Protein AF-0000000084650533 (afdb_homodimer)

Sequence (792 aa):
MTRSLRLKKNADRRIKAGHLWLYSNEIDIAETPLKGFQAGEQVIIEEANGRAIGLAYVNPNSLICARVVSRDPSMRLDRSLLVHRLKQALALREQLFKEPYYRLVHGEADLLPGLVIDRFGDVLVLQLNTFGMEAVKDELLDALDKVISPACVVLRNDTSGRRQEGLEQQVEVVKGSLPEQVLLRENGVTFAAAVLDGQKTGWFYDHRVNRAWLNQHVAGKRVLDLFSYVGGWGVQAAANGASEVLCVDASERALERVAENAALNGLHEQVAIGQGDAFEVLSALRAEGEKFDVVVLDPPAFIKKRKDIPNGERAYGKLNREAMRLLGRDGLLLSASCSMHLAPERLTDVVRGAIRHQDRQGQIVYQGHQGPDHPVHPAIPETSYLKALGVRVFRDMTRSLRLKKNADRRIKAGHLWLYSNEIDIAETPLKGFQAGEQVIIEEANGRAIGLAYVNPNSLICARVVSRDPSMRLDRSLLVHRLKQALALREQLFKEPYYRLVHGEADLLPGLVIDRFGDVLVLQLNTFGMEAVKDELLDALDKVISPACVVLRNDTSGRRQEGLEQQVEVVKGSLPEQVLLRENGVTFAAAVLDGQKTGWFYDHRVNRAWLNQHVAGKRVLDLFSYVGGWGVQAAANGASEVLCVDASERALERVAENAALNGLHEQVAIGQGDAFEVLSALRAEGEKFDVVVLDPPAFIKKRKDIPNGERAYGKLNREAMRLLGRDGLLLSASCSMHLAPERLTDVVRGAIRHQDRQGQIVYQGHQGPDHPVHPAIPETSYLKALGVRVFRD

Nearest PDB structures (foldseek):
  2as0-assembly1_B  TM=9.400E-01  e=3.498E-43  Pyrococcus horikoshii
  2cww-assembly2_B  TM=9.157E-01  e=3.345E-39  Thermus thermophilus HB8
  1wxw-assembly1_A  TM=9.220E-01  e=8.912E-39  Thermus thermophilus HB8
  2cww-assembly1_A-2  TM=9.227E-01  e=1.059E-38  Thermus thermophilus HB8
  3vse-assembly1_A  TM=8.990E-01  e=3.815E-34  Staphylococcus aureus subsp. aureus Mu50

Structure (mmCIF, N/CA/C/O backbone):
data_AF-0000000084650533-model_v1
#
loop_
_entity.id
_entity.type
_entity.pdbx_description
1 polymer 'SAM-dependent methyltransferase'
#
loop_
_atom_site.group_PDB
_atom_site.id
_atom_site.type_symbol
_atom_site.label_atom_id
_atom_site.label_alt_id
_atom_site.label_comp_id
_atom_site.label_asym_id
_atom_site.label_entity_id
_atom_site.label_seq_id
_atom_site.pdbx_PDB_ins_code
_atom_site.Cartn_x
_atom_site.Cartn_y
_atom_site.Cartn_z
_atom_site.occupancy
_atom_site.B_iso_or_equiv
_atom_site.auth_seq_id
_atom_site.auth_comp_id
_atom_site.auth_asym_id
_atom_site.auth_atom_id
_atom_site.pdbx_PDB_model_num
ATOM 1 N N . MET A 1 1 ? 5.246 35.75 30.062 1 77 1 MET A N 1
ATOM 2 C CA . MET A 1 1 ? 6.242 34.719 29.781 1 77 1 MET A CA 1
ATOM 3 C C . MET A 1 1 ? 5.574 33.375 29.547 1 77 1 MET A C 1
ATOM 5 O O . MET A 1 1 ? 4.598 33.031 30.219 1 77 1 MET A O 1
ATOM 9 N N . THR A 1 2 ? 5.902 32.594 28.344 1 90.56 2 THR A N 1
ATOM 10 C CA . THR A 1 2 ? 5.316 31.297 28.062 1 90.56 2 THR A CA 1
ATOM 11 C C . THR A 1 2 ? 5.707 30.266 29.125 1 90.56 2 THR A C 1
ATOM 13 O O . THR A 1 2 ? 6.883 30.141 29.469 1 90.56 2 THR A O 1
ATOM 16 N N . ARG A 1 3 ? 4.816 29.672 29.734 1 95.69 3 ARG A N 1
ATOM 17 C CA . ARG A 1 3 ? 5.055 28.703 30.797 1 95.69 3 ARG A CA 1
ATOM 18 C C . ARG A 1 3 ? 5.691 27.438 30.234 1 95.69 3 ARG A C 1
ATOM 20 O O . ARG A 1 3 ? 5.586 27.156 29.047 1 95.69 3 ARG A O 1
ATOM 27 N N . SER A 1 4 ? 6.297 26.797 31.203 1 97.38 4 SER A N 1
ATOM 28 C CA . SER A 1 4 ? 6.984 25.562 30.828 1 97.38 4 SER A CA 1
ATOM 29 C C . SER A 1 4 ? 6.152 24.328 31.172 1 97.38 4 SER A C 1
ATOM 31 O O . SER A 1 4 ? 5.355 24.375 32.125 1 97.38 4 SER A O 1
ATOM 33 N N . LEU A 1 5 ? 6.281 23.312 30.406 1 98.25 5 LEU A N 1
ATOM 34 C CA . LEU A 1 5 ? 5.777 21.969 30.656 1 98.25 5 LEU A CA 1
ATOM 35 C C . LEU A 1 5 ? 6.926 20.969 30.781 1 98.25 5 LEU A C 1
ATOM 37 O O . LEU A 1 5 ? 7.523 20.578 29.781 1 98.25 5 LEU A O 1
ATOM 41 N N . ARG A 1 6 ? 7.188 20.562 32 1 98.5 6 ARG A N 1
ATOM 42 C CA . ARG A 1 6 ? 8.352 19.734 32.312 1 98.5 6 ARG A CA 1
ATOM 43 C C . ARG A 1 6 ? 8.031 18.266 32.125 1 98.5 6 ARG A C 1
ATOM 45 O O . ARG A 1 6 ? 7.043 17.766 32.688 1 98.5 6 ARG A O 1
ATOM 52 N N . LEU A 1 7 ? 8.867 17.578 31.328 1 98.5 7 LEU A N 1
ATOM 53 C CA . LEU A 1 7 ? 8.703 16.141 31.109 1 98.5 7 LEU A CA 1
ATOM 54 C C . LEU A 1 7 ? 9.398 15.344 32.219 1 98.5 7 LEU A C 1
ATOM 56 O O . LEU A 1 7 ? 10.375 15.812 32.781 1 98.5 7 LEU A O 1
ATOM 60 N N . LYS A 1 8 ? 8.836 14.148 32.469 1 98.25 8 LYS A N 1
ATOM 61 C CA . LYS A 1 8 ? 9.547 13.188 33.312 1 98.25 8 LYS A CA 1
ATOM 62 C C . LYS A 1 8 ? 10.828 12.695 32.656 1 98.25 8 LYS A C 1
ATOM 64 O O . LYS A 1 8 ? 11.016 12.883 31.438 1 98.25 8 LYS A O 1
ATOM 69 N N . LYS A 1 9 ? 11.625 12.055 33.5 1 96.94 9 LYS A N 1
ATOM 70 C CA . LYS A 1 9 ? 12.859 11.484 32.969 1 96.94 9 LYS A CA 1
ATOM 71 C C . LYS A 1 9 ? 12.562 10.5 31.828 1 96.94 9 LYS A C 1
ATOM 73 O O . LYS A 1 9 ? 11.656 9.672 31.938 1 96.94 9 LYS A O 1
ATOM 78 N N . ASN A 1 10 ? 13.172 10.633 30.625 1 95.31 10 ASN A N 1
ATOM 79 C CA . ASN A 1 10 ? 13.148 9.75 29.469 1 95.31 10 ASN A CA 1
ATOM 80 C C . ASN A 1 10 ? 11.875 9.938 28.641 1 95.31 10 ASN A C 1
ATOM 82 O O . ASN A 1 10 ? 11.703 9.297 27.609 1 95.31 10 ASN A O 1
ATOM 86 N N . ALA A 1 11 ? 10.977 10.828 29.094 1 96 11 ALA A N 1
ATOM 87 C CA . ALA A 1 11 ? 9.734 11.055 28.375 1 96 11 ALA A CA 1
ATOM 88 C C . ALA A 1 11 ? 9.977 11.875 27.109 1 96 11 ALA A C 1
ATOM 90 O O . ALA A 1 11 ? 9.086 12.008 26.266 1 96 11 ALA A O 1
ATOM 91 N N . ASP A 1 12 ? 11.195 12.367 26.969 1 95.88 12 ASP A N 1
ATOM 92 C CA . ASP A 1 12 ? 11.539 13.195 25.812 1 95.88 12 ASP A CA 1
ATOM 93 C C . ASP A 1 12 ? 11.922 12.336 24.609 1 95.88 12 ASP A C 1
ATOM 95 O O . ASP A 1 12 ? 12.016 12.836 23.484 1 95.88 12 ASP A O 1
ATOM 99 N N . ARG A 1 13 ? 12.109 11.062 24.797 1 95.25 13 ARG A N 1
ATOM 100 C CA . ARG A 1 13 ? 12.633 10.18 23.766 1 95.25 13 ARG A CA 1
ATOM 101 C C . ARG A 1 13 ? 11.711 10.164 22.547 1 95.25 13 ARG A C 1
ATOM 103 O O . ARG A 1 13 ? 12.172 10.266 21.406 1 95.25 13 ARG A O 1
ATOM 110 N N . ARG A 1 14 ? 10.422 9.984 22.703 1 94.5 14 ARG A N 1
ATOM 111 C CA . ARG A 1 14 ? 9.445 9.922 21.625 1 94.5 14 ARG A CA 1
ATOM 112 C C . ARG A 1 14 ? 9.406 11.234 20.844 1 94.5 14 ARG A C 1
ATOM 114 O O . ARG A 1 14 ? 9.305 11.234 19.625 1 94.5 14 ARG A O 1
ATOM 121 N N . ILE A 1 15 ? 9.492 12.305 21.594 1 95.19 15 ILE A N 1
ATOM 122 C CA . ILE A 1 15 ? 9.469 13.625 20.984 1 95.19 15 ILE A CA 1
ATOM 123 C C . ILE A 1 15 ? 10.742 13.844 20.156 1 95.19 15 ILE A C 1
ATOM 125 O O . ILE A 1 15 ? 10.688 14.383 19.047 1 95.19 15 ILE A O 1
ATOM 129 N N . LYS A 1 16 ? 11.844 13.422 20.75 1 94.94 16 LYS A N 1
ATOM 130 C CA . LYS A 1 16 ? 13.117 13.531 20.031 1 94.94 16 LYS A CA 1
ATOM 131 C C . LYS A 1 16 ? 13.133 12.664 18.781 1 94.94 16 LYS A C 1
ATOM 133 O O . LYS A 1 16 ? 13.812 12.984 17.812 1 94.94 16 LYS A O 1
ATOM 138 N N . ALA A 1 17 ? 12.305 11.633 18.797 1 95 17 ALA A N 1
ATOM 139 C CA . ALA A 1 17 ? 12.188 10.734 17.656 1 95 17 ALA A CA 1
ATOM 140 C C . ALA A 1 17 ? 11.203 11.289 16.625 1 95 17 ALA A C 1
ATOM 142 O O . ALA A 1 17 ? 11.031 10.711 15.555 1 95 17 ALA A O 1
ATOM 143 N N . GLY A 1 18 ? 10.562 12.328 16.953 1 95.88 18 GLY A N 1
ATOM 144 C CA . GLY A 1 18 ? 9.758 13.023 15.961 1 95.88 18 GLY A CA 1
ATOM 145 C C . GLY A 1 18 ? 8.273 13.008 16.281 1 95.88 18 GLY A C 1
ATOM 146 O O . GLY A 1 18 ? 7.477 13.625 15.57 1 95.88 18 GLY A O 1
ATOM 147 N N . HIS A 1 19 ? 7.906 12.312 17.344 1 97.56 19 HIS A N 1
ATOM 148 C CA . HIS A 1 19 ? 6.492 12.242 17.703 1 97.56 19 HIS A CA 1
ATOM 149 C C . HIS A 1 19 ? 5.973 13.602 18.156 1 97.56 19 HIS A C 1
ATOM 151 O O . HIS A 1 19 ? 6.723 14.398 18.719 1 97.56 19 HIS A O 1
ATOM 157 N N . LEU A 1 20 ? 4.625 13.836 18 1 98.38 20 LEU A N 1
ATOM 158 C CA . LEU A 1 20 ? 4.105 15.18 18.234 1 98.38 20 LEU A CA 1
ATOM 159 C C . LEU A 1 20 ? 3.143 15.203 19.406 1 98.38 20 LEU A C 1
ATOM 161 O O . LEU A 1 20 ? 2.598 16.25 19.75 1 98.38 20 LEU A O 1
ATOM 165 N N . TRP A 1 21 ? 2.945 14.07 20.016 1 98.19 21 TRP A N 1
ATOM 166 C CA . TRP A 1 21 ? 2 14 21.125 1 98.19 21 TRP A CA 1
ATOM 167 C C . TRP A 1 21 ? 2.729 13.812 22.438 1 98.19 21 TRP A C 1
ATOM 169 O O . TRP A 1 21 ? 3.709 13.062 22.516 1 98.19 21 TRP A O 1
ATOM 179 N N . LEU A 1 22 ? 2.318 14.469 23.422 1 98.12 22 LEU A N 1
ATOM 180 C CA . LEU A 1 22 ? 2.709 14.25 24.812 1 98.12 22 LEU A CA 1
ATOM 181 C C . LEU A 1 22 ? 1.545 13.695 25.625 1 98.12 22 LEU A C 1
ATOM 183 O O . LEU A 1 22 ? 0.433 14.227 25.562 1 98.12 22 LEU A O 1
ATOM 187 N N . TYR A 1 23 ? 1.8 12.734 26.328 1 97.81 23 TYR A N 1
ATOM 188 C CA . TYR A 1 23 ? 0.77 12.117 27.156 1 97.81 23 TYR A CA 1
ATOM 189 C C . TYR A 1 23 ? 0.84 12.617 28.578 1 97.81 23 TYR A C 1
ATOM 191 O O . TYR A 1 23 ? 1.917 12.969 29.078 1 97.81 23 TYR A O 1
ATOM 199 N N . SER A 1 24 ? -0.295 12.602 29.25 1 97.5 24 SER A N 1
ATOM 200 C CA . SER A 1 24 ? -0.418 13.164 30.578 1 97.5 24 SER A CA 1
ATOM 201 C C . SER A 1 24 ? 0.521 12.477 31.562 1 97.5 24 SER A C 1
ATOM 203 O O . SER A 1 24 ? 1.063 13.117 32.469 1 97.5 24 SER A O 1
ATOM 205 N N . ASN A 1 25 ? 0.747 11.172 31.375 1 97.25 25 ASN A N 1
ATOM 206 C CA . ASN A 1 25 ? 1.582 10.414 32.281 1 97.25 25 ASN A CA 1
ATOM 207 C C . ASN A 1 25 ? 3.064 10.695 32.062 1 97.25 25 ASN A C 1
ATOM 209 O O . ASN A 1 25 ? 3.91 10.242 32.844 1 97.25 25 ASN A O 1
ATOM 213 N N . GLU A 1 26 ? 3.357 11.445 31.062 1 98 26 GLU A N 1
ATOM 214 C CA . GLU A 1 26 ? 4.746 11.758 30.734 1 98 26 GLU A CA 1
ATOM 215 C C . GLU A 1 26 ? 5.172 13.094 31.344 1 98 26 GLU A C 1
ATOM 217 O O . GLU A 1 26 ? 6.352 13.445 31.312 1 98 26 GLU A O 1
ATOM 222 N N . ILE A 1 27 ? 4.281 13.805 31.953 1 98.19 27 ILE A N 1
ATOM 223 C CA . ILE A 1 27 ? 4.527 15.148 32.469 1 98.19 27 ILE A CA 1
ATOM 224 C C . ILE A 1 27 ? 4.941 15.055 33.938 1 98.19 27 ILE A C 1
ATOM 226 O O . ILE A 1 27 ? 4.367 14.273 34.719 1 98.19 27 ILE A O 1
ATOM 230 N N . ASP A 1 28 ? 5.938 15.75 34.344 1 98.19 28 ASP A N 1
ATOM 231 C CA . ASP A 1 28 ? 6.281 15.914 35.75 1 98.19 28 ASP A CA 1
ATOM 232 C C . ASP A 1 28 ? 5.328 16.891 36.438 1 98.19 28 ASP A C 1
ATOM 234 O O . ASP A 1 28 ? 5.625 18.078 36.562 1 98.19 28 ASP A O 1
ATOM 238 N N . ILE A 1 29 ? 4.301 16.406 37 1 96.19 29 ILE A N 1
ATOM 239 C CA . ILE A 1 29 ? 3.219 17.234 37.531 1 96.19 29 ILE A CA 1
ATOM 240 C C . ILE A 1 29 ? 3.627 17.859 38.844 1 96.19 29 ILE A C 1
ATOM 242 O O . ILE A 1 29 ? 2.969 18.781 39.344 1 96.19 29 ILE A O 1
ATOM 246 N N . ALA A 1 30 ? 4.613 17.328 39.469 1 96.56 30 ALA A N 1
ATOM 247 C CA . ALA A 1 30 ? 5.133 17.969 40.688 1 96.56 30 ALA A CA 1
ATOM 248 C C . ALA A 1 30 ? 5.781 19.312 40.375 1 96.56 30 ALA A C 1
ATOM 250 O O . ALA A 1 30 ? 5.625 20.266 41.125 1 96.56 30 ALA A O 1
ATOM 251 N N . GLU A 1 31 ? 6.469 19.328 39.281 1 96.25 31 GLU A N 1
ATOM 252 C CA . GLU A 1 31 ? 7.152 20.547 38.875 1 96.25 31 GLU A CA 1
ATOM 253 C C . GLU A 1 31 ? 6.211 21.469 38.094 1 96.25 31 GLU A C 1
ATOM 255 O O . GLU A 1 31 ? 6.266 22.688 38.25 1 96.25 31 GLU A O 1
ATOM 260 N N . THR A 1 32 ? 5.426 20.906 37.156 1 96.69 32 THR A N 1
ATOM 261 C CA . THR A 1 32 ? 4.48 21.656 36.312 1 96.69 32 THR A CA 1
ATOM 262 C C . THR A 1 32 ? 3.1 21 36.344 1 96.69 32 THR A C 1
ATOM 264 O O . THR A 1 32 ? 2.725 20.281 35.438 1 96.69 32 THR A O 1
ATOM 267 N N . PRO A 1 33 ? 2.32 21.328 37.344 1 96.44 33 PRO A N 1
ATOM 268 C CA . PRO A 1 33 ? 0.99 20.719 37.469 1 96.44 33 PRO A CA 1
ATOM 269 C C . PRO A 1 33 ? 0.09 21.031 36.281 1 96.44 33 PRO A C 1
ATOM 271 O O . PRO A 1 33 ? -0.138 22.203 35.969 1 96.44 33 PRO A O 1
ATOM 274 N N . LEU A 1 34 ? -0.441 20.047 35.594 1 96.12 34 LEU A N 1
ATOM 275 C CA . LEU A 1 34 ? -1.231 20.172 34.375 1 96.12 34 LEU A CA 1
ATOM 276 C C . LEU A 1 34 ? -2.49 21 34.625 1 96.12 34 LEU A C 1
ATOM 278 O O . LEU A 1 34 ? -2.896 21.781 33.781 1 96.12 34 LEU A O 1
ATOM 282 N N . LYS A 1 35 ? -3.072 20.797 35.781 1 93.44 35 LYS A N 1
ATOM 283 C CA . LYS A 1 35 ? -4.336 21.438 36.094 1 93.44 35 LYS A CA 1
ATOM 284 C C . LYS A 1 35 ? -4.188 22.969 36.094 1 93.44 35 LYS A C 1
ATOM 286 O O . LYS A 1 35 ? -5.18 23.688 36 1 93.44 35 LYS A O 1
ATOM 291 N N . GLY A 1 36 ? -3.043 23.422 36.188 1 94.25 36 GLY A N 1
ATOM 292 C CA . GLY A 1 36 ? -2.795 24.859 36.219 1 94.25 36 GLY A CA 1
ATOM 293 C C . GLY A 1 36 ? -2.826 25.484 34.844 1 94.25 36 GLY A C 1
ATOM 294 O O . GLY A 1 36 ? -2.934 26.703 34.719 1 94.25 36 GLY A O 1
ATOM 295 N N . PHE A 1 37 ? -2.828 24.719 33.844 1 96.94 37 PHE A N 1
ATOM 296 C CA . PHE A 1 37 ? -2.805 25.25 32.469 1 96.94 37 PHE A CA 1
ATOM 297 C C . PHE A 1 37 ? -4.219 25.406 31.938 1 96.94 37 PHE A C 1
ATOM 299 O O . PHE A 1 37 ? -5.129 24.672 32.312 1 96.94 37 PHE A O 1
ATOM 306 N N . GLN A 1 38 ? -4.34 26.422 31.109 1 96.5 38 GLN A N 1
ATOM 307 C CA . GLN A 1 38 ? -5.578 26.594 30.359 1 96.5 38 GLN A CA 1
ATOM 308 C C . GLN A 1 38 ? -5.547 25.781 29.062 1 96.5 38 GLN A C 1
ATOM 310 O O . GLN A 1 38 ? -4.52 25.75 28.375 1 96.5 38 GLN A O 1
ATOM 315 N N . ALA A 1 39 ? -6.699 25.188 28.719 1 96.75 39 ALA A N 1
ATOM 316 C CA . ALA A 1 39 ? -6.773 24.469 27.453 1 96.75 39 ALA A CA 1
ATOM 317 C C . ALA A 1 39 ? -6.445 25.391 26.281 1 96.75 39 ALA A C 1
ATOM 319 O O . ALA A 1 39 ? -6.996 26.484 26.172 1 96.75 39 ALA A O 1
ATOM 320 N N . GLY A 1 40 ? -5.48 24.922 25.422 1 97.12 40 GLY A N 1
ATOM 321 C CA . GLY A 1 40 ? -5.07 25.703 24.266 1 97.12 40 GLY A CA 1
ATOM 322 C C . GLY A 1 40 ? -3.85 26.562 24.531 1 97.12 40 GLY A C 1
ATOM 323 O O . GLY A 1 40 ? -3.254 27.109 23.594 1 97.12 40 GLY A O 1
ATOM 324 N N . GLU A 1 41 ? -3.479 26.625 25.781 1 97.81 41 GLU A N 1
ATOM 325 C CA . GLU A 1 41 ? -2.33 27.453 26.141 1 97.81 41 GLU A CA 1
ATOM 326 C C . GLU A 1 41 ? -1.046 26.922 25.516 1 97.81 41 GLU A C 1
ATOM 328 O O . GLU A 1 41 ? -0.818 25.703 25.484 1 97.81 41 GLU A O 1
ATOM 333 N N . GLN A 1 42 ? -0.255 27.844 24.922 1 98.38 42 GLN A N 1
ATOM 334 C CA . GLN A 1 42 ? 1.048 27.453 24.391 1 98.38 42 GLN A CA 1
ATOM 335 C C . GLN A 1 42 ? 2.086 27.359 25.516 1 98.38 42 GLN A C 1
ATOM 337 O O . GLN A 1 42 ? 2.113 28.203 26.406 1 98.38 42 GLN A O 1
ATOM 342 N N . VAL A 1 43 ? 2.936 26.344 25.484 1 98.44 43 VAL A N 1
ATOM 343 C CA . VAL A 1 43 ? 3.91 26.094 26.531 1 98.44 43 VAL A CA 1
ATOM 344 C C . VAL A 1 43 ? 5.25 25.703 25.922 1 98.44 43 VAL A C 1
ATOM 346 O O . VAL A 1 43 ? 5.297 25.219 24.781 1 98.44 43 VAL A O 1
ATOM 349 N N . ILE A 1 44 ? 6.297 25.984 26.609 1 98.5 44 ILE A N 1
ATOM 350 C CA . ILE A 1 44 ? 7.621 25.484 26.25 1 98.5 44 ILE A CA 1
ATOM 351 C C . ILE A 1 44 ? 7.832 24.094 26.828 1 98.5 44 ILE A C 1
ATOM 353 O O . ILE A 1 44 ? 7.66 23.891 28.031 1 98.5 44 ILE A O 1
ATOM 357 N N . ILE A 1 45 ? 8.141 23.109 26 1 98.5 45 ILE A N 1
ATOM 358 C CA . ILE A 1 45 ? 8.438 21.766 26.469 1 98.5 45 ILE A CA 1
ATOM 359 C C . ILE A 1 45 ? 9.852 21.703 27.031 1 98.5 45 ILE A C 1
ATOM 361 O O . ILE A 1 45 ? 10.812 22.094 26.359 1 98.5 45 ILE A O 1
ATOM 365 N N . GLU A 1 46 ? 9.953 21.203 28.188 1 98.44 46 GLU A N 1
ATOM 366 C CA . GLU A 1 46 ? 11.266 21.062 28.797 1 98.44 46 GLU A CA 1
ATOM 367 C C . GLU A 1 46 ? 11.547 19.609 29.172 1 98.44 46 GLU A C 1
ATOM 369 O O . GLU A 1 46 ? 10.641 18.891 29.625 1 98.44 46 GLU A O 1
ATOM 374 N N . GLU A 1 47 ? 12.766 19.203 28.969 1 98.06 47 GLU A N 1
ATOM 375 C CA . GLU A 1 47 ? 13.219 17.906 29.469 1 98.06 47 GLU A CA 1
ATOM 376 C C . GLU A 1 47 ? 13.25 17.891 31 1 98.06 47 GLU A C 1
ATOM 378 O O . GLU A 1 47 ? 12.977 18.906 31.641 1 98.06 47 GLU A O 1
ATOM 383 N N . ALA A 1 48 ? 13.562 16.719 31.547 1 97.75 48 ALA A N 1
ATOM 384 C CA . ALA A 1 48 ? 13.609 16.562 33 1 97.75 48 ALA A CA 1
ATOM 385 C C . ALA A 1 48 ? 14.648 17.484 33.625 1 97.75 48 ALA A C 1
ATOM 387 O O . ALA A 1 48 ? 14.484 17.953 34.75 1 97.75 48 ALA A O 1
ATOM 388 N N . ASN A 1 49 ? 15.656 17.859 32.906 1 97.12 49 ASN A N 1
ATOM 389 C CA . ASN A 1 49 ? 16.75 18.672 33.438 1 97.12 49 ASN A CA 1
ATOM 390 C C . ASN A 1 49 ? 16.5 20.156 33.188 1 97.12 49 ASN A C 1
ATOM 392 O O . ASN A 1 49 ? 17.359 21 33.469 1 97.12 49 ASN A O 1
ATOM 396 N N . GLY A 1 50 ? 15.438 20.484 32.531 1 97.12 50 GLY A N 1
ATOM 397 C CA . GLY A 1 50 ? 15.062 21.891 32.375 1 97.12 50 GLY A CA 1
ATOM 398 C C . GLY A 1 50 ? 15.406 22.438 31.016 1 97.12 50 GLY A C 1
ATOM 399 O O . GLY A 1 50 ? 15.055 23.578 30.703 1 97.12 50 GLY A O 1
ATOM 400 N N . ARG A 1 51 ? 16.016 21.641 30.203 1 97.44 51 ARG A N 1
ATOM 401 C CA . ARG A 1 51 ? 16.375 22.109 28.875 1 97.44 51 ARG A CA 1
ATOM 402 C C . ARG A 1 51 ? 15.148 22.219 27.984 1 97.44 51 ARG A C 1
ATOM 404 O O . ARG A 1 51 ? 14.375 21.266 27.859 1 97.44 51 ARG A O 1
ATOM 411 N N . ALA A 1 52 ? 14.984 23.406 27.312 1 97.94 52 ALA A N 1
ATOM 412 C CA . ALA A 1 52 ? 13.867 23.625 26.391 1 97.94 52 ALA A CA 1
ATOM 413 C C . ALA A 1 52 ? 14.07 22.875 25.078 1 97.94 52 ALA A C 1
ATOM 415 O O . ALA A 1 52 ? 15.148 22.953 24.484 1 97.94 52 ALA A O 1
ATOM 416 N N . ILE A 1 53 ? 12.969 22.141 24.609 1 97.19 53 ILE A N 1
ATOM 417 C CA . ILE A 1 53 ? 13.18 21.328 23.422 1 97.19 53 ILE A CA 1
ATOM 418 C C . ILE A 1 53 ? 12.094 21.609 22.391 1 97.19 53 ILE A C 1
ATOM 420 O O . ILE A 1 53 ? 12.086 21.031 21.312 1 97.19 53 ILE A O 1
ATOM 424 N N . GLY A 1 54 ? 11.195 22.516 22.656 1 97.31 54 GLY A N 1
ATOM 425 C CA . GLY A 1 54 ? 10.195 22.844 21.656 1 97.31 54 GLY A CA 1
ATOM 426 C C . GLY A 1 54 ? 9 23.578 22.219 1 97.31 54 GLY A C 1
ATOM 427 O O . GLY A 1 54 ? 9.023 24.031 23.375 1 97.31 54 GLY A O 1
ATOM 428 N N . LEU A 1 55 ? 8.047 23.828 21.406 1 98.25 55 LEU A N 1
ATOM 429 C CA . LEU A 1 55 ? 6.789 24.5 21.719 1 98.25 55 LEU A CA 1
ATOM 430 C C . LEU A 1 55 ? 5.602 23.578 21.484 1 98.25 55 LEU A C 1
ATOM 432 O O . LEU A 1 55 ? 5.574 22.844 20.484 1 98.25 55 LEU A O 1
ATOM 436 N N . ALA A 1 56 ? 4.66 23.562 22.406 1 98.56 56 ALA A N 1
ATOM 437 C CA . ALA A 1 56 ? 3.424 22.797 22.281 1 98.56 56 ALA A CA 1
ATOM 438 C C . ALA A 1 56 ? 2.223 23.609 22.75 1 98.56 56 ALA A C 1
ATOM 440 O O . ALA A 1 56 ? 2.383 24.719 23.281 1 98.56 56 ALA A O 1
ATOM 441 N N . TYR A 1 57 ? 1.08 23.188 22.469 1 98.44 57 TYR A N 1
ATOM 442 C CA . TYR A 1 57 ? -0.102 23.656 23.188 1 98.44 57 TYR A CA 1
ATOM 443 C C . TYR A 1 57 ? -0.729 22.531 24 1 98.44 57 TYR A C 1
ATOM 445 O O . TYR A 1 57 ? -0.58 21.359 23.672 1 98.44 57 TYR A O 1
ATOM 453 N N . VAL A 1 58 ? -1.47 22.922 25.062 1 97.62 58 VAL A N 1
ATOM 454 C CA . VAL A 1 58 ? -1.816 21.938 26.078 1 97.62 58 VAL A CA 1
ATOM 455 C C . VAL A 1 58 ? -3.334 21.797 26.156 1 97.62 58 VAL A C 1
ATOM 457 O O . VAL A 1 58 ? -4.074 22.719 25.812 1 97.62 58 VAL A O 1
ATOM 460 N N . ASN A 1 59 ? -3.816 20.625 26.406 1 96.62 59 ASN A N 1
ATOM 461 C CA . ASN A 1 59 ? -5.121 20.281 26.953 1 96.62 59 ASN A CA 1
ATOM 462 C C . ASN A 1 59 ? -4.988 19.438 28.219 1 96.62 59 ASN A C 1
ATOM 464 O O . ASN A 1 59 ? -4.852 18.203 28.141 1 96.62 59 ASN A O 1
ATOM 468 N N . PRO A 1 60 ? -5.121 20.078 29.375 1 95.56 60 PRO A N 1
ATOM 469 C CA . PRO A 1 60 ? -4.82 19.391 30.625 1 95.56 60 PRO A CA 1
ATOM 470 C C . PRO A 1 60 ? -5.832 18.281 30.953 1 95.56 60 PRO A C 1
ATOM 472 O O . PRO A 1 60 ? -5.613 17.484 31.859 1 95.56 60 PRO A O 1
ATOM 475 N N . ASN A 1 61 ? -6.879 18.188 30.234 1 93.88 61 ASN A N 1
ATOM 476 C CA . ASN A 1 61 ? -7.961 17.25 30.547 1 93.88 61 ASN A CA 1
ATOM 477 C C . ASN A 1 61 ? -7.957 16.062 29.594 1 93.88 61 ASN A C 1
ATOM 479 O O . ASN A 1 61 ? -8.898 15.266 29.578 1 93.88 61 ASN A O 1
ATOM 483 N N . SER A 1 62 ? -6.996 15.961 28.812 1 92.88 62 SER A N 1
ATOM 484 C CA . SER A 1 62 ? -6.93 14.891 27.828 1 92.88 62 SER A CA 1
ATOM 485 C C . SER A 1 62 ? -5.738 13.977 28.078 1 92.88 62 SER A C 1
ATOM 487 O O . SER A 1 62 ? -4.773 14.367 28.734 1 92.88 62 SER A O 1
ATOM 489 N N . LEU A 1 63 ? -5.848 12.688 27.625 1 93.69 63 LEU A N 1
ATOM 490 C CA . LEU A 1 63 ? -4.719 11.766 27.656 1 93.69 63 LEU A CA 1
ATOM 491 C C . LEU A 1 63 ? -3.537 12.312 26.875 1 93.69 63 LEU A C 1
ATOM 493 O O . LEU A 1 63 ? -2.402 12.297 27.344 1 93.69 63 LEU A O 1
ATOM 497 N N . ILE A 1 64 ? -3.818 12.68 25.609 1 96.12 64 ILE A N 1
ATOM 498 C CA . ILE A 1 64 ? -2.844 13.5 24.891 1 96.12 64 ILE A CA 1
ATOM 499 C C . ILE A 1 64 ? -2.906 14.938 25.391 1 96.12 64 ILE A C 1
ATOM 501 O O . ILE A 1 64 ? -3.689 15.742 24.891 1 96.12 64 ILE A O 1
ATOM 505 N N . CYS A 1 65 ? -2.086 15.25 26.328 1 97.25 65 CYS A N 1
ATOM 506 C CA . CYS A 1 65 ? -2.277 16.484 27.078 1 97.25 65 CYS A CA 1
ATOM 507 C C . CYS A 1 65 ? -1.582 17.656 26.406 1 97.25 65 CYS A C 1
ATOM 509 O O . CYS A 1 65 ? -1.784 18.812 26.781 1 97.25 65 CYS A O 1
ATOM 511 N N . ALA A 1 66 ? -0.757 17.344 25.438 1 98.19 66 ALA A N 1
ATOM 512 C CA . ALA A 1 66 ? -0.121 18.406 24.672 1 98.19 66 ALA A CA 1
ATOM 513 C C . ALA A 1 66 ? 0.279 17.922 23.281 1 98.19 66 ALA A C 1
ATOM 515 O O . ALA A 1 66 ? 0.516 16.734 23.078 1 98.19 66 ALA A O 1
ATOM 516 N N . ARG A 1 67 ? 0.298 18.828 22.328 1 98.25 67 ARG A N 1
ATOM 517 C CA . ARG A 1 67 ? 0.707 18.547 20.953 1 98.25 67 ARG A CA 1
ATOM 518 C C . ARG A 1 67 ? 1.816 19.5 20.516 1 98.25 67 ARG A C 1
ATOM 520 O O . ARG A 1 67 ? 1.665 20.719 20.594 1 98.25 67 ARG A O 1
ATOM 527 N N . VAL A 1 68 ? 2.867 18.906 20.047 1 98.38 68 VAL A N 1
ATOM 528 C CA . VAL A 1 68 ? 4.062 19.656 19.672 1 98.38 68 VAL A CA 1
ATOM 529 C C . VAL A 1 68 ? 3.793 20.438 18.391 1 98.38 68 VAL A C 1
ATOM 531 O O . VAL A 1 68 ? 3.283 19.875 17.406 1 98.38 68 VAL A O 1
ATOM 534 N N . VAL A 1 69 ? 4.156 21.656 18.375 1 97.69 69 VAL A N 1
ATOM 535 C CA . VAL A 1 69 ? 4.016 22.531 17.219 1 97.69 69 VAL A CA 1
ATOM 536 C C . VAL A 1 69 ? 5.359 22.688 16.516 1 97.69 69 VAL A C 1
ATOM 538 O O . VAL A 1 69 ? 5.426 22.656 15.289 1 97.69 69 VAL A O 1
ATOM 541 N N . SER A 1 70 ? 6.363 22.859 17.312 1 96.75 70 SER A N 1
ATOM 542 C CA . SER A 1 70 ? 7.691 23.094 16.766 1 96.75 70 SER A CA 1
ATOM 543 C C . SER A 1 70 ? 8.773 22.547 17.688 1 96.75 70 SER A C 1
ATOM 545 O O . SER A 1 70 ? 8.594 22.484 18.906 1 96.75 70 SER A O 1
ATOM 547 N N . ARG A 1 71 ? 9.898 22.203 17.109 1 95.12 71 ARG A N 1
ATOM 548 C CA . ARG A 1 71 ? 11.062 21.797 17.891 1 95.12 71 ARG A CA 1
ATOM 549 C C . ARG A 1 71 ? 11.906 23.016 18.297 1 95.12 71 ARG A C 1
ATOM 551 O O . ARG A 1 71 ? 12.883 22.875 19.031 1 95.12 71 ARG A O 1
ATOM 558 N N . ASP A 1 72 ? 11.539 24.125 17.828 1 95.31 72 ASP A N 1
ATOM 559 C CA . ASP A 1 72 ? 12.141 25.391 18.203 1 95.31 72 ASP A CA 1
ATOM 560 C C . ASP A 1 72 ? 11.32 26.094 19.297 1 95.31 72 ASP A C 1
ATOM 562 O O . ASP A 1 72 ? 10.219 26.578 19.031 1 95.31 72 ASP A O 1
ATOM 566 N N . PRO A 1 73 ? 11.914 26.203 20.453 1 96.06 73 PRO A N 1
ATOM 567 C CA . PRO A 1 73 ? 11.148 26.781 21.562 1 96.06 73 PRO A CA 1
ATOM 568 C C . PRO A 1 73 ? 10.836 28.266 21.359 1 96.06 73 PRO A C 1
ATOM 570 O O . PRO A 1 73 ? 9.992 28.828 22.062 1 96.06 73 PRO A O 1
ATOM 573 N N . SER A 1 74 ? 11.523 28.891 20.469 1 95.56 74 SER A N 1
ATOM 574 C CA . SER A 1 74 ? 11.297 30.312 20.234 1 95.56 74 SER A CA 1
ATOM 575 C C . SER A 1 74 ? 10.125 30.547 19.281 1 95.56 74 SER A C 1
ATOM 577 O O . SER A 1 74 ? 9.633 31.672 19.172 1 95.56 74 SER A O 1
ATOM 579 N N . MET A 1 75 ? 9.688 29.516 18.641 1 95.12 75 MET A N 1
ATOM 580 C CA . MET A 1 75 ? 8.562 29.609 17.719 1 95.12 75 MET A CA 1
ATOM 581 C C . MET A 1 75 ? 7.246 29.766 18.469 1 95.12 75 MET A C 1
ATOM 583 O O . MET A 1 75 ? 7.156 29.391 19.641 1 95.12 75 MET A O 1
ATOM 587 N N . ARG A 1 76 ? 6.324 30.328 17.828 1 96.62 76 ARG A N 1
ATOM 588 C CA . ARG A 1 76 ? 4.961 30.422 18.328 1 96.62 76 ARG A CA 1
ATOM 589 C C . ARG A 1 76 ? 3.953 30 17.266 1 96.62 76 ARG A C 1
ATOM 591 O O . ARG A 1 76 ? 4.195 30.188 16.062 1 96.62 76 ARG A O 1
ATOM 598 N N . LEU A 1 77 ? 2.926 29.375 17.75 1 98 77 LEU A N 1
ATOM 599 C CA . LEU A 1 77 ? 1.8 29.156 16.844 1 98 77 LEU A CA 1
ATOM 600 C C . LEU A 1 77 ? 1.012 30.453 16.641 1 98 77 LEU A C 1
ATOM 602 O O . LEU A 1 77 ? 0.094 30.75 17.406 1 98 77 LEU A O 1
ATOM 606 N N . ASP A 1 78 ? 1.398 31.172 15.664 1 97.94 78 ASP A N 1
ATOM 607 C CA . ASP A 1 78 ? 0.781 32.438 15.328 1 97.94 78 ASP A CA 1
ATOM 608 C C . ASP A 1 78 ? 0.506 32.531 13.828 1 97.94 78 ASP A C 1
ATOM 610 O O . ASP A 1 78 ? 0.641 31.562 13.102 1 97.94 78 ASP A O 1
ATOM 614 N N . ARG A 1 79 ? 0.037 33.656 13.398 1 98.19 79 ARG A N 1
ATOM 615 C CA . ARG A 1 79 ? -0.34 33.844 12 1 98.19 79 ARG A CA 1
ATOM 616 C C . ARG A 1 79 ? 0.834 33.562 11.07 1 98.19 79 ARG A C 1
ATOM 618 O O . ARG A 1 79 ? 0.661 32.938 10.016 1 98.19 79 ARG A O 1
ATOM 625 N N . SER A 1 80 ? 1.988 34 11.453 1 98.31 80 SER A N 1
ATOM 626 C CA . SER A 1 80 ? 3.166 33.812 10.609 1 98.31 80 SER A CA 1
ATOM 627 C C . SER A 1 80 ? 3.479 32.344 10.406 1 98.31 80 SER A C 1
ATOM 629 O O . SER A 1 80 ? 3.727 31.906 9.273 1 98.31 80 SER A O 1
ATOM 631 N N . LEU A 1 81 ? 3.5 31.578 11.469 1 98.31 81 LEU A N 1
ATOM 632 C CA . LEU A 1 81 ? 3.768 30.156 11.359 1 98.31 81 LEU A CA 1
ATOM 633 C C . LEU A 1 81 ? 2.668 29.453 10.562 1 98.31 81 LEU A C 1
ATOM 635 O O . LEU A 1 81 ? 2.945 28.562 9.766 1 98.31 81 LEU A O 1
ATOM 639 N N . LEU A 1 82 ? 1.432 29.844 10.82 1 98.81 82 LEU A N 1
ATOM 640 C CA . LEU A 1 82 ? 0.308 29.25 10.094 1 98.81 82 LEU A CA 1
ATOM 641 C C . LEU A 1 82 ? 0.438 29.5 8.594 1 98.81 82 LEU A C 1
ATOM 643 O O . LEU A 1 82 ? 0.238 28.578 7.793 1 98.81 82 LEU A O 1
ATOM 647 N N . VAL A 1 83 ? 0.775 30.734 8.211 1 98.81 83 VAL A N 1
ATOM 648 C CA . VAL A 1 83 ? 0.976 31.047 6.805 1 98.81 83 VAL A CA 1
ATOM 649 C C . VAL A 1 83 ? 2.066 30.156 6.223 1 98.81 83 VAL A C 1
ATOM 651 O O . VAL A 1 83 ? 1.894 29.578 5.148 1 98.81 83 VAL A O 1
ATOM 654 N N . HIS A 1 84 ? 3.127 30.047 6.941 1 98.5 84 HIS A N 1
ATOM 655 C CA . HIS A 1 84 ? 4.266 29.25 6.492 1 98.5 84 HIS A CA 1
ATOM 656 C C . HIS A 1 84 ? 3.867 27.797 6.281 1 98.5 84 HIS A C 1
ATOM 658 O O . HIS A 1 84 ? 4.145 27.219 5.227 1 98.5 84 HIS A O 1
ATOM 664 N N . ARG A 1 85 ? 3.164 27.188 7.199 1 98.44 85 ARG A N 1
ATOM 665 C CA . ARG A 1 85 ? 2.809 25.781 7.145 1 98.44 85 ARG A CA 1
ATOM 666 C C . ARG A 1 85 ? 1.716 25.531 6.109 1 98.44 85 ARG A C 1
ATOM 668 O O . ARG A 1 85 ? 1.688 24.469 5.469 1 98.44 85 ARG A O 1
ATOM 675 N N . LEU A 1 86 ? 0.834 26.453 6.004 1 98.88 86 LEU A N 1
ATOM 676 C CA . LEU A 1 86 ? -0.174 26.344 4.957 1 98.88 86 LEU A CA 1
ATOM 677 C C . LEU A 1 86 ? 0.47 26.375 3.574 1 98.88 86 LEU A C 1
ATOM 679 O O . LEU A 1 86 ? 0.053 25.656 2.67 1 98.88 86 LEU A O 1
ATOM 683 N N . LYS A 1 87 ? 1.473 27.219 3.406 1 98.69 87 LYS A N 1
ATOM 684 C CA . LYS A 1 87 ? 2.199 27.266 2.141 1 98.69 87 LYS A CA 1
ATOM 685 C C . LYS A 1 87 ? 2.918 25.938 1.877 1 98.69 87 LYS A C 1
ATOM 687 O O . LYS A 1 87 ? 2.945 25.469 0.742 1 98.69 87 LYS A O 1
ATOM 692 N N . GLN A 1 88 ? 3.516 25.391 2.904 1 98.06 88 GLN A N 1
ATOM 693 C CA . GLN A 1 88 ? 4.176 24.094 2.779 1 98.06 88 GLN A CA 1
ATOM 694 C C . GLN A 1 88 ? 3.182 23 2.383 1 98.06 88 GLN A C 1
ATOM 696 O O . GLN A 1 88 ? 3.471 22.172 1.517 1 98.06 88 GLN A O 1
ATOM 701 N N . ALA A 1 89 ? 2.029 22.984 3.043 1 98.69 89 ALA A N 1
ATOM 702 C CA . ALA A 1 89 ? 0.981 22.031 2.725 1 98.69 89 ALA A CA 1
ATOM 703 C C . ALA A 1 89 ? 0.493 22.203 1.288 1 98.69 89 ALA A C 1
ATOM 705 O O . ALA A 1 89 ? 0.345 21.219 0.553 1 98.69 89 ALA A O 1
ATOM 706 N N . LEU A 1 90 ? 0.257 23.438 0.906 1 98.69 90 LEU A N 1
ATOM 707 C CA . LEU A 1 90 ? -0.221 23.75 -0.436 1 98.69 90 LEU A CA 1
ATOM 708 C C . LEU A 1 90 ? 0.787 23.312 -1.49 1 98.69 90 LEU A C 1
ATOM 710 O O . LEU A 1 90 ? 0.404 22.766 -2.527 1 98.69 90 LEU A O 1
ATOM 714 N N . ALA A 1 91 ? 2.043 23.531 -1.231 1 97.69 91 ALA A N 1
ATOM 715 C CA . ALA A 1 91 ? 3.092 23.172 -2.18 1 97.69 91 ALA A CA 1
ATOM 716 C C . ALA A 1 91 ? 3.064 21.672 -2.479 1 97.69 91 ALA A C 1
ATOM 718 O O . ALA A 1 91 ? 3.197 21.266 -3.635 1 97.69 91 ALA A O 1
ATOM 719 N N . LEU A 1 92 ? 2.896 20.891 -1.463 1 97.81 92 LEU A N 1
ATOM 720 C CA . LEU A 1 92 ? 2.801 19.453 -1.668 1 97.81 92 LEU A CA 1
ATOM 721 C C . LEU A 1 92 ? 1.598 19.094 -2.537 1 97.81 92 LEU A C 1
ATOM 723 O O . LEU A 1 92 ? 1.716 18.328 -3.486 1 97.81 92 LEU A O 1
ATOM 727 N N . ARG A 1 93 ? 0.461 19.688 -2.188 1 98.69 93 ARG A N 1
ATOM 728 C CA . ARG A 1 93 ? -0.774 19.359 -2.887 1 98.69 93 ARG A CA 1
ATOM 729 C C . ARG A 1 93 ? -0.725 19.812 -4.34 1 98.69 93 ARG A C 1
ATOM 731 O O . ARG A 1 93 ? -1.252 19.141 -5.227 1 98.69 93 ARG A O 1
ATOM 738 N N . GLU A 1 94 ? -0.124 20.938 -4.586 1 97.38 94 GLU A N 1
ATOM 739 C CA . GLU A 1 94 ? -0.022 21.438 -5.949 1 97.38 94 GLU A CA 1
ATOM 740 C C . GLU A 1 94 ? 0.916 20.578 -6.793 1 97.38 94 GLU A C 1
ATOM 742 O O . GLU A 1 94 ? 0.795 20.547 -8.016 1 97.38 94 GLU A O 1
ATOM 747 N N . GLN A 1 95 ? 1.817 19.922 -6.152 1 95.31 95 GLN A N 1
ATOM 748 C CA . GLN A 1 95 ? 2.666 18.953 -6.852 1 95.31 95 GLN A CA 1
ATOM 749 C C . GLN A 1 95 ? 1.906 17.656 -7.148 1 95.31 95 GLN A C 1
ATOM 751 O O . GLN A 1 95 ? 2.166 17 -8.156 1 95.31 95 GLN A O 1
ATOM 756 N N . LEU A 1 96 ? 0.956 17.328 -6.32 1 97.06 96 LEU A N 1
ATOM 757 C CA . LEU A 1 96 ? 0.292 16.031 -6.383 1 97.06 96 LEU A CA 1
ATOM 758 C C . LEU A 1 96 ? -0.947 16.094 -7.266 1 97.06 96 LEU A C 1
ATOM 760 O O . LEU A 1 96 ? -1.342 15.094 -7.863 1 97.06 96 LEU A O 1
ATOM 764 N N . PHE A 1 97 ? -1.587 17.266 -7.305 1 97.5 97 PHE A N 1
ATOM 765 C CA . PHE A 1 97 ? -2.891 17.359 -7.953 1 97.5 97 PHE A CA 1
ATOM 766 C C . PHE A 1 97 ? -2.932 18.516 -8.93 1 97.5 97 PHE A C 1
ATOM 768 O O . PHE A 1 97 ? -2.379 19.594 -8.648 1 97.5 97 PHE A O 1
ATOM 775 N N . LYS A 1 98 ? -3.615 18.344 -10.039 1 96.25 98 LYS A N 1
ATOM 776 C CA . LYS A 1 98 ? -3.746 19.375 -11.062 1 96.25 98 LYS A CA 1
ATOM 777 C C . LYS A 1 98 ? -4.91 20.312 -10.75 1 96.25 98 LYS A C 1
ATOM 779 O O . LYS A 1 98 ? -4.938 21.453 -11.219 1 96.25 98 LYS A O 1
ATOM 784 N N . GLU A 1 99 ? -5.891 19.766 -10.023 1 97.81 99 GLU A N 1
ATOM 785 C CA . GLU A 1 99 ? -7.074 20.547 -9.656 1 97.81 99 GLU A CA 1
ATOM 786 C C . GLU A 1 99 ? -7.164 20.719 -8.141 1 97.81 99 GLU A C 1
ATOM 788 O O . GLU A 1 99 ? -6.609 19.922 -7.383 1 97.81 99 GLU A O 1
ATOM 793 N N . PRO A 1 100 ? -7.84 21.781 -7.723 1 98.44 100 PRO A N 1
ATOM 794 C CA . PRO A 1 100 ? -7.84 22.141 -6.301 1 98.44 100 PRO A CA 1
ATOM 795 C C . PRO A 1 100 ? -8.914 21.391 -5.508 1 98.44 100 PRO A C 1
ATOM 797 O O . PRO A 1 100 ? -9.711 22.016 -4.805 1 98.44 100 PRO A O 1
ATOM 800 N N . TYR A 1 101 ? -8.984 20.109 -5.625 1 98.81 101 TYR A N 1
ATOM 801 C CA . TYR A 1 101 ? -9.867 19.219 -4.867 1 98.81 101 TYR A CA 1
ATOM 802 C C . TYR A 1 101 ? -9.062 18.188 -4.094 1 98.81 101 TYR A C 1
ATOM 804 O O . TYR A 1 101 ? -8.688 17.141 -4.641 1 98.81 101 TYR A O 1
ATOM 812 N N . TYR A 1 102 ? -8.766 18.453 -2.859 1 98.81 102 TYR A N 1
ATOM 813 C CA . TYR A 1 102 ? -7.941 17.594 -2.021 1 98.81 102 TYR A CA 1
ATOM 814 C C . TYR A 1 102 ? -8.023 18 -0.559 1 98.81 102 TYR A C 1
ATOM 816 O O . TYR A 1 102 ? -8.578 19.062 -0.24 1 98.81 102 TYR A O 1
ATOM 824 N N . ARG A 1 103 ? -7.547 17.125 0.332 1 98.81 103 ARG A N 1
ATOM 825 C CA . ARG A 1 103 ? -7.289 17.562 1.701 1 98.81 103 ARG A CA 1
ATOM 826 C C . ARG A 1 103 ? -6.023 18.406 1.778 1 98.81 103 ARG A C 1
ATOM 828 O O . ARG A 1 103 ? -4.922 17.906 1.521 1 98.81 103 ARG A O 1
ATOM 835 N N . LEU A 1 104 ? -6.203 19.578 2.084 1 98.88 104 LEU A N 1
ATOM 836 C CA . LEU A 1 104 ? -5.102 20.547 2.119 1 98.88 104 LEU A CA 1
ATOM 837 C C . LEU A 1 104 ? -4.238 20.328 3.359 1 98.88 104 LEU A C 1
ATOM 839 O O . LEU A 1 104 ? -3.016 20.469 3.299 1 98.88 104 LEU A O 1
ATOM 843 N N . VAL A 1 105 ? -4.887 20.031 4.465 1 98.88 105 VAL A N 1
ATOM 844 C CA . VAL A 1 105 ? -4.168 19.828 5.719 1 98.88 105 VAL A CA 1
ATOM 845 C C . VAL A 1 105 ? -4.668 18.562 6.398 1 98.88 105 VAL A C 1
ATOM 847 O O . VAL A 1 105 ? -5.875 18.391 6.582 1 98.88 105 VAL A O 1
ATOM 850 N N . HIS A 1 106 ? -3.748 17.703 6.766 1 98.56 106 HIS A N 1
ATOM 851 C CA . HIS A 1 106 ? -4.059 16.453 7.438 1 98.56 106 HIS A CA 1
ATOM 852 C C . HIS A 1 106 ? -3.41 16.391 8.82 1 98.56 106 HIS A C 1
ATOM 854 O O . HIS A 1 106 ? -2.693 15.438 9.125 1 98.56 106 HIS A O 1
ATOM 860 N N . GLY A 1 107 ? -3.602 17.391 9.609 1 98 107 GLY A N 1
ATOM 861 C CA . GLY A 1 107 ? -3.238 17.391 11.016 1 98 107 GLY A CA 1
ATOM 862 C C . GLY A 1 107 ? -1.742 17.297 11.242 1 98 107 GLY A C 1
ATOM 863 O O . GLY A 1 107 ? -0.974 18.094 10.695 1 98 107 GLY A O 1
ATOM 864 N N . GLU A 1 108 ? -1.345 16.25 12.031 1 98.12 108 GLU A N 1
ATOM 865 C CA . GLU A 1 108 ? 0.028 16.016 12.461 1 98.12 108 GLU A CA 1
ATOM 866 C C . GLU A 1 108 ? 0.97 15.883 11.273 1 98.12 108 GLU A C 1
ATOM 868 O O . GLU A 1 108 ? 2.092 16.391 11.297 1 98.12 108 GLU A O 1
ATOM 873 N N . ALA A 1 109 ? 0.469 15.312 10.188 1 98.12 109 ALA A N 1
ATOM 874 C CA . ALA A 1 109 ? 1.334 15 9.055 1 98.12 109 ALA A CA 1
ATOM 875 C C . ALA A 1 109 ? 1.697 16.266 8.281 1 98.12 109 ALA A C 1
ATOM 877 O O . ALA A 1 109 ? 2.643 16.266 7.488 1 98.12 109 ALA A O 1
ATOM 878 N N . ASP A 1 110 ? 0.979 17.328 8.508 1 98.44 110 ASP A N 1
ATOM 879 C CA . ASP A 1 110 ? 1.289 18.609 7.895 1 98.44 110 ASP A CA 1
ATOM 880 C C . ASP A 1 110 ? 1.805 19.609 8.938 1 98.44 110 ASP A C 1
ATOM 882 O O . ASP A 1 110 ? 1.803 20.812 8.703 1 98.44 110 ASP A O 1
ATOM 886 N N . LEU A 1 111 ? 2.129 19.125 10.102 1 98 111 LEU A N 1
ATOM 887 C CA . LEU A 1 111 ? 2.717 19.891 11.195 1 98 111 LEU A CA 1
ATOM 888 C C . LEU A 1 111 ? 1.727 20.922 11.734 1 98 111 LEU A C 1
ATOM 890 O O . LEU A 1 111 ? 2.123 22 12.172 1 98 111 LEU A O 1
ATOM 894 N N . LEU A 1 112 ? 0.436 20.656 11.562 1 98.44 112 LEU A N 1
ATOM 895 C CA . LEU A 1 112 ? -0.667 21.422 12.133 1 98.44 112 LEU A CA 1
ATOM 896 C C . LEU A 1 112 ? -1.612 20.516 12.914 1 98.44 112 LEU A C 1
ATOM 898 O O . LEU A 1 112 ? -2.76 20.312 12.508 1 98.44 112 LEU A O 1
ATOM 902 N N . PRO A 1 113 ? -1.122 20.016 14.062 1 97.31 113 PRO A N 1
ATOM 903 C CA . PRO A 1 113 ? -1.876 19.016 14.812 1 97.31 113 PRO A CA 1
ATOM 904 C C . PRO A 1 113 ? -3.303 19.453 15.125 1 97.31 113 PRO A C 1
ATOM 906 O O . PRO A 1 113 ? -3.514 20.578 15.602 1 97.31 113 PRO A O 1
ATOM 909 N N . GLY A 1 114 ? -4.238 18.562 14.805 1 96.38 114 GLY A N 1
ATOM 910 C CA . GLY A 1 114 ? -5.633 18.797 15.156 1 96.38 114 GLY A CA 1
ATOM 911 C C . GLY A 1 114 ? -6.395 19.562 14.094 1 96.38 114 GLY A C 1
ATOM 912 O O . GLY A 1 114 ? -7.598 19.797 14.234 1 96.38 114 GLY A O 1
ATOM 913 N N . LEU A 1 115 ? -5.723 19.953 13.031 1 98 115 LEU A N 1
ATOM 914 C CA . LEU A 1 115 ? -6.363 20.719 11.977 1 98 115 LEU A CA 1
ATOM 915 C C . LEU A 1 115 ? -6.586 19.859 10.734 1 98 115 LEU A C 1
ATOM 917 O O . LEU A 1 115 ? -5.672 19.172 10.281 1 98 115 LEU A O 1
ATOM 921 N N . VAL A 1 116 ? -7.781 19.844 10.219 1 98.31 116 VAL A N 1
ATOM 922 C CA . VAL A 1 116 ? -8.102 19.25 8.93 1 98.31 116 VAL A CA 1
ATOM 923 C C . VAL A 1 116 ? -8.711 20.312 8.008 1 98.31 116 VAL A C 1
ATOM 925 O O . VAL A 1 116 ? -9.586 21.078 8.43 1 98.31 116 VAL A O 1
ATOM 928 N N . ILE A 1 117 ? -8.219 20.438 6.836 1 98.81 117 ILE A N 1
ATOM 929 C CA . ILE A 1 117 ? -8.805 21.312 5.832 1 98.81 117 ILE A CA 1
ATOM 930 C C . ILE A 1 117 ? -9.016 20.547 4.527 1 98.81 117 ILE A C 1
ATOM 932 O O . ILE A 1 117 ? -8.055 20.062 3.932 1 98.81 117 ILE A O 1
ATOM 936 N N . ASP A 1 118 ? -10.219 20.438 4.105 1 98.81 118 ASP A N 1
ATOM 937 C CA . ASP A 1 118 ? -10.523 19.922 2.777 1 98.81 118 ASP A CA 1
ATOM 938 C C . ASP A 1 118 ? -10.867 21.047 1.812 1 98.81 118 ASP A C 1
ATOM 940 O O . ASP A 1 118 ? -11.586 21.984 2.176 1 98.81 118 ASP A O 1
ATOM 944 N N . ARG A 1 119 ? -10.32 20.969 0.683 1 98.88 119 ARG A N 1
ATOM 945 C CA . ARG A 1 119 ? -10.5 22.016 -0.325 1 98.88 119 ARG A CA 1
ATOM 946 C C . ARG A 1 119 ? -11.414 21.531 -1.446 1 98.88 119 ARG A C 1
ATOM 948 O O . ARG A 1 119 ? -11.172 20.484 -2.051 1 98.88 119 ARG A O 1
ATOM 955 N N . PHE A 1 120 ? -12.469 22.219 -1.663 1 98.62 120 PHE A N 1
ATOM 956 C CA . PHE A 1 120 ? -13.414 22.031 -2.762 1 98.62 120 PHE A CA 1
ATOM 957 C C . PHE A 1 120 ? -13.422 23.266 -3.668 1 98.62 120 PHE A C 1
ATOM 959 O O . PHE A 1 120 ? -14.398 24.016 -3.688 1 98.62 120 PHE A O 1
ATOM 966 N N . GLY A 1 121 ? -12.344 23.375 -4.516 1 97.88 121 GLY A N 1
ATOM 967 C CA . GLY A 1 121 ? -12.195 24.578 -5.312 1 97.88 121 GLY A CA 1
ATOM 968 C C . GLY A 1 121 ? -11.977 25.828 -4.473 1 97.88 121 GLY A C 1
ATOM 969 O O . GLY A 1 121 ? -10.992 25.922 -3.732 1 97.88 121 GLY A O 1
ATOM 970 N N . ASP A 1 122 ? -13 26.641 -4.457 1 97.44 122 ASP A N 1
ATOM 971 C CA . ASP A 1 122 ? -12.883 27.906 -3.742 1 97.44 122 ASP A CA 1
ATOM 972 C C . ASP A 1 122 ? -13.57 27.828 -2.379 1 97.44 122 ASP A C 1
ATOM 974 O O . ASP A 1 122 ? -13.641 28.828 -1.661 1 97.44 122 ASP A O 1
ATOM 978 N N . VAL A 1 123 ? -14.039 26.688 -2.055 1 98.75 123 VAL A N 1
ATOM 979 C CA . VAL A 1 123 ? -14.641 26.438 -0.747 1 98.75 123 VAL A CA 1
ATOM 980 C C . VAL A 1 123 ? -13.695 25.594 0.105 1 98.75 123 VAL A C 1
ATOM 982 O O . VAL A 1 123 ? -13.211 24.547 -0.343 1 98.75 123 VAL A O 1
ATOM 985 N N . LEU A 1 124 ? -13.398 26.062 1.301 1 98.81 124 LEU A N 1
ATOM 986 C CA . LEU A 1 124 ? -12.625 25.281 2.271 1 98.81 124 LEU A CA 1
ATOM 987 C C . LEU A 1 124 ? -13.516 24.828 3.424 1 98.81 124 LEU A C 1
ATOM 989 O O . LEU A 1 124 ? -14.367 25.578 3.896 1 98.81 124 LEU A O 1
ATOM 993 N N . VAL A 1 125 ? -13.391 23.594 3.779 1 98.81 125 VAL A N 1
ATOM 994 C CA . VAL A 1 125 ? -14.062 23.047 4.953 1 98.81 125 VAL A CA 1
ATOM 995 C C . VAL A 1 125 ? -13.031 22.672 6.012 1 98.81 125 VAL A C 1
ATOM 997 O O . VAL A 1 125 ? -12.148 21.844 5.754 1 98.81 125 VAL A O 1
ATOM 1000 N N . LEU A 1 126 ? -13.18 23.25 7.195 1 98.44 126 LEU A N 1
ATOM 1001 C CA . LEU A 1 126 ? -12.195 23.078 8.258 1 98.44 126 LEU A CA 1
ATOM 1002 C C . LEU A 1 126 ? -12.773 22.281 9.422 1 98.44 126 LEU A C 1
ATOM 1004 O O . LEU A 1 126 ? -13.953 22.406 9.742 1 98.44 126 LEU A O 1
ATOM 1008 N N . GLN A 1 127 ? -11.93 21.516 10.016 1 97.81 127 GLN A N 1
ATOM 1009 C CA . GLN A 1 127 ? -12.18 20.906 11.32 1 97.81 127 GLN A CA 1
ATOM 1010 C C . GLN A 1 127 ? -11.102 21.297 12.32 1 97.81 127 GLN A C 1
ATOM 1012 O O . GLN A 1 127 ? -9.93 20.969 12.133 1 97.81 127 GLN A O 1
ATOM 1017 N N . LEU A 1 128 ? -11.445 22.094 13.273 1 97.5 128 LEU A N 1
ATOM 1018 C CA . LEU A 1 128 ? -10.578 22.406 14.398 1 97.5 128 LEU A CA 1
ATOM 1019 C C . LEU A 1 128 ? -10.82 21.469 15.562 1 97.5 128 LEU A C 1
ATOM 1021 O O . LEU A 1 128 ? -11.703 21.703 16.391 1 97.5 128 LEU A O 1
ATOM 1025 N N . ASN A 1 129 ? -9.906 20.531 15.742 1 96.44 129 ASN A N 1
ATOM 1026 C CA . ASN A 1 129 ? -10.219 19.406 16.625 1 96.44 129 ASN A CA 1
ATOM 1027 C C . ASN A 1 129 ? -9.5 19.531 17.953 1 96.44 129 ASN A C 1
ATOM 1029 O O . ASN A 1 129 ? -9.617 18.641 18.812 1 96.44 129 ASN A O 1
ATOM 1033 N N . THR A 1 130 ? -8.727 20.562 18.188 1 96.69 130 THR A N 1
ATOM 1034 C CA . THR A 1 130 ? -7.996 20.75 19.438 1 96.69 130 THR A CA 1
ATOM 1035 C C . THR A 1 130 ? -8.164 22.172 19.953 1 96.69 130 THR A C 1
ATOM 1037 O O . THR A 1 130 ? -8.43 23.094 19.188 1 96.69 130 THR A O 1
ATOM 1040 N N . PHE A 1 131 ? -7.965 22.344 21.266 1 97.06 131 PHE A N 1
ATOM 1041 C CA . PHE A 1 131 ? -8.062 23.656 21.875 1 97.06 131 PHE A CA 1
ATOM 1042 C C . PHE A 1 131 ? -6.988 24.594 21.312 1 97.06 131 PHE A C 1
ATOM 1044 O O . PHE A 1 131 ? -7.215 25.797 21.172 1 97.06 131 PHE A O 1
ATOM 1051 N N . GLY A 1 132 ? -5.852 24.031 21 1 97.06 132 GLY A N 1
ATOM 1052 C CA . GLY A 1 132 ? -4.777 24.828 20.422 1 97.06 132 GLY A CA 1
ATOM 1053 C C . GLY A 1 132 ? -5.148 25.453 19.094 1 97.06 132 GLY A C 1
ATOM 1054 O O . GLY A 1 132 ? -4.914 26.656 18.875 1 97.06 132 GLY A O 1
ATOM 1055 N N . MET A 1 133 ? -5.73 24.719 18.234 1 97.31 133 MET A N 1
ATOM 1056 C CA . MET A 1 133 ? -6.141 25.234 16.938 1 97.31 133 MET A CA 1
ATOM 1057 C C . MET A 1 133 ? -7.34 26.172 17.062 1 97.31 133 MET A C 1
ATOM 1059 O O . MET A 1 133 ? -7.441 27.156 16.328 1 97.31 133 MET A O 1
ATOM 1063 N N . GLU A 1 134 ? -8.234 25.781 17.969 1 97.06 134 GLU A N 1
ATOM 1064 C CA . GLU A 1 134 ? -9.375 26.656 18.25 1 97.06 134 GLU A CA 1
ATOM 1065 C C . GLU A 1 134 ? -8.906 28.031 18.719 1 97.06 134 GLU A C 1
ATOM 1067 O O . GLU A 1 134 ? -9.492 29.062 18.328 1 97.06 134 GLU A O 1
ATOM 1072 N N . ALA A 1 135 ? -7.883 28.062 19.5 1 97.25 135 ALA A N 1
ATOM 1073 C CA . ALA A 1 135 ? -7.375 29.297 20.094 1 97.25 135 ALA A CA 1
ATOM 1074 C C . ALA A 1 135 ? -6.812 30.234 19.031 1 97.25 135 ALA A C 1
ATOM 1076 O O . ALA A 1 135 ? -6.758 31.453 19.219 1 97.25 135 ALA A O 1
ATOM 1077 N N . VAL A 1 136 ? -6.438 29.688 17.906 1 98.12 136 VAL A N 1
ATOM 1078 C CA . VAL A 1 136 ? -5.824 30.516 16.875 1 98.12 136 VAL A CA 1
ATOM 1079 C C . VAL A 1 136 ? -6.723 30.547 15.641 1 98.12 136 VAL A C 1
ATOM 1081 O O . VAL A 1 136 ? -6.234 30.688 14.516 1 98.12 136 VAL A O 1
ATOM 1084 N N . LYS A 1 137 ? -7.996 30.344 15.773 1 98.06 137 LYS A N 1
ATOM 1085 C CA . LYS A 1 137 ? -8.969 30.297 14.68 1 98.06 137 LYS A CA 1
ATOM 1086 C C . LYS A 1 137 ? -8.883 31.547 13.812 1 98.06 137 LYS A C 1
ATOM 1088 O O . LYS A 1 137 ? -8.844 31.453 12.586 1 98.06 137 LYS A O 1
ATOM 1093 N N . ASP A 1 138 ? -8.867 32.75 14.461 1 98.5 138 ASP A N 1
ATOM 1094 C CA . ASP A 1 138 ? -8.852 34 13.703 1 98.5 138 ASP A CA 1
ATOM 1095 C C . ASP A 1 138 ? -7.559 34.125 12.906 1 98.5 138 ASP A C 1
ATOM 1097 O O . ASP A 1 138 ? -7.586 34.531 11.734 1 98.5 138 ASP A O 1
ATOM 1101 N N . GLU A 1 139 ? -6.414 33.781 13.531 1 98.69 139 GLU A N 1
ATOM 1102 C CA . GLU A 1 139 ? -5.133 33.812 12.836 1 98.69 139 GLU A CA 1
ATOM 1103 C C . GLU A 1 139 ? -5.137 32.812 11.664 1 98.69 139 GLU A C 1
ATOM 1105 O O . GLU A 1 139 ? -4.566 33.094 10.609 1 98.69 139 GLU A O 1
ATOM 1110 N N . LEU A 1 140 ? -5.758 31.672 11.891 1 98.81 140 LEU A N 1
ATOM 1111 C CA . LEU A 1 140 ? -5.855 30.656 10.852 1 98.81 140 LEU A CA 1
ATOM 1112 C C . LEU A 1 140 ? -6.656 31.156 9.656 1 98.81 140 LEU A C 1
ATOM 1114 O O . LEU A 1 140 ? -6.242 30.984 8.508 1 98.81 140 LEU A O 1
ATOM 1118 N N . LEU A 1 141 ? -7.809 31.75 9.906 1 98.75 141 LEU A N 1
ATOM 1119 C CA . LEU A 1 141 ? -8.648 32.281 8.836 1 98.75 141 LEU A CA 1
ATOM 1120 C C . LEU A 1 141 ? -7.906 33.375 8.047 1 98.75 141 LEU A C 1
ATOM 1122 O O . LEU A 1 141 ? -7.988 33.406 6.816 1 98.75 141 LEU A O 1
ATOM 1126 N N . ASP A 1 142 ? -7.176 34.188 8.805 1 98.75 142 ASP A N 1
ATOM 1127 C CA . ASP A 1 142 ? -6.359 35.219 8.148 1 98.75 142 ASP A CA 1
ATOM 1128 C C . ASP A 1 142 ? -5.289 34.594 7.266 1 98.75 142 ASP A C 1
ATOM 1130 O O . ASP A 1 142 ? -5.039 35.031 6.152 1 98.75 142 ASP A O 1
ATOM 1134 N N . ALA A 1 143 ? -4.656 33.562 7.816 1 98.88 143 ALA A N 1
ATOM 1135 C CA . ALA A 1 143 ? -3.611 32.875 7.07 1 98.88 143 ALA A CA 1
ATOM 1136 C C . ALA A 1 143 ? -4.176 32.219 5.812 1 98.88 143 ALA A C 1
ATOM 1138 O O . ALA A 1 143 ? -3.543 32.25 4.75 1 98.88 143 ALA A O 1
ATOM 1139 N N . LEU A 1 144 ? -5.348 31.641 5.902 1 98.81 144 LEU A N 1
ATOM 1140 C CA . LEU A 1 144 ? -5.992 31.016 4.754 1 98.81 144 LEU A CA 1
ATOM 1141 C C . LEU A 1 144 ? -6.328 32.031 3.686 1 98.81 144 LEU A C 1
ATOM 1143 O O . LEU A 1 144 ? -6.211 31.766 2.49 1 98.81 144 LEU A O 1
ATOM 1147 N N . ASP A 1 145 ? -6.762 33.188 4.105 1 98.56 145 ASP A N 1
ATOM 1148 C CA . ASP A 1 145 ? -7.043 34.281 3.166 1 98.56 145 ASP A CA 1
ATOM 1149 C C . ASP A 1 145 ? -5.781 34.688 2.412 1 98.56 145 ASP A C 1
ATOM 1151 O O . ASP A 1 145 ? -5.824 34.938 1.204 1 98.56 145 ASP A O 1
ATOM 1155 N N . LYS A 1 146 ? -4.734 34.75 3.162 1 98.5 146 LYS A N 1
ATOM 1156 C CA . LYS A 1 146 ? -3.465 35.188 2.572 1 98.5 146 LYS A CA 1
ATOM 1157 C C . LYS A 1 146 ? -2.951 34.125 1.585 1 98.5 146 LYS A C 1
ATOM 1159 O O . LYS A 1 146 ? -2.436 34.469 0.52 1 98.5 146 LYS A O 1
ATOM 1164 N N . VAL A 1 147 ? -3.092 32.844 1.896 1 98.75 147 VAL A N 1
ATOM 1165 C CA . VAL A 1 147 ? -2.42 31.781 1.16 1 98.75 147 VAL A CA 1
ATOM 1166 C C . VAL A 1 147 ? -3.316 31.297 0.024 1 98.75 147 VAL A C 1
ATOM 1168 O O . VAL A 1 147 ? -2.84 31.031 -1.08 1 98.75 147 VAL A O 1
ATOM 1171 N N . ILE A 1 148 ? -4.629 31.203 0.258 1 98.31 148 ILE A N 1
ATOM 1172 C CA . ILE A 1 148 ? -5.531 30.531 -0.676 1 98.31 148 ILE A CA 1
ATOM 1173 C C . ILE A 1 148 ? -6.559 31.531 -1.201 1 98.31 148 ILE A C 1
ATOM 1175 O O . ILE A 1 148 ? -7.016 31.422 -2.342 1 98.31 148 ILE A O 1
ATOM 1179 N N . SER A 1 149 ? -6.93 32.531 -0.369 1 98.38 149 SER A N 1
ATOM 1180 C CA . SER A 1 149 ? -7.988 33.469 -0.664 1 98.38 149 SER A CA 1
ATOM 1181 C C . SER A 1 149 ? -9.273 32.781 -1.091 1 98.38 149 SER A C 1
ATOM 1183 O O . SER A 1 149 ? -9.812 33.062 -2.162 1 98.38 149 SER A O 1
ATOM 1185 N N . PRO A 1 150 ? -9.805 31.922 -0.206 1 98.56 150 PRO A N 1
ATOM 1186 C CA . PRO A 1 150 ? -11.023 31.188 -0.561 1 98.56 150 PRO A CA 1
ATOM 1187 C C . PRO A 1 150 ? -12.258 32.094 -0.627 1 98.56 150 PRO A C 1
ATOM 1189 O O . PRO A 1 150 ? -12.312 33.125 0.056 1 98.56 150 PRO A O 1
ATOM 1192 N N . ALA A 1 151 ? -13.234 31.688 -1.384 1 98.56 151 ALA A N 1
ATOM 1193 C CA . ALA A 1 151 ? -14.5 32.406 -1.476 1 98.56 151 ALA A CA 1
ATOM 1194 C C . ALA A 1 151 ? -15.391 32.125 -0.271 1 98.56 151 ALA A C 1
ATOM 1196 O O . ALA A 1 151 ? -16.188 32.969 0.138 1 98.56 151 ALA A O 1
ATOM 1197 N N . CYS A 1 152 ? -15.234 30.953 0.254 1 98.62 152 CYS A N 1
ATOM 1198 C CA . CYS A 1 152 ? -16.078 30.5 1.356 1 98.62 152 CYS A CA 1
ATOM 1199 C C . CYS A 1 152 ? -15.312 29.562 2.283 1 98.62 152 CYS A C 1
ATOM 1201 O O . CYS A 1 152 ? -14.484 28.781 1.827 1 98.62 152 CYS A O 1
ATOM 1203 N N . VAL A 1 153 ? -15.523 29.734 3.568 1 98.75 153 VAL A N 1
ATOM 1204 C CA . VAL A 1 153 ? -14.938 28.828 4.562 1 98.75 153 VAL A CA 1
ATOM 1205 C C . VAL A 1 153 ? -16.031 28.312 5.488 1 98.75 153 VAL A C 1
ATOM 1207 O O . VAL A 1 153 ? -16.812 29.078 6.055 1 98.75 153 VAL A O 1
ATOM 1210 N N . VAL A 1 154 ? -16.125 27 5.57 1 98.56 154 VAL A N 1
ATOM 1211 C CA . VAL A 1 154 ? -17.062 26.344 6.461 1 98.56 154 VAL A CA 1
ATOM 1212 C C . VAL A 1 154 ? -16.312 25.672 7.609 1 98.56 154 VAL A C 1
ATOM 1214 O O . VAL A 1 154 ? -15.336 24.953 7.383 1 98.56 154 VAL A O 1
ATOM 1217 N N . LEU A 1 155 ? -16.672 25.938 8.82 1 97.88 155 LEU A N 1
ATOM 1218 C CA . LEU A 1 155 ? -16.219 25.156 9.969 1 97.88 155 LEU A CA 1
ATOM 1219 C C . LEU A 1 155 ? -17.141 23.953 10.195 1 97.88 155 LEU A C 1
ATOM 1221 O O . LEU A 1 155 ? -18.312 24.109 10.5 1 97.88 155 LEU A O 1
A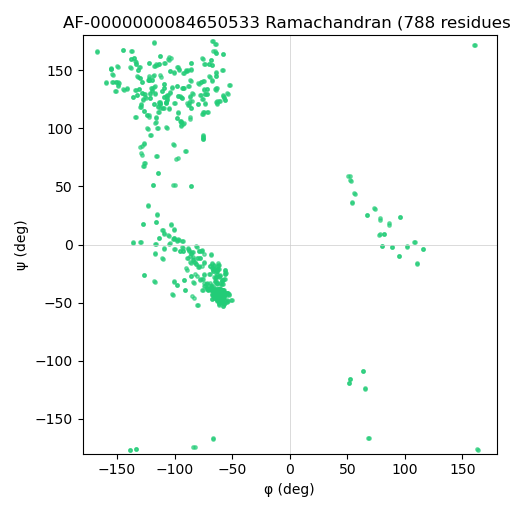TOM 1225 N N . ARG A 1 156 ? -16.625 22.812 9.93 1 96.88 156 ARG A N 1
ATOM 1226 C CA . ARG A 1 156 ? -17.328 21.562 10.242 1 96.88 156 ARG A CA 1
ATOM 1227 C C . ARG A 1 156 ? -16.828 20.969 11.547 1 96.88 156 ARG A C 1
ATOM 1229 O O . ARG A 1 156 ? -16.141 19.938 11.539 1 96.88 156 ARG A O 1
ATOM 1236 N N . ASN A 1 157 ? -17.203 21.562 12.648 1 95.38 157 ASN A N 1
ATOM 1237 C CA . ASN A 1 157 ? -16.719 21.234 13.984 1 95.38 157 ASN A CA 1
ATOM 1238 C C . ASN A 1 157 ? -17.703 20.344 14.742 1 95.38 157 ASN A C 1
ATOM 1240 O O . ASN A 1 157 ? -18.047 20.641 15.883 1 95.38 157 ASN A O 1
ATOM 1244 N N . ASP A 1 158 ? -18.109 19.266 14.102 1 92.5 158 ASP A N 1
ATOM 1245 C CA . ASP A 1 158 ? -19.016 18.328 14.734 1 92.5 158 ASP A CA 1
ATOM 1246 C C . ASP A 1 158 ? -18.422 16.922 14.758 1 92.5 158 ASP A C 1
ATOM 1248 O O . ASP A 1 158 ? -19.141 15.922 14.688 1 92.5 158 ASP A O 1
ATOM 1252 N N . THR A 1 159 ? -17.141 16.891 14.891 1 88.19 159 THR A N 1
ATOM 1253 C CA . THR A 1 159 ? -16.422 15.617 14.867 1 88.19 159 THR A CA 1
ATOM 1254 C C . THR A 1 159 ? -16.406 14.984 16.25 1 88.19 159 THR A C 1
ATOM 1256 O O . THR A 1 159 ? -16.547 15.68 17.266 1 88.19 159 THR A O 1
ATOM 1259 N N . SER A 1 160 ? -16.25 13.711 16.234 1 83.06 160 SER A N 1
ATOM 1260 C CA . SER A 1 160 ? -16.094 12.992 17.5 1 83.06 160 SER A CA 1
ATOM 1261 C C . SER A 1 160 ? -14.805 13.414 18.203 1 83.06 160 SER A C 1
ATOM 1263 O O . SER A 1 160 ? -14.758 13.461 19.438 1 83.06 160 SER A O 1
ATOM 1265 N N . GLY A 1 161 ? -13.844 13.75 17.422 1 82.06 161 GLY A N 1
ATOM 1266 C CA . GLY A 1 161 ? -12.594 14.227 18 1 82.06 161 GLY A CA 1
ATOM 1267 C C . GLY A 1 161 ? -12.758 15.484 18.828 1 82.06 161 GLY A C 1
ATOM 1268 O O . GLY A 1 161 ? -12.188 15.594 19.922 1 82.06 161 GLY A O 1
ATOM 1269 N N . ARG A 1 162 ? -13.578 16.359 18.406 1 88.31 162 ARG A N 1
ATOM 1270 C CA . ARG A 1 162 ? -13.836 17.609 19.141 1 88.31 162 ARG A CA 1
ATOM 1271 C C . ARG A 1 162 ? -14.562 17.328 20.453 1 88.31 162 ARG A C 1
ATOM 1273 O O . ARG A 1 162 ? -14.25 17.938 21.484 1 88.31 162 ARG A O 1
ATOM 1280 N N . ARG A 1 163 ? -15.383 16.375 20.359 1 86.19 163 ARG A N 1
ATOM 1281 C CA . ARG A 1 163 ? -16.109 15.992 21.562 1 86.19 163 ARG A CA 1
ATOM 1282 C C . ARG A 1 163 ? -15.156 15.438 22.609 1 86.19 163 ARG A C 1
ATOM 1284 O O . ARG A 1 163 ? -15.273 15.758 23.797 1 86.19 163 ARG A O 1
ATOM 1291 N N . GLN A 1 164 ? -14.297 14.641 22.172 1 84.62 164 GLN A N 1
ATOM 1292 C CA . GLN A 1 164 ? -13.328 14.023 23.062 1 84.62 164 GLN A CA 1
ATOM 1293 C C . GLN A 1 164 ? -12.406 15.07 23.688 1 84.62 164 GLN A C 1
ATOM 1295 O O . GLN A 1 164 ? -11.961 14.922 24.828 1 84.62 164 GLN A O 1
ATOM 1300 N N . GLU A 1 165 ? -12.219 16.156 22.984 1 89.56 165 GLU A N 1
ATOM 1301 C CA . GLU A 1 165 ? -11.375 17.25 23.453 1 89.56 165 GLU A CA 1
ATOM 1302 C C . GLU A 1 165 ? -12.133 18.156 24.406 1 89.56 165 GLU A C 1
ATOM 1304 O O . GLU A 1 165 ? -11.523 18.953 25.141 1 89.56 165 GLU A O 1
ATOM 1309 N N . GLY A 1 166 ? -13.422 18.062 24.453 1 90.38 166 GLY A N 1
ATOM 1310 C CA . GLY A 1 166 ? -14.242 18.922 25.297 1 90.38 166 GLY A CA 1
ATOM 1311 C C . GLY A 1 166 ? -14.609 20.234 24.625 1 90.38 166 GLY A C 1
ATOM 1312 O O . GLY A 1 166 ? -15.008 21.188 25.297 1 90.38 166 GLY A O 1
ATOM 1313 N N . LEU A 1 167 ? -14.492 20.25 23.328 1 94.56 167 LEU A N 1
ATOM 1314 C CA . LEU A 1 167 ? -14.797 21.453 22.562 1 94.56 167 LEU A CA 1
ATOM 1315 C C . LEU A 1 167 ? -16.266 21.469 22.156 1 94.56 167 LEU A C 1
ATOM 1317 O O . LEU A 1 167 ? -16.875 20.422 21.969 1 94.56 167 LEU A O 1
ATOM 1321 N N . GLU A 1 168 ? -16.766 22.641 22.047 1 92.88 168 GLU A N 1
ATOM 1322 C CA . GLU A 1 168 ? -18.141 22.812 21.562 1 92.88 168 GLU A CA 1
ATOM 1323 C C . GLU A 1 168 ? -18.25 22.406 20.094 1 92.88 168 GLU A C 1
ATOM 1325 O O . GLU A 1 168 ? -17.344 22.672 19.297 1 92.88 168 GLU A O 1
ATOM 1330 N N . GLN A 1 169 ? -19.375 21.75 19.797 1 93.88 169 GLN A N 1
ATOM 1331 C CA . GLN A 1 169 ? -19.625 21.375 18.422 1 93.88 169 GLN A CA 1
ATOM 1332 C C . GLN A 1 169 ? -20.438 22.453 17.688 1 93.88 169 GLN A C 1
ATOM 1334 O O . GLN A 1 169 ? -21.391 23 18.25 1 93.88 169 GLN A O 1
ATOM 1339 N N . GLN A 1 170 ? -20 22.75 16.516 1 92.62 170 GLN A N 1
ATOM 1340 C CA . GLN A 1 170 ? -20.703 23.766 15.742 1 92.62 170 GLN A CA 1
ATOM 1341 C C . GLN A 1 170 ? -20.391 23.641 14.258 1 92.62 170 GLN A C 1
ATOM 1343 O O . GLN A 1 170 ? -19.25 23.328 13.883 1 92.62 170 GLN A O 1
ATOM 1348 N N . VAL A 1 171 ? -21.359 23.812 13.375 1 96.56 171 VAL A N 1
ATOM 1349 C CA . VAL A 1 171 ? -21.203 23.938 11.93 1 96.56 171 VAL A CA 1
ATOM 1350 C C . VAL A 1 171 ? -21.594 25.359 11.5 1 96.56 171 VAL A C 1
ATOM 1352 O O . VAL A 1 171 ? -22.703 25.812 11.773 1 96.56 171 VAL A O 1
ATOM 1355 N N . GLU A 1 172 ? -20.656 26.031 10.898 1 96.12 172 GLU A N 1
ATOM 1356 C CA . GLU A 1 172 ? -20.938 27.422 10.578 1 96.12 172 GLU A CA 1
ATOM 1357 C C . GLU A 1 172 ? -20.125 27.891 9.383 1 96.12 172 GLU A C 1
ATOM 1359 O O . GLU A 1 172 ? -18.953 27.516 9.234 1 96.12 172 GLU A O 1
ATOM 1364 N N . VAL A 1 173 ? -20.766 28.672 8.523 1 97.94 173 VAL A N 1
ATOM 1365 C CA . VAL A 1 173 ? -20.031 29.406 7.496 1 97.94 173 VAL A CA 1
ATOM 1366 C C . VAL A 1 173 ? -19.406 30.656 8.102 1 97.94 173 VAL A C 1
ATOM 1368 O O . VAL A 1 173 ? -20.109 31.531 8.602 1 97.94 173 VAL A O 1
ATOM 1371 N N . VAL A 1 174 ? -18.109 30.734 8.016 1 98.12 174 VAL A N 1
ATOM 1372 C CA . VAL A 1 174 ? -17.453 31.812 8.75 1 98.12 174 VAL A CA 1
ATOM 1373 C C . VAL A 1 174 ? -16.891 32.844 7.77 1 98.12 174 VAL A C 1
ATOM 1375 O O . VAL A 1 174 ? -16.406 33.906 8.18 1 98.12 174 VAL A O 1
ATOM 1378 N N . LYS A 1 175 ? -16.875 32.469 6.547 1 97.94 175 LYS A N 1
ATOM 1379 C CA . LYS A 1 175 ? -16.469 33.375 5.488 1 97.94 175 LYS A CA 1
ATOM 1380 C C . LYS A 1 175 ? -17.281 33.156 4.215 1 97.94 175 LYS A C 1
ATOM 1382 O O . LYS A 1 175 ? -17.5 32.031 3.811 1 97.94 175 LYS A O 1
ATOM 1387 N N . GLY A 1 176 ? -17.75 34.188 3.633 1 98.06 176 GLY A N 1
ATOM 1388 C CA . GLY A 1 176 ? -18.422 34.125 2.352 1 98.06 176 GLY A CA 1
ATOM 1389 C C . GLY A 1 176 ? -19.766 33.406 2.428 1 98.06 176 GLY A C 1
ATOM 1390 O O . GLY A 1 176 ? -20.375 33.344 3.496 1 98.06 176 GLY A O 1
ATOM 1391 N N . SER A 1 177 ? -20.297 33.062 1.182 1 97.44 177 SER A N 1
ATOM 1392 C CA . SER A 1 177 ? -21.562 32.344 1.06 1 97.44 177 SER A CA 1
ATOM 1393 C C . SER A 1 177 ? -21.375 31.016 0.335 1 97.44 177 SER A C 1
ATOM 1395 O O . SER A 1 177 ? -20.625 30.938 -0.642 1 97.44 177 SER A O 1
ATOM 1397 N N . LEU A 1 178 ? -21.969 30.125 0.924 1 96.5 178 LEU A N 1
ATOM 1398 C CA . LEU A 1 178 ? -21.875 28.797 0.323 1 96.5 178 LEU A CA 1
ATOM 1399 C C . LEU A 1 178 ? -22.703 28.719 -0.957 1 96.5 178 LEU A C 1
ATOM 1401 O O . LEU A 1 178 ? -23.875 29.141 -0.973 1 96.5 178 LEU A O 1
ATOM 1405 N N . PRO A 1 179 ? -22.156 28.266 -2.031 1 95.81 179 PRO A N 1
ATOM 1406 C CA . PRO A 1 179 ? -22.984 28.031 -3.217 1 95.81 179 PRO A CA 1
ATOM 1407 C C . PRO A 1 179 ? -24.031 26.953 -2.992 1 95.81 179 PRO A C 1
ATOM 1409 O O . PRO A 1 179 ? -23.969 26.219 -2.01 1 95.81 179 PRO A O 1
ATOM 1412 N N . GLU A 1 180 ? -25 26.906 -3.898 1 93.62 180 GLU A N 1
ATOM 1413 C CA . GLU A 1 180 ? -26.078 25.938 -3.793 1 93.62 180 GLU A CA 1
ATOM 1414 C C . GLU A 1 180 ? -25.547 24.5 -3.771 1 93.62 180 GLU A C 1
ATOM 1416 O O . GLU A 1 180 ? -26.031 23.656 -3.012 1 93.62 180 GLU A O 1
ATOM 1421 N N . GLN A 1 181 ? -24.562 24.281 -4.629 1 95.81 181 GLN A N 1
ATOM 1422 C CA . GLN A 1 181 ? -23.859 23 -4.668 1 95.81 181 GLN A CA 1
ATOM 1423 C C . GLN A 1 181 ? -22.344 23.203 -4.582 1 95.81 181 GLN A C 1
ATOM 1425 O O . GLN A 1 181 ? -21.797 24.062 -5.27 1 95.81 181 GLN A O 1
ATOM 1430 N N . VAL A 1 182 ? -21.75 22.469 -3.699 1 98.12 182 VAL A N 1
ATOM 1431 C CA . VAL A 1 182 ? -20.297 22.422 -3.643 1 98.12 182 VAL A CA 1
ATOM 1432 C C . VAL A 1 182 ? -19.781 21.234 -4.441 1 98.12 182 VAL A C 1
ATOM 1434 O O . VAL A 1 182 ? -19.859 20.094 -3.99 1 98.12 182 VAL A O 1
ATOM 1437 N N . LEU A 1 183 ? -19.234 21.516 -5.566 1 98.12 183 LEU A N 1
ATOM 1438 C CA . LEU A 1 183 ? -18.812 20.453 -6.48 1 98.12 183 LEU A CA 1
ATOM 1439 C C . LEU A 1 183 ? -17.344 20.141 -6.312 1 98.12 183 LEU A C 1
ATOM 1441 O O . LEU A 1 183 ? -16.562 21 -5.887 1 98.12 183 LEU A O 1
ATOM 1445 N N . LEU A 1 184 ? -17 18.938 -6.578 1 98.25 184 LEU A N 1
ATOM 1446 C CA . LEU A 1 184 ? -15.609 18.5 -6.699 1 98.25 184 LEU A CA 1
ATOM 1447 C C . LEU A 1 184 ? -15.445 17.547 -7.883 1 98.25 184 LEU A C 1
ATOM 1449 O O . LEU A 1 184 ? -16.422 17 -8.391 1 98.25 184 LEU A O 1
ATOM 1453 N N . ARG A 1 185 ? -14.211 17.438 -8.32 1 98.38 185 ARG A N 1
ATOM 1454 C CA . ARG A 1 185 ? -13.828 16.469 -9.352 1 98.38 185 ARG A CA 1
ATOM 1455 C C . ARG A 1 185 ? -12.758 15.516 -8.836 1 98.38 185 ARG A C 1
ATOM 1457 O O . ARG A 1 185 ? -11.766 15.945 -8.25 1 98.38 185 ARG A O 1
ATOM 1464 N N . GLU A 1 186 ? -13.008 14.273 -8.945 1 98.25 186 GLU A N 1
ATOM 1465 C CA . GLU A 1 186 ? -12.07 13.219 -8.578 1 98.25 186 GLU A CA 1
ATOM 1466 C C . GLU A 1 186 ? -12.039 12.117 -9.641 1 98.25 186 GLU A C 1
ATOM 1468 O O . GLU A 1 186 ? -13.086 11.578 -10.008 1 98.25 186 GLU A O 1
ATOM 1473 N N . ASN A 1 187 ? -10.844 11.797 -10.117 1 98.12 187 ASN A N 1
ATOM 1474 C CA . ASN A 1 187 ? -10.672 10.742 -11.109 1 98.12 187 ASN A CA 1
ATOM 1475 C C . ASN A 1 187 ? -11.562 10.969 -12.328 1 98.12 187 ASN A C 1
ATOM 1477 O O . ASN A 1 187 ? -12.164 10.031 -12.844 1 98.12 187 ASN A O 1
ATOM 1481 N N . GLY A 1 188 ? -11.742 12.211 -12.703 1 97.94 188 GLY A N 1
ATOM 1482 C CA . GLY A 1 188 ? -12.461 12.57 -13.906 1 97.94 188 GLY A CA 1
ATOM 1483 C C . GLY A 1 188 ? -13.969 12.578 -13.719 1 97.94 188 GLY A C 1
ATOM 1484 O O . GLY A 1 188 ? -14.719 12.734 -14.688 1 97.94 188 GLY A O 1
ATOM 1485 N N . VAL A 1 189 ? -14.477 12.445 -12.5 1 98.69 189 VAL A N 1
ATOM 1486 C CA . VAL A 1 189 ? -15.906 12.359 -12.211 1 98.69 189 VAL A CA 1
ATOM 1487 C C . VAL A 1 189 ? -16.312 13.508 -11.297 1 98.69 189 VAL A C 1
ATOM 1489 O O . VAL A 1 189 ? -15.586 13.867 -10.375 1 98.69 189 VAL A O 1
ATOM 1492 N N . THR A 1 190 ? -17.469 14.062 -11.516 1 98.69 190 THR A N 1
ATOM 1493 C CA . THR A 1 190 ? -17.953 15.203 -10.75 1 98.69 190 THR A CA 1
ATOM 1494 C C . THR A 1 190 ? -18.906 14.75 -9.633 1 98.69 190 THR A C 1
ATOM 1496 O O . THR A 1 190 ? -19.766 13.898 -9.852 1 98.69 190 THR A O 1
ATOM 1499 N N . PHE A 1 191 ? -18.734 15.312 -8.477 1 98.62 191 PHE A N 1
ATOM 1500 C CA . PHE A 1 191 ? -19.594 15.023 -7.332 1 98.62 191 PHE A CA 1
ATOM 1501 C C . PHE A 1 191 ? -20.031 16.312 -6.645 1 98.62 191 PHE A C 1
ATOM 1503 O O . PHE A 1 191 ? -19.359 17.344 -6.781 1 98.62 191 PHE A O 1
ATOM 1510 N N . ALA A 1 192 ? -21.125 16.234 -5.977 1 98.19 192 ALA A N 1
ATOM 1511 C CA . ALA A 1 192 ? -21.531 17.266 -5.027 1 98.19 192 ALA A CA 1
ATOM 1512 C C . ALA A 1 192 ? -21.219 16.844 -3.594 1 98.19 192 ALA A C 1
ATOM 1514 O O . ALA A 1 192 ? -21.688 15.805 -3.123 1 98.19 192 ALA A O 1
ATOM 1515 N N . ALA A 1 193 ? -20.438 17.672 -2.957 1 96.69 193 ALA A N 1
ATOM 1516 C CA . ALA A 1 193 ? -20.047 17.391 -1.578 1 96.69 193 ALA A CA 1
ATOM 1517 C C . ALA A 1 193 ? -21.062 17.953 -0.595 1 96.69 193 ALA A C 1
ATOM 1519 O O . ALA A 1 193 ? -21.531 19.078 -0.756 1 96.69 193 ALA A O 1
ATOM 1520 N N . ALA A 1 194 ? -21.391 17.172 0.391 1 94.5 194 ALA A N 1
ATOM 1521 C CA . ALA A 1 194 ? -22.312 17.625 1.438 1 94.5 194 ALA A CA 1
ATOM 1522 C C . ALA A 1 194 ? -21.547 18.266 2.596 1 94.5 194 ALA A C 1
ATOM 1524 O O . ALA A 1 194 ? -21.469 17.688 3.688 1 94.5 194 ALA A O 1
ATOM 1525 N N . VAL A 1 195 ? -21.156 19.516 2.443 1 96.56 195 VAL A N 1
ATOM 1526 C CA . VAL A 1 195 ? -20.141 20.109 3.309 1 96.56 195 VAL A CA 1
ATOM 1527 C C . VAL A 1 195 ? -20.781 20.562 4.617 1 96.56 195 VAL A C 1
ATOM 1529 O O . VAL A 1 195 ? -20.094 20.812 5.605 1 96.56 195 VAL A O 1
ATOM 1532 N N . LEU A 1 196 ? -22.141 20.688 4.676 1 95.31 196 LEU A N 1
ATOM 1533 C CA . LEU A 1 196 ? -22.797 21.172 5.883 1 95.31 196 LEU A CA 1
ATOM 1534 C C . LEU A 1 196 ? -23.375 20 6.688 1 95.31 196 LEU A C 1
ATOM 1536 O O . LEU A 1 196 ? -23.422 20.062 7.918 1 95.31 196 LEU A O 1
ATOM 1540 N N . ASP A 1 197 ? -23.797 18.922 5.938 1 91.81 197 ASP A N 1
ATOM 1541 C CA . ASP A 1 197 ? -24.594 17.938 6.66 1 91.81 197 ASP A CA 1
ATOM 1542 C C . ASP A 1 197 ? -24.156 16.516 6.305 1 91.81 197 ASP A C 1
ATOM 1544 O O . ASP A 1 197 ? -24.75 15.539 6.766 1 91.81 197 ASP A O 1
ATOM 1548 N N . GLY A 1 198 ? -23.188 16.453 5.516 1 91.62 198 GLY A N 1
ATOM 1549 C CA . GLY A 1 198 ? -22.688 15.141 5.168 1 91.62 198 GLY A CA 1
ATOM 1550 C C . GLY A 1 198 ? -21.703 14.594 6.191 1 91.62 198 GLY A C 1
ATOM 1551 O O . GLY A 1 198 ? -21.578 15.133 7.293 1 91.62 198 GLY A O 1
ATOM 1552 N N . GLN A 1 199 ? -21.125 13.43 5.836 1 88.56 199 GLN A N 1
ATOM 1553 C CA . GLN A 1 199 ? -20.125 12.812 6.703 1 88.56 199 GLN A CA 1
ATOM 1554 C C . GLN A 1 199 ? -18.797 13.562 6.621 1 88.56 199 GLN A C 1
ATOM 1556 O O . GLN A 1 199 ? -18.375 13.977 5.539 1 88.56 199 GLN A O 1
ATOM 1561 N N . LYS A 1 200 ? -18.141 13.703 7.801 1 91.38 200 LYS A N 1
ATOM 1562 C CA . LYS A 1 200 ? -16.844 14.391 7.91 1 91.38 200 LYS A CA 1
ATOM 1563 C C . LYS A 1 200 ? -16.906 15.773 7.27 1 91.38 200 LYS A C 1
ATOM 1565 O O . LYS A 1 200 ? -17.734 16.609 7.648 1 91.38 200 LYS A O 1
ATOM 1570 N N . THR A 1 201 ? -16.141 15.969 6.223 1 94.56 201 THR A N 1
ATOM 1571 C CA . THR A 1 201 ? -16.141 17.266 5.566 1 94.56 201 THR A CA 1
ATOM 1572 C C . THR A 1 201 ? -17 17.234 4.309 1 94.56 201 THR A C 1
ATOM 1574 O O . THR A 1 201 ? -17.062 18.234 3.57 1 94.56 201 THR A O 1
ATOM 1577 N N . GLY A 1 202 ? -17.656 16.172 4.09 1 95.12 202 GLY A N 1
ATOM 1578 C CA . GLY A 1 202 ? -18.547 16.062 2.949 1 95.12 202 GLY A CA 1
ATOM 1579 C C . GLY A 1 202 ? -18.047 15.094 1.887 1 95.12 202 GLY A C 1
ATOM 1580 O O . GLY A 1 202 ? -18.812 14.68 1.01 1 95.12 202 GLY A O 1
ATOM 1581 N N . TRP A 1 203 ? -16.797 14.75 1.955 1 97.31 203 TRP A N 1
ATOM 1582 C CA . TRP A 1 203 ? -16.188 13.859 0.97 1 97.31 203 TRP A CA 1
ATOM 1583 C C . TRP A 1 203 ? -14.992 13.125 1.565 1 97.31 203 TRP A C 1
ATOM 1585 O O . TRP A 1 203 ? -14.281 13.664 2.422 1 97.31 203 TRP A O 1
ATOM 1595 N N . PHE A 1 204 ? -14.75 11.883 1.147 1 97.06 204 PHE A N 1
ATOM 1596 C CA . PHE A 1 204 ? -13.633 11.062 1.599 1 97.06 204 PHE A CA 1
ATOM 1597 C C . PHE A 1 204 ? -12.516 11.055 0.562 1 97.06 204 PHE A C 1
ATOM 1599 O O . PHE A 1 204 ? -12.391 10.109 -0.219 1 97.06 204 PHE A O 1
ATOM 1606 N N . TYR A 1 205 ? -11.656 12.055 0.657 1 98.38 205 TYR A N 1
ATOM 1607 C CA . TYR A 1 205 ? -10.562 12.164 -0.296 1 98.38 205 TYR A CA 1
ATOM 1608 C C . TYR A 1 205 ? -9.57 11.016 -0.117 1 98.38 205 TYR A C 1
ATOM 1610 O O . TYR A 1 205 ? -8.789 10.711 -1.021 1 98.38 205 TYR A O 1
ATOM 1618 N N . ASP A 1 206 ? -9.578 10.367 1.051 1 98.19 206 ASP A N 1
ATOM 1619 C CA . ASP A 1 206 ? -8.531 9.422 1.425 1 98.19 206 ASP A CA 1
ATOM 1620 C C . ASP A 1 206 ? -8.57 8.18 0.529 1 98.19 206 ASP A C 1
ATOM 1622 O O . ASP A 1 206 ? -7.551 7.523 0.325 1 98.19 206 ASP A O 1
ATOM 1626 N N . HIS A 1 207 ? -9.68 7.859 -0.135 1 98.44 207 HIS A N 1
ATOM 1627 C CA . HIS A 1 207 ? -9.828 6.66 -0.953 1 98.44 207 HIS A CA 1
ATOM 1628 C C . HIS A 1 207 ? -9.562 6.965 -2.424 1 98.44 207 HIS A C 1
ATOM 1630 O O . HIS A 1 207 ? -9.68 6.078 -3.275 1 98.44 207 HIS A O 1
ATOM 1636 N N . ARG A 1 208 ? -9.172 8.203 -2.74 1 98.56 208 ARG A N 1
ATOM 1637 C CA . ARG A 1 208 ? -9.055 8.633 -4.129 1 98.56 208 ARG A CA 1
ATOM 1638 C C . ARG A 1 208 ? -8.227 7.633 -4.941 1 98.56 208 ARG A C 1
ATOM 1640 O O . ARG A 1 208 ? -8.648 7.203 -6.016 1 98.56 208 ARG A O 1
ATOM 1647 N N . VAL A 1 209 ? -7.07 7.23 -4.398 1 98.56 209 VAL A N 1
ATOM 1648 C CA . VAL A 1 209 ? -6.145 6.367 -5.125 1 98.56 209 VAL A CA 1
ATOM 1649 C C . VAL A 1 209 ? -6.727 4.957 -5.23 1 98.56 209 VAL A C 1
ATOM 1651 O O . VAL A 1 209 ? -6.586 4.297 -6.262 1 98.56 209 VAL A O 1
ATOM 1654 N N . ASN A 1 210 ? -7.367 4.477 -4.188 1 98.75 210 ASN A N 1
ATOM 1655 C CA . ASN A 1 210 ? -8.016 3.17 -4.215 1 98.75 210 ASN A CA 1
ATOM 1656 C C . ASN A 1 210 ? -9.141 3.123 -5.242 1 98.75 210 ASN A C 1
ATOM 1658 O O . ASN A 1 210 ? -9.281 2.141 -5.973 1 98.75 210 ASN A O 1
ATOM 1662 N N . ARG A 1 211 ? -9.953 4.199 -5.277 1 98.94 211 ARG A N 1
ATOM 1663 C CA . ARG A 1 211 ? -11.016 4.289 -6.273 1 98.94 211 ARG A CA 1
ATOM 1664 C C . ARG A 1 211 ? -10.438 4.289 -7.688 1 98.94 211 ARG A C 1
ATOM 1666 O O . ARG A 1 211 ? -10.977 3.627 -8.578 1 98.94 211 ARG A O 1
ATOM 1673 N N . ALA A 1 212 ? -9.344 5.027 -7.875 1 98.75 212 ALA A N 1
ATOM 1674 C CA . ALA A 1 212 ? -8.703 5.07 -9.188 1 98.75 212 ALA A CA 1
ATOM 1675 C C . ALA A 1 212 ? -8.266 3.678 -9.633 1 98.75 212 ALA A C 1
ATOM 1677 O O . ALA A 1 212 ? -8.43 3.314 -10.797 1 98.75 212 ALA A O 1
ATOM 1678 N N . TRP A 1 213 ? -7.715 2.926 -8.734 1 98.56 213 TRP A N 1
ATOM 1679 C CA . TRP A 1 213 ? -7.293 1.568 -9.062 1 98.56 213 TRP A CA 1
ATOM 1680 C C . TRP A 1 213 ? -8.484 0.716 -9.492 1 98.56 213 TRP A C 1
ATOM 1682 O O . TRP A 1 213 ? -8.438 0.063 -10.539 1 98.56 213 TRP A O 1
ATOM 1692 N N . LEU A 1 214 ? -9.555 0.711 -8.695 1 98.81 214 LEU A N 1
ATOM 1693 C CA . LEU A 1 214 ? -10.719 -0.113 -8.984 1 98.81 214 LEU A CA 1
ATOM 1694 C C . LEU A 1 214 ? -11.312 0.244 -10.344 1 98.81 214 LEU A C 1
ATOM 1696 O O . LEU A 1 214 ? -11.75 -0.638 -11.086 1 98.81 214 LEU A O 1
ATOM 1700 N N . ASN A 1 215 ? -11.328 1.533 -10.641 1 98.81 215 ASN A N 1
ATOM 1701 C CA . ASN A 1 215 ? -11.914 2.031 -11.875 1 98.81 215 ASN A CA 1
ATOM 1702 C C . ASN A 1 215 ? -11.281 1.376 -13.102 1 98.81 215 ASN A C 1
ATOM 1704 O O . ASN A 1 215 ? -11.906 1.295 -14.164 1 98.81 215 ASN A O 1
ATOM 1708 N N . GLN A 1 216 ? -10.094 0.857 -12.961 1 98.06 216 GLN A N 1
ATOM 1709 C CA . GLN A 1 216 ? -9.398 0.224 -14.078 1 98.06 216 GLN A CA 1
ATOM 1710 C C . GLN A 1 216 ? -9.922 -1.189 -14.32 1 98.06 216 GLN A C 1
ATOM 1712 O O . GLN A 1 216 ? -9.609 -1.808 -15.344 1 98.06 216 GLN A O 1
ATOM 1717 N N . HIS A 1 217 ? -10.82 -1.665 -13.445 1 98.19 217 HIS A N 1
ATOM 1718 C CA . HIS A 1 217 ? -11.164 -3.082 -13.484 1 98.19 217 HIS A CA 1
ATOM 1719 C C . HIS A 1 217 ? -12.672 -3.285 -13.57 1 98.19 217 HIS A C 1
ATOM 1721 O O . HIS A 1 217 ? -13.164 -4.395 -13.359 1 98.19 217 HIS A O 1
ATOM 1727 N N . VAL A 1 218 ? -13.445 -2.266 -13.953 1 98.56 218 VAL A N 1
ATOM 1728 C CA . VAL A 1 218 ? -14.883 -2.383 -13.758 1 98.56 218 VAL A CA 1
ATOM 1729 C C . VAL A 1 218 ? -15.586 -2.346 -15.117 1 98.56 218 VAL A C 1
ATOM 1731 O O . VAL A 1 218 ? -16.797 -2.551 -15.195 1 98.56 218 VAL A O 1
ATOM 1734 N N . ALA A 1 219 ? -14.906 -2.064 -16.234 1 98.38 219 ALA A N 1
ATOM 1735 C CA . ALA A 1 219 ? -15.539 -1.915 -17.547 1 98.38 219 ALA A CA 1
ATOM 1736 C C . ALA A 1 219 ? -16.328 -3.162 -17.922 1 98.38 219 ALA A C 1
ATOM 1738 O O . ALA A 1 219 ? -15.812 -4.277 -17.859 1 98.38 219 ALA A O 1
ATOM 1739 N N . GLY A 1 220 ? -17.594 -2.979 -18.219 1 98.31 220 GLY A N 1
ATOM 1740 C CA . GLY A 1 220 ? -18.484 -4.051 -18.641 1 98.31 220 GLY A CA 1
ATOM 1741 C C . GLY A 1 220 ? -18.969 -4.906 -17.484 1 98.31 220 GLY A C 1
ATOM 1742 O O . GLY A 1 220 ? -19.656 -5.91 -17.703 1 98.31 220 GLY A O 1
ATOM 1743 N N . LYS A 1 221 ? -18.734 -4.547 -16.312 1 98.44 221 LYS A N 1
ATOM 1744 C CA . LYS A 1 221 ? -18.969 -5.43 -15.164 1 98.44 221 LYS A CA 1
ATOM 1745 C C . LYS A 1 221 ? -20.156 -4.945 -14.336 1 98.44 221 LYS A C 1
ATOM 1747 O O . LYS A 1 221 ? -20.531 -3.773 -14.406 1 98.44 221 LYS A O 1
ATOM 1752 N N . ARG A 1 222 ? -20.75 -5.824 -13.625 1 98.81 222 ARG A N 1
ATOM 1753 C CA . ARG A 1 222 ? -21.75 -5.512 -12.609 1 98.81 222 ARG A CA 1
ATOM 1754 C C . ARG A 1 222 ? -21.094 -5.27 -11.25 1 98.81 222 ARG A C 1
ATOM 1756 O O . ARG A 1 222 ? -20.391 -6.145 -10.727 1 98.81 222 ARG A O 1
ATOM 1763 N N . VAL A 1 223 ? -21.312 -4.086 -10.68 1 98.94 223 VAL A N 1
ATOM 1764 C CA . VAL A 1 223 ? -20.594 -3.668 -9.477 1 98.94 223 VAL A CA 1
ATOM 1765 C C . VAL A 1 223 ? -21.578 -3.467 -8.336 1 98.94 223 VAL A C 1
ATOM 1767 O O . VAL A 1 223 ? -22.625 -2.828 -8.508 1 98.94 223 VAL A O 1
ATOM 1770 N N . LEU A 1 224 ? -21.312 -4.047 -7.191 1 98.94 224 LEU A N 1
ATOM 1771 C CA . LEU A 1 224 ? -22.031 -3.805 -5.945 1 98.94 224 LEU A CA 1
ATOM 1772 C C . LEU A 1 224 ? -21.203 -2.936 -5 1 98.94 224 LEU A C 1
ATOM 1774 O O . LEU A 1 224 ? -20.094 -3.318 -4.602 1 98.94 224 LEU A O 1
ATOM 1778 N N . ASP A 1 225 ? -21.719 -1.78 -4.699 1 98.88 225 ASP A N 1
ATOM 1779 C CA . ASP A 1 225 ? -21.078 -0.831 -3.793 1 98.88 225 ASP A CA 1
ATOM 1780 C C . ASP A 1 225 ? -21.812 -0.765 -2.457 1 98.88 225 ASP A C 1
ATOM 1782 O O . ASP A 1 225 ? -22.797 -0.046 -2.324 1 98.88 225 ASP A O 1
ATOM 1786 N N . LEU A 1 226 ? -21.25 -1.456 -1.443 1 98.75 226 LEU A N 1
ATOM 1787 C CA . LEU A 1 226 ? -21.859 -1.466 -0.118 1 98.75 226 LEU A CA 1
ATOM 1788 C C . LEU A 1 226 ? -21.328 -0.32 0.735 1 98.75 226 LEU A C 1
ATOM 1790 O O . LEU A 1 226 ? -20.156 0.054 0.62 1 98.75 226 LEU A O 1
ATOM 1794 N N . PHE A 1 227 ? -22.25 0.194 1.687 1 98.44 227 PHE A N 1
ATOM 1795 C CA . PHE A 1 227 ? -21.891 1.379 2.459 1 98.44 227 PHE A CA 1
ATOM 1796 C C . PHE A 1 227 ? -21.469 2.52 1.539 1 98.44 227 PHE A C 1
ATOM 1798 O O . PHE A 1 227 ? -20.422 3.131 1.742 1 98.44 227 PHE A O 1
ATOM 1805 N N . SER A 1 228 ? -22.328 2.861 0.603 1 98.31 228 SER A N 1
ATOM 1806 C CA . SER A 1 228 ? -21.891 3.615 -0.571 1 98.31 228 SER A CA 1
ATOM 1807 C C . SER A 1 228 ? -21.75 5.098 -0.25 1 98.31 228 SER A C 1
ATOM 1809 O O . SER A 1 228 ? -21.078 5.832 -0.977 1 98.31 228 SER A O 1
ATOM 1811 N N . TYR A 1 229 ? -22.422 5.523 0.888 1 97.44 229 TYR A N 1
ATOM 1812 C CA . TYR A 1 229 ? -22.484 6.961 1.146 1 97.44 229 TYR A CA 1
ATOM 1813 C C . TYR A 1 229 ? -22.984 7.711 -0.082 1 97.44 229 TYR A C 1
ATOM 1815 O O . TYR A 1 229 ? -24.078 7.449 -0.576 1 97.44 229 TYR A O 1
ATOM 1823 N N . VAL A 1 230 ? -22.234 8.609 -0.673 1 97.81 230 VAL A N 1
ATOM 1824 C CA . VAL A 1 230 ? -22.75 9.422 -1.77 1 97.81 230 VAL A CA 1
ATOM 1825 C C . VAL A 1 230 ? -22.266 8.859 -3.104 1 97.81 230 VAL A C 1
ATOM 1827 O O . VAL A 1 230 ? -22.281 9.555 -4.121 1 97.81 230 VAL A O 1
ATOM 1830 N N . GLY A 1 231 ? -21.734 7.672 -3.086 1 98.31 231 GLY A N 1
ATOM 1831 C CA . GLY A 1 231 ? -21.5 6.941 -4.32 1 98.31 231 GLY A CA 1
ATOM 1832 C C . GLY A 1 231 ? -20.078 7.098 -4.836 1 98.31 231 GLY A C 1
ATOM 1833 O O . GLY A 1 231 ? -19.828 6.953 -6.035 1 98.31 231 GLY A O 1
ATOM 1834 N N . GLY A 1 232 ? -19.094 7.418 -3.959 1 98.38 232 GLY A N 1
ATOM 1835 C CA . GLY A 1 232 ? -17.719 7.609 -4.398 1 98.38 232 GLY A CA 1
ATOM 1836 C C . GLY A 1 232 ? -17.188 6.445 -5.215 1 98.38 232 GLY A C 1
ATOM 1837 O O . GLY A 1 232 ? -16.594 6.645 -6.27 1 98.38 232 GLY A O 1
ATOM 1838 N N . TRP A 1 233 ? -17.453 5.203 -4.797 1 98.81 233 TRP A N 1
ATOM 1839 C CA . TRP A 1 233 ? -17.016 4.008 -5.5 1 98.81 233 TRP A CA 1
ATOM 1840 C C . TRP A 1 233 ? -17.938 3.699 -6.68 1 98.81 233 TRP A C 1
ATOM 1842 O O . TRP A 1 233 ? -17.469 3.639 -7.824 1 98.81 233 TRP A O 1
ATOM 1852 N N . GLY A 1 234 ? -19.203 3.645 -6.426 1 98.88 234 GLY A N 1
ATOM 1853 C CA . GLY A 1 234 ? -20.172 3.18 -7.41 1 98.88 234 GLY A CA 1
ATOM 1854 C C . GLY A 1 234 ? -20.312 4.109 -8.602 1 98.88 234 GLY A C 1
ATOM 1855 O O . GLY A 1 234 ? -20.266 3.662 -9.75 1 98.88 234 GLY A O 1
ATOM 1856 N N . VAL A 1 235 ? -20.438 5.398 -8.375 1 98.94 235 VAL A N 1
ATOM 1857 C CA . VAL A 1 235 ? -20.625 6.355 -9.461 1 98.94 235 VAL A CA 1
ATOM 1858 C C . VAL A 1 235 ? -19.375 6.414 -10.32 1 98.94 235 VAL A C 1
ATOM 1860 O O . VAL A 1 235 ? -19.453 6.512 -11.547 1 98.94 235 VAL A O 1
ATOM 1863 N N . GLN A 1 236 ? -18.188 6.355 -9.695 1 98.88 236 GLN A N 1
ATOM 1864 C CA . GLN A 1 236 ? -16.953 6.324 -10.484 1 98.88 236 GLN A CA 1
ATOM 1865 C C . GLN A 1 236 ? -16.859 5.039 -11.305 1 98.88 236 GLN A C 1
ATOM 1867 O O . GLN A 1 236 ? -16.391 5.059 -12.438 1 98.88 236 GLN A O 1
ATOM 1872 N N . ALA A 1 237 ? -17.266 3.906 -10.695 1 98.94 237 ALA A N 1
ATOM 1873 C CA . ALA A 1 237 ? -17.266 2.658 -11.453 1 98.94 237 ALA A CA 1
ATOM 1874 C C . ALA A 1 237 ? -18.141 2.773 -12.703 1 98.94 237 ALA A C 1
ATOM 1876 O O . ALA A 1 237 ? -17.719 2.385 -13.789 1 98.94 237 ALA A O 1
ATOM 1877 N N . ALA A 1 238 ? -19.328 3.342 -12.523 1 98.94 238 ALA A N 1
ATOM 1878 C CA . ALA A 1 238 ? -20.219 3.539 -13.664 1 98.94 238 ALA A CA 1
ATOM 1879 C C . ALA A 1 238 ? -19.578 4.438 -14.719 1 98.94 238 ALA A C 1
ATOM 1881 O O . ALA A 1 238 ? -19.641 4.141 -15.914 1 98.94 238 ALA A O 1
ATOM 1882 N N . ALA A 1 239 ? -18.953 5.496 -14.281 1 98.88 239 ALA A N 1
ATOM 1883 C CA . ALA A 1 239 ? -18.297 6.445 -15.18 1 98.88 239 ALA A CA 1
ATOM 1884 C C . ALA A 1 239 ? -17.156 5.785 -15.938 1 98.88 239 ALA A C 1
ATOM 1886 O O . ALA A 1 239 ? -16.734 6.27 -17 1 98.88 239 ALA A O 1
ATOM 1887 N N . ASN A 1 240 ? -16.625 4.711 -15.398 1 98.75 240 ASN A N 1
ATOM 1888 C CA . ASN A 1 240 ? -15.508 4.023 -16.016 1 98.75 240 ASN A CA 1
ATOM 1889 C C . ASN A 1 240 ? -15.945 2.746 -16.719 1 98.75 240 ASN A C 1
ATOM 1891 O O . ASN A 1 240 ? -15.141 1.838 -16.938 1 98.75 240 ASN A O 1
ATOM 1895 N N . GLY A 1 241 ? -17.234 2.619 -16.984 1 98.62 241 GLY A N 1
ATOM 1896 C CA . GLY A 1 241 ? -17.688 1.626 -17.953 1 98.62 241 GLY A CA 1
ATOM 1897 C C . GLY A 1 241 ? -18.391 0.449 -17.297 1 98.62 241 GLY A C 1
ATOM 1898 O O . GLY A 1 241 ? -18.75 -0.517 -17.984 1 98.62 241 GLY A O 1
ATOM 1899 N N . ALA A 1 242 ? -18.562 0.434 -16 1 98.75 242 ALA A N 1
ATOM 1900 C CA . ALA A 1 242 ? -19.391 -0.628 -15.422 1 98.75 242 ALA A CA 1
ATOM 1901 C C . ALA A 1 242 ? -20.75 -0.717 -16.109 1 98.75 242 ALA A C 1
ATOM 1903 O O . ALA A 1 242 ? -21.359 0.307 -16.422 1 98.75 242 ALA A O 1
ATOM 1904 N N . SER A 1 243 ? -21.203 -1.921 -16.375 1 98.56 243 SER A N 1
ATOM 1905 C CA . SER A 1 243 ? -22.484 -2.102 -17.047 1 98.56 243 SER A CA 1
ATOM 1906 C C . SER A 1 243 ? -23.656 -1.762 -16.125 1 98.56 243 SER A C 1
ATOM 1908 O O . SER A 1 243 ? -24.656 -1.19 -16.562 1 98.56 243 SER A O 1
ATOM 1910 N N . GLU A 1 244 ? -23.484 -2.113 -14.898 1 98.62 244 GLU A N 1
ATOM 1911 C CA . GLU A 1 244 ? -24.469 -1.866 -13.867 1 98.62 244 GLU A CA 1
ATOM 1912 C C . GLU A 1 244 ? -23.828 -1.699 -12.5 1 98.62 244 GLU A C 1
ATOM 1914 O O . GLU A 1 244 ? -22.859 -2.406 -12.172 1 98.62 244 GLU A O 1
ATOM 1919 N N . VAL A 1 245 ? -24.375 -0.763 -11.789 1 98.88 245 VAL A N 1
ATOM 1920 C CA . VAL A 1 245 ? -23.891 -0.526 -10.43 1 98.88 245 VAL A CA 1
ATOM 1921 C C . VAL A 1 245 ? -25.078 -0.471 -9.461 1 98.88 245 VAL A C 1
ATOM 1923 O O . VAL A 1 245 ? -26.094 0.157 -9.75 1 98.88 245 VAL A O 1
ATOM 1926 N N . LEU A 1 246 ? -24.953 -1.132 -8.383 1 98.94 246 LEU A N 1
ATOM 1927 C CA . LEU A 1 246 ? -25.891 -1.008 -7.273 1 98.94 246 LEU A CA 1
ATOM 1928 C C . LEU A 1 246 ? -25.219 -0.409 -6.047 1 98.94 246 LEU A C 1
ATOM 1930 O O . LEU A 1 246 ? -24.297 -1.011 -5.488 1 98.94 246 LEU A O 1
ATOM 1934 N N . CYS A 1 247 ? -25.656 0.774 -5.703 1 98.88 247 CYS A N 1
ATOM 1935 C CA . CYS A 1 247 ? -25.188 1.426 -4.484 1 98.88 247 CYS A CA 1
ATOM 1936 C C . CYS A 1 247 ? -26.125 1.153 -3.32 1 98.88 247 CYS A C 1
ATOM 1938 O O . CYS A 1 247 ? -27.328 1.437 -3.406 1 98.88 247 CYS A O 1
ATOM 1940 N N . VAL A 1 248 ? -25.547 0.66 -2.221 1 98.81 248 VAL A N 1
ATOM 1941 C CA . VAL A 1 248 ? -26.344 0.291 -1.061 1 98.81 248 VAL A CA 1
ATOM 1942 C C . VAL A 1 248 ? -25.922 1.123 0.148 1 98.81 248 VAL A C 1
ATOM 1944 O O . VAL A 1 248 ? -24.734 1.268 0.42 1 98.81 248 VAL A O 1
ATOM 1947 N N . ASP A 1 249 ? -26.828 1.662 0.821 1 98.56 249 ASP A N 1
ATOM 1948 C CA . ASP A 1 249 ? -26.594 2.395 2.064 1 98.56 249 ASP A CA 1
ATOM 1949 C C . ASP A 1 249 ? -27.859 2.389 2.936 1 98.56 249 ASP A C 1
ATOM 1951 O O . ASP A 1 249 ? -28.969 2.289 2.424 1 98.56 249 ASP A O 1
ATOM 1955 N N . ALA A 1 250 ? -27.641 2.471 4.234 1 98 250 ALA A N 1
ATOM 1956 C CA . ALA A 1 250 ? -28.781 2.555 5.145 1 98 250 ALA A CA 1
ATOM 1957 C C . ALA A 1 250 ? -29.422 3.939 5.098 1 98 250 ALA A C 1
ATOM 1959 O O . ALA A 1 250 ? -30.609 4.094 5.391 1 98 250 ALA A O 1
ATOM 1960 N N . SER A 1 251 ? -28.656 4.93 4.742 1 97.06 251 SER A N 1
ATOM 1961 C CA . SER A 1 251 ? -29.109 6.32 4.75 1 97.06 251 SER A CA 1
ATOM 1962 C C . SER A 1 251 ? -29.812 6.68 3.447 1 97.06 251 SER A C 1
ATOM 1964 O O . SER A 1 251 ? -29.188 6.719 2.385 1 97.06 251 SER A O 1
ATOM 1966 N N . GLU A 1 252 ? -31.109 7.02 3.564 1 96.94 252 GLU A N 1
ATOM 1967 C CA . GLU A 1 252 ? -31.859 7.477 2.408 1 96.94 252 GLU A CA 1
ATOM 1968 C C . GLU A 1 252 ? -31.281 8.773 1.84 1 96.94 252 GLU A C 1
ATOM 1970 O O . GLU A 1 252 ? -31.219 8.938 0.621 1 96.94 252 GLU A O 1
ATOM 1975 N N . ARG A 1 253 ? -30.906 9.602 2.721 1 96.06 253 ARG A N 1
ATOM 1976 C CA . ARG A 1 253 ? -30.344 10.875 2.314 1 96.06 253 ARG A CA 1
ATOM 1977 C C . ARG A 1 253 ? -29.062 10.672 1.509 1 96.06 253 ARG A C 1
ATOM 1979 O O . ARG A 1 253 ? -28.844 11.344 0.5 1 96.06 253 ARG A O 1
ATOM 1986 N N . ALA A 1 254 ? -28.188 9.773 1.967 1 96.94 254 ALA A N 1
ATOM 1987 C CA . ALA A 1 254 ? -26.969 9.453 1.229 1 96.94 254 ALA A CA 1
ATOM 1988 C C . ALA A 1 254 ? -27.297 8.953 -0.176 1 96.94 254 ALA A C 1
ATOM 1990 O O . ALA A 1 254 ? -26.688 9.383 -1.153 1 96.94 254 ALA A O 1
ATOM 1991 N N . LEU A 1 255 ? -28.328 8.148 -0.295 1 98.06 255 LEU A N 1
ATOM 1992 C CA . LEU A 1 255 ? -28.688 7.539 -1.572 1 98.06 255 LEU A CA 1
ATOM 1993 C C . LEU A 1 255 ? -29.297 8.562 -2.518 1 98.06 255 LEU A C 1
ATOM 1995 O O . LEU A 1 255 ? -29.125 8.477 -3.734 1 98.06 255 LEU A O 1
ATOM 1999 N N . GLU A 1 256 ? -30.016 9.492 -1.931 1 97.81 256 GLU A N 1
ATOM 2000 C CA . GLU A 1 256 ? -30.484 10.609 -2.756 1 97.81 256 GLU A CA 1
ATOM 2001 C C . GLU A 1 256 ? -29.312 11.328 -3.414 1 97.81 256 GLU A C 1
ATOM 2003 O O . GLU A 1 256 ? -29.375 11.703 -4.59 1 97.81 256 GLU A O 1
ATOM 2008 N N . ARG A 1 257 ? -28.266 11.477 -2.697 1 97.69 257 ARG A N 1
ATOM 2009 C CA . ARG A 1 257 ? -27.078 12.125 -3.219 1 97.69 257 ARG A CA 1
ATOM 2010 C C . ARG A 1 257 ? -26.375 11.242 -4.238 1 97.69 257 ARG A C 1
ATOM 2012 O O . ARG A 1 257 ? -25.781 11.734 -5.199 1 97.69 257 ARG A O 1
ATOM 2019 N N . VAL A 1 258 ? -26.438 9.898 -4.047 1 98.44 258 VAL A N 1
ATOM 2020 C CA . VAL A 1 258 ? -25.906 8.992 -5.062 1 98.44 258 VAL A CA 1
ATOM 2021 C C . VAL A 1 258 ? -26.609 9.25 -6.395 1 98.44 258 VAL A C 1
ATOM 2023 O O . VAL A 1 258 ? -25.969 9.375 -7.434 1 98.44 258 VAL A O 1
ATOM 2026 N N . ALA A 1 259 ? -27.922 9.336 -6.309 1 98.12 259 ALA A N 1
ATOM 2027 C CA . ALA A 1 259 ? -28.719 9.578 -7.512 1 98.12 259 ALA A CA 1
ATOM 2028 C C . ALA A 1 259 ? -28.359 10.914 -8.148 1 98.12 259 ALA A C 1
ATOM 2030 O O . ALA A 1 259 ? -28.234 11.016 -9.367 1 98.12 259 ALA A O 1
ATOM 2031 N N . GLU A 1 260 ? -28.203 11.883 -7.309 1 97.81 260 GLU A N 1
ATOM 2032 C CA . GLU A 1 260 ? -27.812 13.211 -7.789 1 97.81 260 GLU A CA 1
ATOM 2033 C C . GLU A 1 260 ? -26.453 13.172 -8.461 1 97.81 260 GLU A C 1
ATOM 2035 O O . GLU A 1 260 ? -26.266 13.742 -9.539 1 97.81 260 GLU A O 1
ATOM 2040 N N . ASN A 1 261 ? -25.484 12.5 -7.848 1 98.56 261 ASN A N 1
ATOM 2041 C CA . ASN A 1 261 ? -24.125 12.43 -8.375 1 98.56 261 ASN A CA 1
ATOM 2042 C C . ASN A 1 261 ? -24.078 11.602 -9.664 1 98.56 261 ASN A C 1
ATOM 2044 O O . ASN A 1 261 ? -23.297 11.914 -10.57 1 98.56 261 ASN A O 1
ATOM 2048 N N . ALA A 1 262 ? -24.922 10.562 -9.727 1 98.69 262 ALA A N 1
ATOM 2049 C CA . ALA A 1 262 ? -25.047 9.828 -10.977 1 98.69 262 ALA A CA 1
ATOM 2050 C C . ALA A 1 262 ? -25.578 10.719 -12.094 1 98.69 262 ALA A C 1
ATOM 2052 O O . ALA A 1 262 ? -25.047 10.711 -13.211 1 98.69 262 ALA A O 1
ATOM 2053 N N . ALA A 1 263 ? -26.562 11.5 -11.742 1 98.06 263 ALA A N 1
ATOM 2054 C CA . ALA A 1 263 ? -27.188 12.391 -12.719 1 98.06 263 ALA A CA 1
ATOM 2055 C C . ALA A 1 263 ? -26.203 13.461 -13.195 1 98.06 263 ALA A C 1
ATOM 2057 O O . ALA A 1 263 ? -26.188 13.82 -14.375 1 98.06 263 ALA A O 1
ATOM 2058 N N . LEU A 1 264 ? -25.375 13.992 -12.281 1 98 264 LEU A N 1
ATOM 2059 C CA . LEU A 1 264 ? -24.375 15.008 -12.602 1 98 264 LEU A CA 1
ATOM 2060 C C . LEU A 1 264 ? -23.438 14.516 -13.703 1 98 264 LEU A C 1
ATOM 2062 O O . LEU A 1 264 ? -22.844 15.32 -14.422 1 98 264 LEU A O 1
ATOM 2066 N N . ASN A 1 265 ? -23.312 13.172 -13.852 1 98.5 265 ASN A N 1
ATOM 2067 C CA . ASN A 1 265 ? -22.375 12.586 -14.805 1 98.5 265 ASN A CA 1
ATOM 2068 C C . ASN A 1 265 ? -23.109 11.859 -15.93 1 98.5 265 ASN A C 1
ATOM 2070 O O . ASN A 1 265 ? -22.484 11.117 -16.703 1 98.5 265 ASN A O 1
ATOM 2074 N N . GLY A 1 266 ? -24.438 11.945 -15.969 1 98.38 266 GLY A N 1
ATOM 2075 C CA . GLY A 1 266 ? -25.219 11.297 -17.016 1 98.38 266 GLY A CA 1
ATOM 2076 C C . GLY A 1 266 ? -25.297 9.789 -16.844 1 98.38 266 GLY A C 1
ATOM 2077 O O . GLY A 1 266 ? -25.328 9.055 -17.844 1 98.38 266 GLY A O 1
ATOM 2078 N N . LEU A 1 267 ? -25.266 9.312 -15.625 1 98.38 267 LEU A N 1
ATOM 2079 C CA . LEU A 1 267 ? -25.141 7.883 -15.367 1 98.38 267 LEU A CA 1
ATOM 2080 C C . LEU A 1 267 ? -26.391 7.344 -14.656 1 98.38 267 LEU A C 1
ATOM 2082 O O . LEU A 1 267 ? -26.328 6.309 -13.992 1 98.38 267 LEU A O 1
ATOM 2086 N N . HIS A 1 268 ? -27.469 8.047 -14.727 1 94.75 268 HIS A N 1
ATOM 2087 C CA . HIS A 1 268 ? -28.656 7.707 -13.969 1 94.75 268 HIS A CA 1
ATOM 2088 C C . HIS A 1 268 ? -29.203 6.332 -14.359 1 94.75 268 HIS A C 1
ATOM 2090 O O . HIS A 1 268 ? -29.797 5.633 -13.531 1 94.75 268 HIS A O 1
ATOM 2096 N N . GLU A 1 269 ? -28.984 5.852 -15.547 1 95.62 269 GLU A N 1
ATOM 2097 C CA . GLU A 1 269 ? -29.484 4.555 -15.992 1 95.62 269 GLU A CA 1
ATOM 2098 C C . GLU A 1 269 ? -28.578 3.424 -15.523 1 95.62 269 GLU A C 1
ATOM 2100 O O . GLU A 1 269 ? -29.016 2.289 -15.352 1 95.62 269 GLU A O 1
ATOM 2105 N N . GLN A 1 270 ? -27.312 3.707 -15.289 1 97.88 270 GLN A N 1
ATOM 2106 C CA . GLN A 1 270 ? -26.328 2.689 -14.953 1 97.88 270 GLN A CA 1
ATOM 2107 C C . GLN A 1 270 ? -26.25 2.473 -13.438 1 97.88 270 GLN A C 1
ATOM 2109 O O . GLN A 1 270 ? -25.797 1.425 -12.984 1 97.88 270 GLN A O 1
ATOM 2114 N N . VAL A 1 271 ? -26.719 3.469 -12.656 1 98.81 271 VAL A N 1
ATOM 2115 C CA . VAL A 1 271 ? -26.547 3.426 -11.211 1 98.81 271 VAL A CA 1
ATOM 2116 C C . VAL A 1 271 ? -27.906 3.25 -10.531 1 98.81 271 VAL A C 1
ATOM 2118 O O . VAL A 1 271 ? -28.781 4.102 -10.672 1 98.81 271 VAL A O 1
ATOM 2121 N N . ALA A 1 272 ? -28.031 2.201 -9.867 1 98.56 272 ALA A N 1
ATOM 2122 C CA . ALA A 1 272 ? -29.203 1.938 -9.039 1 98.56 272 ALA A CA 1
ATOM 2123 C C . ALA A 1 272 ? -28.891 2.113 -7.559 1 98.56 272 ALA A C 1
ATOM 2125 O O . ALA A 1 272 ? -27.719 2.121 -7.164 1 98.56 272 ALA A O 1
ATOM 2126 N N . ILE A 1 273 ? -29.938 2.324 -6.812 1 98.12 273 ILE A N 1
ATOM 2127 C CA . ILE A 1 273 ? -29.766 2.502 -5.375 1 98.12 273 ILE A CA 1
ATOM 2128 C C . ILE A 1 273 ? -30.594 1.452 -4.621 1 98.12 273 ILE A C 1
ATOM 2130 O O . ILE A 1 273 ? -31.641 1.021 -5.094 1 98.12 273 ILE A O 1
ATOM 2134 N N . GLY A 1 274 ? -30.062 0.974 -3.525 1 97.81 274 GLY A N 1
ATOM 2135 C CA . GLY A 1 274 ? -30.734 0.058 -2.613 1 97.81 274 GLY A CA 1
ATOM 2136 C C . GLY A 1 274 ? -30.594 0.458 -1.157 1 97.81 274 GLY A C 1
ATOM 2137 O O . GLY A 1 274 ? -29.5 0.341 -0.579 1 97.81 274 GLY A O 1
ATOM 2138 N N . GLN A 1 275 ? -31.703 0.905 -0.584 1 98.12 275 GLN A N 1
ATOM 2139 C CA . GLN A 1 275 ? -31.672 1.358 0.802 1 98.12 275 GLN A CA 1
ATOM 2140 C C . GLN A 1 275 ? -31.828 0.186 1.768 1 98.12 275 GLN A C 1
ATOM 2142 O O . GLN A 1 275 ? -32.719 -0.648 1.599 1 98.12 275 GLN A O 1
ATOM 2147 N N . GLY A 1 276 ? -30.938 0.077 2.76 1 97.69 276 GLY A N 1
ATOM 2148 C CA . GLY A 1 276 ? -31.094 -0.923 3.805 1 97.69 276 GLY A CA 1
ATOM 2149 C C . GLY A 1 276 ? -29.797 -1.208 4.543 1 97.69 276 GLY A C 1
ATOM 2150 O O . GLY A 1 276 ? -28.734 -0.692 4.176 1 97.69 276 GLY A O 1
ATOM 2151 N N . ASP A 1 277 ? -30 -1.936 5.535 1 97.25 277 ASP A N 1
ATOM 2152 C CA . ASP A 1 277 ? -28.828 -2.48 6.211 1 97.25 277 ASP A CA 1
ATOM 2153 C C . ASP A 1 277 ? -28.047 -3.414 5.285 1 97.25 277 ASP A C 1
ATOM 2155 O O . ASP A 1 277 ? -28.641 -4.227 4.57 1 97.25 277 ASP A O 1
ATOM 2159 N N . ALA A 1 278 ? -26.797 -3.236 5.289 1 96.62 278 ALA A N 1
ATOM 2160 C CA . ALA A 1 278 ? -25.938 -3.959 4.348 1 96.62 278 ALA A CA 1
ATOM 2161 C C . ALA A 1 278 ? -26.156 -5.465 4.453 1 96.62 278 ALA A C 1
ATOM 2163 O O . ALA A 1 278 ? -26.266 -6.156 3.438 1 96.62 278 ALA A O 1
ATOM 2164 N N . PHE A 1 279 ? -26.25 -5.98 5.668 1 96.69 279 PHE A N 1
ATOM 2165 C CA . PHE A 1 279 ? -26.391 -7.414 5.867 1 96.69 279 PHE A CA 1
ATOM 2166 C C . PHE A 1 279 ? -27.75 -7.891 5.367 1 96.69 279 PHE A C 1
ATOM 2168 O O . PHE A 1 279 ? -27.875 -8.977 4.797 1 96.69 279 PHE A O 1
ATOM 2175 N N . GLU A 1 280 ? -28.719 -7.09 5.586 1 97.81 280 GLU A N 1
ATOM 2176 C CA . GLU A 1 280 ? -30.062 -7.422 5.102 1 97.81 280 GLU A CA 1
ATOM 2177 C C . GLU A 1 280 ? -30.109 -7.41 3.576 1 97.81 280 GLU A C 1
ATOM 2179 O O . GLU A 1 280 ? -30.703 -8.305 2.963 1 97.81 280 GLU A O 1
ATOM 2184 N N . VAL A 1 281 ? -29.516 -6.43 3.059 1 98.06 281 VAL A N 1
ATOM 2185 C CA . VAL A 1 281 ? -29.5 -6.316 1.603 1 98.06 281 VAL A CA 1
ATOM 2186 C C . VAL A 1 281 ? -28.734 -7.496 1.002 1 98.06 281 VAL A C 1
ATOM 2188 O O . VAL A 1 281 ? -29.172 -8.078 0.006 1 98.06 281 VAL A O 1
ATOM 2191 N N . LEU A 1 282 ? -27.609 -7.84 1.556 1 98.19 282 LEU A N 1
ATOM 2192 C CA . LEU A 1 282 ? -26.828 -8.977 1.086 1 98.19 282 LEU A CA 1
ATOM 2193 C C . LEU A 1 282 ? -27.641 -10.258 1.111 1 98.19 282 LEU A C 1
ATOM 2195 O O . LEU A 1 282 ? -27.625 -11.039 0.155 1 98.19 282 LEU A O 1
ATOM 2199 N N . SER A 1 283 ? -28.359 -10.414 2.182 1 97.62 283 SER A N 1
ATOM 2200 C CA . SER A 1 283 ? -29.219 -11.594 2.312 1 97.62 283 SER A CA 1
ATOM 2201 C C . SER A 1 283 ? -30.297 -11.609 1.238 1 97.62 283 SER A C 1
ATOM 2203 O O . SER A 1 283 ? -30.562 -12.656 0.642 1 97.62 283 SER A O 1
ATOM 2205 N N . ALA A 1 284 ? -30.891 -10.5 1.041 1 98.19 284 ALA A N 1
ATOM 2206 C CA . ALA A 1 284 ? -31.938 -10.398 0.037 1 98.19 284 ALA A CA 1
ATOM 2207 C C . ALA A 1 284 ? -31.391 -10.688 -1.36 1 98.19 284 ALA A C 1
ATOM 2209 O O . ALA A 1 284 ? -32.031 -11.406 -2.143 1 98.19 284 ALA A O 1
ATOM 2210 N N . LEU A 1 285 ? -30.281 -10.086 -1.702 1 98.31 285 LEU A N 1
ATOM 2211 C CA . LEU A 1 285 ? -29.672 -10.297 -3.006 1 98.31 285 LEU A CA 1
ATOM 2212 C C . LEU A 1 285 ? -29.328 -11.766 -3.217 1 98.31 285 LEU A C 1
ATOM 2214 O O . LEU A 1 285 ? -29.5 -12.297 -4.312 1 98.31 285 LEU A O 1
ATOM 2218 N N . ARG A 1 286 ? -28.797 -12.383 -2.213 1 97.19 286 ARG A N 1
ATOM 2219 C CA . ARG A 1 286 ? -28.469 -13.805 -2.283 1 97.19 286 ARG A CA 1
ATOM 2220 C C . ARG A 1 286 ? -29.719 -14.641 -2.551 1 97.19 286 ARG A C 1
ATOM 2222 O O . ARG A 1 286 ? -29.688 -15.562 -3.367 1 97.19 286 ARG A O 1
ATOM 2229 N N . ALA A 1 287 ? -30.766 -14.32 -1.796 1 97.69 287 ALA A N 1
ATOM 2230 C CA . ALA A 1 287 ? -32.031 -15.039 -1.95 1 97.69 287 ALA A CA 1
ATOM 2231 C C . ALA A 1 287 ? -32.562 -14.914 -3.375 1 97.69 287 ALA A C 1
ATOM 2233 O O . ALA A 1 287 ? -33.188 -15.836 -3.891 1 97.69 287 ALA A O 1
ATOM 2234 N N . GLU A 1 288 ? -32.281 -13.836 -3.986 1 97.81 288 GLU A N 1
ATOM 2235 C CA . GLU A 1 288 ? -32.75 -13.57 -5.348 1 97.81 288 GLU A CA 1
ATOM 2236 C C . GLU A 1 288 ? -31.781 -14.188 -6.375 1 97.81 288 GLU A C 1
ATOM 2238 O O . GLU A 1 288 ? -32.062 -14.141 -7.578 1 97.81 288 GLU A O 1
ATOM 2243 N N . GLY A 1 289 ? -30.688 -14.695 -5.922 1 97.06 289 GLY A N 1
ATOM 2244 C CA . GLY A 1 289 ? -29.719 -15.336 -6.801 1 97.06 289 GLY A CA 1
ATOM 2245 C C . GLY A 1 289 ? -28.859 -14.344 -7.562 1 97.06 289 GLY A C 1
ATOM 2246 O O . GLY A 1 289 ? -28.328 -14.672 -8.625 1 97.06 289 GLY A O 1
ATOM 2247 N N . GLU A 1 290 ? -28.766 -13.141 -7.059 1 97.62 290 GLU A N 1
ATOM 2248 C CA . GLU A 1 290 ? -27.969 -12.109 -7.719 1 97.62 290 GLU A CA 1
ATOM 2249 C C . GLU A 1 290 ? -26.484 -12.414 -7.637 1 97.62 290 GLU A C 1
ATOM 2251 O O . GLU A 1 290 ? -26.016 -13.016 -6.664 1 97.62 290 GLU A O 1
ATOM 2256 N N . LYS A 1 291 ? -25.781 -12.07 -8.695 1 98.12 291 LYS A N 1
ATOM 2257 C CA . LYS A 1 291 ? -24.328 -12.156 -8.734 1 98.12 291 LYS A CA 1
ATOM 2258 C C . LYS A 1 291 ? -23.703 -10.859 -9.266 1 98.12 291 LYS A C 1
ATOM 2260 O O . LYS A 1 291 ? -24.344 -10.141 -10.039 1 98.12 291 LYS A O 1
ATOM 2265 N N . PHE A 1 292 ? -22.547 -10.586 -8.812 1 98.75 292 PHE A N 1
ATOM 2266 C CA . PHE A 1 292 ? -21.797 -9.414 -9.234 1 98.75 292 PHE A CA 1
ATOM 2267 C C . PHE A 1 292 ? -20.375 -9.805 -9.625 1 98.75 292 PHE A C 1
ATOM 2269 O O . PHE A 1 292 ? -19.859 -10.844 -9.203 1 98.75 292 PHE A O 1
ATOM 2276 N N . ASP A 1 293 ? -19.766 -9.016 -10.516 1 98.69 293 ASP A N 1
ATOM 2277 C CA . ASP A 1 293 ? -18.375 -9.211 -10.914 1 98.69 293 ASP A CA 1
ATOM 2278 C C . ASP A 1 293 ? -17.422 -8.547 -9.922 1 98.69 293 ASP A C 1
ATOM 2280 O O . ASP A 1 293 ? -16.297 -9.008 -9.742 1 98.69 293 ASP A O 1
ATOM 2284 N N . VAL A 1 294 ? -17.875 -7.445 -9.352 1 98.88 294 VAL A N 1
ATOM 2285 C CA . VAL A 1 294 ? -17.078 -6.656 -8.422 1 98.88 294 VAL A CA 1
ATOM 2286 C C . VAL A 1 294 ? -17.922 -6.285 -7.207 1 98.88 294 VAL A C 1
ATOM 2288 O O . VAL A 1 294 ? -19.078 -5.852 -7.352 1 98.88 294 VAL A O 1
ATOM 2291 N N . VAL A 1 295 ? -17.391 -6.457 -6.02 1 98.94 295 VAL A N 1
ATOM 2292 C CA . VAL A 1 295 ? -18.047 -6.016 -4.785 1 98.94 295 VAL A CA 1
ATOM 2293 C C . VAL A 1 295 ? -17.078 -5.133 -3.988 1 98.94 295 VAL A C 1
ATOM 2295 O O . VAL A 1 295 ? -15.922 -5.492 -3.791 1 98.94 295 VAL A O 1
ATOM 2298 N N . VAL A 1 296 ? -17.562 -3.984 -3.592 1 98.94 296 VAL A N 1
ATOM 2299 C CA . VAL A 1 296 ? -16.797 -3.051 -2.775 1 98.94 296 VAL A CA 1
ATOM 2300 C C . VAL A 1 296 ? -17.328 -3.064 -1.342 1 98.94 296 VAL A C 1
ATOM 2302 O O . VAL A 1 296 ? -18.531 -2.879 -1.113 1 98.94 296 VAL A O 1
ATOM 2305 N N . LEU A 1 297 ? -16.438 -3.316 -0.423 1 98.75 297 LEU A N 1
ATOM 2306 C CA . LEU A 1 297 ? -16.703 -3.25 1.009 1 98.75 297 LEU A CA 1
ATOM 2307 C C . LEU A 1 297 ? -15.883 -2.143 1.666 1 98.75 297 LEU A C 1
ATOM 2309 O O . LEU A 1 297 ? -14.711 -2.344 1.991 1 98.75 297 LEU A O 1
ATOM 2313 N N . ASP A 1 298 ? -16.484 -1.038 1.916 1 98 298 ASP A N 1
ATOM 2314 C CA . ASP A 1 298 ? -15.883 0.082 2.631 1 98 298 ASP A CA 1
ATOM 2315 C C . ASP A 1 298 ? -16.766 0.523 3.801 1 98 298 ASP A C 1
ATOM 2317 O O . ASP A 1 298 ? -17.281 1.642 3.809 1 98 298 ASP A O 1
ATOM 2321 N N . PRO A 1 299 ? -16.906 -0.269 4.809 1 97.56 299 PRO A N 1
ATOM 2322 C CA . PRO A 1 299 ? -17.812 0.001 5.93 1 97.56 299 PRO A CA 1
ATOM 2323 C C . PRO A 1 299 ? -17.25 1.054 6.891 1 97.56 299 PRO A C 1
ATOM 2325 O O . PRO A 1 299 ? -16.078 1.391 6.832 1 97.56 299 PRO A O 1
ATOM 2328 N N . PRO A 1 300 ? -18.172 1.628 7.668 1 94.25 300 PRO A N 1
ATOM 2329 C CA . PRO A 1 300 ? -17.656 2.396 8.805 1 94.25 300 PRO A CA 1
ATOM 2330 C C . PRO A 1 300 ? -16.781 1.554 9.734 1 94.25 300 PRO A C 1
ATOM 2332 O O . PRO A 1 300 ? -16.766 0.326 9.617 1 94.25 300 PRO A O 1
ATOM 2335 N N . ALA A 1 301 ? -16.047 2.178 10.539 1 92.12 301 ALA A N 1
ATOM 2336 C CA . ALA A 1 301 ? -15.18 1.457 11.461 1 92.12 301 ALA A CA 1
ATOM 2337 C C . ALA A 1 301 ? -15.984 0.603 12.43 1 92.12 301 ALA A C 1
ATOM 2339 O O . ALA A 1 301 ? -16.812 1.124 13.195 1 92.12 301 ALA A O 1
ATOM 2340 N N . PHE A 1 302 ? -15.695 -0.703 12.398 1 92.94 302 PHE A N 1
ATOM 2341 C CA . PHE A 1 302 ? -16.391 -1.618 13.305 1 92.94 302 PHE A CA 1
ATOM 2342 C C . PHE A 1 302 ? -15.672 -1.699 14.648 1 92.94 302 PHE A C 1
ATOM 2344 O O . PHE A 1 302 ? -16.219 -2.221 15.617 1 92.94 302 PHE A O 1
ATOM 2351 N N . ILE A 1 303 ? -14.445 -1.217 14.648 1 92.62 303 ILE A N 1
ATOM 2352 C CA . ILE A 1 303 ? -13.664 -1.229 15.883 1 92.62 303 ILE A CA 1
ATOM 2353 C C . ILE A 1 303 ? -13.352 0.202 16.312 1 92.62 303 ILE A C 1
ATOM 2355 O O . ILE A 1 303 ? -12.445 0.835 15.758 1 92.62 303 ILE A O 1
ATOM 2359 N N . LYS A 1 304 ? -13.898 0.696 17.297 1 83 304 LYS A N 1
ATOM 2360 C CA . LYS A 1 304 ? -13.727 2.074 17.75 1 83 304 LYS A CA 1
ATOM 2361 C C . LYS A 1 304 ? -12.695 2.156 18.875 1 83 304 LYS A C 1
ATOM 2363 O O . LYS A 1 304 ? -11.969 3.145 18.984 1 83 304 LYS A O 1
ATOM 2368 N N . LYS A 1 305 ? -12.719 1.096 19.688 1 87.12 305 LYS A N 1
ATOM 2369 C CA . LYS A 1 305 ? -11.781 0.991 20.797 1 87.12 305 LYS A CA 1
ATOM 2370 C C . LYS A 1 305 ? -11.172 -0.407 20.875 1 87.12 305 LYS A C 1
ATOM 2372 O O . LYS A 1 305 ? -11.727 -1.36 20.328 1 87.12 305 LYS A O 1
ATOM 2377 N N . ARG A 1 306 ? -10.086 -0.485 21.547 1 88.69 306 ARG A N 1
ATOM 2378 C CA . ARG A 1 306 ? -9.336 -1.731 21.641 1 88.69 306 ARG A CA 1
ATOM 2379 C C . ARG A 1 306 ? -10.219 -2.865 22.141 1 88.69 306 ARG A C 1
ATOM 2381 O O . ARG A 1 306 ? -10.094 -4.004 21.688 1 88.69 306 ARG A O 1
ATOM 2388 N N . LYS A 1 307 ? -11.008 -2.617 23.078 1 91.12 307 LYS A N 1
ATOM 2389 C CA . LYS A 1 307 ? -11.852 -3.641 23.688 1 91.12 307 LYS A CA 1
ATOM 2390 C C . LYS A 1 307 ? -12.836 -4.227 22.672 1 91.12 307 LYS A C 1
ATOM 2392 O O . LYS A 1 307 ? -13.359 -5.324 22.875 1 91.12 307 LYS A O 1
ATOM 2397 N N . ASP A 1 308 ? -13.047 -3.547 21.516 1 93.69 308 ASP A N 1
ATOM 2398 C CA . ASP A 1 308 ? -14.023 -3.941 20.5 1 93.69 308 ASP A CA 1
ATOM 2399 C C . ASP A 1 308 ? -13.383 -4.809 19.422 1 93.69 308 ASP A C 1
ATOM 2401 O O . ASP A 1 308 ? -14.055 -5.262 18.5 1 93.69 308 ASP A O 1
ATOM 2405 N N . ILE A 1 309 ? -12.125 -5.125 19.578 1 93.12 309 ILE A N 1
ATOM 2406 C CA . ILE A 1 309 ? -11.352 -5.781 18.531 1 93.12 309 ILE A CA 1
ATOM 2407 C C . ILE A 1 309 ? -11.984 -7.129 18.188 1 93.12 309 ILE A C 1
ATOM 2409 O O . ILE A 1 309 ? -12.297 -7.398 17.016 1 93.12 309 ILE A O 1
ATOM 2413 N N . PRO A 1 310 ? -12.344 -7.957 19.172 1 94 310 PRO A N 1
ATOM 2414 C CA . PRO A 1 310 ? -12.898 -9.266 18.797 1 94 310 PRO A CA 1
ATOM 2415 C C . PRO A 1 310 ? -14.219 -9.156 18.047 1 94 310 PRO A C 1
ATOM 2417 O O . PRO A 1 310 ? -14.398 -9.797 17.016 1 94 310 PRO A O 1
ATOM 2420 N N . ASN A 1 311 ? -15.109 -8.352 18.5 1 95.12 311 ASN A N 1
ATOM 2421 C CA . ASN A 1 311 ? -16.406 -8.164 17.859 1 95.12 311 ASN A CA 1
ATOM 2422 C C . ASN A 1 311 ? -16.25 -7.523 16.484 1 95.12 311 ASN A C 1
ATOM 2424 O O . ASN A 1 311 ? -16.953 -7.898 15.539 1 95.12 311 ASN A O 1
ATOM 2428 N N . GLY A 1 312 ? -15.422 -6.535 16.422 1 95.5 312 GLY A N 1
ATOM 2429 C CA . GLY A 1 312 ? -15.172 -5.875 15.156 1 95.5 312 GLY A CA 1
ATOM 2430 C C . GLY A 1 312 ? -14.609 -6.805 14.102 1 95.5 312 GLY A C 1
ATOM 2431 O O . GLY A 1 312 ? -15.031 -6.773 12.945 1 95.5 312 GLY A O 1
ATOM 2432 N N . GLU A 1 313 ? -13.656 -7.617 14.5 1 95.75 313 GLU A N 1
ATOM 2433 C CA . GLU A 1 313 ? -13.062 -8.57 13.57 1 95.75 313 GLU A CA 1
ATOM 2434 C C . GLU A 1 313 ? -14.102 -9.578 13.086 1 95.75 313 GLU A C 1
ATOM 2436 O O . GLU A 1 313 ? -14.102 -9.953 11.906 1 95.75 313 GLU A O 1
ATOM 2441 N N . ARG A 1 314 ? -14.992 -10.016 13.969 1 96.12 314 ARG A N 1
ATOM 2442 C CA . ARG A 1 314 ? -16.078 -10.914 13.578 1 96.12 314 ARG A CA 1
ATOM 2443 C C . ARG A 1 314 ? -17 -10.242 12.57 1 96.12 314 ARG A C 1
ATOM 2445 O O . ARG A 1 314 ? -17.453 -10.883 11.617 1 96.12 314 ARG A O 1
ATOM 2452 N N . ALA A 1 315 ? -17.297 -8.992 12.844 1 96.5 315 ALA A N 1
ATOM 2453 C CA . ALA A 1 315 ? -18.156 -8.242 11.93 1 96.5 315 ALA A CA 1
ATOM 2454 C C . ALA A 1 315 ? -17.531 -8.117 10.547 1 96.5 315 ALA A C 1
ATOM 2456 O O . ALA A 1 315 ? -18.203 -8.305 9.531 1 96.5 315 ALA A O 1
ATOM 2457 N N . TYR A 1 316 ? -16.266 -7.797 10.531 1 97.44 316 TYR A N 1
ATOM 2458 C CA . TYR A 1 316 ? -15.555 -7.75 9.258 1 97.44 316 TYR A CA 1
ATOM 2459 C C . TYR A 1 316 ? -15.562 -9.109 8.578 1 97.44 316 TYR A C 1
ATOM 2461 O O . TYR A 1 316 ? -15.75 -9.195 7.359 1 97.44 316 TYR A O 1
ATOM 2469 N N . GLY A 1 317 ? -15.32 -10.141 9.367 1 97.94 317 GLY A N 1
ATOM 2470 C CA . GLY A 1 317 ? -15.367 -11.492 8.828 1 97.94 317 GLY A CA 1
ATOM 2471 C C . GLY A 1 317 ? -16.703 -11.836 8.195 1 97.94 317 GLY A C 1
ATOM 2472 O O . GLY A 1 317 ? -16.75 -12.312 7.062 1 97.94 317 GLY A O 1
ATOM 2473 N N . LYS A 1 318 ? -17.766 -11.609 8.914 1 97.81 318 LYS A N 1
ATOM 2474 C CA . LYS A 1 318 ? -19.125 -11.883 8.414 1 97.81 318 LYS A CA 1
ATOM 2475 C C . LYS A 1 318 ? -19.406 -11.086 7.148 1 97.81 318 LYS A C 1
ATOM 2477 O O . LYS A 1 318 ? -19.938 -11.633 6.176 1 97.81 318 LYS A O 1
ATOM 2482 N N . LEU A 1 319 ? -19.078 -9.836 7.172 1 98.25 319 LEU A N 1
ATOM 2483 C CA . LEU A 1 319 ? -19.328 -8.953 6.035 1 98.25 319 LEU A CA 1
ATOM 2484 C C . LEU A 1 319 ? -18.641 -9.477 4.781 1 98.25 319 LEU A C 1
ATOM 2486 O O . LEU A 1 319 ? -19.25 -9.586 3.721 1 98.25 319 LEU A O 1
ATOM 2490 N N . ASN A 1 320 ? -17.375 -9.805 4.895 1 98.56 320 ASN A N 1
ATOM 2491 C CA . ASN A 1 320 ? -16.609 -10.297 3.752 1 98.56 320 ASN A CA 1
ATOM 2492 C C . ASN A 1 320 ? -17.156 -11.633 3.252 1 98.56 320 ASN A C 1
ATOM 2494 O O . ASN A 1 320 ? -17.266 -11.852 2.043 1 98.56 320 ASN A O 1
ATOM 2498 N N . ARG A 1 321 ? -17.516 -12.461 4.16 1 98.19 321 ARG A N 1
ATOM 2499 C CA . ARG A 1 321 ? -18.078 -13.758 3.789 1 98.19 321 ARG A CA 1
ATOM 2500 C C . ARG A 1 321 ? -19.359 -13.594 3 1 98.19 321 ARG A C 1
ATOM 2502 O O . ARG A 1 321 ? -19.531 -14.188 1.928 1 98.19 321 ARG A O 1
ATOM 2509 N N . GLU A 1 322 ? -20.25 -12.805 3.576 1 98.12 322 GLU A N 1
ATOM 2510 C CA . GLU A 1 322 ? -21.547 -12.625 2.945 1 98.12 322 GLU A CA 1
ATOM 2511 C C . GLU A 1 322 ? -21.422 -11.93 1.594 1 98.12 322 GLU A C 1
ATOM 2513 O O . GLU A 1 322 ? -22.109 -12.273 0.638 1 98.12 322 GLU A O 1
ATOM 2518 N N . ALA A 1 323 ? -20.547 -10.977 1.499 1 98.31 323 ALA A N 1
ATOM 2519 C CA . ALA A 1 323 ? -20.344 -10.258 0.246 1 98.31 323 ALA A CA 1
ATOM 2520 C C . ALA A 1 323 ? -19.734 -11.172 -0.815 1 98.31 323 ALA A C 1
ATOM 2522 O O . ALA A 1 323 ? -20.125 -11.125 -1.982 1 98.31 323 ALA A O 1
ATOM 2523 N N . MET A 1 324 ? -18.812 -12.023 -0.458 1 97.81 324 MET A N 1
ATOM 2524 C CA . MET A 1 324 ? -18.109 -12.898 -1.387 1 97.81 324 MET A CA 1
ATOM 2525 C C . MET A 1 324 ? -19.062 -13.906 -2.014 1 97.81 324 MET A C 1
ATOM 2527 O O . MET A 1 324 ? -18.844 -14.359 -3.139 1 97.81 324 MET A O 1
ATOM 2531 N N . ARG A 1 325 ? -20.094 -14.242 -1.293 1 97.5 325 ARG A N 1
ATOM 2532 C CA . ARG A 1 325 ? -21.094 -15.18 -1.801 1 97.5 325 ARG A CA 1
ATOM 2533 C C . ARG A 1 325 ? -21.797 -14.609 -3.031 1 97.5 325 ARG A C 1
ATOM 2535 O O . ARG A 1 325 ? -22.391 -15.359 -3.818 1 97.5 325 ARG A O 1
ATOM 2542 N N . LEU A 1 326 ? -21.734 -13.336 -3.156 1 98.44 326 LEU A N 1
ATOM 2543 C CA . LEU A 1 326 ? -22.422 -12.688 -4.273 1 98.44 326 LEU A CA 1
ATOM 2544 C C . LEU A 1 326 ? -21.484 -12.531 -5.465 1 98.44 326 LEU A C 1
ATOM 2546 O O . LEU A 1 326 ? -21.906 -12.109 -6.543 1 98.44 326 LEU A O 1
ATOM 2550 N N . LEU A 1 327 ? -20.219 -12.875 -5.305 1 98.25 327 LEU A N 1
ATOM 2551 C CA . LEU A 1 327 ? -19.266 -12.797 -6.41 1 98.25 327 LEU A CA 1
ATOM 2552 C C . LEU A 1 327 ? -19.453 -13.961 -7.375 1 98.25 327 LEU A C 1
ATOM 2554 O O . LEU A 1 327 ? -19.688 -15.094 -6.949 1 98.25 327 LEU A O 1
ATOM 2558 N N . GLY A 1 328 ? -19.359 -13.672 -8.625 1 95.69 328 GLY A N 1
ATOM 2559 C CA . GLY A 1 328 ? -19.375 -14.727 -9.625 1 95.69 328 GLY A CA 1
ATOM 2560 C C . GLY A 1 328 ? -18.141 -15.617 -9.555 1 95.69 328 GLY A C 1
ATOM 2561 O O . GLY A 1 328 ? -17.438 -15.641 -8.547 1 95.69 328 GLY A O 1
ATOM 2562 N N . ARG A 1 329 ? -17.906 -16.422 -10.555 1 92.44 329 ARG A N 1
ATOM 2563 C CA . ARG A 1 329 ? -16.875 -17.453 -10.602 1 92.44 329 ARG A CA 1
ATOM 2564 C C . ARG A 1 329 ? -15.484 -16.828 -10.492 1 92.44 329 ARG A C 1
ATOM 2566 O O . ARG A 1 329 ? -14.586 -17.422 -9.891 1 92.44 329 ARG A O 1
ATOM 2573 N N . ASP A 1 330 ? -15.32 -15.734 -11.125 1 94.88 330 ASP A N 1
ATOM 2574 C CA . ASP A 1 330 ? -14.062 -14.984 -11.117 1 94.88 330 ASP A CA 1
ATOM 2575 C C . ASP A 1 330 ? -14.305 -13.516 -10.766 1 94.88 330 ASP A C 1
ATOM 2577 O O . ASP A 1 330 ? -14.383 -12.664 -11.656 1 94.88 330 ASP A O 1
ATOM 2581 N N . GLY A 1 331 ? -14.484 -13.297 -9.484 1 97.75 331 GLY A N 1
ATOM 2582 C CA . GLY A 1 331 ? -14.906 -11.977 -9.031 1 97.75 331 GLY A CA 1
ATOM 2583 C C . GLY A 1 331 ? -13.781 -11.18 -8.398 1 97.75 331 GLY A C 1
ATOM 2584 O O . GLY A 1 331 ? -12.703 -11.719 -8.125 1 97.75 331 GLY A O 1
ATOM 2585 N N . LEU A 1 332 ? -13.977 -9.898 -8.32 1 98.75 332 LEU A N 1
ATOM 2586 C CA . LEU A 1 332 ? -13.055 -8.977 -7.672 1 98.75 332 LEU A CA 1
ATOM 2587 C C . LEU A 1 332 ? -13.688 -8.367 -6.426 1 98.75 332 LEU A C 1
ATOM 2589 O O . LEU A 1 332 ? -14.789 -7.805 -6.492 1 98.75 332 LEU A O 1
ATOM 2593 N N . LEU A 1 333 ? -13.047 -8.555 -5.309 1 98.81 333 LEU A N 1
ATOM 2594 C CA . LEU A 1 333 ? -13.477 -7.965 -4.043 1 98.81 333 LEU A CA 1
ATOM 2595 C C . LEU A 1 333 ? -12.539 -6.836 -3.627 1 98.81 333 LEU A C 1
ATOM 2597 O O . LEU A 1 333 ? -11.312 -7.008 -3.619 1 98.81 333 LEU A O 1
ATOM 2601 N N . LEU A 1 334 ? -13.062 -5.66 -3.439 1 98.88 334 LEU A N 1
ATOM 2602 C CA . LEU A 1 334 ? -12.352 -4.602 -2.732 1 98.88 334 LEU A CA 1
ATOM 2603 C C . LEU A 1 334 ? -12.797 -4.527 -1.274 1 98.88 334 LEU A C 1
ATOM 2605 O O . LEU A 1 334 ? -13.938 -4.164 -0.987 1 98.88 334 LEU A O 1
ATOM 2609 N N . SER A 1 335 ? -11.953 -4.918 -0.36 1 98.81 335 SER A N 1
ATOM 2610 C CA . SER A 1 335 ? -12.234 -4.875 1.071 1 98.81 335 SER A CA 1
ATOM 2611 C C . SER A 1 335 ? -11.391 -3.809 1.768 1 98.81 335 SER A C 1
ATOM 2613 O O . SER A 1 335 ? -10.164 -3.881 1.764 1 98.81 335 SER A O 1
ATOM 2615 N N . ALA A 1 336 ? -12.062 -2.834 2.334 1 98.38 336 ALA A N 1
ATOM 2616 C CA . ALA A 1 336 ? -11.352 -1.72 2.951 1 98.38 336 ALA A CA 1
ATOM 2617 C C . ALA A 1 336 ? -11.734 -1.573 4.422 1 98.38 336 ALA A C 1
ATOM 2619 O O . ALA A 1 336 ? -12.781 -2.066 4.852 1 98.38 336 ALA A O 1
ATOM 2620 N N . SER A 1 337 ? -10.852 -0.972 5.195 1 97.31 337 SER A N 1
ATOM 2621 C CA . SER A 1 337 ? -11.094 -0.643 6.598 1 97.31 337 SER A CA 1
ATOM 2622 C C . SER A 1 337 ? -10.336 0.619 7.004 1 97.31 337 SER A C 1
ATOM 2624 O O . SER A 1 337 ? -9.172 0.796 6.641 1 97.31 337 SER A O 1
ATOM 2626 N N . CYS A 1 338 ? -10.992 1.45 7.707 1 93.5 338 CYS A N 1
ATOM 2627 C CA . CYS A 1 338 ? -10.359 2.631 8.281 1 93.5 338 CYS A CA 1
ATOM 2628 C C . CYS A 1 338 ? -10.227 2.5 9.797 1 93.5 338 CYS A C 1
ATOM 2630 O O . CYS A 1 338 ? -9.953 3.482 10.492 1 93.5 338 CYS A O 1
ATOM 2632 N N . SER A 1 339 ? -10.516 1.285 10.266 1 89.5 339 SER A N 1
ATOM 2633 C CA . SER A 1 339 ? -10.328 1.022 11.688 1 89.5 339 SER A CA 1
ATOM 2634 C C . SER A 1 339 ? -8.852 0.952 12.047 1 89.5 339 SER A C 1
ATOM 2636 O O . SER A 1 339 ? -8.156 0.011 11.656 1 89.5 339 SER A O 1
ATOM 2638 N N . MET A 1 340 ? -8.477 1.873 12.805 1 84.44 340 MET A N 1
ATOM 2639 C CA . MET A 1 340 ? -7.082 1.878 13.234 1 84.44 340 MET A CA 1
ATOM 2640 C C . MET A 1 340 ? -6.738 0.587 13.969 1 84.44 340 MET A C 1
ATOM 2642 O O . MET A 1 340 ? -5.625 0.072 13.836 1 84.44 340 MET A O 1
ATOM 2646 N N . HIS A 1 341 ? -7.676 0.035 14.602 1 87.62 341 HIS A N 1
ATOM 2647 C CA . HIS A 1 341 ? -7.438 -1.11 15.477 1 87.62 341 HIS A CA 1
ATOM 2648 C C . HIS A 1 341 ? -7.523 -2.42 14.695 1 87.62 341 HIS A C 1
ATOM 2650 O O . HIS A 1 341 ? -7.293 -3.494 15.258 1 87.62 341 HIS A O 1
ATOM 2656 N N . LEU A 1 342 ? -7.852 -2.324 13.477 1 91.56 342 LEU A N 1
ATOM 2657 C CA . LEU A 1 342 ? -7.719 -3.502 12.633 1 91.56 342 LEU A CA 1
ATOM 2658 C C . LEU A 1 342 ? -6.375 -3.502 11.906 1 91.56 342 LEU A C 1
ATOM 2660 O O . LEU A 1 342 ? -6.203 -2.791 10.914 1 91.56 342 LEU A O 1
ATOM 2664 N N . ALA A 1 343 ? -5.527 -4.309 12.344 1 90.62 343 ALA A N 1
ATOM 2665 C CA . ALA A 1 343 ? -4.203 -4.383 11.727 1 90.62 343 ALA A CA 1
ATOM 2666 C C . ALA A 1 343 ? -4.301 -4.867 10.281 1 90.62 343 ALA A C 1
ATOM 2668 O O . ALA A 1 343 ? -5.184 -5.66 9.945 1 90.62 343 ALA A O 1
ATOM 2669 N N . PRO A 1 344 ? -3.416 -4.41 9.445 1 91.44 344 PRO A N 1
ATOM 2670 C CA . PRO A 1 344 ? -3.443 -4.836 8.047 1 91.44 344 PRO A CA 1
ATOM 2671 C C . PRO A 1 344 ? -3.426 -6.355 7.891 1 91.44 344 PRO A C 1
ATOM 2673 O O . PRO A 1 344 ? -4.16 -6.902 7.066 1 91.44 344 PRO A O 1
ATOM 2676 N N . GLU A 1 345 ? -2.645 -7.027 8.656 1 93.62 345 GLU A N 1
ATOM 2677 C CA . GLU A 1 345 ? -2.562 -8.484 8.586 1 93.62 345 GLU A CA 1
ATOM 2678 C C . GLU A 1 345 ? -3.896 -9.125 8.953 1 93.62 345 GLU A C 1
ATOM 2680 O O . GLU A 1 345 ? -4.25 -10.18 8.422 1 93.62 345 GLU A O 1
ATOM 2685 N N . ARG A 1 346 ? -4.602 -8.477 9.852 1 95.62 346 ARG A N 1
ATOM 2686 C CA . ARG A 1 346 ? -5.891 -9.016 10.281 1 95.62 346 ARG A CA 1
ATOM 2687 C C . ARG A 1 346 ? -6.93 -8.891 9.172 1 95.62 346 ARG A C 1
ATOM 2689 O O . ARG A 1 346 ? -7.797 -9.75 9.023 1 95.62 346 ARG A O 1
ATOM 2696 N N . LEU A 1 347 ? -6.914 -7.812 8.445 1 97.44 347 LEU A N 1
ATOM 2697 C CA . LEU A 1 347 ? -7.809 -7.715 7.293 1 97.44 347 LEU A CA 1
ATOM 2698 C C . LEU A 1 347 ? -7.543 -8.844 6.301 1 97.44 347 LEU A C 1
ATOM 2700 O O . LEU A 1 347 ? -8.477 -9.422 5.746 1 97.44 347 LEU A O 1
ATOM 2704 N N . THR A 1 348 ? -6.266 -9.156 6.062 1 97.88 348 THR A N 1
ATOM 2705 C CA . THR A 1 348 ? -5.902 -10.273 5.195 1 97.88 348 THR A CA 1
ATOM 2706 C C . THR A 1 348 ? -6.477 -11.578 5.73 1 97.88 348 THR A C 1
ATOM 2708 O O . THR A 1 348 ? -7.004 -12.391 4.969 1 97.88 348 THR A O 1
ATOM 2711 N N . ASP A 1 349 ? -6.402 -11.727 7.027 1 97.5 349 ASP A N 1
ATOM 2712 C CA . ASP A 1 349 ? -6.949 -12.922 7.656 1 97.5 349 ASP A CA 1
ATOM 2713 C C . ASP A 1 349 ? -8.461 -13.016 7.43 1 97.5 349 ASP A C 1
ATOM 2715 O O . ASP A 1 349 ? -8.984 -14.102 7.184 1 97.5 349 ASP A O 1
ATOM 2719 N N . VAL A 1 350 ? -9.078 -11.898 7.574 1 97.5 350 VAL A N 1
ATOM 2720 C CA . VAL A 1 350 ? -10.523 -11.812 7.367 1 97.5 350 VAL A CA 1
ATOM 2721 C C . VAL A 1 350 ? -10.867 -12.258 5.949 1 97.5 350 VAL A C 1
ATOM 2723 O O . VAL A 1 350 ? -11.742 -13.102 5.754 1 97.5 350 VAL A O 1
ATOM 2726 N N . VAL A 1 351 ? -10.195 -11.75 4.996 1 98.12 351 VAL A N 1
ATOM 2727 C CA . VAL A 1 351 ? -10.453 -12.055 3.59 1 98.12 351 VAL A CA 1
ATOM 2728 C C . VAL A 1 351 ? -10.133 -13.516 3.307 1 98.12 351 VAL A C 1
ATOM 2730 O O . VAL A 1 351 ? -10.906 -14.211 2.646 1 98.12 351 VAL A O 1
ATOM 2733 N N . ARG A 1 352 ? -8.984 -13.938 3.801 1 97.88 352 ARG A N 1
ATOM 2734 C CA . ARG A 1 352 ? -8.586 -15.336 3.643 1 97.88 352 ARG A CA 1
ATOM 2735 C C . ARG A 1 352 ? -9.664 -16.281 4.18 1 97.88 352 ARG A C 1
ATOM 2737 O O . ARG A 1 352 ? -10.039 -17.25 3.518 1 97.88 352 ARG A O 1
ATOM 2744 N N . GLY A 1 353 ? -10.109 -15.992 5.41 1 97.69 353 GLY A N 1
ATOM 2745 C CA . GLY A 1 353 ? -11.156 -16.812 6.012 1 97.69 353 GLY A CA 1
ATOM 2746 C C . GLY A 1 353 ? -12.422 -16.859 5.18 1 97.69 353 GLY A C 1
ATOM 2747 O O . GLY A 1 353 ? -13.016 -17.938 5.023 1 97.69 353 GLY A O 1
ATOM 2748 N N . ALA A 1 354 ? -12.812 -15.727 4.688 1 97.88 354 ALA A N 1
ATOM 2749 C CA . ALA A 1 354 ? -14.008 -15.656 3.85 1 97.88 354 ALA A CA 1
ATOM 2750 C C . ALA A 1 354 ? -13.852 -16.5 2.588 1 97.88 354 ALA A C 1
ATOM 2752 O O . ALA A 1 354 ? -14.781 -17.188 2.178 1 97.88 354 ALA A O 1
ATOM 2753 N N . ILE A 1 355 ? -12.711 -16.453 1.974 1 97.5 355 ILE A N 1
ATOM 2754 C CA . ILE A 1 355 ? -12.422 -17.203 0.762 1 97.5 355 ILE A CA 1
ATOM 2755 C C . ILE A 1 355 ? -12.523 -18.703 1.054 1 97.5 355 ILE A C 1
ATOM 2757 O O . ILE A 1 355 ? -13.164 -19.453 0.305 1 97.5 355 ILE A O 1
ATOM 2761 N N . ARG A 1 356 ? -11.93 -19.094 2.125 1 95.62 356 ARG A N 1
ATOM 2762 C CA . ARG A 1 356 ? -11.898 -20.5 2.5 1 95.62 356 ARG A CA 1
ATOM 2763 C C . ARG A 1 356 ? -13.305 -21.016 2.797 1 95.62 356 ARG A C 1
ATOM 2765 O O . ARG A 1 356 ? -13.641 -22.156 2.443 1 95.62 356 ARG A O 1
ATOM 2772 N N . HIS A 1 357 ? -14.008 -20.203 3.439 1 94.94 357 HIS A N 1
ATOM 2773 C CA . HIS A 1 357 ? -15.375 -20.578 3.785 1 94.94 357 HIS A CA 1
ATOM 2774 C C . HIS A 1 357 ? -16.172 -20.938 2.541 1 94.94 357 HIS A C 1
ATOM 2776 O O . HIS A 1 357 ? -17.078 -21.781 2.598 1 94.94 357 HIS A O 1
ATOM 2782 N N . GLN A 1 358 ? -15.852 -20.359 1.475 1 94.31 358 GLN A N 1
ATOM 2783 C CA . GLN A 1 358 ? -16.578 -20.578 0.229 1 94.31 358 GLN A CA 1
ATOM 2784 C C . GLN A 1 358 ? -15.867 -21.609 -0.646 1 94.31 358 GLN A C 1
ATOM 2786 O O . GLN A 1 358 ? -16.266 -21.844 -1.786 1 94.31 358 GLN A O 1
ATOM 2791 N N . ASP A 1 359 ? -14.797 -22.172 -0.146 1 93.81 359 ASP A N 1
ATOM 2792 C CA . ASP A 1 359 ? -13.992 -23.141 -0.872 1 93.81 359 ASP A CA 1
ATOM 2793 C C . ASP A 1 359 ? -13.523 -22.578 -2.215 1 93.81 359 ASP A C 1
ATOM 2795 O O . ASP A 1 359 ? -13.688 -23.234 -3.252 1 93.81 359 ASP A O 1
ATOM 2799 N N . ARG A 1 360 ? -13.078 -21.359 -2.189 1 96.44 360 ARG A N 1
ATOM 2800 C CA . ARG A 1 360 ? -12.531 -20.688 -3.365 1 96.44 360 ARG A CA 1
ATOM 2801 C C . ARG A 1 360 ? -11.07 -20.312 -3.152 1 96.44 360 ARG A C 1
ATOM 2803 O O . ARG A 1 360 ? -10.492 -20.625 -2.107 1 96.44 360 ARG A O 1
ATOM 2810 N N . GLN A 1 361 ? -10.453 -19.828 -4.168 1 97.06 361 GLN A N 1
ATOM 2811 C CA . GLN A 1 361 ? -9.086 -19.344 -4.113 1 97.06 361 GLN A CA 1
ATOM 2812 C C . GLN A 1 361 ? -9.055 -17.812 -4.109 1 97.06 361 GLN A C 1
ATOM 2814 O O . GLN A 1 361 ? -9.992 -17.172 -4.578 1 97.06 361 GLN A O 1
ATOM 2819 N N . GLY A 1 362 ? -8.047 -17.297 -3.457 1 97.88 362 GLY A N 1
ATOM 2820 C CA . GLY A 1 362 ? -7.887 -15.852 -3.42 1 97.88 362 GLY A CA 1
ATOM 2821 C C . GLY A 1 362 ? -6.496 -15.398 -3.826 1 97.88 362 GLY A C 1
ATOM 2822 O O . GLY A 1 362 ? -5.508 -16.062 -3.529 1 97.88 362 GLY A O 1
ATOM 2823 N N . GLN A 1 363 ? -6.379 -14.336 -4.57 1 98.62 363 GLN A N 1
ATOM 2824 C CA . GLN A 1 363 ? -5.145 -13.633 -4.906 1 98.62 363 GLN A CA 1
ATOM 2825 C C . GLN A 1 363 ? -5.246 -12.148 -4.574 1 98.62 363 GLN A C 1
ATOM 2827 O O . GLN A 1 363 ? -6.09 -11.438 -5.129 1 98.62 363 GLN A O 1
ATOM 2832 N N . ILE A 1 364 ? -4.449 -11.695 -3.625 1 98.75 364 ILE A N 1
ATOM 2833 C CA . ILE A 1 364 ? -4.375 -10.266 -3.375 1 98.75 364 ILE A CA 1
ATOM 2834 C C . ILE A 1 364 ? -3.547 -9.594 -4.465 1 98.75 364 ILE A C 1
ATOM 2836 O O . ILE A 1 364 ? -2.336 -9.805 -4.559 1 98.75 364 ILE A O 1
ATOM 2840 N N . VAL A 1 365 ? -4.219 -8.773 -5.301 1 98.75 365 VAL A N 1
ATOM 2841 C CA . VAL A 1 365 ? -3.551 -8.188 -6.457 1 98.75 365 VAL A CA 1
ATOM 2842 C C . VAL A 1 365 ? -3.357 -6.688 -6.234 1 98.75 365 VAL A C 1
ATOM 2844 O O . VAL A 1 365 ? -2.775 -6 -7.074 1 98.75 365 VAL A O 1
ATOM 2847 N N . TYR A 1 366 ? -3.871 -6.199 -5.105 1 98.62 366 TYR A N 1
ATOM 2848 C CA . TYR A 1 366 ? -3.773 -4.781 -4.766 1 98.62 366 TYR A CA 1
ATOM 2849 C C . TYR A 1 366 ? -3.764 -4.582 -3.256 1 98.62 366 TYR A C 1
ATOM 2851 O O . TYR A 1 366 ? -4.539 -5.211 -2.535 1 98.62 366 TYR A O 1
ATOM 2859 N N . GLN A 1 367 ? -2.859 -3.793 -2.736 1 98.19 367 GLN A N 1
ATOM 2860 C CA . GLN A 1 367 ? -2.807 -3.299 -1.365 1 98.19 367 GLN A CA 1
ATOM 2861 C C . GLN A 1 367 ? -2.756 -1.773 -1.334 1 98.19 367 GLN A C 1
ATOM 2863 O O . GLN A 1 367 ? -1.755 -1.172 -1.729 1 98.19 367 GLN A O 1
ATOM 2868 N N . GLY A 1 368 ? -3.855 -1.224 -0.856 1 97.94 368 GLY A N 1
ATOM 2869 C CA . GLY A 1 368 ? -3.99 0.224 -0.882 1 97.94 368 GLY A CA 1
ATOM 2870 C C . GLY A 1 368 ? -3.994 0.848 0.5 1 97.94 368 GLY A C 1
ATOM 2871 O O . GLY A 1 368 ? -4.195 0.155 1.5 1 97.94 368 GLY A O 1
ATOM 2872 N N . HIS A 1 369 ? -3.756 2.127 0.505 1 97.56 369 HIS A N 1
ATOM 2873 C CA . HIS A 1 369 ? -3.715 2.969 1.695 1 97.56 369 HIS A CA 1
ATOM 2874 C C . HIS A 1 369 ? -4.398 4.309 1.446 1 97.56 369 HIS A C 1
ATOM 2876 O O . HIS A 1 369 ? -5.098 4.477 0.445 1 97.56 369 HIS A O 1
ATOM 2882 N N . GLN A 1 370 ? -4.312 5.164 2.521 1 98.38 370 GLN A N 1
ATOM 2883 C CA . GLN A 1 370 ? -4.824 6.52 2.354 1 98.38 370 GLN A CA 1
ATOM 2884 C C . GLN A 1 370 ? -4.023 7.285 1.305 1 98.38 370 GLN A C 1
ATOM 2886 O O . GLN A 1 370 ? -2.822 7.059 1.144 1 98.38 370 GLN A O 1
ATOM 2891 N N . GLY A 1 371 ? -4.684 8.156 0.541 1 97.81 371 GLY A N 1
ATOM 2892 C CA . GLY A 1 371 ? -4.074 8.891 -0.558 1 97.81 371 GLY A CA 1
ATOM 2893 C C . GLY A 1 371 ? -2.986 9.844 -0.106 1 97.81 371 GLY A C 1
ATOM 2894 O O . GLY A 1 371 ? -2.809 10.07 1.093 1 97.81 371 GLY A O 1
ATOM 2895 N N . PRO A 1 372 ? -2.303 10.422 -1.09 1 98.44 372 PRO A N 1
ATOM 2896 C CA . PRO A 1 372 ? -1.132 11.242 -0.767 1 98.44 372 PRO A CA 1
ATOM 2897 C C . PRO A 1 372 ? -1.5 12.547 -0.065 1 98.44 372 PRO A C 1
ATOM 2899 O O . PRO A 1 372 ? -0.633 13.211 0.511 1 98.44 372 PRO A O 1
ATOM 2902 N N . ASP A 1 373 ? -2.771 12.977 -0.17 1 98.69 373 ASP A N 1
ATOM 2903 C CA . ASP A 1 373 ? -3.201 14.172 0.548 1 98.69 373 ASP A CA 1
ATOM 2904 C C . ASP A 1 373 ? -3.518 13.852 2.008 1 98.69 373 ASP A C 1
ATOM 2906 O O . ASP A 1 373 ? -3.885 14.742 2.777 1 98.69 373 ASP A O 1
ATOM 2910 N N . HIS A 1 374 ? -3.4 12.617 2.383 1 98.69 374 HIS A N 1
ATOM 2911 C CA . HIS A 1 374 ? -3.395 12.141 3.762 1 98.69 374 HIS A CA 1
ATOM 2912 C C . HIS A 1 374 ? -2.045 11.539 4.133 1 98.69 374 HIS A C 1
ATOM 2914 O O . HIS A 1 374 ? -1.963 10.359 4.488 1 98.69 374 HIS A O 1
ATOM 2920 N N . PRO A 1 375 ? -1.002 12.367 4.082 1 98.69 375 PRO A N 1
ATOM 2921 C CA . PRO A 1 375 ? 0.324 11.805 4.352 1 98.69 375 PRO A CA 1
ATOM 2922 C C . PRO A 1 375 ? 0.421 11.156 5.73 1 98.69 375 PRO A C 1
ATOM 2924 O O . PRO A 1 375 ? -0.272 11.578 6.664 1 98.69 375 PRO A O 1
ATOM 2927 N N . VAL A 1 376 ? 1.24 10.172 5.852 1 98.38 376 VAL A N 1
ATOM 2928 C CA . VAL A 1 376 ? 1.503 9.5 7.121 1 98.38 376 VAL A CA 1
ATOM 2929 C C . VAL A 1 376 ? 2.717 10.133 7.797 1 98.38 376 VAL A C 1
ATOM 2931 O O . VAL A 1 376 ? 3.75 10.352 7.156 1 98.38 376 VAL A O 1
ATOM 2934 N N . HIS A 1 377 ? 2.518 10.539 9.016 1 98.38 377 HIS A N 1
ATOM 2935 C CA . HIS A 1 377 ? 3.654 11 9.805 1 98.38 377 HIS A CA 1
ATOM 2936 C C . HIS A 1 377 ? 4.52 9.828 10.25 1 98.38 377 HIS A C 1
ATOM 2938 O O . HIS A 1 377 ? 4.043 8.93 10.953 1 98.38 377 HIS A O 1
ATOM 2944 N N . PRO A 1 378 ? 5.789 9.805 9.898 1 97.75 378 PRO A N 1
ATOM 2945 C CA . PRO A 1 378 ? 6.605 8.609 10.125 1 97.75 378 PRO A CA 1
ATOM 2946 C C . PRO A 1 378 ? 6.734 8.25 11.602 1 97.75 378 PRO A C 1
ATOM 2948 O O . PRO A 1 378 ? 6.988 7.094 11.938 1 97.75 378 PRO A O 1
ATOM 2951 N N . ALA A 1 379 ? 6.523 9.156 12.508 1 97.81 379 ALA A N 1
ATOM 2952 C CA . ALA A 1 379 ? 6.715 8.898 13.93 1 97.81 379 ALA A CA 1
ATOM 2953 C C . ALA A 1 379 ? 5.379 8.617 14.617 1 97.81 379 ALA A C 1
ATOM 2955 O O . ALA A 1 379 ? 5.34 8.359 15.828 1 97.81 379 ALA A O 1
ATOM 2956 N N . ILE A 1 380 ? 4.309 8.727 13.891 1 97.31 380 ILE A N 1
ATOM 2957 C CA . ILE A 1 380 ? 2.988 8.555 14.484 1 97.31 380 ILE A CA 1
ATOM 2958 C C . ILE A 1 380 ? 2.203 7.504 13.703 1 97.31 380 ILE A C 1
ATOM 2960 O O . ILE A 1 380 ? 1.416 7.836 12.812 1 97.31 380 ILE A O 1
ATOM 2964 N N . PRO A 1 381 ? 2.393 6.266 14.094 1 94.38 381 PRO A N 1
ATOM 2965 C CA . PRO A 1 381 ? 1.786 5.16 13.344 1 94.38 381 PRO A CA 1
ATOM 2966 C C . PRO A 1 381 ? 0.271 5.297 13.211 1 94.38 381 PRO A C 1
ATOM 2968 O O . PRO A 1 381 ? -0.309 4.84 12.227 1 94.38 381 PRO A O 1
ATOM 2971 N N . GLU A 1 382 ? -0.353 6.008 14.148 1 93.19 382 GLU A N 1
ATOM 2972 C CA . GLU A 1 382 ? -1.802 6.184 14.148 1 93.19 382 GLU A CA 1
ATOM 2973 C C . GLU A 1 382 ? -2.256 7 12.938 1 93.19 382 GLU A C 1
ATOM 2975 O O . GLU A 1 382 ? -3.441 7.012 12.602 1 93.19 382 GLU A O 1
ATOM 2980 N N . THR A 1 383 ? -1.333 7.715 12.312 1 96.06 383 THR A N 1
ATOM 2981 C CA . THR A 1 383 ? -1.701 8.508 11.141 1 96.06 383 THR A CA 1
ATOM 2982 C C . THR A 1 383 ? -1.829 7.621 9.906 1 96.06 383 THR A C 1
ATOM 2984 O O . THR A 1 383 ? -2.309 8.07 8.859 1 96.06 383 THR A O 1
ATOM 2987 N N . SER A 1 384 ? -1.387 6.367 9.969 1 95.88 384 SER A N 1
ATOM 2988 C CA . SER A 1 384 ? -1.642 5.344 8.961 1 95.88 384 SER A CA 1
ATOM 2989 C C . SER A 1 384 ? -2.859 4.5 9.328 1 95.88 384 SER A C 1
ATOM 2991 O O . SER A 1 384 ? -2.748 3.535 10.086 1 95.88 384 SER A O 1
ATOM 2993 N N . TYR A 1 385 ? -3.982 4.762 8.695 1 94.75 385 TYR A N 1
ATOM 2994 C CA . TYR A 1 385 ? -5.199 4.191 9.266 1 94.75 385 TYR A CA 1
ATOM 2995 C C . TYR A 1 385 ? -5.965 3.389 8.219 1 94.75 385 TYR A C 1
ATOM 2997 O O . TYR A 1 385 ? -6.773 2.523 8.57 1 94.75 385 TYR A O 1
ATOM 3005 N N . LEU A 1 386 ? -5.816 3.711 6.969 1 97.44 386 LEU A N 1
ATOM 3006 C CA . LEU A 1 386 ? -6.664 3.148 5.926 1 97.44 386 LEU A CA 1
ATOM 3007 C C . LEU A 1 386 ? -5.98 1.965 5.25 1 97.44 386 LEU A C 1
ATOM 3009 O O . LEU A 1 386 ? -4.805 2.047 4.883 1 97.44 386 LEU A O 1
ATOM 3013 N N . LYS A 1 387 ? -6.633 0.865 5.176 1 96.69 387 LYS A N 1
ATOM 3014 C CA . LYS A 1 387 ? -6.199 -0.312 4.43 1 96.69 387 LYS A CA 1
ATOM 3015 C C . LYS A 1 387 ? -7.242 -0.725 3.395 1 96.69 387 LYS A C 1
ATOM 3017 O O . LYS A 1 387 ? -8.445 -0.652 3.654 1 96.69 387 LYS A O 1
ATOM 3022 N N . ALA A 1 388 ? -6.797 -1.137 2.279 1 98.44 388 ALA A N 1
ATOM 3023 C CA . ALA A 1 388 ? -7.66 -1.678 1.229 1 98.44 388 ALA A CA 1
ATOM 3024 C C . ALA A 1 388 ? -6.992 -2.854 0.524 1 98.44 388 ALA A C 1
ATOM 3026 O O . ALA A 1 388 ? -5.785 -2.822 0.256 1 98.44 388 ALA A O 1
ATOM 3027 N N . LEU A 1 389 ? -7.719 -3.916 0.32 1 98.75 389 LEU A N 1
ATOM 3028 C CA . LEU A 1 389 ? -7.242 -5.082 -0.418 1 98.75 389 LEU A CA 1
ATOM 3029 C C . LEU A 1 389 ? -8.086 -5.312 -1.668 1 98.75 389 LEU A C 1
ATOM 3031 O O . LEU A 1 389 ? -9.312 -5.359 -1.595 1 98.75 389 LEU A O 1
ATOM 3035 N N . GLY A 1 390 ? -7.461 -5.297 -2.828 1 98.81 390 GLY A N 1
ATOM 3036 C CA . GLY A 1 390 ? -8.07 -5.855 -4.023 1 98.81 390 GLY A CA 1
ATOM 3037 C C . GLY A 1 390 ? -7.793 -7.336 -4.203 1 98.81 390 GLY A C 1
ATOM 3038 O O . GLY A 1 390 ? -6.633 -7.746 -4.301 1 98.81 390 GLY A O 1
ATOM 3039 N N . VAL A 1 391 ? -8.828 -8.148 -4.25 1 98.81 391 VAL A N 1
ATOM 3040 C CA . VAL A 1 391 ? -8.664 -9.602 -4.203 1 98.81 391 VAL A CA 1
ATOM 3041 C C . VAL A 1 391 ? -9.438 -10.242 -5.348 1 98.81 391 VAL A C 1
ATOM 3043 O O . VAL A 1 391 ? -10.648 -10.055 -5.473 1 98.81 391 VAL A O 1
ATOM 3046 N N . ARG A 1 392 ? -8.734 -10.945 -6.18 1 98.75 392 ARG A N 1
ATOM 3047 C CA . ARG A 1 392 ? -9.422 -11.844 -7.094 1 98.75 392 ARG A CA 1
ATOM 3048 C C . ARG A 1 392 ? -9.898 -13.102 -6.367 1 98.75 392 ARG A C 1
ATOM 3050 O O . ARG A 1 392 ? -9.125 -13.742 -5.652 1 98.75 392 ARG A O 1
ATOM 3057 N N . VAL A 1 393 ? -11.117 -13.43 -6.43 1 98.38 393 VAL A N 1
ATOM 3058 C CA . VAL A 1 393 ? -11.719 -14.625 -5.855 1 98.38 393 VAL A CA 1
ATOM 3059 C C . VAL A 1 393 ? -12.227 -15.539 -6.969 1 98.38 393 VAL A C 1
ATOM 3061 O O . VAL A 1 393 ? -13.094 -15.141 -7.758 1 98.38 393 VAL A O 1
ATOM 3064 N N . PHE A 1 394 ? -11.664 -16.734 -7.016 1 97.38 394 PHE A N 1
ATOM 3065 C CA . PHE A 1 394 ? -12 -17.578 -8.164 1 97.38 394 PHE A CA 1
ATOM 3066 C C . PHE A 1 394 ? -12.062 -19.047 -7.754 1 97.38 394 PHE A C 1
ATOM 3068 O O . PHE A 1 394 ? -11.766 -19.391 -6.605 1 97.38 394 PHE A O 1
ATOM 3075 N N . ARG A 1 395 ? -12.594 -19.844 -8.609 1 93.94 395 ARG A N 1
ATOM 3076 C CA . ARG A 1 395 ? -12.664 -21.281 -8.398 1 93.94 395 ARG A CA 1
ATOM 3077 C C . ARG A 1 395 ? -11.625 -22.016 -9.234 1 93.94 395 ARG A C 1
ATOM 3079 O O . ARG A 1 395 ? -11.391 -21.672 -10.391 1 93.94 395 ARG A O 1
ATOM 3086 N N . ASP A 1 396 ? -10.992 -22.844 -8.508 1 90.62 396 ASP A N 1
ATOM 3087 C CA . ASP A 1 396 ? -9.984 -23.672 -9.18 1 90.62 396 ASP A CA 1
ATOM 3088 C C . ASP A 1 396 ? -10.625 -24.906 -9.82 1 90.62 396 ASP A C 1
ATOM 3090 O O . ASP A 1 396 ? -11.586 -25.453 -9.289 1 90.62 396 ASP A O 1
ATOM 3094 N N . MET B 1 1 ? 0.071 -47.031 -7.176 1 77.38 1 MET B N 1
ATOM 3095 C CA . MET B 1 1 ? -0.788 -46.281 -6.258 1 77.38 1 MET B CA 1
ATOM 3096 C C . MET B 1 1 ? -0.031 -45.125 -5.625 1 77.38 1 MET B C 1
ATOM 3098 O O . MET B 1 1 ? 1.152 -45.25 -5.305 1 77.38 1 MET B O 1
ATOM 3102 N N . THR B 1 2 ? -0.611 -43.781 -5.645 1 90.75 2 THR B N 1
ATOM 3103 C CA . THR B 1 2 ? 0.039 -42.625 -5.051 1 90.75 2 THR B CA 1
ATOM 3104 C C . THR B 1 2 ? 0.181 -42.781 -3.539 1 90.75 2 THR B C 1
ATOM 3106 O O . THR B 1 2 ? -0.783 -43.156 -2.857 1 90.75 2 THR B O 1
ATOM 3109 N N . ARG B 1 3 ? 1.307 -42.719 -3.039 1 95.69 3 ARG B N 1
ATOM 3110 C CA . ARG B 1 3 ? 1.582 -42.906 -1.618 1 95.69 3 ARG B CA 1
ATOM 3111 C C . ARG B 1 3 ? 1.004 -41.75 -0.795 1 95.69 3 ARG B C 1
ATOM 3113 O O . ARG B 1 3 ? 0.752 -40.688 -1.324 1 95.69 3 ARG B O 1
ATOM 3120 N N . SER B 1 4 ? 0.857 -42.125 0.447 1 97.38 4 SER B N 1
ATOM 3121 C CA . SER B 1 4 ? 0.282 -41.156 1.354 1 97.38 4 SER B CA 1
ATOM 3122 C C . SER B 1 4 ? 1.362 -40.469 2.188 1 97.38 4 SER B C 1
ATOM 3124 O O . SER B 1 4 ? 2.41 -41.062 2.459 1 97.38 4 SER B O 1
ATOM 3126 N N . LEU B 1 5 ? 1.145 -39.25 2.527 1 98.25 5 LEU B N 1
ATOM 3127 C CA . LEU B 1 5 ? 1.906 -38.469 3.496 1 98.25 5 LEU B CA 1
ATOM 3128 C C . LEU B 1 5 ? 1.035 -38.062 4.688 1 98.25 5 LEU B C 1
ATOM 3130 O O . LEU B 1 5 ? 0.207 -37.156 4.586 1 98.25 5 LEU B O 1
ATOM 3134 N N . ARG B 1 6 ? 1.26 -38.75 5.793 1 98.5 6 ARG B N 1
ATOM 3135 C CA . ARG B 1 6 ? 0.4 -38.594 6.961 1 98.5 6 ARG B CA 1
ATOM 3136 C C . ARG B 1 6 ? 0.87 -37.438 7.84 1 98.5 6 ARG B C 1
ATOM 3138 O O . ARG B 1 6 ? 2.047 -37.375 8.195 1 98.5 6 ARG B O 1
ATOM 3145 N N . LEU B 1 7 ? -0.068 -36.531 8.148 1 98.56 7 LEU B N 1
ATOM 3146 C CA . LEU B 1 7 ? 0.233 -35.406 9.023 1 98.56 7 LEU B CA 1
ATOM 3147 C C . LEU B 1 7 ? 0.065 -35.781 10.484 1 98.56 7 LEU B C 1
ATOM 3149 O O . LEU B 1 7 ? -0.73 -36.688 10.812 1 98.56 7 LEU B O 1
ATOM 3153 N N . LYS B 1 8 ? 0.86 -35.125 11.344 1 98.25 8 LYS B N 1
ATOM 3154 C CA . LYS B 1 8 ? 0.635 -35.219 12.781 1 98.25 8 LYS B CA 1
ATOM 3155 C C . LYS B 1 8 ? -0.704 -34.594 13.172 1 98.25 8 LYS B C 1
ATOM 3157 O O . LYS B 1 8 ? -1.309 -33.875 12.391 1 98.25 8 LYS B O 1
ATOM 3162 N N . LYS B 1 9 ? -1.068 -34.906 14.406 1 97 9 LYS B N 1
ATOM 3163 C CA . LYS B 1 9 ? -2.303 -34.312 14.93 1 97 9 LYS B CA 1
ATOM 3164 C C . LYS B 1 9 ? -2.252 -32.812 14.891 1 97 9 LYS B C 1
ATOM 3166 O O . LYS B 1 9 ? -1.246 -32.188 15.266 1 97 9 LYS B O 1
ATOM 3171 N N . ASN B 1 10 ? -3.24 -32.094 14.281 1 95.31 10 ASN B N 1
ATOM 3172 C CA . ASN B 1 10 ? -3.465 -30.656 14.234 1 95.31 10 ASN B CA 1
ATOM 3173 C C . ASN B 1 10 ? -2.57 -29.984 13.195 1 95.31 10 ASN B C 1
ATOM 3175 O O . ASN B 1 10 ? -2.631 -28.766 13.016 1 95.31 10 ASN B O 1
ATOM 3179 N N . ALA B 1 11 ? -1.718 -30.781 12.508 1 96.06 11 ALA B N 1
ATOM 3180 C CA . ALA B 1 11 ? -0.827 -30.188 11.508 1 96.06 11 ALA B CA 1
ATOM 3181 C C . ALA B 1 11 ? -1.591 -29.844 10.234 1 96.06 11 ALA B C 1
ATOM 3183 O O . ALA B 1 11 ? -1.048 -29.188 9.336 1 96.06 11 ALA B O 1
ATOM 3184 N N . ASP B 1 12 ? -2.857 -30.219 10.203 1 95.94 12 ASP B N 1
ATOM 3185 C CA . ASP B 1 12 ? -3.678 -29.969 9.023 1 95.94 12 ASP B CA 1
ATOM 3186 C C . ASP B 1 12 ? -4.301 -28.578 9.078 1 95.94 12 ASP B C 1
ATOM 3188 O O . ASP B 1 12 ? -4.84 -28.094 8.078 1 95.94 12 ASP B O 1
ATOM 3192 N N . ARG B 1 13 ? -4.211 -27.906 10.18 1 95.25 13 ARG B N 1
ATOM 3193 C CA . ARG B 1 13 ? -4.898 -26.625 10.391 1 95.25 13 ARG B CA 1
ATOM 3194 C C . ARG B 1 13 ? -4.445 -25.594 9.367 1 95.25 13 ARG B C 1
ATOM 3196 O O . ARG B 1 13 ? -5.27 -24.891 8.773 1 95.25 13 ARG B O 1
ATOM 3203 N N . ARG B 1 14 ? -3.164 -25.406 9.156 1 94.5 14 ARG B N 1
ATOM 3204 C CA . ARG B 1 14 ? -2.609 -24.422 8.234 1 94.5 14 ARG B CA 1
ATOM 3205 C C . ARG B 1 14 ? -3.043 -24.719 6.797 1 94.5 14 ARG B C 1
ATOM 3207 O O . ARG B 1 14 ? -3.367 -23.797 6.043 1 94.5 14 ARG B O 1
ATOM 3214 N N . ILE B 1 15 ? -3.043 -25.969 6.484 1 95.19 15 ILE B N 1
ATOM 3215 C CA . ILE B 1 15 ? -3.436 -26.391 5.141 1 95.19 15 ILE B CA 1
ATOM 3216 C C . ILE B 1 15 ? -4.926 -26.125 4.934 1 95.19 15 ILE B C 1
ATOM 3218 O O . ILE B 1 15 ? -5.336 -25.672 3.867 1 95.19 15 ILE B O 1
ATOM 3222 N N . LYS B 1 16 ? -5.691 -26.453 5.949 1 94.94 16 LYS B N 1
ATOM 3223 C CA . LYS B 1 16 ? -7.129 -26.188 5.883 1 94.94 16 LYS B CA 1
ATOM 3224 C C . LYS B 1 16 ? -7.418 -24.703 5.789 1 94.94 16 LYS B C 1
ATOM 3226 O O . LYS B 1 16 ? -8.43 -24.297 5.211 1 94.94 16 LYS B O 1
ATOM 3231 N N . ALA B 1 17 ? -6.484 -23.906 6.285 1 95 17 ALA B N 1
ATOM 3232 C CA . ALA B 1 17 ? -6.613 -22.453 6.223 1 95 17 ALA B CA 1
ATOM 3233 C C . ALA B 1 17 ? -6.125 -21.922 4.879 1 95 17 ALA B C 1
ATOM 3235 O O . ALA B 1 17 ? -6.234 -20.719 4.605 1 95 17 ALA B O 1
ATOM 3236 N N . GLY B 1 18 ? -5.59 -22.734 4.09 1 95.94 18 GLY B N 1
ATOM 3237 C CA . GLY B 1 18 ? -5.281 -22.344 2.725 1 95.94 18 GLY B CA 1
ATOM 3238 C C . GLY B 1 18 ? -3.795 -22.344 2.426 1 95.94 18 GLY B C 1
ATOM 3239 O O . GLY B 1 18 ? -3.387 -22.109 1.287 1 95.94 18 GLY B O 1
ATOM 3240 N N . HIS B 1 19 ? -2.986 -22.609 3.441 1 97.56 19 HIS B N 1
ATOM 3241 C CA . HIS B 1 19 ? -1.544 -22.609 3.229 1 97.56 19 HIS B CA 1
ATOM 3242 C C . HIS B 1 19 ? -1.119 -23.766 2.324 1 97.56 19 HIS B C 1
ATOM 3244 O O . HIS B 1 19 ? -1.758 -24.812 2.312 1 97.56 19 HIS B O 1
ATOM 3250 N N . LEU B 1 20 ? 0.05 -23.609 1.615 1 98.38 20 LEU B N 1
ATOM 3251 C CA . LEU B 1 20 ? 0.398 -24.578 0.589 1 98.38 20 LEU B CA 1
ATOM 3252 C C . LEU B 1 20 ? 1.686 -25.312 0.949 1 98.38 20 LEU B C 1
ATOM 3254 O O . LEU B 1 20 ? 2.15 -26.172 0.195 1 98.38 20 LEU B O 1
ATOM 3258 N N . TRP B 1 21 ? 2.248 -24.984 2.07 1 98.19 21 TRP B N 1
ATOM 3259 C CA . TRP B 1 21 ? 3.508 -25.609 2.463 1 98.19 21 TRP B CA 1
ATOM 3260 C C . TRP B 1 21 ? 3.297 -26.562 3.631 1 98.19 21 TRP B C 1
ATOM 3262 O O . TRP B 1 21 ? 2.525 -26.281 4.547 1 98.19 21 TRP B O 1
ATOM 3272 N N . LEU B 1 22 ? 3.9 -27.656 3.588 1 98.12 22 LEU B N 1
ATOM 3273 C CA . LEU B 1 22 ? 4.027 -28.594 4.699 1 98.12 22 LEU B CA 1
ATOM 3274 C C . LEU B 1 22 ? 5.465 -28.656 5.199 1 98.12 22 LEU B C 1
ATOM 3276 O O . LEU B 1 22 ? 6.398 -28.797 4.406 1 98.12 22 LEU B O 1
ATOM 3280 N N . TYR B 1 23 ? 5.602 -28.562 6.41 1 97.75 23 TYR B N 1
ATOM 3281 C CA . TYR B 1 23 ? 6.93 -28.609 7.012 1 97.75 23 TYR B CA 1
ATOM 3282 C C . TYR B 1 23 ? 7.262 -30.016 7.512 1 97.75 23 TYR B C 1
ATOM 3284 O O . TYR B 1 23 ? 6.367 -30.766 7.898 1 97.75 23 TYR B O 1
ATOM 3292 N N . SER B 1 24 ? 8.539 -30.312 7.543 1 97.5 24 SER B N 1
ATOM 3293 C CA . SER B 1 24 ? 9.008 -31.656 7.875 1 97.5 24 SER B CA 1
ATOM 3294 C C . SER B 1 24 ? 8.562 -32.062 9.273 1 97.5 24 SER B C 1
ATOM 3296 O O . SER B 1 24 ? 8.258 -33.219 9.516 1 97.5 24 SER B O 1
ATOM 3298 N N . ASN B 1 25 ? 8.484 -31.078 10.195 1 97.25 25 ASN B N 1
ATOM 3299 C CA . ASN B 1 25 ? 8.133 -31.391 11.578 1 97.25 25 ASN B CA 1
ATOM 3300 C C . ASN B 1 25 ? 6.633 -31.641 11.727 1 97.25 25 ASN B C 1
ATOM 3302 O O . ASN B 1 25 ? 6.172 -32.031 12.797 1 97.25 25 ASN B O 1
ATOM 3306 N N . GLU B 1 26 ? 5.914 -31.438 10.672 1 98 26 GLU B N 1
ATOM 3307 C CA . GLU B 1 26 ? 4.465 -31.625 10.711 1 98 26 GLU B CA 1
ATOM 3308 C C . GLU B 1 26 ? 4.066 -33.031 10.227 1 98 26 GLU B C 1
ATOM 3310 O O . GLU B 1 26 ? 2.904 -33.406 10.344 1 98 26 GLU B O 1
ATOM 3315 N N . ILE B 1 27 ? 4.988 -33.781 9.766 1 98.19 27 ILE B N 1
ATOM 3316 C CA . ILE B 1 27 ? 4.727 -35.094 9.18 1 98.19 27 ILE B CA 1
ATOM 3317 C C . ILE B 1 27 ? 4.844 -36.188 10.25 1 98.19 27 ILE B C 1
ATOM 3319 O O . ILE B 1 27 ? 5.754 -36.156 11.086 1 98.19 27 ILE B O 1
ATOM 3323 N N . ASP B 1 28 ? 3.947 -37.094 10.305 1 98.12 28 ASP B N 1
ATOM 3324 C CA . ASP B 1 28 ? 4.066 -38.281 11.125 1 98.12 28 ASP B CA 1
ATOM 3325 C C . ASP B 1 28 ? 5.035 -39.281 10.5 1 98.12 28 ASP B C 1
ATOM 3327 O O . ASP B 1 28 ? 4.613 -40.219 9.805 1 98.12 28 ASP B O 1
ATOM 3331 N N . ILE B 1 29 ? 6.25 -39.25 10.844 1 96.12 29 ILE B N 1
ATOM 3332 C CA . ILE B 1 29 ? 7.301 -40 10.18 1 96.12 29 ILE B CA 1
ATOM 3333 C C . ILE B 1 29 ? 7.266 -41.469 10.648 1 96.12 29 ILE B C 1
ATOM 3335 O O . ILE B 1 29 ? 7.895 -42.312 10.039 1 96.12 29 ILE B O 1
ATOM 3339 N N . ALA B 1 30 ? 6.637 -41.719 11.742 1 96.5 30 ALA B N 1
ATOM 3340 C CA . ALA B 1 30 ? 6.453 -43.094 12.156 1 96.5 30 ALA B CA 1
ATOM 3341 C C . ALA B 1 30 ? 5.535 -43.844 11.195 1 96.5 30 ALA B C 1
ATOM 3343 O O . ALA B 1 30 ? 5.777 -45 10.875 1 96.5 30 ALA B O 1
ATOM 3344 N N . GLU B 1 31 ? 4.523 -43.188 10.766 1 96.25 31 GLU B N 1
ATOM 3345 C CA . GLU B 1 31 ? 3.559 -43.781 9.844 1 96.25 31 GLU B CA 1
ATOM 3346 C C . GLU B 1 31 ? 4.039 -43.688 8.398 1 96.25 31 GLU B C 1
ATOM 3348 O O . GLU B 1 31 ? 3.855 -44.625 7.617 1 96.25 31 GLU B O 1
ATOM 3353 N N . THR B 1 32 ? 4.543 -42.469 8 1 96.69 32 THR B N 1
ATOM 3354 C CA . THR B 1 32 ? 5.035 -42.219 6.648 1 96.69 32 THR B CA 1
ATOM 3355 C C . THR B 1 32 ? 6.434 -41.625 6.688 1 96.69 32 THR B C 1
ATOM 3357 O O . THR B 1 32 ? 6.582 -40.406 6.547 1 96.69 32 THR B O 1
ATOM 3360 N N . PRO B 1 33 ? 7.441 -42.438 6.777 1 96.44 33 PRO B N 1
ATOM 3361 C CA . PRO B 1 33 ? 8.812 -41.938 6.852 1 96.44 33 PRO B CA 1
ATOM 3362 C C . PRO B 1 33 ? 9.211 -41.125 5.617 1 96.44 33 PRO B C 1
ATOM 3364 O O . PRO B 1 33 ? 9.125 -41.625 4.492 1 96.44 33 PRO B O 1
ATOM 3367 N N . LEU B 1 34 ? 9.633 -39.906 5.766 1 96.12 34 LEU B N 1
ATOM 3368 C CA . LEU B 1 34 ? 9.945 -38.969 4.691 1 96.12 34 LEU B CA 1
ATOM 3369 C C . LEU B 1 34 ? 11.078 -39.5 3.816 1 96.12 34 LEU B C 1
ATOM 3371 O O . LEU B 1 34 ? 11.055 -39.344 2.596 1 96.12 34 LEU B O 1
ATOM 3375 N N . LYS B 1 35 ? 12.031 -40.125 4.449 1 93.44 35 LYS B N 1
ATOM 3376 C CA . LYS B 1 35 ? 13.219 -40.594 3.748 1 93.44 35 LYS B CA 1
ATOM 3377 C C . LYS B 1 35 ? 12.844 -41.625 2.672 1 93.44 35 LYS B C 1
ATOM 3379 O O . LYS B 1 35 ? 13.625 -41.875 1.749 1 93.44 35 LYS B O 1
ATOM 3384 N N . GLY B 1 36 ? 11.734 -42.156 2.766 1 94.12 36 GLY B N 1
ATOM 3385 C CA . GLY B 1 36 ? 11.297 -43.156 1.801 1 94.12 36 GLY B CA 1
ATOM 3386 C C . GLY B 1 36 ? 10.773 -42.562 0.514 1 94.12 36 GLY B C 1
ATOM 3387 O O . GLY B 1 36 ? 10.648 -43.25 -0.499 1 94.12 36 GLY B O 1
ATOM 3388 N N . PHE B 1 37 ? 10.555 -41.312 0.487 1 96.94 37 PHE B N 1
ATOM 3389 C CA . PHE B 1 37 ? 10 -40.656 -0.691 1 96.94 37 PHE B CA 1
ATOM 3390 C C . PHE B 1 37 ? 11.109 -40.156 -1.602 1 96.94 37 PHE B C 1
ATOM 3392 O O . PHE B 1 37 ? 12.195 -39.781 -1.13 1 96.94 37 PHE B O 1
ATOM 3399 N N . GLN B 1 38 ? 10.797 -40.188 -2.883 1 96.5 38 GLN B N 1
ATOM 3400 C CA . GLN B 1 38 ? 11.68 -39.531 -3.857 1 96.5 38 GLN B CA 1
ATOM 3401 C C . GLN B 1 38 ? 11.336 -38.062 -4.02 1 96.5 38 GLN B C 1
ATOM 3403 O O . GLN B 1 38 ? 10.164 -37.688 -4.051 1 96.5 38 GLN B O 1
ATOM 3408 N N . ALA B 1 39 ? 12.391 -37.25 -4.16 1 96.75 39 ALA B N 1
ATOM 3409 C CA . ALA B 1 39 ? 12.148 -35.812 -4.402 1 96.75 39 ALA B CA 1
ATOM 3410 C C . ALA B 1 39 ? 11.312 -35.625 -5.664 1 96.75 39 ALA B C 1
ATOM 3412 O O . ALA B 1 39 ? 11.617 -36.188 -6.719 1 96.75 39 ALA B O 1
ATOM 3413 N N . GLY B 1 40 ? 10.203 -34.844 -5.512 1 97.19 40 GLY B N 1
ATOM 3414 C CA . GLY B 1 40 ? 9.32 -34.562 -6.629 1 97.19 40 GLY B CA 1
ATOM 3415 C C . GLY B 1 40 ? 8.141 -35.5 -6.703 1 97.19 40 GLY B C 1
ATOM 3416 O O . GLY B 1 40 ? 7.191 -35.281 -7.453 1 97.19 40 GLY B O 1
ATOM 3417 N N . GLU B 1 41 ? 8.188 -36.531 -5.895 1 97.81 41 GLU B N 1
ATOM 3418 C CA . GLU B 1 41 ? 7.117 -37.531 -5.898 1 97.81 41 GLU B CA 1
ATOM 3419 C C . GLU B 1 41 ? 5.793 -36.906 -5.453 1 97.81 41 GLU B C 1
ATOM 3421 O O . GLU B 1 41 ? 5.758 -36.125 -4.504 1 97.81 41 GLU B O 1
ATOM 3426 N N . GLN B 1 42 ? 4.719 -37.188 -6.207 1 98.38 42 GLN B N 1
ATOM 3427 C CA . GLN B 1 42 ? 3.391 -36.75 -5.797 1 98.38 42 GLN B CA 1
ATOM 3428 C C . GLN B 1 42 ? 2.809 -37.656 -4.727 1 98.38 42 GLN B C 1
ATOM 3430 O O . GLN B 1 42 ? 2.951 -38.875 -4.809 1 98.38 42 GLN B O 1
ATOM 3435 N N . VAL B 1 43 ? 2.17 -37.094 -3.729 1 98.44 43 VAL B N 1
ATOM 3436 C CA . VAL B 1 43 ? 1.65 -37.875 -2.598 1 98.44 43 VAL B CA 1
ATOM 3437 C C . VAL B 1 43 ? 0.262 -37.344 -2.223 1 98.44 43 VAL B C 1
ATOM 3439 O O . VAL B 1 43 ? -0.085 -36.219 -2.523 1 98.44 43 VAL B O 1
ATOM 3442 N N . ILE B 1 44 ? -0.538 -38.219 -1.673 1 98.5 44 ILE B N 1
ATOM 3443 C CA . ILE B 1 44 ? -1.816 -37.812 -1.088 1 98.5 44 ILE B CA 1
ATOM 3444 C C . ILE B 1 44 ? -1.606 -37.375 0.356 1 98.5 44 ILE B C 1
ATOM 3446 O O . ILE B 1 44 ? -1.021 -38.094 1.161 1 98.5 44 ILE B O 1
ATOM 3450 N N . ILE B 1 45 ? -2.004 -36.156 0.69 1 98.5 45 ILE B N 1
ATOM 3451 C CA . ILE B 1 45 ? -1.916 -35.656 2.055 1 98.5 45 ILE B CA 1
ATOM 3452 C C . ILE B 1 45 ? -3.043 -36.25 2.898 1 98.5 45 ILE B C 1
ATOM 3454 O O . ILE B 1 45 ? -4.215 -36.156 2.531 1 98.5 45 ILE B O 1
ATOM 3458 N N . GLU B 1 46 ? -2.676 -36.781 3.982 1 98.44 46 GLU B N 1
ATOM 3459 C CA . GLU B 1 46 ? -3.68 -37.344 4.887 1 98.44 46 GLU B CA 1
ATOM 3460 C C . GLU B 1 46 ? -3.59 -36.688 6.27 1 98.44 46 GLU B C 1
ATOM 3462 O O . GLU B 1 46 ? -2.494 -36.406 6.758 1 98.44 46 GLU B O 1
ATOM 3467 N N . GLU B 1 47 ? -4.73 -36.469 6.844 1 98.06 47 GLU B N 1
ATOM 3468 C CA . GLU B 1 47 ? -4.785 -36.062 8.242 1 98.06 47 GLU B CA 1
ATOM 3469 C C . GLU B 1 47 ? -4.312 -37.188 9.172 1 98.06 47 GLU B C 1
ATOM 3471 O O . GLU B 1 47 ? -4.008 -38.281 8.719 1 98.06 47 GLU B O 1
ATOM 3476 N N . ALA B 1 48 ? -4.234 -36.844 10.461 1 97.81 48 ALA B N 1
ATOM 3477 C CA . ALA B 1 48 ? -3.771 -37.812 11.453 1 97.81 48 ALA B CA 1
ATOM 3478 C C . ALA B 1 48 ? -4.68 -39.031 11.484 1 97.81 48 ALA B C 1
ATOM 3480 O O . ALA B 1 48 ? -4.223 -40.156 11.758 1 97.81 48 ALA B O 1
ATOM 3481 N N . ASN B 1 49 ? -5.906 -38.938 11.141 1 97.12 49 ASN B N 1
ATOM 3482 C CA . ASN B 1 49 ? -6.875 -40.031 11.203 1 97.12 49 ASN B CA 1
ATOM 3483 C C . ASN B 1 49 ? -6.957 -40.781 9.883 1 97.12 49 ASN B C 1
ATOM 3485 O O . ASN B 1 49 ? -7.793 -41.656 9.727 1 97.12 49 ASN B O 1
ATOM 3489 N N . GLY B 1 50 ? -6.238 -40.344 8.914 1 97.12 50 GLY B N 1
ATOM 3490 C CA . GLY B 1 50 ? -6.152 -41.094 7.668 1 97.12 50 GLY B CA 1
ATOM 3491 C C . GLY B 1 50 ? -7.012 -40.531 6.562 1 97.12 50 GLY B C 1
ATOM 3492 O O . GLY B 1 50 ? -6.965 -41 5.422 1 97.12 50 GLY B O 1
ATOM 3493 N N . ARG B 1 51 ? -7.723 -39.5 6.867 1 97.44 51 ARG B N 1
ATOM 3494 C CA . ARG B 1 51 ? -8.57 -38.875 5.855 1 97.44 51 ARG B CA 1
ATOM 3495 C C . ARG B 1 51 ? -7.734 -38.094 4.84 1 97.44 51 ARG B C 1
ATOM 3497 O O . ARG B 1 51 ? -6.91 -37.25 5.219 1 97.44 51 ARG B O 1
ATOM 3504 N N . ALA B 1 52 ? -7.992 -38.375 3.514 1 97.94 52 ALA B N 1
ATOM 3505 C CA . ALA B 1 52 ? -7.289 -37.656 2.443 1 97.94 52 ALA B CA 1
ATOM 3506 C C . ALA B 1 52 ? -7.805 -36.25 2.287 1 97.94 52 ALA B C 1
ATOM 3508 O O . ALA B 1 52 ? -9.016 -36.031 2.234 1 97.94 52 ALA B O 1
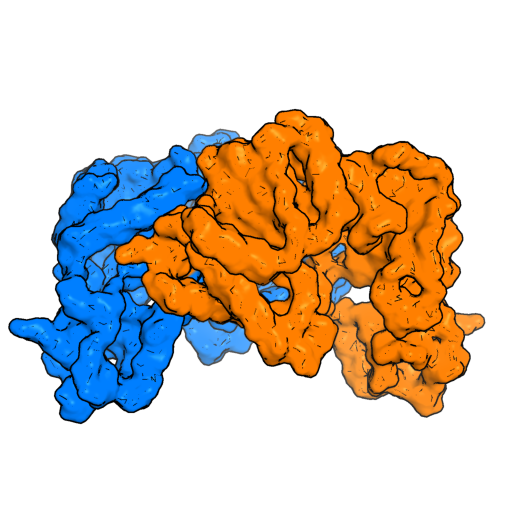ATOM 3509 N N . ILE B 1 53 ? -6.82 -35.25 2.178 1 97.19 53 ILE B N 1
ATOM 3510 C CA . ILE B 1 53 ? -7.293 -33.875 2.154 1 97.19 53 ILE B CA 1
ATOM 3511 C C . ILE B 1 53 ? -6.664 -33.125 0.976 1 97.19 53 ILE B C 1
ATOM 3513 O O . ILE B 1 53 ? -6.926 -31.938 0.77 1 97.19 53 ILE B O 1
ATOM 3517 N N . GLY B 1 54 ? -5.879 -33.781 0.167 1 97.31 54 GLY B N 1
ATOM 3518 C CA . GLY B 1 54 ? -5.328 -33.094 -0.992 1 97.31 54 GLY B CA 1
ATOM 3519 C C . GLY B 1 54 ? -4.145 -33.812 -1.604 1 97.31 54 GLY B C 1
ATOM 3520 O O . GLY B 1 54 ? -3.852 -34.969 -1.242 1 97.31 54 GLY B O 1
ATOM 3521 N N . LEU B 1 55 ? -3.557 -33.25 -2.586 1 98.25 55 LEU B N 1
ATOM 3522 C 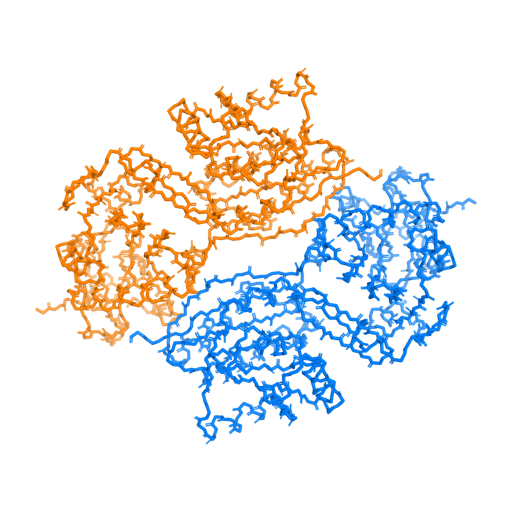CA . LEU B 1 55 ? -2.385 -33.719 -3.311 1 98.25 55 LEU B CA 1
ATOM 3523 C C . LEU B 1 55 ? -1.218 -32.75 -3.16 1 98.25 55 LEU B C 1
ATOM 3525 O O . LEU B 1 55 ? -1.407 -31.531 -3.215 1 98.25 55 LEU B O 1
ATOM 3529 N N . ALA B 1 56 ? -0.027 -33.281 -2.922 1 98.56 56 ALA B N 1
ATOM 3530 C CA . ALA B 1 56 ? 1.2 -32.5 -2.846 1 98.56 56 ALA B CA 1
ATOM 3531 C C . ALA B 1 56 ? 2.35 -33.188 -3.564 1 98.56 56 ALA B C 1
ATOM 3533 O O . ALA B 1 56 ? 2.205 -34.344 -4.012 1 98.56 56 ALA B O 1
ATOM 3534 N N . TYR B 1 57 ? 3.385 -32.531 -3.801 1 98.44 57 TYR B N 1
ATOM 3535 C CA . TYR B 1 57 ? 4.648 -33.188 -4.117 1 98.44 57 TYR B CA 1
ATOM 3536 C C . TYR B 1 57 ? 5.676 -32.938 -3.014 1 98.44 57 TYR B C 1
ATOM 3538 O O . TYR B 1 57 ? 5.602 -31.938 -2.293 1 98.44 57 TYR B O 1
ATOM 3546 N N . VAL B 1 58 ? 6.652 -33.875 -2.918 1 97.62 58 VAL B N 1
ATOM 3547 C CA . VAL B 1 58 ? 7.469 -33.906 -1.708 1 97.62 58 VAL B CA 1
ATOM 3548 C C . VAL B 1 58 ? 8.93 -33.625 -2.057 1 97.62 58 VAL B C 1
ATOM 3550 O O . VAL B 1 58 ? 9.359 -33.875 -3.184 1 97.62 58 VAL B O 1
ATOM 3553 N N . ASN B 1 59 ? 9.641 -32.969 -1.212 1 96.69 59 ASN B N 1
ATOM 3554 C CA . ASN B 1 59 ? 11.094 -32.969 -1.063 1 96.69 59 ASN B CA 1
ATOM 3555 C C . ASN B 1 59 ? 11.516 -33.344 0.351 1 96.69 59 ASN B C 1
ATOM 3557 O O . ASN B 1 59 ? 11.539 -32.5 1.248 1 96.69 59 ASN B O 1
ATOM 3561 N N . PRO B 1 60 ? 11.922 -34.625 0.521 1 95.56 60 PRO B N 1
ATOM 3562 C CA . PRO B 1 60 ? 12.164 -35.125 1.873 1 95.56 60 PRO B CA 1
ATOM 3563 C C . PRO B 1 60 ? 13.383 -34.469 2.533 1 95.56 60 PRO B C 1
ATOM 3565 O O . PRO B 1 60 ? 13.609 -34.656 3.732 1 95.56 60 PRO B O 1
ATOM 3568 N N . ASN B 1 61 ? 14.133 -33.719 1.829 1 94 61 ASN B N 1
ATOM 3569 C CA . ASN B 1 61 ? 15.391 -33.156 2.334 1 94 61 ASN B CA 1
ATOM 3570 C C . ASN B 1 61 ? 15.258 -31.688 2.658 1 94 61 ASN B C 1
ATOM 3572 O O . ASN B 1 61 ? 16.266 -31 2.9 1 94 61 ASN B O 1
ATOM 3576 N N . SER B 1 62 ? 14.117 -31.203 2.594 1 92.94 62 SER B N 1
ATOM 3577 C CA . SER B 1 62 ? 13.898 -29.766 2.816 1 92.94 62 SER B CA 1
ATOM 3578 C C . SER B 1 62 ? 13.008 -29.531 4.035 1 92.94 62 SER B C 1
ATOM 3580 O O . SER B 1 62 ? 12.266 -30.422 4.453 1 92.94 62 SER B O 1
ATOM 3582 N N . LEU B 1 63 ? 13.164 -28.328 4.68 1 93.69 63 LEU B N 1
ATOM 3583 C CA . LEU B 1 63 ? 12.266 -27.922 5.758 1 93.69 63 LEU B CA 1
ATOM 3584 C C . LEU B 1 63 ? 10.82 -27.891 5.277 1 93.69 63 LEU B C 1
ATOM 3586 O O . LEU B 1 63 ? 9.922 -28.391 5.953 1 93.69 63 LEU B O 1
ATOM 3590 N N . ILE B 1 64 ? 10.609 -27.156 4.168 1 96.12 64 ILE B N 1
ATOM 3591 C CA . ILE B 1 64 ? 9.344 -27.312 3.471 1 96.12 64 ILE B CA 1
ATOM 3592 C C . ILE B 1 64 ? 9.344 -28.625 2.688 1 96.12 64 ILE B C 1
ATOM 3594 O O . ILE B 1 64 ? 9.781 -28.672 1.536 1 96.12 64 ILE B O 1
ATOM 3598 N N . CYS B 1 65 ? 8.836 -29.641 3.273 1 97.31 65 CYS B N 1
ATOM 3599 C CA . CYS B 1 65 ? 9.078 -30.984 2.754 1 97.31 65 CYS B CA 1
ATOM 3600 C C . CYS B 1 65 ? 8.023 -31.359 1.722 1 97.31 65 CYS B C 1
ATOM 3602 O O . CYS B 1 65 ? 8.156 -32.375 1.037 1 97.31 65 CYS B O 1
ATOM 3604 N N . ALA B 1 66 ? 6.98 -30.562 1.656 1 98.19 66 ALA B N 1
ATOM 3605 C CA . ALA B 1 66 ? 5.969 -30.812 0.63 1 98.19 66 ALA B CA 1
ATOM 3606 C C . ALA B 1 66 ? 5.215 -29.531 0.294 1 98.19 66 ALA B C 1
ATOM 3608 O O . ALA B 1 66 ? 5.113 -28.625 1.126 1 98.19 66 ALA B O 1
ATOM 3609 N N . ARG B 1 67 ? 4.738 -29.422 -0.931 1 98.25 67 ARG B N 1
ATOM 3610 C CA . ARG B 1 67 ? 3.945 -28.297 -1.409 1 98.25 67 ARG B CA 1
ATOM 3611 C C . ARG B 1 67 ? 2.621 -28.766 -1.997 1 98.25 67 ARG B C 1
ATOM 3613 O O . ARG B 1 67 ? 2.6 -29.609 -2.895 1 98.25 67 ARG B O 1
ATOM 3620 N N . VAL B 1 68 ? 1.585 -28.188 -1.481 1 98.38 68 VAL B N 1
ATOM 3621 C CA . VAL B 1 68 ? 0.232 -28.594 -1.854 1 98.38 68 VAL B CA 1
ATOM 3622 C C . VAL B 1 68 ? -0.072 -28.125 -3.275 1 98.38 68 VAL B C 1
ATOM 3624 O O . VAL B 1 68 ? 0.16 -26.953 -3.615 1 98.38 68 VAL B O 1
ATOM 3627 N N . VAL B 1 69 ? -0.605 -28.969 -4.059 1 97.69 69 VAL B N 1
ATOM 3628 C CA . VAL B 1 69 ? -0.993 -28.688 -5.438 1 97.69 69 VAL B CA 1
ATOM 3629 C C . VAL B 1 69 ? -2.504 -28.469 -5.512 1 97.69 69 VAL B C 1
ATOM 3631 O O . VAL B 1 69 ? -2.973 -27.562 -6.207 1 97.69 69 VAL B O 1
ATOM 3634 N N . SER B 1 70 ? -3.207 -29.312 -4.836 1 96.81 70 SER B N 1
ATOM 3635 C CA . SER B 1 70 ? -4.664 -29.266 -4.891 1 96.81 70 SER B CA 1
ATOM 3636 C C . SER B 1 70 ? -5.285 -29.75 -3.584 1 96.81 70 SER B C 1
ATOM 3638 O O . SER B 1 70 ? -4.699 -30.594 -2.885 1 96.81 70 SER B O 1
ATOM 3640 N N . ARG B 1 71 ? -6.461 -29.281 -3.305 1 95.12 71 ARG B N 1
ATOM 3641 C CA . ARG B 1 71 ? -7.227 -29.766 -2.156 1 95.12 71 ARG B CA 1
ATOM 3642 C C . ARG B 1 71 ? -8.062 -30.984 -2.525 1 95.12 71 ARG B C 1
ATOM 3644 O O . ARG B 1 71 ? -8.703 -31.578 -1.662 1 95.12 71 ARG B O 1
ATOM 3651 N N . ASP B 1 72 ? -8.047 -31.312 -3.742 1 95.38 72 ASP B N 1
ATOM 3652 C CA . ASP B 1 72 ? -8.68 -32.531 -4.25 1 95.38 72 ASP B CA 1
ATOM 3653 C C . ASP B 1 72 ? -7.664 -33.656 -4.391 1 95.38 72 ASP B C 1
ATOM 3655 O O . ASP B 1 72 ? -6.801 -33.625 -5.266 1 95.38 72 ASP B O 1
ATOM 3659 N N . PRO B 1 73 ? -7.836 -34.688 -3.588 1 96.12 73 PRO B N 1
ATOM 3660 C CA . PRO B 1 73 ? -6.848 -35.781 -3.613 1 96.12 73 PRO B CA 1
ATOM 3661 C C . PRO B 1 73 ? -6.852 -36.562 -4.93 1 96.12 73 PRO B C 1
ATOM 3663 O O . PRO B 1 73 ? -5.918 -37.312 -5.207 1 96.12 73 PRO B O 1
ATOM 3666 N N . SER B 1 74 ? -7.887 -36.406 -5.695 1 95.56 74 SER B N 1
ATOM 3667 C CA . SER B 1 74 ? -7.977 -37.125 -6.949 1 95.56 74 SER B CA 1
ATOM 3668 C C . SER B 1 74 ? -7.234 -36.406 -8.07 1 95.56 74 SER B C 1
ATOM 3670 O O . SER B 1 74 ? -6.988 -37 -9.133 1 95.56 74 SER B O 1
ATOM 3672 N N . MET B 1 75 ? -6.883 -35.219 -7.844 1 95.06 75 MET B N 1
ATOM 3673 C CA . MET B 1 75 ? -6.16 -34.406 -8.844 1 95.06 75 MET B CA 1
ATOM 3674 C C . MET B 1 75 ? -4.703 -34.875 -8.93 1 95.06 75 MET B C 1
ATOM 3676 O O . MET B 1 75 ? -4.176 -35.469 -8 1 95.06 75 MET B O 1
ATOM 3680 N N . ARG B 1 76 ? -4.145 -34.625 -10.039 1 96.56 76 ARG B N 1
ATOM 3681 C CA . ARG B 1 76 ? -2.717 -34.844 -10.258 1 96.56 76 ARG B CA 1
ATOM 3682 C C . ARG B 1 76 ? -2.072 -33.625 -10.922 1 96.56 76 ARG B C 1
ATOM 3684 O O . ARG B 1 76 ? -2.723 -32.906 -11.688 1 96.56 76 ARG B O 1
ATOM 3691 N N . LEU B 1 77 ? -0.858 -33.406 -10.516 1 98 77 LEU B N 1
ATOM 3692 C CA . LEU B 1 77 ? -0.078 -32.438 -11.273 1 98 77 LEU B CA 1
ATOM 3693 C C . LEU B 1 77 ? 0.389 -33.031 -12.602 1 98 77 LEU B C 1
ATOM 3695 O O . LEU B 1 77 ? 1.442 -33.656 -12.66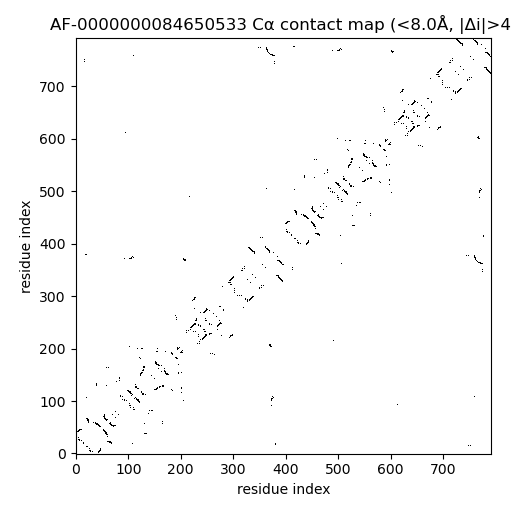4 1 98 77 LEU B O 1
ATOM 3699 N N . ASP B 1 78 ? -0.398 -32.844 -13.578 1 97.94 78 ASP B N 1
ATOM 3700 C CA . ASP B 1 78 ? -0.131 -33.344 -14.922 1 97.94 78 ASP B CA 1
ATOM 3701 C C . ASP B 1 78 ? -0.39 -32.25 -15.969 1 97.94 78 ASP B C 1
ATOM 3703 O O . ASP B 1 78 ? -0.607 -31.094 -15.625 1 97.94 78 ASP B O 1
ATOM 3707 N N . ARG B 1 79 ? -0.264 -32.594 -17.188 1 98.19 79 ARG B N 1
ATOM 3708 C CA . ARG B 1 79 ? -0.407 -31.625 -18.281 1 98.19 79 ARG B CA 1
ATOM 3709 C C . ARG B 1 79 ? -1.763 -30.922 -18.234 1 98.19 79 ARG B C 1
ATOM 3711 O O . ARG B 1 79 ? -1.856 -29.719 -18.453 1 98.19 79 ARG B O 1
ATOM 3718 N N . SER B 1 80 ? -2.781 -31.688 -17.938 1 98.31 80 SER B N 1
ATOM 3719 C CA . SER B 1 80 ? -4.129 -31.125 -17.922 1 98.31 80 SER B CA 1
ATOM 3720 C C . SER B 1 80 ? -4.262 -30.047 -16.844 1 98.31 80 SER B C 1
ATOM 3722 O O . SER B 1 80 ? -4.793 -28.969 -17.109 1 98.31 80 SER B O 1
ATOM 3724 N N . LEU B 1 81 ? -3.814 -30.328 -15.656 1 98.31 81 LEU B N 1
ATOM 3725 C CA . LEU B 1 81 ? -3.879 -29.344 -14.578 1 98.31 81 LEU B CA 1
ATOM 3726 C C . LEU B 1 81 ? -3.008 -28.141 -14.898 1 98.31 81 LEU B C 1
ATOM 3728 O O . LEU B 1 81 ? -3.395 -27 -14.617 1 98.31 81 LEU B O 1
ATOM 3732 N N . LEU B 1 82 ? -1.83 -28.391 -15.438 1 98.81 82 LEU B N 1
ATOM 3733 C CA . LEU B 1 82 ? -0.933 -27.297 -15.812 1 98.81 82 LEU B CA 1
ATOM 3734 C C . LEU B 1 82 ? -1.59 -26.375 -16.828 1 98.81 82 LEU B C 1
ATOM 3736 O O . LEU B 1 82 ? -1.527 -25.156 -16.703 1 98.81 82 LEU B O 1
ATOM 3740 N N . VAL B 1 83 ? -2.225 -26.969 -17.859 1 98.81 83 VAL B N 1
ATOM 3741 C CA . VAL B 1 83 ? -2.928 -26.172 -18.859 1 98.81 83 VAL B CA 1
ATOM 3742 C C . VAL B 1 83 ? -3.998 -25.312 -18.172 1 98.81 83 VAL B C 1
ATOM 3744 O O . VAL B 1 83 ? -4.102 -24.109 -18.438 1 98.81 83 VAL B O 1
ATOM 3747 N N . HIS B 1 84 ? -4.73 -25.938 -17.328 1 98.5 84 HIS B N 1
ATOM 3748 C CA . HIS B 1 84 ? -5.812 -25.25 -16.625 1 98.5 84 HIS B CA 1
ATOM 3749 C C . HIS B 1 84 ? -5.293 -24.078 -15.805 1 98.5 84 HIS B C 1
ATOM 3751 O O . HIS B 1 84 ? -5.812 -22.969 -15.914 1 98.5 84 HIS B O 1
ATOM 3757 N N . ARG B 1 85 ? -4.238 -24.234 -15.055 1 98.44 85 ARG B N 1
ATOM 3758 C CA . ARG B 1 85 ? -3.709 -23.219 -14.164 1 98.44 85 ARG B CA 1
ATOM 3759 C C . ARG B 1 85 ? -2.994 -22.125 -14.953 1 98.44 85 ARG B C 1
ATOM 3761 O O . ARG B 1 85 ? -3.018 -20.953 -14.562 1 98.44 85 ARG B O 1
ATOM 3768 N N . LEU B 1 86 ? -2.35 -22.516 -16 1 98.88 86 LEU B N 1
ATOM 3769 C CA . LEU B 1 86 ? -1.74 -21.516 -16.875 1 98.88 86 LEU B CA 1
ATOM 3770 C C . LEU B 1 86 ? -2.805 -20.625 -17.5 1 98.88 86 LEU B C 1
ATOM 3772 O O . LEU B 1 86 ? -2.605 -19.406 -17.641 1 98.88 86 LEU B O 1
ATOM 3776 N N . LYS B 1 87 ? -3.93 -21.203 -17.875 1 98.69 87 LYS B N 1
ATOM 3777 C CA . LYS B 1 87 ? -5.031 -20.406 -18.406 1 98.69 87 LYS B CA 1
ATOM 3778 C C . LYS B 1 87 ? -5.586 -19.453 -17.359 1 98.69 87 LYS B C 1
ATOM 3780 O O . LYS B 1 87 ? -5.914 -18.312 -17.656 1 98.69 87 LYS B O 1
ATOM 3785 N N . GLN B 1 88 ? -5.707 -19.938 -16.141 1 98.12 88 GLN B N 1
ATOM 3786 C CA . GLN B 1 88 ? -6.164 -19.094 -15.047 1 98.12 88 GLN B CA 1
ATOM 3787 C C . GLN B 1 88 ? -5.203 -17.938 -14.812 1 98.12 88 GLN B C 1
ATOM 3789 O O . GLN B 1 88 ? -5.629 -16.797 -14.617 1 98.12 88 GLN B O 1
ATOM 3794 N N . ALA B 1 89 ? -3.91 -18.234 -14.789 1 98.69 89 ALA B N 1
ATOM 3795 C CA . ALA B 1 89 ? -2.891 -17.203 -14.617 1 98.69 89 ALA B CA 1
ATOM 3796 C C . ALA B 1 89 ? -2.938 -16.188 -15.75 1 98.69 89 ALA B C 1
ATOM 3798 O O . ALA B 1 89 ? -2.895 -14.984 -15.516 1 98.69 89 ALA B O 1
ATOM 3799 N N . LEU B 1 90 ? -3.039 -16.688 -16.969 1 98.69 90 LEU B N 1
ATOM 3800 C CA . LEU B 1 90 ? -3.088 -15.844 -18.156 1 98.69 90 LEU B CA 1
ATOM 3801 C C . LEU B 1 90 ? -4.305 -14.922 -18.109 1 98.69 90 LEU B C 1
ATOM 3803 O O . LEU B 1 90 ? -4.211 -13.742 -18.453 1 98.69 90 LEU B O 1
ATOM 3807 N N . ALA B 1 91 ? -5.422 -15.461 -17.719 1 97.75 91 ALA B N 1
ATOM 3808 C CA . ALA B 1 91 ? -6.66 -14.68 -17.656 1 97.75 91 ALA B CA 1
ATOM 3809 C C . ALA B 1 91 ? -6.504 -13.469 -16.75 1 97.75 91 ALA B C 1
ATOM 3811 O O . ALA B 1 91 ? -6.949 -12.367 -17.078 1 97.75 91 ALA B O 1
ATOM 3812 N N . LEU B 1 92 ? -5.895 -13.672 -15.617 1 97.81 92 LEU B N 1
ATOM 3813 C CA . LEU B 1 92 ? -5.656 -12.555 -14.711 1 97.81 92 LEU B CA 1
ATOM 3814 C C . LEU B 1 92 ? -4.766 -11.508 -15.367 1 97.81 92 LEU B C 1
ATOM 3816 O O . LEU B 1 92 ? -5.074 -10.312 -15.32 1 97.81 92 LEU B O 1
ATOM 3820 N N . ARG B 1 93 ? -3.682 -11.977 -15.977 1 98.69 93 ARG B N 1
ATOM 3821 C CA . ARG B 1 93 ? -2.711 -11.055 -16.547 1 98.69 93 ARG B CA 1
ATOM 3822 C C . ARG B 1 93 ? -3.311 -10.297 -17.734 1 98.69 93 ARG B C 1
ATOM 3824 O O . ARG B 1 93 ? -3.021 -9.117 -17.922 1 98.69 93 ARG B O 1
ATOM 3831 N N . GLU B 1 94 ? -4.121 -10.938 -18.484 1 97.44 94 GLU B N 1
ATOM 3832 C CA . GLU B 1 94 ? -4.746 -10.289 -19.641 1 97.44 94 GLU B CA 1
ATOM 3833 C C . GLU B 1 94 ? -5.77 -9.242 -19.188 1 97.44 94 GLU B C 1
ATOM 3835 O O . GLU B 1 94 ? -6.059 -8.297 -19.922 1 97.44 94 GLU B O 1
ATOM 3840 N N . GLN B 1 95 ? -6.293 -9.414 -18.031 1 95.44 95 GLN B N 1
ATOM 3841 C CA . GLN B 1 95 ? -7.168 -8.398 -17.453 1 95.44 95 GLN B CA 1
ATOM 3842 C C . GLN B 1 95 ? -6.363 -7.207 -16.938 1 95.44 95 GLN B C 1
ATOM 3844 O O . GLN B 1 95 ? -6.84 -6.074 -16.953 1 95.44 95 GLN B O 1
ATOM 3849 N N . LEU B 1 96 ? -5.152 -7.449 -16.516 1 97.06 96 LEU B N 1
ATOM 3850 C CA . LEU B 1 96 ? -4.355 -6.445 -15.82 1 97.06 96 LEU B CA 1
ATOM 3851 C C . LEU B 1 96 ? -3.506 -5.648 -16.797 1 97.06 96 LEU B C 1
ATOM 3853 O O . LEU B 1 96 ? -3.182 -4.484 -16.547 1 97.06 96 LEU B O 1
ATOM 3857 N N . PHE B 1 97 ? -3.105 -6.293 -17.891 1 97.56 97 PHE B N 1
ATOM 3858 C CA . PHE B 1 97 ? -2.123 -5.676 -18.781 1 97.56 97 PHE B CA 1
ATOM 3859 C C . PHE B 1 97 ? -2.592 -5.723 -20.234 1 97.56 97 PHE B C 1
ATOM 3861 O O . PHE B 1 97 ? -3.178 -6.715 -20.672 1 97.56 97 PHE B O 1
ATOM 3868 N N . LYS B 1 98 ? -2.295 -4.684 -20.969 1 96.31 98 LYS B N 1
ATOM 3869 C CA . LYS B 1 98 ? -2.672 -4.598 -22.375 1 96.31 98 LYS B CA 1
ATOM 3870 C C . LYS B 1 98 ? -1.632 -5.27 -23.266 1 96.31 98 LYS B C 1
ATOM 3872 O O . LYS B 1 98 ? -1.938 -5.676 -24.391 1 96.31 98 LYS B O 1
ATOM 3877 N N . GLU B 1 99 ? -0.39 -5.293 -22.781 1 97.88 99 GLU B N 1
ATOM 3878 C CA . GLU B 1 99 ? 0.712 -5.898 -23.516 1 97.88 99 GLU B CA 1
ATOM 3879 C C . GLU B 1 99 ? 1.27 -7.113 -22.781 1 97.88 99 GLU B C 1
ATOM 3881 O O . GLU B 1 99 ? 1.128 -7.227 -21.562 1 97.88 99 GLU B O 1
ATOM 3886 N N . PRO B 1 100 ? 1.88 -8.023 -23.547 1 98.44 100 PRO B N 1
ATOM 3887 C CA . PRO B 1 100 ? 2.299 -9.305 -22.953 1 98.44 100 PRO B CA 1
ATOM 3888 C C . PRO B 1 100 ? 3.674 -9.227 -22.297 1 98.44 100 PRO B C 1
ATOM 3890 O O . PRO B 1 100 ? 4.555 -10.031 -22.609 1 98.44 100 PRO B O 1
ATOM 3893 N N . TYR B 1 101 ? 3.906 -8.273 -21.453 1 98.81 101 TYR B N 1
ATOM 3894 C CA . TYR B 1 101 ? 5.113 -8.109 -20.641 1 98.81 101 TYR B CA 1
ATOM 3895 C C . TYR B 1 101 ? 4.781 -8.117 -19.156 1 98.81 101 TYR B C 1
ATOM 3897 O O . TYR B 1 101 ? 4.422 -7.086 -18.594 1 98.81 101 TYR B O 1
ATOM 3905 N N . TYR B 1 102 ? 4.871 -9.242 -18.531 1 98.81 102 TYR B N 1
ATOM 3906 C CA . TYR B 1 102 ? 4.516 -9.422 -17.125 1 98.81 102 TYR B CA 1
ATOM 3907 C C . TYR B 1 102 ? 5.016 -10.758 -16.594 1 98.81 102 TYR B C 1
ATOM 3909 O O . TYR B 1 102 ? 5.477 -11.602 -17.375 1 98.81 102 TYR B O 1
ATOM 3917 N N . ARG B 1 103 ? 5.008 -10.914 -15.266 1 98.81 103 ARG B N 1
ATOM 3918 C CA . ARG B 1 103 ? 5.156 -12.25 -14.688 1 98.81 103 ARG B CA 1
ATOM 3919 C C . ARG B 1 103 ? 3.873 -13.055 -14.844 1 98.81 103 ARG B C 1
ATOM 3921 O O . ARG B 1 103 ? 2.844 -12.711 -14.258 1 98.81 103 ARG B O 1
ATOM 3928 N N . LEU B 1 104 ? 3.961 -14.031 -15.586 1 98.88 104 LEU B N 1
ATOM 3929 C CA . LEU B 1 104 ? 2.799 -14.852 -15.906 1 98.88 104 LEU B CA 1
ATOM 3930 C C . LEU B 1 104 ? 2.439 -15.758 -14.734 1 98.88 104 LEU B C 1
ATOM 3932 O O . LEU B 1 104 ? 1.26 -15.992 -14.461 1 98.88 104 LEU B O 1
ATOM 3936 N N . VAL B 1 105 ? 3.455 -16.281 -14.086 1 98.88 105 VAL B N 1
ATOM 3937 C CA . VAL B 1 105 ? 3.234 -17.172 -12.953 1 98.88 105 VAL B CA 1
ATOM 3938 C C . VAL B 1 105 ? 4.121 -16.766 -11.781 1 98.88 105 VAL B C 1
ATOM 3940 O O . VAL B 1 105 ? 5.332 -16.594 -11.945 1 98.88 105 VAL B O 1
ATOM 3943 N N . HIS B 1 106 ? 3.518 -16.609 -10.633 1 98.56 106 HIS B N 1
ATOM 3944 C CA . HIS B 1 106 ? 4.223 -16.234 -9.414 1 98.56 106 HIS B CA 1
ATOM 3945 C C . HIS B 1 106 ? 4.086 -17.312 -8.344 1 98.56 106 HIS B C 1
ATOM 3947 O O . HIS B 1 106 ? 3.672 -17.016 -7.215 1 98.56 106 HIS B O 1
ATOM 3953 N N . GLY B 1 107 ? 4.371 -18.516 -8.68 1 98.06 107 GLY B N 1
ATOM 3954 C CA . GLY B 1 107 ? 4.5 -19.609 -7.73 1 98.06 107 GLY B CA 1
ATOM 3955 C C . GLY B 1 107 ? 3.197 -19.953 -7.031 1 98.06 107 GLY B C 1
ATOM 3956 O O . GLY B 1 107 ? 2.18 -20.188 -7.684 1 98.06 107 GLY B O 1
ATOM 3957 N N . GLU B 1 108 ? 3.248 -19.891 -5.664 1 98.12 108 GLU B N 1
ATOM 3958 C CA . GLU B 1 108 ? 2.15 -20.281 -4.777 1 98.12 108 GLU B CA 1
ATOM 3959 C C . GLU B 1 108 ? 0.899 -19.453 -5.066 1 98.12 108 GLU B C 1
ATOM 3961 O O . GLU B 1 108 ? -0.215 -19.984 -5.055 1 98.12 108 GLU B O 1
ATOM 3966 N N . ALA B 1 109 ? 1.093 -18.203 -5.449 1 98.19 109 ALA B N 1
ATOM 3967 C CA . ALA B 1 109 ? -0.041 -17.297 -5.602 1 98.19 109 ALA B CA 1
ATOM 3968 C C . ALA B 1 109 ? -0.832 -17.609 -6.867 1 98.19 109 ALA B C 1
ATOM 3970 O O . ALA B 1 109 ? -1.974 -17.172 -7.02 1 98.19 109 ALA B O 1
ATOM 3971 N N . ASP B 1 110 ? -0.256 -18.375 -7.75 1 98.5 110 ASP B N 1
ATOM 3972 C CA . ASP B 1 110 ? -0.948 -18.812 -8.953 1 98.5 110 ASP B CA 1
ATOM 3973 C C . ASP B 1 110 ? -1.235 -20.312 -8.898 1 98.5 110 ASP B C 1
ATOM 3975 O O . ASP B 1 110 ? -1.498 -20.938 -9.93 1 98.5 110 ASP B O 1
ATOM 3979 N N . LEU B 1 111 ? -1.069 -20.906 -7.754 1 98.06 111 LEU B N 1
ATOM 3980 C CA . LEU B 1 111 ? -1.367 -22.312 -7.48 1 98.06 111 LEU B CA 1
ATOM 3981 C C . LEU B 1 111 ? -0.425 -23.234 -8.25 1 98.06 111 LEU B C 1
ATOM 3983 O O . LEU B 1 111 ? -0.814 -24.328 -8.656 1 98.06 111 LEU B O 1
ATOM 3987 N N . LEU B 1 112 ? 0.754 -22.719 -8.578 1 98.5 112 LEU B N 1
ATOM 3988 C CA . LEU B 1 112 ? 1.852 -23.484 -9.18 1 98.5 112 LEU B CA 1
ATOM 3989 C C . LEU B 1 112 ? 3.131 -23.312 -8.367 1 98.5 112 LEU B C 1
ATOM 3991 O O . LEU B 1 112 ? 4.094 -22.703 -8.828 1 98.5 112 LEU B O 1
ATOM 3995 N N . PRO B 1 113 ? 3.127 -23.906 -7.156 1 97.38 113 PRO B N 1
ATOM 3996 C CA . PRO B 1 113 ? 4.234 -23.672 -6.219 1 97.38 113 PRO B CA 1
ATOM 3997 C C . PRO B 1 113 ? 5.598 -23.984 -6.836 1 97.38 113 PRO B C 1
ATOM 3999 O O . PRO B 1 113 ? 5.781 -25.031 -7.449 1 97.38 113 PRO B O 1
ATOM 4002 N N . GLY B 1 114 ? 6.504 -23.016 -6.68 1 96.44 114 GLY B N 1
ATOM 4003 C CA . GLY B 1 114 ? 7.879 -23.203 -7.102 1 96.44 114 GLY B CA 1
ATOM 4004 C C . GLY B 1 114 ? 8.125 -22.812 -8.547 1 96.44 114 GLY B C 1
ATOM 4005 O O . GLY B 1 114 ? 9.25 -22.891 -9.031 1 96.44 114 GLY B O 1
ATOM 4006 N N . LEU B 1 115 ? 7.078 -22.406 -9.242 1 98 115 LEU B N 1
ATOM 4007 C CA . LEU B 1 115 ? 7.211 -22.031 -10.648 1 98 115 LEU B CA 1
ATOM 4008 C C . LEU B 1 115 ? 7.137 -20.516 -10.82 1 98 115 LEU B C 1
ATOM 4010 O O . LEU B 1 115 ? 6.242 -19.875 -10.281 1 98 115 LEU B O 1
ATOM 4014 N N . VAL B 1 116 ? 8.086 -19.938 -11.508 1 98.31 116 VAL B N 1
ATOM 4015 C CA . VAL B 1 116 ? 8.039 -18.547 -11.938 1 98.31 116 VAL B CA 1
ATOM 4016 C C . VAL B 1 116 ? 8.141 -18.484 -13.461 1 98.31 116 VAL B C 1
ATOM 4018 O O . VAL B 1 116 ? 8.969 -19.156 -14.062 1 98.31 116 VAL B O 1
ATOM 4021 N N . ILE B 1 117 ? 7.281 -17.766 -14.086 1 98.81 117 ILE B N 1
ATOM 4022 C CA . ILE B 1 117 ? 7.363 -17.516 -15.523 1 98.81 117 ILE B CA 1
ATOM 4023 C C . ILE B 1 117 ? 7.242 -16.016 -15.797 1 98.81 117 ILE B C 1
ATOM 4025 O O . ILE B 1 117 ? 6.227 -15.406 -15.469 1 98.81 117 ILE B O 1
ATOM 4029 N N . ASP B 1 118 ? 8.227 -15.461 -16.359 1 98.81 118 ASP B N 1
ATOM 4030 C CA . ASP B 1 118 ? 8.148 -14.094 -16.859 1 98.81 118 ASP B CA 1
ATOM 4031 C C . ASP B 1 118 ? 7.977 -14.078 -18.375 1 98.81 118 ASP B C 1
ATOM 4033 O O . ASP B 1 118 ? 8.617 -14.852 -19.094 1 98.81 118 ASP B O 1
ATOM 4037 N N . ARG B 1 119 ? 7.117 -13.273 -18.797 1 98.88 119 ARG B N 1
ATOM 4038 C CA . ARG B 1 119 ? 6.793 -13.195 -20.219 1 98.88 119 ARG B CA 1
ATOM 4039 C C . ARG B 1 119 ? 7.348 -11.914 -20.844 1 98.88 119 ARG B C 1
ATOM 4041 O O . ARG B 1 119 ? 7.078 -10.812 -20.344 1 98.88 119 ARG B O 1
ATOM 4048 N N . PHE B 1 120 ? 8.141 -12.039 -21.812 1 98.62 120 PHE B N 1
ATOM 4049 C CA . PHE B 1 120 ? 8.68 -10.969 -22.656 1 98.62 120 PHE B CA 1
ATOM 4050 C C . PHE B 1 120 ? 8.195 -11.109 -24.094 1 98.62 120 PHE B C 1
ATOM 4052 O O . PHE B 1 120 ? 8.977 -11.438 -24.984 1 98.62 120 PHE B O 1
ATOM 4059 N N . GLY B 1 121 ? 6.895 -10.719 -24.312 1 97.88 121 GLY B N 1
ATOM 4060 C CA . GLY B 1 121 ? 6.297 -10.953 -25.625 1 97.88 121 GLY B CA 1
ATOM 4061 C C . GLY B 1 121 ? 6.188 -12.422 -25.969 1 97.88 121 GLY B C 1
ATOM 4062 O O . GLY B 1 121 ? 5.504 -13.18 -25.281 1 97.88 121 GLY B O 1
ATOM 4063 N N . ASP B 1 122 ? 7.016 -12.82 -26.906 1 97.44 122 ASP B N 1
ATOM 4064 C CA . ASP B 1 122 ? 6.953 -14.195 -27.375 1 97.44 122 ASP B CA 1
ATOM 4065 C C . ASP B 1 122 ? 8.055 -15.047 -26.75 1 97.44 122 ASP B C 1
ATOM 4067 O O . ASP B 1 122 ? 8.211 -16.219 -27.094 1 97.44 122 ASP B O 1
ATOM 4071 N N . VAL B 1 123 ? 8.773 -14.461 -25.859 1 98.75 123 VAL B N 1
ATOM 4072 C CA . VAL B 1 123 ? 9.805 -15.172 -25.109 1 98.75 123 VAL B CA 1
ATOM 4073 C C . VAL B 1 123 ? 9.344 -15.383 -23.672 1 98.75 123 VAL B C 1
ATOM 4075 O O . VAL B 1 123 ? 8.898 -14.445 -23.016 1 98.75 123 VAL B O 1
ATOM 4078 N N . LEU B 1 124 ? 9.398 -16.625 -23.203 1 98.81 124 LEU B N 1
ATOM 4079 C CA . LEU B 1 124 ? 9.125 -16.938 -21.812 1 98.81 124 LEU B CA 1
ATOM 4080 C C . LEU B 1 124 ? 10.398 -17.344 -21.094 1 98.81 124 LEU B C 1
ATOM 4082 O O . LEU B 1 124 ? 11.234 -18.062 -21.641 1 98.81 124 LEU B O 1
ATOM 4086 N N . VAL B 1 125 ? 10.594 -16.812 -19.922 1 98.81 125 VAL B N 1
ATOM 4087 C CA . VAL B 1 125 ? 11.695 -17.219 -19.062 1 98.81 125 VAL B CA 1
ATOM 4088 C C . VAL B 1 125 ? 11.148 -17.906 -17.812 1 98.81 125 VAL B C 1
ATOM 4090 O O . VAL B 1 125 ? 10.367 -17.312 -17.062 1 98.81 125 VAL B O 1
ATOM 4093 N N . LEU B 1 126 ? 11.578 -19.141 -17.594 1 98.44 126 LEU B N 1
ATOM 4094 C CA . LEU B 1 126 ? 11.039 -19.969 -16.516 1 98.44 126 LEU B CA 1
ATOM 4095 C C . LEU B 1 126 ? 12.086 -20.203 -15.43 1 98.44 126 LEU B C 1
ATOM 4097 O O . LEU B 1 126 ? 13.281 -20.328 -15.734 1 98.44 126 LEU B O 1
ATOM 4101 N N . GLN B 1 127 ? 11.625 -20.25 -14.234 1 97.81 127 GLN B N 1
ATOM 4102 C CA . GLN B 1 127 ? 12.391 -20.781 -13.109 1 97.81 127 GLN B CA 1
ATOM 4103 C C . GLN B 1 127 ? 11.656 -21.938 -12.438 1 97.81 127 GLN B C 1
ATOM 4105 O O . GLN B 1 127 ? 10.555 -21.766 -11.914 1 97.81 127 GLN B O 1
ATOM 4110 N N . LEU B 1 128 ? 12.172 -23.109 -12.57 1 97.5 128 LEU B N 1
ATOM 4111 C CA . LEU B 1 128 ? 11.688 -24.281 -11.859 1 97.5 128 LEU B CA 1
ATOM 4112 C C . LEU B 1 128 ? 12.445 -24.484 -10.555 1 97.5 128 LEU B C 1
ATOM 4114 O O . LEU B 1 128 ? 13.508 -25.109 -10.531 1 97.5 128 LEU B O 1
ATOM 4118 N N . ASN B 1 129 ? 11.797 -24.125 -9.461 1 96.5 129 ASN B N 1
ATOM 4119 C CA . ASN B 1 129 ? 12.547 -23.984 -8.219 1 96.5 129 ASN B CA 1
ATOM 4120 C C . ASN B 1 129 ? 12.305 -25.156 -7.277 1 96.5 129 ASN B C 1
ATOM 4122 O O . ASN B 1 129 ? 12.82 -25.188 -6.16 1 96.5 129 ASN B O 1
ATOM 4126 N N . THR B 1 130 ? 11.508 -26.141 -7.66 1 96.69 130 THR B N 1
ATOM 4127 C CA . THR B 1 130 ? 11.211 -27.297 -6.816 1 96.69 130 THR B CA 1
ATOM 4128 C C . THR B 1 130 ? 11.32 -28.594 -7.613 1 96.69 130 THR B C 1
ATOM 4130 O O . THR B 1 130 ? 11.164 -28.594 -8.836 1 96.69 130 THR B O 1
ATOM 4133 N N . PHE B 1 131 ? 11.523 -29.688 -6.887 1 97.06 131 PHE B N 1
ATOM 4134 C CA . PHE B 1 131 ? 11.617 -30.984 -7.531 1 97.06 131 PHE B CA 1
ATOM 4135 C C . PHE B 1 131 ? 10.289 -31.359 -8.188 1 97.06 131 PHE B C 1
ATOM 4137 O O . PHE B 1 131 ? 10.266 -32.031 -9.227 1 97.06 131 PHE B O 1
ATOM 4144 N N . GLY B 1 132 ? 9.211 -30.922 -7.582 1 97.06 132 GLY B N 1
ATOM 4145 C CA . GLY B 1 132 ? 7.906 -31.188 -8.156 1 97.06 132 GLY B CA 1
ATOM 4146 C C . GLY B 1 132 ? 7.715 -30.578 -9.523 1 97.06 132 GLY B C 1
ATOM 4147 O O . GLY B 1 132 ? 7.238 -31.234 -10.445 1 97.06 132 GLY B O 1
ATOM 4148 N N . MET B 1 133 ? 8.086 -29.375 -9.688 1 97.31 133 MET B N 1
ATOM 4149 C CA . MET B 1 133 ? 7.957 -28.688 -10.969 1 97.31 133 MET B CA 1
ATOM 4150 C C . MET B 1 133 ? 8.969 -29.219 -11.977 1 97.31 133 MET B C 1
ATOM 4152 O O . MET B 1 133 ? 8.68 -29.328 -13.172 1 97.31 133 MET B O 1
ATOM 4156 N N . GLU B 1 134 ? 10.164 -29.516 -11.461 1 97.06 134 GLU B N 1
ATOM 4157 C CA . GLU B 1 134 ? 11.18 -30.125 -12.312 1 97.06 134 GLU B CA 1
ATOM 4158 C C . GLU B 1 134 ? 10.688 -31.438 -12.898 1 97.06 134 GLU B C 1
ATOM 4160 O O . GLU B 1 134 ? 10.945 -31.734 -14.07 1 97.06 134 GLU B O 1
ATOM 4165 N N . ALA B 1 135 ? 9.984 -32.188 -12.109 1 97.25 135 ALA B N 1
ATOM 4166 C CA . ALA B 1 135 ? 9.523 -33.5 -12.5 1 97.25 135 ALA B CA 1
ATOM 4167 C C . ALA B 1 135 ? 8.5 -33.438 -13.633 1 97.25 135 ALA B C 1
ATOM 4169 O O . ALA B 1 135 ? 8.328 -34.375 -14.391 1 97.25 135 ALA B O 1
ATOM 4170 N N . VAL B 1 136 ? 7.859 -32.312 -13.766 1 98.12 136 VAL B N 1
ATOM 4171 C CA . VAL B 1 136 ? 6.82 -32.188 -14.781 1 98.12 136 VAL B CA 1
ATOM 4172 C C . VAL B 1 136 ? 7.246 -31.156 -15.828 1 98.12 136 VAL B C 1
ATOM 4174 O O . VAL B 1 136 ? 6.398 -30.5 -16.453 1 98.12 136 VAL B O 1
ATOM 4177 N N . LYS B 1 137 ? 8.516 -30.938 -16.031 1 98.06 137 LYS B N 1
ATOM 4178 C CA . LYS B 1 137 ? 9.062 -29.953 -16.953 1 98.06 137 LYS B CA 1
ATOM 4179 C C . LYS B 1 137 ? 8.508 -30.141 -18.359 1 98.06 137 LYS B C 1
ATOM 4181 O O . LYS B 1 137 ? 8.078 -29.188 -19 1 98.06 137 LYS B O 1
ATOM 4186 N N . ASP B 1 138 ? 8.516 -31.406 -18.844 1 98.5 138 ASP B N 1
ATOM 4187 C CA . ASP B 1 138 ? 8.062 -31.688 -20.203 1 98.5 138 ASP B CA 1
ATOM 4188 C C . ASP B 1 138 ? 6.574 -31.375 -20.359 1 98.5 138 ASP B C 1
ATOM 4190 O O . ASP B 1 138 ? 6.152 -30.781 -21.344 1 98.5 138 ASP B O 1
ATOM 4194 N N . GLU B 1 139 ? 5.766 -31.797 -19.359 1 98.69 139 GLU B N 1
ATOM 4195 C CA . GLU B 1 139 ? 4.344 -31.484 -19.359 1 98.69 139 GLU B CA 1
ATOM 4196 C C . GLU B 1 139 ? 4.113 -29.969 -19.328 1 98.69 139 GLU B C 1
ATOM 4198 O O . GLU B 1 139 ? 3.188 -29.469 -19.969 1 98.69 139 GLU B O 1
ATOM 4203 N N . LEU B 1 140 ? 4.941 -29.281 -18.562 1 98.81 140 LEU B N 1
ATOM 4204 C CA . LEU B 1 140 ? 4.844 -27.828 -18.453 1 98.81 140 LEU B CA 1
ATOM 4205 C C . LEU B 1 140 ? 5.113 -27.172 -19.797 1 98.81 140 LEU B C 1
ATOM 4207 O O . LEU B 1 140 ? 4.375 -26.266 -20.203 1 98.81 140 LEU B O 1
ATOM 4211 N N . LEU B 1 141 ? 6.18 -27.562 -20.469 1 98.75 141 LEU B N 1
ATOM 4212 C CA . LEU B 1 141 ? 6.52 -27 -21.766 1 98.75 141 LEU B CA 1
ATOM 4213 C C . LEU B 1 141 ? 5.402 -27.234 -22.781 1 98.75 141 LEU B C 1
ATOM 4215 O O . LEU B 1 141 ? 5.062 -26.344 -23.562 1 98.75 141 LEU B O 1
ATOM 4219 N N . ASP B 1 142 ? 4.848 -28.453 -22.688 1 98.75 142 ASP B N 1
ATOM 4220 C CA . ASP B 1 142 ? 3.717 -28.781 -23.562 1 98.75 142 ASP B CA 1
ATOM 4221 C C . ASP B 1 142 ? 2.523 -27.875 -23.266 1 98.75 142 ASP B C 1
ATOM 4223 O O . ASP B 1 142 ? 1.852 -27.391 -24.172 1 98.75 142 ASP B O 1
ATOM 4227 N N . ALA B 1 143 ? 2.27 -27.719 -22 1 98.88 143 ALA B N 1
ATOM 4228 C CA . ALA B 1 143 ? 1.155 -26.875 -21.578 1 98.88 143 ALA B CA 1
ATOM 4229 C C . ALA B 1 143 ? 1.361 -25.422 -22.031 1 98.88 143 ALA B C 1
ATOM 4231 O O . ALA B 1 143 ? 0.417 -24.766 -22.469 1 98.88 143 ALA B O 1
ATOM 4232 N N . LEU B 1 144 ? 2.572 -24.922 -21.938 1 98.81 144 LEU B N 1
ATOM 4233 C CA . LEU B 1 144 ? 2.889 -23.562 -22.359 1 98.81 144 LEU B CA 1
ATOM 4234 C C . LEU B 1 144 ? 2.686 -23.406 -23.859 1 98.81 144 LEU B C 1
ATOM 4236 O O . LEU B 1 144 ? 2.217 -22.359 -24.328 1 98.81 144 LEU B O 1
ATOM 4240 N N . ASP B 1 145 ? 3.047 -24.406 -24.594 1 98.56 145 ASP B N 1
ATOM 4241 C CA . ASP B 1 145 ? 2.828 -24.391 -26.047 1 98.56 145 ASP B CA 1
ATOM 4242 C C . ASP B 1 145 ? 1.34 -24.297 -26.375 1 98.56 145 ASP B C 1
ATOM 4244 O O . ASP B 1 145 ? 0.941 -23.578 -27.281 1 98.56 145 ASP B O 1
ATOM 4248 N N . LYS B 1 146 ? 0.612 -25.062 -25.641 1 98.5 146 LYS B N 1
ATOM 4249 C CA . LYS B 1 146 ? -0.829 -25.094 -25.859 1 98.5 146 LYS B CA 1
ATOM 4250 C C . LYS B 1 146 ? -1.476 -23.766 -25.516 1 98.5 146 LYS B C 1
ATOM 4252 O O . LYS B 1 146 ? -2.355 -23.281 -26.219 1 98.5 146 LYS B O 1
ATOM 4257 N N . VAL B 1 147 ? -1.046 -23.125 -24.422 1 98.75 147 VAL B N 1
ATOM 4258 C CA . VAL B 1 147 ? -1.751 -21.984 -23.859 1 98.75 147 VAL B CA 1
ATOM 4259 C C . VAL B 1 147 ? -1.22 -20.688 -24.469 1 98.75 147 VAL B C 1
ATOM 4261 O O . VAL B 1 147 ? -1.99 -19.766 -24.766 1 98.75 147 VAL B O 1
ATOM 4264 N N . ILE B 1 148 ? 0.096 -20.594 -24.688 1 98.31 148 ILE B N 1
ATOM 4265 C CA . ILE B 1 148 ? 0.727 -19.328 -25.062 1 98.31 148 ILE B CA 1
ATOM 4266 C C . ILE B 1 148 ? 1.354 -19.453 -26.453 1 98.31 148 ILE B C 1
ATOM 4268 O O . ILE B 1 148 ? 1.42 -18.469 -27.188 1 98.31 148 ILE B O 1
ATOM 4272 N N . SER B 1 149 ? 1.833 -20.656 -26.797 1 98.38 149 SER B N 1
ATOM 4273 C CA . SER B 1 149 ? 2.574 -20.906 -28.031 1 98.38 149 SER B CA 1
ATOM 4274 C C . SER B 1 149 ? 3.732 -19.938 -28.188 1 98.38 149 SER B C 1
ATOM 4276 O O . SER B 1 149 ? 3.84 -19.25 -29.203 1 98.38 149 SER B O 1
ATOM 4278 N N . PRO B 1 150 ? 4.652 -19.938 -27.219 1 98.56 150 PRO B N 1
ATOM 4279 C CA . PRO B 1 150 ? 5.777 -19 -27.297 1 98.56 150 PRO B CA 1
ATOM 4280 C C . PRO B 1 150 ? 6.762 -19.359 -28.406 1 98.56 150 PRO B C 1
ATOM 4282 O O . PRO B 1 150 ? 6.883 -20.531 -28.781 1 98.56 150 PRO B O 1
ATOM 4285 N N . ALA B 1 151 ? 7.488 -18.375 -28.891 1 98.56 151 ALA B N 1
ATOM 4286 C CA . ALA B 1 151 ? 8.523 -18.594 -29.891 1 98.56 151 ALA B CA 1
ATOM 4287 C C . ALA B 1 151 ? 9.797 -19.156 -29.266 1 98.56 151 ALA B C 1
ATOM 4289 O O . ALA B 1 151 ? 10.547 -19.891 -29.906 1 98.56 151 ALA B O 1
ATOM 4290 N N . CYS B 1 152 ? 10.008 -18.797 -28.031 1 98.62 152 CYS B N 1
ATOM 4291 C CA . CYS B 1 152 ? 11.227 -19.188 -27.328 1 98.62 152 CYS B CA 1
ATOM 4292 C C . CYS B 1 152 ? 10.969 -19.359 -25.844 1 98.62 152 CYS B C 1
ATOM 4294 O O . CYS B 1 152 ? 10.164 -18.641 -25.25 1 98.62 152 CYS B O 1
ATOM 4296 N N . VAL B 1 153 ? 11.57 -20.391 -25.266 1 98.75 153 VAL B N 1
ATOM 4297 C CA . VAL B 1 153 ? 11.492 -20.609 -23.828 1 98.75 153 VAL B CA 1
ATOM 4298 C C . VAL B 1 153 ? 12.898 -20.781 -23.266 1 98.75 153 VAL B C 1
ATOM 4300 O O . VAL B 1 153 ? 13.688 -21.594 -23.75 1 98.75 153 VAL B O 1
ATOM 4303 N N . VAL B 1 154 ? 13.203 -19.969 -22.281 1 98.56 154 VAL B N 1
ATOM 4304 C CA . VAL B 1 154 ? 14.477 -20.031 -21.578 1 98.56 154 VAL B CA 1
ATOM 4305 C C . VAL B 1 154 ? 14.266 -20.562 -20.172 1 98.56 154 VAL B C 1
ATOM 4307 O O . VAL B 1 154 ? 13.383 -20.078 -19.453 1 98.56 154 VAL B O 1
ATOM 4310 N N . LEU B 1 155 ? 14.961 -21.562 -19.766 1 97.88 155 LEU B N 1
ATOM 4311 C CA . LEU B 1 155 ? 15.047 -21.9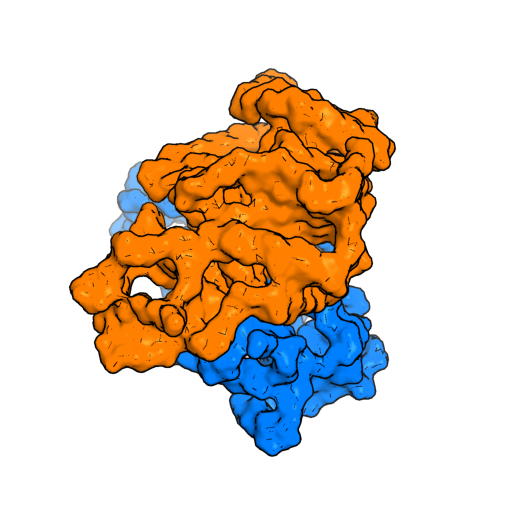69 -18.359 1 97.88 155 LEU B CA 1
ATOM 4312 C C . LEU B 1 155 ? 16.156 -21.203 -17.641 1 97.88 155 LEU B C 1
ATOM 4314 O O . LEU B 1 155 ? 17.328 -21.344 -17.984 1 97.88 155 LEU B O 1
ATOM 4318 N N . ARG B 1 156 ? 15.773 -20.328 -16.812 1 96.88 156 ARG B N 1
ATOM 4319 C CA . ARG B 1 156 ? 16.703 -19.625 -15.945 1 96.88 156 ARG B CA 1
ATOM 4320 C C . ARG B 1 156 ? 16.766 -20.266 -14.562 1 96.88 156 ARG B C 1
ATOM 4322 O O . ARG B 1 156 ? 16.281 -19.688 -13.586 1 96.88 156 ARG B O 1
ATOM 4329 N N . ASN B 1 157 ? 17.422 -21.406 -14.469 1 95.31 157 ASN B N 1
ATOM 4330 C CA . ASN B 1 157 ? 17.438 -22.25 -13.273 1 95.31 157 ASN B CA 1
ATOM 4331 C C . ASN B 1 157 ? 18.75 -22.062 -12.5 1 95.31 157 ASN B C 1
ATOM 4333 O O . ASN B 1 157 ? 19.406 -23.047 -12.164 1 95.31 157 ASN B O 1
ATOM 4337 N N . ASP B 1 158 ? 19.078 -20.828 -12.227 1 92.38 158 ASP B N 1
ATOM 4338 C CA . ASP B 1 158 ? 20.281 -20.531 -11.453 1 92.38 158 ASP B CA 1
ATOM 4339 C C . ASP B 1 158 ? 19.953 -19.719 -10.203 1 92.38 158 ASP B C 1
ATOM 4341 O O . ASP B 1 158 ? 20.75 -18.906 -9.75 1 92.38 158 ASP B O 1
ATOM 4345 N N . THR B 1 159 ? 18.797 -20.016 -9.688 1 88.19 159 THR B N 1
ATOM 4346 C CA . THR B 1 159 ? 18.328 -19.266 -8.531 1 88.19 159 THR B CA 1
ATOM 4347 C C . THR B 1 159 ? 18.859 -19.875 -7.234 1 88.19 159 THR B C 1
ATOM 4349 O O . THR B 1 159 ? 19.219 -21.062 -7.203 1 88.19 159 THR B O 1
ATOM 4352 N N . SER B 1 160 ? 18.906 -19.047 -6.25 1 83.19 160 SER B N 1
ATOM 4353 C CA . SER B 1 160 ? 19.281 -19.531 -4.926 1 83.19 160 SER B CA 1
ATOM 4354 C C . SER B 1 160 ? 18.25 -20.531 -4.395 1 83.19 160 SER B C 1
ATOM 4356 O O . SER B 1 160 ? 18.609 -21.469 -3.684 1 83.19 160 SER B O 1
ATOM 4358 N N . GLY B 1 161 ? 17.047 -20.312 -4.793 1 82.25 161 GLY B N 1
ATOM 4359 C CA . GLY B 1 161 ? 16 -21.25 -4.391 1 82.25 161 GLY B CA 1
ATOM 4360 C C . GLY B 1 161 ? 16.234 -22.656 -4.879 1 82.25 161 GLY B C 1
ATOM 4361 O O . GLY B 1 161 ? 16.047 -23.625 -4.129 1 82.25 161 GLY B O 1
ATOM 4362 N N . ARG B 1 162 ? 16.734 -22.812 -6.043 1 88.5 162 ARG B N 1
ATOM 4363 C CA . ARG B 1 162 ? 17.031 -24.125 -6.609 1 88.5 162 ARG B CA 1
ATOM 4364 C C . ARG B 1 162 ? 18.172 -24.797 -5.867 1 88.5 162 ARG B C 1
ATOM 4366 O O . ARG B 1 162 ? 18.141 -26 -5.602 1 88.5 162 ARG B O 1
ATOM 4373 N N . ARG B 1 163 ? 19.062 -23.969 -5.5 1 86.31 163 ARG B N 1
ATOM 4374 C CA . ARG B 1 163 ? 20.203 -24.484 -4.742 1 86.31 163 ARG B CA 1
ATOM 4375 C C . ARG B 1 163 ? 19.75 -25.047 -3.393 1 86.31 163 ARG B C 1
ATOM 4377 O O . ARG B 1 163 ? 20.188 -26.109 -2.969 1 86.31 163 ARG B O 1
ATOM 4384 N N . GLN B 1 164 ? 18.906 -24.328 -2.783 1 84.75 164 GLN B N 1
ATOM 4385 C CA . GLN B 1 164 ? 18.391 -24.719 -1.478 1 84.75 164 GLN B CA 1
ATOM 4386 C C . GLN B 1 164 ? 17.594 -26.016 -1.578 1 84.75 164 GLN B C 1
ATOM 4388 O O . GLN B 1 164 ? 17.562 -26.812 -0.64 1 84.75 164 GLN B O 1
ATOM 4393 N N . GLU B 1 165 ? 17.031 -26.25 -2.729 1 89.75 165 GLU B N 1
ATOM 4394 C CA . GLU B 1 165 ? 16.219 -27.453 -2.982 1 89.75 165 GLU B CA 1
ATOM 4395 C C . GLU B 1 165 ? 17.109 -28.641 -3.34 1 89.75 165 GLU B C 1
ATOM 4397 O O . GLU B 1 165 ? 16.656 -29.781 -3.299 1 89.75 165 GLU B O 1
ATOM 4402 N N . GLY B 1 166 ? 18.344 -28.406 -3.662 1 90.44 166 GLY B N 1
ATOM 4403 C CA . GLY B 1 166 ? 19.25 -29.469 -4.074 1 90.44 166 GLY B CA 1
ATOM 4404 C C . GLY B 1 166 ? 19.172 -29.766 -5.559 1 90.44 166 GLY B C 1
ATOM 4405 O O . GLY B 1 166 ? 19.609 -30.844 -6 1 90.44 166 GLY B O 1
ATOM 4406 N N . LEU B 1 167 ? 18.609 -28.844 -6.285 1 94.56 167 LEU B N 1
ATOM 4407 C CA . LEU B 1 167 ? 18.469 -29.031 -7.723 1 94.56 167 LEU B CA 1
ATOM 4408 C C . LEU B 1 167 ? 19.703 -28.516 -8.469 1 94.56 167 LEU B C 1
ATOM 4410 O O . LEU B 1 167 ? 20.375 -27.594 -8.008 1 94.56 167 LEU B O 1
ATOM 4414 N N . GLU B 1 168 ? 19.953 -29.125 -9.562 1 92.81 168 GLU B N 1
ATOM 4415 C CA . GLU B 1 168 ? 21.031 -28.656 -10.43 1 92.81 168 GLU B CA 1
ATOM 4416 C C . GLU B 1 168 ? 20.703 -27.297 -11.031 1 92.81 168 GLU B C 1
ATOM 4418 O O . GLU B 1 168 ? 19.562 -27.016 -11.391 1 92.81 168 GLU B O 1
ATOM 4423 N N . GLN B 1 169 ? 21.75 -26.484 -11.109 1 93.88 169 GLN B N 1
ATOM 4424 C CA . GLN B 1 169 ? 21.594 -25.172 -11.734 1 93.88 169 GLN B CA 1
ATOM 4425 C C . GLN B 1 169 ? 21.938 -25.234 -13.219 1 93.88 169 GLN B C 1
ATOM 4427 O O . GLN B 1 169 ? 22.922 -25.859 -13.609 1 93.88 169 GLN B O 1
ATOM 4432 N N . GLN B 1 170 ? 21.094 -24.625 -13.984 1 92.62 170 GLN B N 1
ATOM 4433 C CA . GLN B 1 170 ? 21.328 -24.609 -15.43 1 92.62 170 GLN B CA 1
ATOM 4434 C C . GLN B 1 170 ? 20.562 -23.484 -16.109 1 92.62 170 GLN B C 1
ATOM 4436 O O . GLN B 1 170 ? 19.438 -23.156 -15.711 1 92.62 170 GLN B O 1
ATOM 4441 N N . VAL B 1 171 ? 21.156 -22.797 -17.062 1 96.56 171 VAL B N 1
ATOM 4442 C CA . VAL B 1 171 ? 20.516 -21.844 -17.969 1 96.56 171 VAL B CA 1
ATOM 4443 C C . VAL B 1 171 ? 20.531 -22.391 -19.391 1 96.56 171 VAL B C 1
ATOM 4445 O O . VAL B 1 171 ? 21.578 -22.719 -19.938 1 96.56 171 VAL B O 1
ATOM 4448 N N . GLU B 1 172 ? 19.344 -22.531 -19.938 1 96.19 172 GLU B N 1
ATOM 4449 C CA . GLU B 1 172 ? 19.297 -23.172 -21.25 1 96.19 172 GLU B CA 1
ATOM 4450 C C . GLU B 1 172 ? 18.062 -22.734 -22.031 1 96.19 172 GLU B C 1
ATOM 4452 O O . GLU B 1 172 ? 16.984 -22.547 -21.453 1 96.19 172 GLU B O 1
ATOM 4457 N N . VAL B 1 173 ? 18.266 -22.516 -23.328 1 97.94 173 VAL B N 1
ATOM 4458 C CA . VAL B 1 173 ? 17.125 -22.359 -24.219 1 97.94 173 VAL B CA 1
ATOM 4459 C C . VAL B 1 173 ? 16.547 -23.734 -24.578 1 97.94 173 VAL B C 1
ATOM 4461 O O . VAL B 1 173 ? 17.234 -24.562 -25.156 1 97.94 173 VAL B O 1
ATOM 4464 N N . VAL B 1 174 ? 15.305 -23.922 -24.25 1 98.12 174 VAL B N 1
ATOM 4465 C CA . VAL B 1 174 ? 14.773 -25.266 -24.391 1 98.12 174 VAL B CA 1
ATOM 4466 C C . VAL B 1 174 ? 13.758 -25.312 -25.531 1 98.12 174 VAL B C 1
ATOM 4468 O O . VAL B 1 174 ? 13.273 -26.391 -25.906 1 98.12 174 VAL B O 1
ATOM 4471 N N . LYS B 1 175 ? 13.391 -24.172 -25.984 1 98 175 LYS B N 1
ATOM 4472 C CA . LYS B 1 175 ? 12.516 -24.062 -27.156 1 98 175 LYS B CA 1
ATOM 4473 C C . LYS B 1 175 ? 12.883 -22.844 -28 1 98 175 LYS B C 1
ATOM 4475 O O . LYS B 1 175 ? 13.125 -21.766 -27.484 1 98 175 LYS B O 1
ATOM 4480 N N . GLY B 1 176 ? 12.969 -23.031 -29.25 1 98.06 176 GLY B N 1
ATOM 4481 C CA . GLY B 1 176 ? 13.188 -21.938 -30.188 1 98.06 176 GLY B CA 1
ATOM 4482 C C . GLY B 1 176 ? 14.57 -21.312 -30.078 1 98.06 176 GLY B C 1
ATOM 4483 O O . GLY B 1 176 ? 15.508 -21.969 -29.594 1 98.06 176 GLY B O 1
ATOM 4484 N N . SER B 1 177 ? 14.711 -20.094 -30.734 1 97.44 177 SER B N 1
ATOM 4485 C CA . SER B 1 177 ? 15.953 -19.328 -30.703 1 97.44 177 SER B CA 1
ATOM 4486 C C . SER B 1 177 ? 15.734 -17.953 -30.078 1 97.44 177 SER B C 1
ATOM 4488 O O . SER B 1 177 ? 14.734 -17.297 -30.344 1 97.44 177 SER B O 1
ATOM 4490 N N . LEU B 1 178 ? 16.625 -17.703 -29.266 1 96.56 178 LEU B N 1
ATOM 4491 C CA . LEU B 1 178 ? 16.547 -16.406 -28.625 1 96.56 178 LEU B CA 1
ATOM 4492 C C . LEU B 1 178 ? 16.906 -15.289 -29.594 1 96.56 178 LEU B C 1
ATOM 4494 O O . LEU B 1 178 ? 17.922 -15.367 -30.297 1 96.56 178 LEU B O 1
ATOM 4498 N N . PRO B 1 179 ? 16.094 -14.273 -29.703 1 95.81 179 PRO B N 1
ATOM 4499 C CA . PRO B 1 179 ? 16.516 -13.117 -30.5 1 95.81 179 PRO B CA 1
ATOM 4500 C C . PRO B 1 179 ? 17.734 -12.414 -29.922 1 95.81 179 PRO B C 1
ATOM 4502 O O . PRO B 1 179 ? 18.109 -12.656 -28.781 1 95.81 179 PRO B O 1
ATOM 4505 N N . GLU B 1 180 ? 18.344 -11.57 -30.75 1 93.62 180 GLU B N 1
ATOM 4506 C CA . GLU B 1 180 ? 19.531 -10.836 -30.328 1 93.62 180 GLU B CA 1
ATOM 4507 C C . GLU B 1 180 ? 19.25 -9.992 -29.078 1 93.62 180 GLU B C 1
ATOM 4509 O O . GLU B 1 180 ? 20.094 -9.93 -28.172 1 93.62 180 GLU B O 1
ATOM 4514 N N . GLN B 1 181 ? 18.094 -9.367 -29.094 1 95.81 181 GLN B N 1
ATOM 4515 C CA . GLN B 1 181 ? 17.625 -8.602 -27.953 1 95.81 181 GLN B CA 1
ATOM 4516 C C . GLN B 1 181 ? 16.203 -9.031 -27.547 1 95.81 181 GLN B C 1
ATOM 4518 O O . GLN B 1 181 ? 15.336 -9.18 -28.406 1 95.81 181 GLN B O 1
ATOM 4523 N N . VAL B 1 182 ? 16.062 -9.281 -26.297 1 98.19 182 VAL B N 1
ATOM 4524 C CA . VAL B 1 182 ? 14.727 -9.523 -25.75 1 98.19 182 VAL B CA 1
ATOM 4525 C C . VAL B 1 182 ? 14.156 -8.227 -25.172 1 98.19 182 VAL B C 1
ATOM 4527 O O . VAL B 1 182 ? 14.562 -7.789 -24.094 1 98.19 182 VAL B O 1
ATOM 4530 N N . LEU B 1 183 ? 13.234 -7.664 -25.859 1 98.12 183 LEU B N 1
ATOM 4531 C CA . LEU B 1 183 ? 12.711 -6.352 -25.484 1 98.12 183 LEU B CA 1
ATOM 4532 C C . LEU B 1 183 ? 11.438 -6.492 -24.656 1 98.12 183 LEU B C 1
ATOM 4534 O O . LEU B 1 183 ? 10.727 -7.492 -24.766 1 98.12 183 LEU B O 1
ATOM 4538 N N . LEU B 1 184 ? 11.219 -5.559 -23.812 1 98.25 184 LEU B N 1
ATOM 4539 C CA . LEU B 1 184 ? 9.953 -5.391 -23.094 1 98.25 184 LEU B CA 1
ATOM 4540 C C . LEU B 1 184 ? 9.555 -3.918 -23.047 1 98.25 184 LEU B C 1
ATOM 4542 O O . LEU B 1 184 ? 10.383 -3.035 -23.266 1 98.25 184 LEU B O 1
ATOM 4546 N N . ARG B 1 185 ? 8.281 -3.715 -22.812 1 98.38 185 ARG B N 1
ATOM 4547 C CA . ARG B 1 185 ? 7.738 -2.379 -22.594 1 98.38 185 ARG B CA 1
ATOM 4548 C C . ARG B 1 185 ? 7.055 -2.287 -21.234 1 98.38 185 ARG B C 1
ATOM 4550 O O . ARG B 1 185 ? 6.25 -3.15 -20.875 1 98.38 185 ARG B O 1
ATOM 4557 N N . GLU B 1 186 ? 7.445 -1.351 -20.453 1 98.25 186 GLU B N 1
ATOM 4558 C CA . GLU B 1 186 ? 6.848 -1.067 -19.156 1 98.25 186 GLU B CA 1
ATOM 4559 C C . GLU B 1 186 ? 6.645 0.432 -18.953 1 98.25 186 GLU B C 1
ATOM 4561 O O . GLU B 1 186 ? 7.578 1.219 -19.125 1 98.25 186 GLU B O 1
ATOM 4566 N N . ASN B 1 187 ? 5.422 0.813 -18.609 1 98.12 187 ASN B N 1
ATOM 4567 C CA . ASN B 1 187 ? 5.094 2.215 -18.359 1 98.12 187 ASN B CA 1
ATOM 4568 C C . ASN B 1 187 ? 5.492 3.096 -19.547 1 98.12 187 ASN B C 1
ATOM 4570 O O . ASN B 1 187 ? 6.02 4.191 -19.359 1 98.12 187 ASN B O 1
ATOM 4574 N N . GLY B 1 188 ? 5.34 2.578 -20.734 1 97.94 188 GLY B N 1
ATOM 4575 C CA . GLY B 1 188 ? 5.559 3.344 -21.953 1 97.94 188 GLY B CA 1
ATOM 4576 C C . GLY B 1 188 ? 7.023 3.428 -22.344 1 97.94 188 GLY B C 1
ATOM 4577 O O . GLY B 1 188 ? 7.379 4.148 -23.281 1 97.94 188 GLY B O 1
ATOM 4578 N N . VAL B 1 189 ? 7.918 2.695 -21.703 1 98.69 189 VAL B N 1
ATOM 4579 C CA . VAL B 1 189 ? 9.359 2.758 -21.938 1 98.69 189 VAL B CA 1
ATOM 4580 C C . VAL B 1 189 ? 9.867 1.389 -22.391 1 98.69 189 VAL B C 1
ATOM 4582 O O . VAL B 1 189 ? 9.438 0.359 -21.859 1 98.69 189 VAL B O 1
ATOM 4585 N N . THR B 1 190 ? 10.781 1.354 -23.297 1 98.69 190 THR B N 1
ATOM 4586 C CA . THR B 1 190 ? 11.305 0.111 -23.844 1 98.69 190 THR B CA 1
ATOM 4587 C C . THR B 1 190 ? 12.617 -0.268 -23.172 1 98.69 190 THR B C 1
ATOM 4589 O O . THR B 1 190 ? 13.484 0.586 -22.953 1 98.69 190 THR B O 1
ATOM 4592 N N . PHE B 1 191 ? 12.766 -1.508 -22.844 1 98.62 191 PHE B N 1
ATOM 4593 C CA . PHE B 1 191 ? 13.984 -2.033 -22.25 1 98.62 191 PHE B CA 1
ATOM 4594 C C . PHE B 1 191 ? 14.414 -3.324 -22.938 1 98.62 191 PHE B C 1
ATOM 4596 O O . PHE B 1 191 ? 13.594 -4.008 -23.547 1 98.62 191 PHE B O 1
ATOM 4603 N N . ALA B 1 192 ? 15.688 -3.58 -22.844 1 98.19 192 ALA B N 1
ATOM 4604 C CA . ALA B 1 192 ? 16.219 -4.895 -23.172 1 98.19 192 ALA B CA 1
ATOM 4605 C C . ALA B 1 192 ? 16.469 -5.727 -21.922 1 98.19 192 ALA B C 1
ATOM 4607 O O . ALA B 1 192 ? 17.219 -5.32 -21.031 1 98.19 192 ALA B O 1
ATOM 4608 N N . ALA B 1 193 ? 15.812 -6.871 -21.891 1 96.69 193 ALA B N 1
ATOM 4609 C CA . ALA B 1 193 ? 15.961 -7.754 -20.734 1 96.69 193 ALA B CA 1
ATOM 4610 C C . ALA B 1 193 ? 17.141 -8.695 -20.922 1 96.69 193 ALA B C 1
ATOM 4612 O O . ALA B 1 193 ? 17.344 -9.25 -22 1 96.69 193 ALA B O 1
ATOM 4613 N N . ALA B 1 194 ? 17.906 -8.852 -19.875 1 94.5 194 ALA B N 1
ATOM 4614 C CA . ALA B 1 194 ? 19.031 -9.781 -19.891 1 94.5 194 ALA B CA 1
ATOM 4615 C C . ALA B 1 194 ? 18.609 -11.172 -19.422 1 94.5 194 ALA B C 1
ATOM 4617 O O . ALA B 1 194 ? 18.984 -11.609 -18.328 1 94.5 194 ALA B O 1
ATOM 4618 N N . VAL B 1 195 ? 18.016 -11.945 -20.297 1 96.5 195 VAL B N 1
ATOM 4619 C CA . VAL B 1 195 ? 17.266 -13.125 -19.891 1 96.5 195 VAL B CA 1
ATOM 4620 C C . VAL B 1 195 ? 18.219 -14.289 -19.656 1 96.5 195 VAL B C 1
ATOM 4622 O O . VAL B 1 195 ? 17.859 -15.281 -19.016 1 96.5 195 VAL B O 1
ATOM 4625 N N . LEU B 1 196 ? 19.484 -14.203 -20.156 1 95.25 196 LEU B N 1
ATOM 4626 C CA . LEU B 1 196 ? 20.422 -15.312 -20.016 1 95.25 196 LEU B CA 1
ATOM 4627 C C . LEU B 1 196 ? 21.391 -15.047 -18.875 1 95.25 196 LEU B C 1
ATOM 4629 O O . LEU B 1 196 ? 21.828 -15.984 -18.188 1 95.25 196 LEU B O 1
ATOM 4633 N N . ASP B 1 197 ? 21.719 -13.719 -18.656 1 91.75 197 ASP B N 1
ATOM 4634 C CA . ASP B 1 197 ? 22.828 -13.477 -17.766 1 91.75 197 ASP B CA 1
ATOM 4635 C C . ASP B 1 197 ? 22.516 -12.344 -16.781 1 91.75 197 ASP B C 1
ATOM 4637 O O . ASP B 1 197 ? 23.375 -11.953 -15.984 1 91.75 197 ASP B O 1
ATOM 4641 N N . GLY B 1 198 ? 21.375 -11.867 -16.906 1 91.62 198 GLY B N 1
ATOM 4642 C CA . GLY B 1 198 ? 20.984 -10.82 -15.969 1 91.62 198 GLY B CA 1
ATOM 4643 C C . GLY B 1 198 ? 20.5 -11.367 -14.641 1 91.62 198 GLY B C 1
ATOM 4644 O O . GLY B 1 198 ? 20.656 -12.555 -14.352 1 91.62 198 GLY B O 1
ATOM 4645 N N . GLN B 1 199 ? 20.016 -10.422 -13.797 1 88.62 199 GLN B N 1
ATOM 4646 C CA . GLN B 1 199 ? 19.484 -10.812 -12.5 1 88.62 199 GLN B CA 1
ATOM 4647 C C . GLN B 1 199 ? 18.094 -11.453 -12.656 1 88.62 199 GLN B C 1
ATOM 4649 O O . GLN B 1 199 ? 17.281 -10.992 -13.461 1 88.62 199 GLN B O 1
ATOM 4654 N N . LYS B 1 200 ? 17.859 -12.523 -11.836 1 91.38 200 LYS B N 1
ATOM 4655 C CA . LYS B 1 200 ? 16.594 -13.25 -11.852 1 91.38 200 LYS B CA 1
ATOM 4656 C C . LYS B 1 200 ? 16.234 -13.688 -13.266 1 91.38 200 LYS B C 1
ATOM 4658 O O . LYS B 1 200 ? 17 -14.391 -13.93 1 91.38 200 LYS B O 1
ATOM 4663 N N . THR B 1 201 ? 15.133 -13.156 -13.781 1 94.56 201 THR B N 1
ATOM 4664 C CA . THR B 1 201 ? 14.719 -13.531 -15.125 1 94.56 201 THR B CA 1
ATOM 4665 C C . THR B 1 201 ? 15.109 -12.453 -16.141 1 94.56 201 THR B C 1
ATOM 4667 O O . THR B 1 201 ? 14.773 -12.555 -17.312 1 94.56 201 THR B O 1
ATOM 4670 N N . GLY B 1 202 ? 15.812 -11.477 -15.688 1 95.19 202 GLY B N 1
ATOM 4671 C CA . GLY B 1 202 ? 16.281 -10.43 -16.578 1 95.19 202 GLY B CA 1
ATOM 4672 C C . GLY B 1 202 ? 15.602 -9.094 -16.328 1 95.19 202 GLY B C 1
ATOM 4673 O O . GLY B 1 202 ? 16.078 -8.055 -16.781 1 95.19 202 GLY B O 1
ATOM 4674 N N . TRP B 1 203 ? 14.508 -9.109 -15.633 1 97.31 203 TRP B N 1
ATOM 4675 C CA . TRP B 1 203 ? 13.742 -7.891 -15.359 1 97.31 203 TRP B CA 1
ATOM 4676 C C . TRP B 1 203 ? 12.938 -8.031 -14.07 1 97.31 203 TRP B C 1
ATOM 4678 O O . TRP B 1 203 ? 12.469 -9.125 -13.742 1 97.31 203 TRP B O 1
ATOM 4688 N N . PHE B 1 204 ? 12.773 -6.945 -13.312 1 97.06 204 PHE B N 1
ATOM 4689 C CA . PHE B 1 204 ? 12.008 -6.91 -12.07 1 97.06 204 PHE B CA 1
ATOM 4690 C C . PHE B 1 204 ? 10.625 -6.312 -12.305 1 97.06 204 PHE B C 1
ATOM 4692 O O . PHE B 1 204 ? 10.398 -5.133 -12.023 1 97.06 204 PHE B O 1
ATOM 4699 N N . TYR B 1 205 ? 9.703 -7.168 -12.719 1 98.38 205 TYR B N 1
ATOM 4700 C CA . TYR B 1 205 ? 8.352 -6.707 -12.992 1 98.38 205 TYR B CA 1
ATOM 4701 C C . TYR B 1 205 ? 7.668 -6.234 -11.711 1 98.38 205 TYR B C 1
ATOM 4703 O O . TYR B 1 205 ? 6.684 -5.488 -11.766 1 98.38 205 TYR B O 1
ATOM 4711 N N . ASP B 1 206 ? 8.164 -6.664 -10.547 1 98.19 206 ASP B N 1
ATOM 4712 C CA . ASP B 1 206 ? 7.465 -6.469 -9.281 1 98.19 206 ASP B CA 1
ATOM 4713 C C . ASP B 1 206 ? 7.395 -4.988 -8.914 1 98.19 206 ASP B C 1
ATOM 4715 O O . ASP B 1 206 ? 6.477 -4.562 -8.211 1 98.19 206 ASP B O 1
ATOM 4719 N N . HIS B 1 207 ? 8.25 -4.117 -9.438 1 98.44 207 HIS B N 1
ATOM 4720 C CA . HIS B 1 207 ? 8.297 -2.701 -9.086 1 98.44 207 HIS B CA 1
ATOM 4721 C C . HIS B 1 207 ? 7.523 -1.856 -10.086 1 98.44 207 HIS B C 1
ATOM 4723 O O . HIS B 1 207 ? 7.488 -0.629 -9.977 1 98.44 207 HIS B O 1
ATOM 4729 N N . ARG B 1 208 ? 6.855 -2.5 -11.055 1 98.56 208 ARG B N 1
ATOM 4730 C CA . ARG B 1 208 ? 6.219 -1.777 -12.148 1 98.56 208 ARG B CA 1
ATOM 4731 C C . ARG B 1 208 ? 5.336 -0.651 -11.617 1 98.56 208 ARG B C 1
ATOM 4733 O O . ARG B 1 208 ? 5.438 0.49 -12.07 1 98.56 208 ARG B O 1
ATOM 4740 N N . VAL B 1 209 ? 4.5 -0.956 -10.625 1 98.5 209 VAL B N 1
ATOM 4741 C CA . VAL B 1 209 ? 3.533 0.007 -10.102 1 98.5 209 VAL B CA 1
ATOM 4742 C C . VAL B 1 209 ? 4.258 1.101 -9.32 1 98.5 209 VAL B C 1
ATOM 4744 O O . VAL B 1 209 ? 3.887 2.273 -9.398 1 98.5 209 VAL B O 1
ATOM 4747 N N . ASN B 1 210 ? 5.273 0.743 -8.57 1 98.75 210 ASN B N 1
ATOM 4748 C CA . ASN B 1 210 ? 6.07 1.722 -7.84 1 98.75 210 ASN B CA 1
ATOM 4749 C C . ASN B 1 210 ? 6.785 2.682 -8.781 1 98.75 210 ASN B C 1
ATOM 4751 O O . ASN B 1 210 ? 6.828 3.889 -8.539 1 98.75 210 ASN B O 1
ATOM 4755 N N . ARG B 1 211 ? 7.355 2.129 -9.867 1 98.94 211 ARG B N 1
ATOM 4756 C CA . ARG B 1 211 ? 8 2.963 -10.875 1 98.94 211 ARG B CA 1
ATOM 4757 C C . ARG B 1 211 ? 7 3.918 -11.516 1 98.94 211 ARG B C 1
ATOM 4759 O O . ARG B 1 211 ? 7.305 5.094 -11.734 1 98.94 211 ARG B O 1
ATOM 4766 N N . ALA B 1 212 ? 5.805 3.398 -11.805 1 98.75 212 ALA B N 1
ATOM 4767 C CA . ALA B 1 212 ? 4.766 4.234 -12.398 1 98.75 212 ALA B CA 1
ATOM 4768 C C . ALA B 1 212 ? 4.426 5.414 -11.484 1 98.75 212 ALA B C 1
ATOM 4770 O O . ALA B 1 212 ? 4.246 6.539 -11.961 1 98.75 212 ALA B O 1
ATOM 4771 N N . TRP B 1 213 ? 4.328 5.168 -10.227 1 98.56 213 TRP B N 1
ATOM 4772 C CA . TRP B 1 213 ? 4.035 6.238 -9.281 1 98.56 213 TRP B CA 1
ATOM 4773 C C . TRP B 1 213 ? 5.129 7.301 -9.2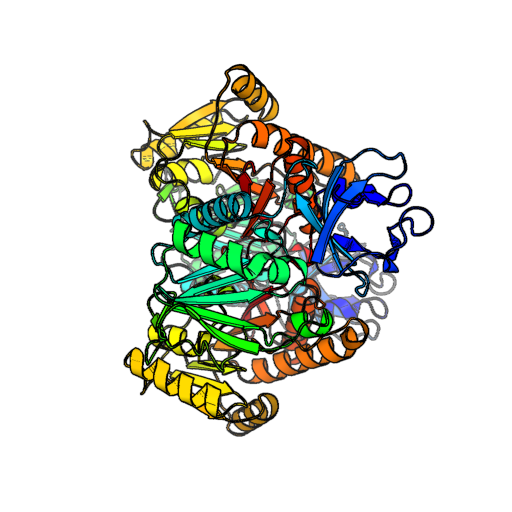97 1 98.56 213 TRP B C 1
ATOM 4775 O O . TRP B 1 213 ? 4.844 8.492 -9.422 1 98.56 213 TRP B O 1
ATOM 4785 N N . LEU B 1 214 ? 6.395 6.879 -9.172 1 98.81 214 LEU B N 1
ATOM 4786 C CA . LEU B 1 214 ? 7.512 7.812 -9.125 1 98.81 214 LEU B CA 1
ATOM 4787 C C . LEU B 1 214 ? 7.559 8.672 -10.391 1 98.81 214 LEU B C 1
ATOM 4789 O O . LEU B 1 214 ? 7.848 9.867 -10.32 1 98.81 214 LEU B O 1
ATOM 4793 N N . ASN B 1 215 ? 7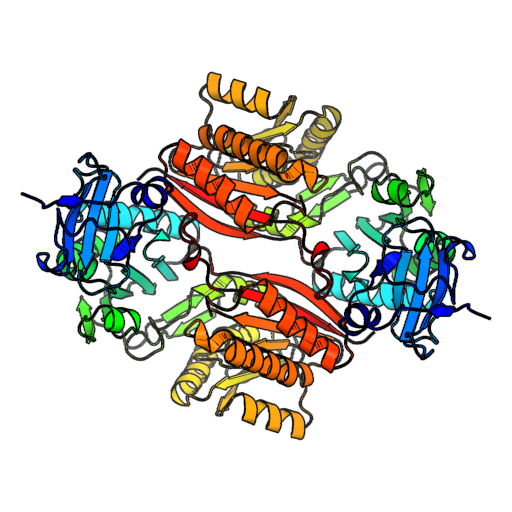.273 8.039 -11.516 1 98.81 215 ASN B N 1
ATOM 4794 C CA . ASN B 1 215 ? 7.336 8.711 -12.812 1 98.81 215 ASN B CA 1
ATOM 4795 C C . ASN B 1 215 ? 6.441 9.953 -12.844 1 98.81 215 ASN B C 1
ATOM 4797 O O . ASN B 1 215 ? 6.684 10.875 -13.617 1 98.81 215 ASN B O 1
ATOM 4801 N N . GLN B 1 216 ? 5.461 10.008 -11.984 1 98.06 216 GLN B N 1
ATOM 4802 C CA . GLN B 1 216 ? 4.543 11.141 -11.945 1 98.06 216 GLN B CA 1
ATOM 4803 C C . GLN B 1 216 ? 5.164 12.328 -11.227 1 98.06 216 GLN B C 1
ATOM 4805 O O . GLN B 1 216 ? 4.629 13.438 -11.266 1 98.06 216 GLN B O 1
ATOM 4810 N N . HIS B 1 217 ? 6.363 12.133 -10.656 1 98.19 217 HIS B N 1
ATOM 4811 C CA . HIS B 1 217 ? 6.887 13.148 -9.75 1 98.19 217 HIS B CA 1
ATOM 4812 C C . HIS B 1 217 ? 8.289 13.578 -10.156 1 98.19 217 HIS B C 1
ATOM 4814 O O . HIS B 1 217 ? 8.992 14.227 -9.375 1 98.19 217 HIS B O 1
ATOM 4820 N N . VAL B 1 218 ? 8.727 13.305 -11.383 1 98.56 218 VAL B N 1
ATOM 4821 C CA . VAL B 1 218 ? 10.148 13.461 -11.664 1 98.56 218 VAL B CA 1
ATOM 4822 C C . VAL B 1 218 ? 10.352 14.539 -12.727 1 98.56 218 VAL B C 1
ATOM 4824 O O . VAL B 1 218 ? 11.484 14.93 -13.023 1 98.56 218 VAL B O 1
ATOM 4827 N N . ALA B 1 219 ? 9.305 15.086 -13.375 1 98.38 219 ALA B N 1
ATOM 4828 C CA . ALA B 1 219 ? 9.43 16.047 -14.469 1 98.38 219 ALA B CA 1
ATOM 4829 C C . ALA B 1 219 ? 10.242 17.266 -14.031 1 98.38 219 ALA B C 1
ATOM 4831 O O . ALA B 1 219 ? 9.953 17.875 -13.008 1 98.38 219 ALA B O 1
ATOM 4832 N N . GLY B 1 220 ? 11.297 17.562 -14.766 1 98.31 220 GLY B N 1
ATOM 4833 C CA . GLY B 1 220 ? 12.148 18.703 -14.516 1 98.31 220 GLY B CA 1
ATOM 4834 C C . GLY B 1 220 ? 13.117 18.5 -13.367 1 98.31 220 GLY B C 1
ATOM 4835 O O . GLY B 1 220 ? 13.844 19.422 -12.984 1 98.31 220 GLY B O 1
ATOM 4836 N N . LYS B 1 221 ? 13.219 17.359 -12.844 1 98.44 221 LYS B N 1
ATOM 4837 C CA . LYS B 1 221 ? 13.953 17.141 -11.609 1 98.44 221 LYS B CA 1
ATOM 4838 C C . LYS B 1 221 ? 15.258 16.391 -11.867 1 98.44 221 LYS B C 1
ATOM 4840 O O . LYS B 1 221 ? 15.406 15.727 -12.891 1 98.44 221 LYS B O 1
ATOM 4845 N N . ARG B 1 222 ? 16.188 16.547 -11 1 98.81 222 ARG B N 1
ATOM 4846 C CA . ARG B 1 222 ? 17.406 15.734 -10.953 1 98.81 222 ARG B CA 1
ATOM 4847 C C . ARG B 1 222 ? 17.203 14.477 -10.117 1 98.81 222 ARG B C 1
ATOM 4849 O O . ARG B 1 222 ? 16.859 14.562 -8.938 1 98.81 222 ARG B O 1
ATOM 4856 N N . VAL B 1 223 ? 17.406 13.305 -10.719 1 98.94 223 VAL B N 1
ATOM 4857 C CA . VAL B 1 223 ? 17.078 12.039 -10.086 1 98.94 223 VAL B CA 1
ATOM 4858 C C . VAL B 1 223 ? 18.359 11.211 -9.891 1 98.94 223 VAL B C 1
ATOM 4860 O O . VAL B 1 223 ? 19.172 11.078 -10.805 1 98.94 223 VAL B O 1
ATOM 4863 N N . LEU B 1 224 ? 18.562 10.711 -8.695 1 98.94 224 LEU B N 1
ATOM 4864 C CA . LEU B 1 224 ? 19.609 9.742 -8.375 1 98.94 224 LEU B CA 1
ATOM 4865 C C . LEU B 1 224 ? 19.031 8.352 -8.188 1 98.94 224 LEU B C 1
ATOM 4867 O O . LEU B 1 224 ? 18.188 8.141 -7.301 1 98.94 224 LEU B O 1
ATOM 4871 N N . ASP B 1 225 ? 19.422 7.445 -9.039 1 98.88 225 ASP B N 1
ATOM 4872 C CA . ASP B 1 225 ? 18.984 6.051 -8.984 1 98.88 225 ASP B CA 1
ATOM 4873 C C . ASP B 1 225 ? 20.094 5.141 -8.492 1 98.88 225 ASP B C 1
ATOM 4875 O O . ASP B 1 225 ? 20.953 4.719 -9.273 1 98.88 225 ASP B O 1
ATOM 4879 N N . LEU B 1 226 ? 20.031 4.766 -7.203 1 98.75 226 LEU B N 1
ATOM 4880 C CA . LEU B 1 226 ? 21.031 3.893 -6.617 1 98.75 226 LEU B CA 1
ATOM 4881 C C . LEU B 1 226 ? 20.641 2.428 -6.785 1 98.75 226 LEU B C 1
ATOM 4883 O O . LEU B 1 226 ? 19.469 2.088 -6.746 1 98.75 226 LEU B O 1
ATOM 4887 N N . PHE B 1 227 ? 21.734 1.532 -6.895 1 98.44 227 PHE B N 1
ATOM 4888 C CA . PHE B 1 227 ? 21.484 0.128 -7.195 1 98.44 227 PHE B CA 1
ATOM 4889 C C . PHE B 1 227 ? 20.609 -0.011 -8.438 1 98.44 227 PHE B C 1
ATOM 4891 O O . PHE B 1 227 ? 19.609 -0.726 -8.422 1 98.44 227 PHE B O 1
ATOM 4898 N N . SER B 1 228 ? 21.047 0.582 -9.523 1 98.31 228 SER B N 1
ATOM 4899 C CA . SER B 1 228 ? 20.141 0.887 -10.633 1 98.31 228 SER B CA 1
ATOM 4900 C C . SER B 1 228 ? 19.875 -0.349 -11.484 1 98.31 228 SER B C 1
ATOM 4902 O O . SER B 1 228 ? 18.891 -0.396 -12.227 1 98.31 228 SER B O 1
ATOM 4904 N N . TYR B 1 229 ? 20.812 -1.359 -11.344 1 97.44 229 TYR B N 1
ATOM 4905 C CA . TYR B 1 229 ? 20.734 -2.484 -12.266 1 97.44 229 TYR B CA 1
ATOM 4906 C C . TYR B 1 229 ? 20.672 -2.002 -13.711 1 97.44 229 TYR B C 1
ATOM 4908 O O . TYR B 1 229 ? 21.562 -1.292 -14.172 1 97.44 229 TYR B O 1
ATOM 4916 N N . VAL B 1 230 ? 19.641 -2.273 -14.477 1 97.81 230 VAL B N 1
ATOM 4917 C CA . VAL B 1 230 ? 19.641 -1.924 -15.891 1 97.81 230 VAL B CA 1
ATOM 4918 C C . VAL B 1 230 ? 18.828 -0.645 -16.109 1 97.81 230 VAL B C 1
ATOM 4920 O O . VAL B 1 230 ? 18.422 -0.347 -17.219 1 97.81 230 VAL B O 1
ATOM 4923 N N . GLY B 1 231 ? 18.531 0.043 -15.039 1 98.31 231 GLY B N 1
ATOM 4924 C CA . GLY B 1 231 ? 18 1.395 -15.156 1 98.31 231 GLY B CA 1
ATOM 4925 C C . GLY B 1 231 ? 16.484 1.452 -15.102 1 98.31 231 GLY B C 1
ATOM 4926 O O . GLY B 1 231 ? 15.883 2.389 -15.617 1 98.31 231 GLY B O 1
ATOM 4927 N N . GLY B 1 232 ? 15.82 0.444 -14.492 1 98.38 232 GLY B N 1
ATOM 4928 C CA . GLY B 1 232 ? 14.367 0.43 -14.438 1 98.38 232 GLY B CA 1
ATOM 4929 C C . GLY B 1 232 ? 13.781 1.715 -13.883 1 98.38 232 GLY B C 1
ATOM 4930 O O . GLY B 1 232 ? 12.828 2.262 -14.453 1 98.38 232 GLY B O 1
ATOM 4931 N N . TRP B 1 233 ? 14.359 2.258 -12.82 1 98.81 233 TRP B N 1
ATOM 4932 C CA . TRP B 1 233 ? 13.898 3.498 -12.203 1 98.81 233 TRP B CA 1
ATOM 4933 C C . TRP B 1 233 ? 14.398 4.711 -12.977 1 98.81 233 TRP B C 1
ATOM 4935 O O . TRP B 1 233 ? 13.609 5.523 -13.453 1 98.81 233 TRP B O 1
ATOM 4945 N N . GLY B 1 234 ? 15.672 4.758 -13.211 1 98.88 234 GLY B N 1
ATOM 4946 C CA . GLY B 1 234 ? 16.328 5.938 -13.766 1 98.88 234 GLY B CA 1
ATOM 4947 C C . GLY B 1 234 ? 15.914 6.223 -15.195 1 98.88 234 GLY B C 1
ATOM 4948 O O . GLY B 1 234 ? 15.57 7.359 -15.539 1 98.88 234 GLY B O 1
ATOM 4949 N N . VAL B 1 235 ? 15.898 5.223 -16.062 1 98.94 235 VAL B N 1
ATOM 4950 C CA . VAL B 1 235 ? 15.57 5.422 -17.469 1 98.94 235 VAL B CA 1
ATOM 4951 C C . VAL B 1 235 ? 14.109 5.824 -17.609 1 98.94 235 VAL B C 1
ATOM 4953 O O . VAL B 1 235 ? 13.766 6.676 -18.422 1 98.94 235 VAL B O 1
ATOM 4956 N N . GLN B 1 236 ? 13.227 5.219 -16.797 1 98.88 236 GLN B N 1
ATOM 4957 C CA . GLN B 1 236 ? 11.828 5.629 -16.828 1 98.88 236 GLN B CA 1
ATOM 4958 C C . GLN B 1 236 ? 11.664 7.066 -16.344 1 98.88 236 GLN B C 1
ATOM 4960 O O . GLN B 1 236 ? 10.844 7.816 -16.875 1 98.88 236 GLN B O 1
ATOM 4965 N N . ALA B 1 237 ? 12.422 7.43 -15.281 1 98.88 237 ALA B N 1
ATOM 4966 C CA . ALA B 1 237 ? 12.367 8.812 -14.805 1 98.88 237 ALA B CA 1
ATOM 4967 C C . ALA B 1 237 ? 12.742 9.781 -15.922 1 98.88 237 ALA B C 1
ATOM 4969 O O . ALA B 1 237 ? 12.047 10.781 -16.141 1 98.88 237 ALA B O 1
ATOM 4970 N N . ALA B 1 238 ? 13.82 9.453 -16.641 1 98.94 238 ALA B N 1
ATOM 4971 C CA . ALA B 1 238 ? 14.242 10.297 -17.75 1 98.94 238 ALA B CA 1
ATOM 4972 C C . ALA B 1 238 ? 13.148 10.383 -18.812 1 98.94 238 ALA B C 1
ATOM 4974 O O . ALA B 1 238 ? 12.852 11.469 -19.328 1 98.94 238 ALA B O 1
ATOM 4975 N N . ALA B 1 239 ? 12.555 9.273 -19.125 1 98.88 239 ALA B N 1
ATOM 4976 C CA . ALA B 1 239 ? 11.5 9.203 -20.141 1 98.88 239 ALA B CA 1
ATOM 4977 C C . ALA B 1 239 ? 10.281 10.023 -19.719 1 98.88 239 ALA B C 1
ATOM 4979 O O . ALA B 1 239 ? 9.477 10.422 -20.562 1 98.88 239 ALA B O 1
ATOM 4980 N N . ASN B 1 240 ? 10.141 10.25 -18.438 1 98.75 240 ASN B N 1
ATOM 4981 C CA . ASN B 1 240 ? 8.992 10.992 -17.922 1 98.75 240 ASN B CA 1
ATOM 4982 C C . ASN B 1 240 ? 9.359 12.422 -17.547 1 98.75 240 ASN B C 1
ATOM 4984 O O . ASN B 1 240 ? 8.68 13.047 -16.734 1 98.75 240 ASN B O 1
ATOM 4988 N N . GLY B 1 241 ? 10.492 12.883 -18.031 1 98.62 241 GLY B N 1
ATOM 4989 C CA . GLY B 1 241 ? 10.742 14.32 -18.016 1 98.62 241 GLY B CA 1
ATOM 4990 C C . GLY B 1 241 ? 11.797 14.734 -17 1 98.62 241 GLY B C 1
ATOM 4991 O O . GLY B 1 241 ? 12.047 15.922 -16.812 1 98.62 241 GLY B O 1
ATOM 4992 N N . ALA B 1 242 ? 12.398 13.82 -16.297 1 98.75 242 ALA B N 1
ATOM 4993 C CA . ALA B 1 242 ? 13.516 14.219 -15.438 1 98.75 242 ALA B CA 1
ATOM 4994 C C . ALA B 1 242 ? 14.562 14.992 -16.219 1 98.75 242 ALA B C 1
ATOM 4996 O O . ALA B 1 242 ? 14.875 14.641 -17.359 1 98.75 242 ALA B O 1
ATOM 4997 N N . SER B 1 243 ? 15.086 16.062 -15.656 1 98.56 243 SER B N 1
ATOM 4998 C CA . SER B 1 243 ? 16.078 16.875 -16.344 1 98.56 243 SER B CA 1
ATOM 4999 C C . SER B 1 243 ? 17.422 16.141 -16.438 1 98.56 243 SER B C 1
ATOM 5001 O O . SER B 1 243 ? 18.125 16.25 -17.438 1 98.56 243 SER B O 1
ATOM 5003 N N . GLU B 1 244 ? 17.719 15.438 -15.398 1 98.62 244 GLU B N 1
ATOM 5004 C CA . GLU B 1 244 ? 18.953 14.672 -15.297 1 98.62 244 GLU B CA 1
ATOM 5005 C C . GLU B 1 244 ? 18.781 13.453 -14.398 1 98.62 244 GLU B C 1
ATOM 5007 O O . GLU B 1 244 ? 18.109 13.531 -13.367 1 98.62 244 GLU B O 1
ATOM 5012 N N . VAL B 1 245 ? 19.391 12.398 -14.852 1 98.88 245 VAL B N 1
ATOM 5013 C CA . VAL B 1 245 ? 19.344 11.172 -14.062 1 98.88 245 VAL B CA 1
ATOM 5014 C C . VAL B 1 245 ? 20.75 10.602 -13.922 1 98.88 245 VAL B C 1
ATOM 5016 O O . VAL B 1 245 ? 21.516 10.555 -14.891 1 98.88 245 VAL B O 1
ATOM 5019 N N . LEU B 1 246 ? 21.109 10.234 -12.758 1 98.94 246 LEU B N 1
ATOM 5020 C CA . LEU B 1 246 ? 22.344 9.484 -12.5 1 98.94 246 LEU B CA 1
ATOM 5021 C C . LEU B 1 246 ? 22.016 8.078 -11.992 1 98.94 246 LEU B C 1
ATOM 5023 O O . LEU B 1 246 ? 21.438 7.926 -10.914 1 98.94 246 LEU B O 1
ATOM 5027 N N . CYS B 1 247 ? 22.375 7.113 -12.82 1 98.88 247 CYS B N 1
ATOM 5028 C CA . CYS B 1 247 ? 22.234 5.715 -12.422 1 98.88 247 CYS B CA 1
ATOM 5029 C C . CYS B 1 247 ? 23.547 5.188 -11.844 1 98.88 247 CYS B C 1
ATOM 5031 O O . CYS B 1 247 ? 24.594 5.25 -12.5 1 98.88 247 CYS B O 1
ATOM 5033 N N . VAL B 1 248 ? 23.438 4.613 -10.641 1 98.81 248 VAL B N 1
ATOM 5034 C CA . VAL B 1 248 ? 24.625 4.125 -9.953 1 98.81 248 VAL B CA 1
ATOM 5035 C C . VAL B 1 248 ? 24.5 2.623 -9.711 1 98.81 248 VAL B C 1
ATOM 5037 O O . VAL B 1 248 ? 23.453 2.143 -9.266 1 98.81 248 VAL B O 1
ATOM 5040 N N . ASP B 1 249 ? 25.484 1.903 -10 1 98.56 249 ASP B N 1
ATOM 5041 C CA . ASP B 1 249 ? 25.578 0.472 -9.734 1 98.56 249 ASP B CA 1
ATOM 5042 C C . ASP B 1 249 ? 27.031 0.026 -9.633 1 98.56 249 ASP B C 1
ATOM 5044 O O . ASP B 1 249 ? 27.922 0.639 -10.234 1 98.56 249 ASP B O 1
ATOM 5048 N N . ALA B 1 250 ? 27.25 -1.017 -8.859 1 98 250 ALA B N 1
ATOM 5049 C CA . ALA B 1 250 ? 28.609 -1.567 -8.758 1 98 250 ALA B CA 1
ATOM 5050 C C . ALA B 1 250 ? 28.969 -2.35 -10.023 1 98 250 ALA B C 1
ATOM 5052 O O . ALA B 1 250 ? 30.141 -2.484 -10.352 1 98 250 ALA B O 1
ATOM 5053 N N . SER B 1 251 ? 27.984 -2.854 -10.703 1 97.12 251 SER B N 1
ATOM 5054 C CA . SER B 1 251 ? 28.188 -3.707 -11.875 1 97.12 251 SER B CA 1
ATOM 5055 C C . SER B 1 251 ? 28.359 -2.879 -13.141 1 97.12 251 SER B C 1
ATOM 5057 O O . SER B 1 251 ? 27.422 -2.215 -13.586 1 97.12 251 SER B O 1
ATOM 5059 N N . GLU B 1 252 ? 29.531 -2.994 -13.75 1 97 252 GLU B N 1
ATOM 5060 C CA . GLU B 1 252 ? 29.797 -2.328 -15.023 1 97 252 GLU B CA 1
ATOM 5061 C C . GLU B 1 252 ? 28.875 -2.854 -16.109 1 97 252 GLU B C 1
ATOM 5063 O O . GLU B 1 252 ? 28.375 -2.082 -16.938 1 97 252 GLU B O 1
ATOM 5068 N N . ARG B 1 253 ? 28.688 -4.102 -16.078 1 96.06 253 ARG B N 1
ATOM 5069 C CA . ARG B 1 253 ? 27.828 -4.734 -17.062 1 96.06 253 ARG B CA 1
ATOM 5070 C C . ARG B 1 253 ? 26.391 -4.207 -16.969 1 96.06 253 ARG B C 1
ATOM 5072 O O . ARG B 1 253 ? 25.75 -3.943 -17.984 1 96.06 253 ARG B O 1
ATOM 5079 N N . ALA B 1 254 ? 25.875 -4.082 -15.75 1 96.94 254 ALA B N 1
ATOM 5080 C CA . ALA B 1 254 ? 24.547 -3.514 -15.539 1 96.94 254 ALA B CA 1
ATOM 5081 C C . ALA B 1 254 ? 24.453 -2.1 -16.109 1 96.94 254 ALA B C 1
ATOM 5083 O O . ALA B 1 254 ? 23.5 -1.757 -16.797 1 96.94 254 ALA B O 1
ATOM 5084 N N . LEU B 1 255 ? 25.516 -1.328 -15.93 1 98.06 255 LEU B N 1
ATOM 5085 C CA . LEU B 1 255 ? 25.5 0.069 -16.344 1 98.06 255 LEU B CA 1
ATOM 5086 C C . LEU B 1 255 ? 25.609 0.181 -17.875 1 98.06 255 LEU B C 1
ATOM 5088 O O . LEU B 1 255 ? 25.047 1.104 -18.469 1 98.06 255 LEU B O 1
ATOM 5092 N N . GLU B 1 256 ? 26.328 -0.753 -18.453 1 97.81 256 GLU B N 1
ATOM 5093 C CA . GLU B 1 256 ? 26.312 -0.809 -19.922 1 97.81 256 GLU B CA 1
ATOM 5094 C C . GLU B 1 256 ? 24.891 -0.981 -20.453 1 97.81 256 GLU B C 1
ATOM 5096 O O . GLU B 1 256 ? 24.516 -0.348 -21.438 1 97.81 256 GLU B O 1
ATOM 5101 N N . ARG B 1 257 ? 24.141 -1.764 -19.781 1 97.69 257 ARG B N 1
ATOM 5102 C CA . ARG B 1 257 ? 22.75 -1.991 -20.172 1 97.69 257 ARG B CA 1
ATOM 5103 C C . ARG B 1 257 ? 21.891 -0.762 -19.891 1 97.69 257 ARG B C 1
ATOM 5105 O O . ARG B 1 257 ? 20.953 -0.475 -20.625 1 97.69 257 ARG B O 1
ATOM 5112 N N . VAL B 1 258 ? 22.219 -0.014 -18.797 1 98.44 258 VAL B N 1
ATOM 5113 C CA . VAL B 1 258 ? 21.547 1.256 -18.562 1 98.44 258 VAL B CA 1
ATOM 5114 C C . VAL B 1 258 ? 21.719 2.168 -19.781 1 98.44 258 VAL B C 1
ATOM 5116 O O . VAL B 1 258 ? 20.75 2.748 -20.266 1 98.44 258 VAL B O 1
ATOM 5119 N N . ALA B 1 259 ? 22.953 2.252 -20.234 1 98.12 259 ALA B N 1
ATOM 5120 C CA . ALA B 1 259 ? 23.266 3.102 -21.375 1 98.12 259 ALA B CA 1
ATOM 5121 C C . ALA B 1 259 ? 22.516 2.631 -22.625 1 98.12 259 ALA B C 1
ATOM 5123 O O . ALA B 1 259 ? 21.969 3.445 -23.375 1 98.12 259 ALA B O 1
ATOM 5124 N N . GLU B 1 260 ? 22.484 1.349 -22.781 1 97.81 260 GLU B N 1
ATOM 5125 C CA . GLU B 1 260 ? 21.766 0.77 -23.922 1 97.81 260 GLU B CA 1
ATOM 5126 C C . GLU B 1 260 ? 20.281 1.079 -23.828 1 97.81 260 GLU B C 1
ATOM 5128 O O . GLU B 1 260 ? 19.656 1.469 -24.828 1 97.81 260 GLU B O 1
ATOM 5133 N N . ASN B 1 261 ? 19.688 0.922 -22.656 1 98.56 261 ASN B N 1
ATOM 5134 C CA . ASN B 1 261 ? 18.266 1.155 -22.469 1 98.56 261 ASN B CA 1
ATOM 5135 C C . ASN B 1 261 ? 17.906 2.635 -22.594 1 98.56 261 ASN B C 1
ATOM 5137 O O . ASN B 1 261 ? 16.844 2.98 -23.109 1 98.56 261 ASN B O 1
ATOM 5141 N N . ALA B 1 262 ? 18.844 3.492 -22.156 1 98.69 262 ALA B N 1
ATOM 5142 C CA . ALA B 1 262 ? 18.656 4.922 -22.391 1 98.69 262 ALA B CA 1
ATOM 5143 C C . ALA B 1 262 ? 18.641 5.23 -23.875 1 98.69 262 ALA B C 1
ATOM 5145 O O . ALA B 1 262 ? 17.781 5.973 -24.359 1 98.69 262 ALA B O 1
ATOM 5146 N N . ALA B 1 263 ? 19.547 4.609 -24.578 1 98.06 263 ALA B N 1
ATOM 5147 C CA . ALA B 1 263 ? 19.672 4.836 -26.016 1 98.06 263 ALA B CA 1
ATOM 5148 C C . ALA B 1 263 ? 18.438 4.328 -26.75 1 98.06 263 ALA B C 1
ATOM 5150 O O . ALA B 1 263 ? 17.984 4.957 -27.719 1 98.06 263 ALA B O 1
ATOM 5151 N N . LEU B 1 264 ? 17.875 3.18 -26.328 1 98 264 LEU B N 1
ATOM 5152 C CA . LEU B 1 264 ? 16.672 2.596 -26.922 1 98 264 LEU B CA 1
ATOM 5153 C C . LEU B 1 264 ? 15.523 3.588 -26.906 1 98 264 LEU B C 1
ATOM 5155 O O . LEU B 1 264 ? 14.602 3.49 -27.719 1 98 264 LEU B O 1
ATOM 5159 N N . ASN B 1 265 ? 15.57 4.559 -25.969 1 98.5 265 ASN B N 1
ATOM 5160 C CA . ASN B 1 265 ? 14.469 5.504 -25.781 1 98.5 265 ASN B CA 1
ATOM 5161 C C . ASN B 1 265 ? 14.891 6.922 -26.156 1 98.5 265 ASN B C 1
ATOM 5163 O O . ASN B 1 265 ? 14.172 7.883 -25.859 1 98.5 265 ASN B O 1
ATOM 5167 N N . GLY B 1 266 ? 16.094 7.102 -26.688 1 98.38 266 GLY B N 1
ATOM 5168 C CA . GLY B 1 266 ? 16.578 8.414 -27.094 1 98.38 266 GLY B CA 1
ATOM 5169 C C . GLY B 1 266 ? 16.938 9.297 -25.922 1 98.38 266 GLY B C 1
ATOM 5170 O O . GLY B 1 266 ? 16.734 10.516 -25.969 1 98.38 266 GLY B O 1
ATOM 5171 N N . LEU B 1 267 ? 17.391 8.703 -24.828 1 98.38 267 LEU B N 1
ATOM 5172 C CA . LEU B 1 267 ? 17.578 9.445 -23.594 1 98.38 267 LEU B CA 1
ATOM 5173 C C . LEU B 1 267 ? 19.047 9.469 -23.188 1 98.38 267 LEU B C 1
ATOM 5175 O O . LEU B 1 267 ? 19.375 9.648 -22.016 1 98.38 267 LEU B O 1
ATOM 5179 N N . HIS B 1 268 ? 19.922 9.219 -24.094 1 94.69 268 HIS B N 1
ATOM 5180 C CA . HIS B 1 268 ? 21.344 9.062 -23.797 1 94.69 268 HIS B CA 1
ATOM 5181 C C . HIS B 1 268 ? 21.922 10.336 -23.203 1 94.69 268 HIS B C 1
ATOM 5183 O O . HIS B 1 268 ? 22.859 10.281 -22.391 1 94.69 268 HIS B O 1
ATOM 5189 N N . GLU B 1 269 ? 21.422 11.5 -23.484 1 95.56 269 GLU B N 1
ATOM 5190 C CA . GLU B 1 269 ? 21.922 12.766 -22.953 1 95.56 269 GLU B CA 1
ATOM 5191 C C . GLU B 1 269 ? 21.406 13.023 -21.547 1 95.56 269 GLU B C 1
ATOM 5193 O O . GLU B 1 269 ? 22.062 13.719 -20.766 1 95.56 269 GLU B O 1
ATOM 5198 N N . GLN B 1 270 ? 20.266 12.484 -21.188 1 97.81 270 GLN B N 1
ATOM 5199 C CA . GLN B 1 270 ? 19.625 12.758 -19.906 1 97.81 270 GLN B CA 1
ATOM 5200 C C . GLN B 1 270 ? 20.094 11.781 -18.844 1 97.81 270 GLN B C 1
ATOM 5202 O O . GLN B 1 270 ? 19.969 12.062 -17.641 1 97.81 270 GLN B O 1
ATOM 5207 N N . VAL B 1 271 ? 20.609 10.602 -19.25 1 98.81 271 VAL B N 1
ATOM 5208 C CA . VAL B 1 271 ? 20.938 9.539 -18.312 1 98.81 271 VAL B CA 1
ATOM 5209 C C . VAL B 1 271 ? 22.453 9.367 -18.234 1 98.81 271 VAL B C 1
ATOM 5211 O O . VAL B 1 271 ? 23.109 9.039 -19.234 1 98.81 271 VAL B O 1
ATOM 5214 N N . ALA B 1 272 ? 22.969 9.594 -17.109 1 98.56 272 ALA B N 1
ATOM 5215 C CA . ALA B 1 272 ? 24.375 9.344 -16.828 1 98.56 272 ALA B CA 1
ATOM 5216 C C . ALA B 1 272 ? 24.547 8.094 -15.969 1 98.56 272 ALA B C 1
ATOM 5218 O O . ALA B 1 272 ? 23.594 7.617 -15.352 1 98.56 272 ALA B O 1
ATOM 5219 N N . ILE B 1 273 ? 25.75 7.566 -16.031 1 98.12 273 ILE B N 1
ATOM 5220 C CA . ILE B 1 273 ? 26.031 6.367 -15.25 1 98.12 273 ILE B CA 1
ATOM 5221 C C . ILE B 1 273 ? 27.203 6.637 -14.305 1 98.12 273 ILE B C 1
ATOM 5223 O O . ILE B 1 273 ? 28.094 7.438 -14.609 1 98.12 273 ILE B O 1
ATOM 5227 N N . GLY B 1 274 ? 27.156 6.059 -13.141 1 97.81 274 GLY B N 1
ATOM 5228 C CA . GLY B 1 274 ? 28.219 6.094 -12.148 1 97.81 274 GLY B CA 1
ATOM 5229 C C . GLY B 1 274 ? 28.516 4.734 -11.539 1 97.81 274 GLY B C 1
ATOM 5230 O O . GLY B 1 274 ? 27.703 4.211 -10.758 1 97.81 274 GLY B O 1
ATOM 5231 N N . GLN B 1 275 ? 29.672 4.188 -11.883 1 98.12 275 GLN B N 1
ATOM 5232 C CA . GLN B 1 275 ? 30.031 2.865 -11.391 1 98.12 275 GLN B CA 1
ATOM 5233 C C . GLN B 1 275 ? 30.672 2.953 -10.008 1 98.12 275 GLN B C 1
ATOM 5235 O O . GLN B 1 275 ? 31.578 3.764 -9.789 1 98.12 275 GLN B O 1
ATOM 5240 N N . GLY B 1 276 ? 30.203 2.16 -9.047 1 97.69 276 GLY B N 1
ATOM 5241 C CA . GLY B 1 276 ? 30.828 2.074 -7.746 1 97.69 276 GLY B CA 1
ATOM 5242 C C . GLY B 1 276 ? 29.922 1.519 -6.668 1 97.69 276 GLY B C 1
ATOM 5243 O O . GLY B 1 276 ? 28.734 1.275 -6.918 1 97.69 276 GLY B O 1
ATOM 5244 N N . ASP B 1 277 ? 30.547 1.305 -5.617 1 97.25 277 ASP B N 1
ATOM 5245 C CA . ASP B 1 277 ? 29.766 0.984 -4.43 1 97.25 277 ASP B CA 1
ATOM 5246 C C . ASP B 1 277 ? 28.875 2.158 -4.027 1 97.25 277 ASP B C 1
ATOM 5248 O O . ASP B 1 277 ? 29.312 3.311 -4.039 1 97.25 277 ASP B O 1
ATOM 5252 N N . ALA B 1 278 ? 27.672 1.838 -3.74 1 96.62 278 ALA B N 1
ATOM 5253 C CA . ALA B 1 278 ? 26.688 2.877 -3.482 1 96.62 278 ALA B CA 1
ATOM 5254 C C . ALA B 1 278 ? 27.156 3.822 -2.381 1 96.62 278 ALA B C 1
ATOM 5256 O O . ALA B 1 278 ? 27.016 5.043 -2.502 1 96.62 278 ALA B O 1
ATOM 5257 N N . PHE B 1 279 ? 27.719 3.281 -1.321 1 96.69 279 PHE B N 1
ATOM 5258 C CA . PHE B 1 279 ? 28.156 4.105 -0.195 1 96.69 279 PHE B CA 1
ATOM 5259 C C . PHE B 1 279 ? 29.328 4.996 -0.587 1 96.69 279 PHE B C 1
ATOM 5261 O O . PHE B 1 279 ? 29.406 6.148 -0.16 1 96.69 279 PHE B O 1
ATOM 5268 N N . GLU B 1 280 ? 30.172 4.457 -1.371 1 97.81 280 GLU B N 1
ATOM 5269 C CA . GLU B 1 280 ? 31.312 5.238 -1.856 1 97.81 280 GLU B CA 1
ATOM 5270 C C . GLU B 1 280 ? 30.844 6.363 -2.777 1 97.81 280 GLU B C 1
ATOM 5272 O O . GLU B 1 280 ? 31.328 7.496 -2.672 1 97.81 280 GLU B O 1
ATOM 5277 N N . VAL B 1 281 ? 29.953 6 -3.609 1 98.06 281 VAL B N 1
ATOM 5278 C CA . VAL B 1 281 ? 29.438 6.996 -4.543 1 98.06 281 VAL B CA 1
ATOM 5279 C C . VAL B 1 281 ? 28.719 8.094 -3.779 1 98.06 281 VAL B C 1
ATOM 5281 O O . VAL B 1 281 ? 28.875 9.281 -4.078 1 98.06 281 VAL B O 1
ATOM 5284 N N . LEU B 1 282 ? 27.906 7.742 -2.824 1 98.12 282 LEU B N 1
ATOM 5285 C CA . LEU B 1 282 ? 27.188 8.711 -2.004 1 98.12 282 LEU B CA 1
ATOM 5286 C C . LEU B 1 282 ? 28.156 9.664 -1.316 1 98.12 282 LEU B C 1
ATOM 5288 O O . LEU B 1 282 ? 27.938 10.875 -1.298 1 98.12 282 LEU B O 1
ATOM 5292 N N . SER B 1 283 ? 29.219 9.094 -0.806 1 97.62 283 SER B N 1
ATOM 5293 C CA . SER B 1 283 ? 30.234 9.906 -0.144 1 97.62 283 SER B CA 1
ATOM 5294 C C . SER B 1 283 ? 30.891 10.875 -1.121 1 97.62 283 SER B C 1
ATOM 5296 O O . SER B 1 283 ? 31.094 12.047 -0.793 1 97.62 283 SER B O 1
ATOM 5298 N N . ALA B 1 284 ? 31.203 10.383 -2.252 1 98.19 284 ALA B N 1
ATOM 5299 C CA . ALA B 1 284 ? 31.828 11.219 -3.27 1 98.19 284 ALA B CA 1
ATOM 5300 C C . ALA B 1 284 ? 30.906 12.352 -3.705 1 98.19 284 ALA B C 1
ATOM 5302 O O . ALA B 1 284 ? 31.344 13.492 -3.846 1 98.19 284 ALA B O 1
ATOM 5303 N N . LEU B 1 285 ? 29.656 12.031 -3.979 1 98.25 285 LEU B N 1
ATOM 5304 C CA . LEU B 1 285 ? 28.688 13.031 -4.391 1 98.25 285 LEU B CA 1
ATOM 5305 C C . LEU B 1 285 ? 28.516 14.102 -3.32 1 98.25 285 LEU B C 1
ATOM 5307 O O . LEU B 1 285 ? 28.406 15.289 -3.637 1 98.25 285 LEU B O 1
ATOM 5311 N N . ARG B 1 286 ? 28.469 13.695 -2.1 1 97.19 286 ARG B N 1
ATOM 5312 C CA . ARG B 1 286 ? 28.359 14.633 -0.988 1 97.19 286 ARG B CA 1
ATOM 5313 C C . ARG B 1 286 ? 29.562 15.57 -0.946 1 97.19 286 ARG B C 1
ATOM 5315 O O . ARG B 1 286 ? 29.406 16.781 -0.743 1 97.19 286 ARG B O 1
ATOM 5322 N N . ALA B 1 287 ? 30.734 14.969 -1.076 1 97.69 287 ALA B N 1
ATOM 5323 C CA . ALA B 1 287 ? 31.969 15.75 -1.06 1 97.69 287 ALA B CA 1
ATOM 5324 C C . ALA B 1 287 ? 31.969 16.797 -2.172 1 97.69 287 ALA B C 1
ATOM 5326 O O . ALA B 1 287 ? 32.531 17.891 -2.012 1 97.69 287 ALA B O 1
ATOM 5327 N N . GLU B 1 288 ? 31.328 16.5 -3.236 1 97.75 288 GLU B N 1
ATOM 5328 C CA . GLU B 1 288 ? 31.266 17.391 -4.387 1 97.75 288 GLU B CA 1
ATOM 5329 C C . GLU B 1 288 ? 30.141 18.406 -4.227 1 97.75 288 GLU B C 1
ATOM 5331 O O . GLU B 1 288 ? 29.969 19.297 -5.059 1 97.75 288 GLU B O 1
ATOM 5336 N N . GLY B 1 289 ? 29.344 18.234 -3.223 1 97 289 GLY B N 1
ATOM 5337 C CA . GLY B 1 289 ? 28.25 19.156 -2.949 1 97 289 GLY B CA 1
ATOM 5338 C C . GLY B 1 289 ? 27.047 18.938 -3.848 1 97 289 GLY B C 1
ATOM 5339 O O . GLY B 1 289 ? 26.25 19.844 -4.055 1 97 289 GLY B O 1
ATOM 5340 N N . GLU B 1 290 ? 26.938 17.75 -4.387 1 97.56 290 GLU B N 1
ATOM 5341 C CA . GLU B 1 290 ? 25.812 17.438 -5.277 1 97.56 290 GLU B CA 1
ATOM 5342 C C . GLU B 1 290 ? 24.5 17.359 -4.508 1 97.56 290 GLU B C 1
ATOM 5344 O O . GLU B 1 290 ? 24.484 16.953 -3.342 1 97.56 290 GLU B O 1
ATOM 5349 N N . LYS B 1 291 ? 23.453 17.797 -5.176 1 98.12 291 LYS B N 1
ATOM 5350 C CA . LYS B 1 291 ? 22.094 17.656 -4.652 1 98.12 291 LYS B CA 1
ATOM 5351 C C . LYS B 1 291 ? 21.141 17.094 -5.711 1 98.12 291 LYS B C 1
ATOM 5353 O O . LYS B 1 291 ? 21.359 17.297 -6.91 1 98.12 291 LYS B O 1
ATOM 5358 N N . PHE B 1 292 ? 20.172 16.406 -5.258 1 98.75 292 PHE B N 1
ATOM 5359 C CA . PHE B 1 292 ? 19.156 15.828 -6.113 1 98.75 292 PHE B CA 1
ATOM 5360 C C . PHE B 1 292 ? 17.75 16.156 -5.59 1 98.75 292 PHE B C 1
ATOM 5362 O O . PHE B 1 292 ? 17.594 16.453 -4.402 1 98.75 292 PHE B O 1
ATOM 5369 N N . ASP B 1 293 ? 16.781 16.203 -6.496 1 98.69 293 ASP B N 1
ATOM 5370 C CA . ASP B 1 293 ? 15.391 16.406 -6.125 1 98.69 293 ASP B CA 1
ATOM 5371 C C . ASP B 1 293 ? 14.734 15.094 -5.707 1 98.69 293 ASP B C 1
ATOM 5373 O O . ASP B 1 293 ? 13.805 15.086 -4.891 1 98.69 293 ASP B O 1
ATOM 5377 N N . VAL B 1 294 ? 15.164 14.023 -6.336 1 98.88 294 VAL B N 1
ATOM 5378 C CA . VAL B 1 294 ? 14.617 12.688 -6.102 1 98.88 294 VAL B CA 1
ATOM 5379 C C . VAL B 1 294 ? 15.75 11.68 -5.941 1 98.88 294 VAL B C 1
ATOM 5381 O O . VAL B 1 294 ? 16.703 11.68 -6.723 1 98.88 294 VAL B O 1
ATOM 5384 N N . VAL B 1 295 ? 15.68 10.844 -4.938 1 98.94 295 VAL B N 1
ATOM 5385 C CA . VAL B 1 295 ? 16.625 9.742 -4.746 1 98.94 295 VAL B CA 1
ATOM 5386 C C . VAL B 1 295 ? 15.859 8.43 -4.609 1 98.94 295 VAL B C 1
ATOM 5388 O O . VAL B 1 295 ? 14.898 8.344 -3.846 1 98.94 295 VAL B O 1
ATOM 5391 N N . VAL B 1 296 ? 16.281 7.453 -5.383 1 98.94 296 VAL B N 1
ATOM 5392 C CA . VAL B 1 296 ? 15.688 6.117 -5.332 1 98.94 296 VAL B CA 1
ATOM 5393 C C . VAL B 1 296 ? 16.656 5.152 -4.648 1 98.94 296 VAL B C 1
ATOM 5395 O O . VAL B 1 296 ? 17.828 5.047 -5.047 1 98.94 296 VAL B O 1
ATOM 5398 N N . LEU B 1 297 ? 16.172 4.508 -3.623 1 98.75 297 LEU B N 1
ATOM 5399 C CA . LEU B 1 297 ? 16.875 3.453 -2.918 1 98.75 297 LEU B CA 1
ATOM 5400 C C . LEU B 1 297 ? 16.172 2.113 -3.074 1 98.75 297 LEU B C 1
ATOM 5402 O O . LEU B 1 297 ? 15.219 1.823 -2.342 1 98.75 297 LEU B O 1
ATOM 5406 N N . ASP B 1 298 ? 16.641 1.29 -3.945 1 98 298 ASP B N 1
ATOM 5407 C CA . ASP B 1 298 ? 16.141 -0.068 -4.148 1 98 298 ASP B CA 1
ATOM 5408 C C . ASP B 1 298 ? 17.281 -1.085 -4.07 1 98 298 ASP B C 1
ATOM 5410 O O . ASP B 1 298 ? 17.594 -1.75 -5.059 1 98 298 ASP B O 1
ATOM 5414 N N . PRO B 1 299 ? 17.875 -1.283 -2.932 1 97.56 299 PRO B N 1
ATOM 5415 C CA . PRO B 1 299 ? 19.031 -2.148 -2.766 1 97.56 299 PRO B CA 1
ATOM 5416 C C . PRO B 1 299 ? 18.688 -3.633 -2.791 1 97.56 299 PRO B C 1
ATOM 5418 O O . PRO B 1 299 ? 17.516 -3.992 -2.68 1 97.56 299 PRO B O 1
ATOM 5421 N N . PRO B 1 300 ? 19.703 -4.441 -3.062 1 94.19 300 PRO B N 1
ATOM 5422 C CA . PRO B 1 300 ? 19.469 -5.863 -2.785 1 94.19 300 PRO B CA 1
ATOM 5423 C C . PRO B 1 300 ? 19.109 -6.129 -1.328 1 94.19 300 PRO B C 1
ATOM 5425 O O . PRO B 1 300 ? 19.234 -5.238 -0.484 1 94.19 300 PRO B O 1
ATOM 5428 N N . ALA B 1 301 ? 18.594 -7.246 -1.07 1 92.19 301 ALA B N 1
ATOM 5429 C CA . ALA B 1 301 ? 18.188 -7.586 0.293 1 92.19 301 ALA B CA 1
ATOM 5430 C C . ALA B 1 301 ? 19.391 -7.613 1.228 1 92.19 301 ALA B C 1
ATOM 5432 O O . ALA B 1 301 ? 20.328 -8.398 1.025 1 92.19 301 ALA B O 1
ATOM 5433 N N . PHE B 1 302 ? 19.328 -6.762 2.264 1 92.88 302 PHE B N 1
ATOM 5434 C CA . PHE B 1 302 ? 20.406 -6.719 3.24 1 92.88 302 PHE B CA 1
ATOM 5435 C C . PHE B 1 302 ? 20.188 -7.77 4.328 1 92.88 302 PHE B C 1
ATOM 5437 O O . PHE B 1 302 ? 21.109 -8.062 5.098 1 92.88 302 PHE B O 1
ATOM 5444 N N . ILE B 1 303 ? 18.969 -8.281 4.391 1 92.62 303 ILE B N 1
ATOM 5445 C CA . ILE B 1 303 ? 18.656 -9.305 5.379 1 92.62 303 ILE B CA 1
ATOM 5446 C C . ILE B 1 303 ? 18.281 -10.602 4.676 1 92.62 303 ILE B C 1
ATOM 5448 O O . ILE B 1 303 ? 17.156 -10.75 4.176 1 92.62 303 ILE B O 1
ATOM 5452 N N . LYS B 1 304 ? 19.047 -11.57 4.723 1 83.5 304 LYS B N 1
ATOM 5453 C CA . LYS B 1 304 ? 18.812 -12.844 4.035 1 83.5 304 LYS B CA 1
ATOM 5454 C C . LYS B 1 304 ? 18.219 -13.883 4.977 1 83.5 304 LYS B C 1
ATOM 5456 O O . LYS B 1 304 ? 17.422 -14.719 4.555 1 83.5 304 LYS B O 1
ATOM 5461 N N . LYS B 1 305 ? 18.672 -13.781 6.219 1 87.06 305 LYS B N 1
ATOM 5462 C CA . LYS B 1 305 ? 18.188 -14.672 7.266 1 87.06 305 LYS B CA 1
ATOM 5463 C C . LYS B 1 305 ? 17.875 -13.898 8.547 1 87.06 305 LYS B C 1
ATOM 5465 O O . LYS B 1 305 ? 18.344 -12.781 8.727 1 87.06 305 LYS B O 1
ATOM 5470 N N . ARG B 1 306 ? 17.094 -14.508 9.352 1 88.69 306 ARG B N 1
ATOM 5471 C CA . ARG B 1 306 ? 16.625 -13.867 10.578 1 88.69 306 ARG B CA 1
ATOM 5472 C C . ARG B 1 306 ? 17.797 -13.367 11.414 1 88.69 306 ARG B C 1
ATOM 5474 O O . ARG B 1 306 ? 17.703 -12.297 12.023 1 88.69 306 ARG B O 1
ATOM 5481 N N . LYS B 1 307 ? 18.797 -14.094 11.516 1 91.19 307 LYS B N 1
ATOM 5482 C CA . LYS B 1 307 ? 19.953 -13.742 12.344 1 91.19 307 LYS B CA 1
ATOM 5483 C C . LYS B 1 307 ? 20.609 -12.461 11.852 1 91.19 307 LYS B C 1
ATOM 5485 O O . LYS B 1 307 ? 21.344 -11.805 12.602 1 91.19 307 LYS B O 1
ATOM 5490 N N . ASP B 1 308 ? 20.328 -12.023 10.594 1 93.75 308 ASP B N 1
ATOM 5491 C CA . ASP B 1 308 ? 20.953 -10.867 9.969 1 93.75 308 ASP B CA 1
ATOM 5492 C C . ASP B 1 308 ? 20.141 -9.602 10.188 1 93.75 308 ASP B C 1
ATOM 5494 O O . ASP B 1 308 ? 20.531 -8.516 9.758 1 93.75 308 ASP B O 1
ATOM 5498 N N . ILE B 1 309 ? 19.062 -9.695 10.93 1 93.38 309 ILE B N 1
ATOM 5499 C CA . ILE B 1 309 ? 18.094 -8.602 11.047 1 93.38 309 ILE B CA 1
ATOM 5500 C C . ILE B 1 309 ? 18.781 -7.371 11.633 1 93.38 309 ILE B C 1
ATOM 5502 O O . ILE B 1 309 ? 18.734 -6.289 11.039 1 93.38 309 ILE B O 1
ATOM 5506 N N . PRO B 1 310 ? 19.562 -7.488 12.695 1 94.06 310 PRO B N 1
ATOM 5507 C CA . PRO B 1 310 ? 20.172 -6.277 13.266 1 94.06 310 PRO B CA 1
ATOM 5508 C C . PRO B 1 310 ? 21.125 -5.594 12.297 1 94.06 310 PRO B C 1
ATOM 5510 O O . PRO B 1 310 ? 21.047 -4.379 12.102 1 94.06 310 PRO B O 1
ATOM 5513 N N . ASN B 1 311 ? 21.984 -6.32 11.68 1 95.19 311 ASN B N 1
ATOM 5514 C CA . ASN B 1 311 ? 22.953 -5.766 10.734 1 95.19 311 ASN B CA 1
ATOM 5515 C C . ASN B 1 311 ? 22.25 -5.199 9.5 1 95.19 311 ASN B C 1
ATOM 5517 O O . ASN B 1 311 ? 22.641 -4.148 8.992 1 95.19 311 ASN B O 1
ATOM 5521 N N . GLY B 1 312 ? 21.312 -5.934 9.008 1 95.62 312 GLY B N 1
ATOM 5522 C CA . GLY B 1 312 ? 20.547 -5.473 7.859 1 95.62 312 GLY B CA 1
ATOM 5523 C C . GLY B 1 312 ? 19.812 -4.168 8.109 1 95.62 312 GLY B C 1
ATOM 5524 O O . GLY B 1 312 ? 19.828 -3.271 7.266 1 95.62 312 GLY B O 1
ATOM 5525 N N . GLU B 1 313 ? 19.188 -4.078 9.266 1 95.81 313 GLU B N 1
ATOM 5526 C CA . GLU B 1 313 ? 18.484 -2.854 9.617 1 95.81 313 GLU B CA 1
ATOM 5527 C C . GLU B 1 313 ? 19.438 -1.67 9.727 1 95.81 313 GLU B C 1
ATOM 5529 O O . GLU B 1 313 ? 19.109 -0.556 9.312 1 95.81 313 GLU B O 1
ATOM 5534 N N . ARG B 1 314 ? 20.625 -1.895 10.273 1 96.12 314 ARG B N 1
ATOM 5535 C CA . ARG B 1 314 ? 21.641 -0.854 10.344 1 96.12 314 ARG B CA 1
ATOM 5536 C C . ARG B 1 314 ? 22.078 -0.406 8.945 1 96.12 314 ARG B C 1
ATOM 5538 O O . ARG B 1 314 ? 22.281 0.787 8.711 1 96.12 314 ARG B O 1
ATOM 5545 N N . ALA B 1 315 ? 22.234 -1.387 8.086 1 96.5 315 ALA B N 1
ATOM 5546 C CA . ALA B 1 315 ? 22.625 -1.076 6.715 1 96.5 315 ALA B CA 1
ATOM 5547 C C . ALA B 1 315 ? 21.562 -0.234 6.02 1 96.5 315 ALA B C 1
ATOM 5549 O O . ALA B 1 315 ? 21.875 0.74 5.332 1 96.5 315 ALA B O 1
ATOM 5550 N N . TYR B 1 316 ? 20.344 -0.625 6.191 1 97.44 316 TYR B N 1
ATOM 5551 C CA . TYR B 1 316 ? 19.234 0.167 5.648 1 97.44 316 TYR B CA 1
ATOM 5552 C C . TYR B 1 316 ? 19.234 1.57 6.242 1 97.44 316 TYR B C 1
ATOM 5554 O O . TYR B 1 316 ? 19.016 2.553 5.527 1 97.44 316 TYR B O 1
ATOM 5562 N N . GLY B 1 317 ? 19.422 1.629 7.547 1 97.94 317 GLY B N 1
ATOM 5563 C CA . GLY B 1 317 ? 19.5 2.92 8.211 1 97.94 317 GLY B CA 1
ATOM 5564 C C . GLY B 1 317 ? 20.578 3.818 7.652 1 97.94 317 GLY B C 1
ATOM 5565 O O . GLY B 1 317 ? 20.328 4.977 7.316 1 97.94 317 GLY B O 1
ATOM 5566 N N . LYS B 1 318 ? 21.781 3.309 7.551 1 97.81 318 LYS B N 1
ATOM 5567 C CA . LYS B 1 318 ? 22.906 4.062 7.016 1 97.81 318 LYS B CA 1
ATOM 5568 C C . LYS B 1 318 ? 22.641 4.516 5.582 1 97.81 318 LYS B C 1
ATOM 5570 O O . LYS B 1 318 ? 22.891 5.668 5.23 1 97.81 318 LYS B O 1
ATOM 5575 N N . LEU B 1 319 ? 22.141 3.617 4.785 1 98.25 319 LEU B N 1
ATOM 5576 C CA . LEU B 1 319 ? 21.859 3.914 3.385 1 98.25 319 LEU B CA 1
ATOM 5577 C C . LEU B 1 319 ? 20.875 5.074 3.258 1 98.25 319 LEU B C 1
ATOM 5579 O O . LEU B 1 319 ? 21.125 6.02 2.506 1 98.25 319 LEU B O 1
ATOM 5583 N N . ASN B 1 320 ? 19.781 5.012 3.984 1 98.56 320 ASN B N 1
ATOM 5584 C CA . ASN B 1 320 ? 18.781 6.062 3.926 1 98.56 320 ASN B CA 1
ATOM 5585 C C . ASN B 1 320 ? 19.328 7.395 4.43 1 98.56 320 ASN B C 1
ATOM 5587 O O . ASN B 1 320 ? 19.062 8.445 3.838 1 98.56 320 ASN B O 1
ATOM 5591 N N . ARG B 1 321 ? 20.094 7.328 5.461 1 98.19 321 ARG B N 1
ATOM 5592 C CA . ARG B 1 321 ? 20.688 8.547 6.012 1 98.19 321 ARG B CA 1
ATOM 5593 C C . ARG B 1 321 ? 21.594 9.211 4.996 1 98.19 321 ARG B C 1
ATOM 5595 O O . ARG B 1 321 ? 21.484 10.414 4.742 1 98.19 321 ARG B O 1
ATOM 5602 N N . GLU B 1 322 ? 22.484 8.398 4.461 1 98.12 322 GLU B N 1
ATOM 5603 C CA . GLU B 1 322 ? 23.469 8.945 3.518 1 98.12 322 GLU B CA 1
ATOM 5604 C C . GLU B 1 322 ? 22.781 9.461 2.254 1 98.12 322 GLU B C 1
ATOM 5606 O O . GLU B 1 322 ? 23.172 10.5 1.714 1 98.12 322 GLU B O 1
ATOM 5611 N N . ALA B 1 323 ? 21.812 8.773 1.783 1 98.31 323 ALA B N 1
ATOM 5612 C CA . ALA B 1 323 ? 21.078 9.195 0.587 1 98.31 323 ALA B CA 1
ATOM 5613 C C . ALA B 1 323 ? 20.312 10.484 0.836 1 98.31 323 ALA B C 1
ATOM 5615 O O . ALA B 1 323 ? 20.281 11.375 -0.018 1 98.31 323 ALA B O 1
ATOM 5616 N N . MET B 1 324 ? 19.703 10.633 1.979 1 97.81 324 MET B N 1
ATOM 5617 C CA . MET B 1 324 ? 18.859 11.789 2.314 1 97.81 324 MET B CA 1
ATOM 5618 C C . MET B 1 324 ? 19.703 13.062 2.371 1 97.81 324 MET B C 1
ATOM 5620 O O . MET B 1 324 ? 19.188 14.156 2.113 1 97.81 324 MET B O 1
ATOM 5624 N N . ARG B 1 325 ? 20.953 12.914 2.695 1 97.5 325 ARG B N 1
ATOM 5625 C CA . ARG B 1 325 ? 21.859 14.055 2.752 1 97.5 325 ARG B CA 1
ATOM 5626 C C . ARG B 1 325 ? 22.016 14.695 1.378 1 97.5 325 ARG B C 1
ATOM 5628 O O . ARG B 1 325 ? 22.422 15.859 1.271 1 97.5 325 ARG B O 1
ATOM 5635 N N . LEU B 1 326 ? 21.719 13.945 0.38 1 98.38 326 LEU B N 1
ATOM 5636 C CA . LEU B 1 326 ? 21.891 14.445 -0.981 1 98.38 326 LEU B CA 1
ATOM 5637 C C . LEU B 1 326 ? 20.594 15.078 -1.482 1 98.38 326 LEU B C 1
ATOM 5639 O O . LEU B 1 326 ? 20.562 15.664 -2.566 1 98.38 326 LEU B O 1
ATOM 5643 N N . LEU B 1 327 ? 19.516 14.984 -0.712 1 98.19 327 LEU B N 1
ATOM 5644 C CA . LEU B 1 327 ? 18.25 15.594 -1.108 1 98.19 327 LEU B CA 1
ATOM 5645 C C . LEU B 1 327 ? 18.281 17.109 -0.881 1 98.19 327 LEU B C 1
ATOM 5647 O O . LEU B 1 327 ? 18.812 17.578 0.133 1 98.19 327 LEU B O 1
ATOM 5651 N N . GLY B 1 328 ? 17.734 17.812 -1.801 1 95.56 328 GLY B N 1
ATOM 5652 C CA . GLY B 1 328 ? 17.562 19.25 -1.616 1 95.56 328 GLY B CA 1
ATOM 5653 C C . GLY B 1 328 ? 16.578 19.594 -0.519 1 95.56 328 GLY B C 1
ATOM 5654 O O . GLY B 1 328 ? 16.25 18.75 0.32 1 95.56 328 GLY B O 1
ATOM 5655 N N . ARG B 1 329 ? 16.156 20.828 -0.436 1 92.25 329 ARG B N 1
ATOM 5656 C CA . ARG B 1 329 ? 15.328 21.375 0.636 1 92.25 329 ARG B CA 1
ATOM 5657 C C . ARG B 1 329 ? 13.977 20.672 0.699 1 92.25 329 ARG B C 1
ATOM 5659 O O . ARG B 1 329 ? 13.422 20.484 1.783 1 92.25 329 ARG B O 1
ATOM 5666 N N . ASP B 1 330 ? 13.453 20.391 -0.43 1 94.81 330 ASP B N 1
ATOM 5667 C CA . ASP B 1 330 ? 12.172 19.703 -0.567 1 94.81 330 ASP B CA 1
ATOM 5668 C C . ASP B 1 330 ? 12.297 18.5 -1.513 1 94.81 330 ASP B C 1
ATOM 5670 O O . ASP B 1 330 ? 11.922 18.594 -2.686 1 94.81 330 ASP B O 1
ATOM 5674 N N . GLY B 1 331 ? 12.875 17.453 -0.976 1 97.75 331 GLY B N 1
ATOM 5675 C CA . GLY B 1 331 ? 13.219 16.312 -1.81 1 97.75 331 GLY B CA 1
ATOM 5676 C C . GLY B 1 331 ? 12.258 15.148 -1.656 1 97.75 331 GLY B C 1
ATOM 5677 O O . GLY B 1 331 ? 11.43 15.133 -0.742 1 97.75 331 GLY B O 1
ATOM 5678 N N . LEU B 1 332 ? 12.266 14.281 -2.621 1 98.75 332 LEU B N 1
ATOM 5679 C CA . LEU B 1 332 ? 11.484 13.047 -2.617 1 98.75 332 LEU B CA 1
ATOM 5680 C C . LEU B 1 332 ? 12.391 11.828 -2.539 1 98.75 332 LEU B C 1
ATOM 5682 O O . LEU B 1 332 ? 13.305 11.672 -3.354 1 98.75 332 LEU B O 1
ATOM 5686 N N . LEU B 1 333 ? 12.195 11.031 -1.527 1 98.81 333 LEU B N 1
ATOM 5687 C CA . LEU B 1 333 ? 12.922 9.781 -1.358 1 98.81 333 LEU B CA 1
ATOM 5688 C C . LEU B 1 333 ? 12.016 8.586 -1.633 1 98.81 333 LEU B C 1
ATOM 5690 O O . LEU B 1 333 ? 10.906 8.5 -1.095 1 98.81 333 LEU B O 1
ATOM 5694 N N . LEU B 1 334 ? 12.383 7.746 -2.564 1 98.88 334 LEU B N 1
ATOM 5695 C CA . LEU B 1 334 ? 11.789 6.422 -2.686 1 98.88 334 LEU B CA 1
ATOM 5696 C C . LEU B 1 334 ? 12.672 5.367 -2.027 1 98.88 334 LEU B C 1
ATOM 5698 O O . LEU B 1 334 ? 13.773 5.094 -2.502 1 98.88 334 LEU B O 1
ATOM 5702 N N . SER B 1 335 ? 12.258 4.824 -0.92 1 98.81 335 SER B N 1
ATOM 5703 C CA . SER B 1 335 ? 12.984 3.789 -0.198 1 98.81 335 SER B CA 1
ATOM 5704 C C . SER B 1 335 ? 12.273 2.443 -0.294 1 98.81 335 SER B C 1
ATOM 5706 O O . SER B 1 335 ? 11.133 2.303 0.161 1 98.81 335 SER B O 1
ATOM 5708 N N . ALA B 1 336 ? 12.938 1.493 -0.896 1 98.38 336 ALA B N 1
ATOM 5709 C CA . ALA B 1 336 ? 12.312 0.193 -1.116 1 98.38 336 ALA B CA 1
ATOM 5710 C C . ALA B 1 336 ? 13.133 -0.927 -0.483 1 98.38 336 ALA B C 1
ATOM 5712 O O . ALA B 1 336 ? 14.32 -0.753 -0.207 1 98.38 336 ALA B O 1
ATOM 5713 N N . SER B 1 337 ? 12.484 -2.029 -0.182 1 97.31 337 SER B N 1
ATOM 5714 C CA . SER B 1 337 ? 13.117 -3.24 0.322 1 97.31 337 SER B CA 1
ATOM 5715 C C . SER B 1 337 ? 12.359 -4.488 -0.117 1 97.31 337 SER B C 1
ATOM 5717 O O . SER B 1 337 ? 11.133 -4.52 -0.079 1 97.31 337 SER B O 1
ATOM 5719 N N . CYS B 1 338 ? 13.078 -5.461 -0.519 1 93.38 338 CYS B N 1
ATOM 5720 C CA . CYS B 1 338 ? 12.5 -6.762 -0.838 1 93.38 338 CYS B CA 1
ATOM 5721 C C . CYS B 1 338 ? 12.898 -7.805 0.198 1 93.38 338 CYS B C 1
ATOM 5723 O O . CYS B 1 338 ? 12.727 -9.008 -0.027 1 93.38 338 CYS B O 1
ATOM 5725 N N . SER B 1 339 ? 13.508 -7.297 1.267 1 89.5 339 SER B N 1
ATOM 5726 C CA . SER B 1 339 ? 13.844 -8.195 2.365 1 89.5 339 SER B CA 1
ATOM 5727 C C . SER B 1 339 ? 12.594 -8.641 3.113 1 89.5 339 SER B C 1
ATOM 5729 O O . SER B 1 339 ? 11.961 -7.844 3.811 1 89.5 339 SER B O 1
ATOM 5731 N N . MET B 1 340 ? 12.344 -9.875 3 1 84.44 340 MET B N 1
ATOM 5732 C CA . MET B 1 340 ? 11.188 -10.406 3.707 1 84.44 340 MET B CA 1
ATOM 5733 C C . MET B 1 340 ? 11.297 -10.156 5.207 1 84.44 340 MET B C 1
ATOM 5735 O O . MET B 1 340 ? 10.297 -9.883 5.871 1 84.44 340 MET B O 1
ATOM 5739 N N . HIS B 1 341 ? 12.469 -10.117 5.684 1 87.56 341 HIS B N 1
ATOM 5740 C CA . HIS B 1 341 ? 12.703 -10.039 7.121 1 87.56 341 HIS B CA 1
ATOM 5741 C C . HIS B 1 341 ? 12.727 -8.594 7.602 1 87.56 341 HIS B C 1
ATOM 5743 O O . HIS B 1 341 ? 12.852 -8.336 8.805 1 87.56 341 HIS B O 1
ATOM 5749 N N . LEU B 1 342 ? 12.609 -7.707 6.699 1 91.5 342 LEU B N 1
ATOM 5750 C CA . LEU B 1 342 ? 12.398 -6.324 7.109 1 91.5 342 LEU B CA 1
ATOM 5751 C C . LEU B 1 342 ? 10.906 -5.992 7.137 1 91.5 342 LEU B C 1
ATOM 5753 O O . LEU B 1 342 ? 10.297 -5.766 6.09 1 91.5 342 LEU B O 1
ATOM 5757 N N . ALA B 1 343 ? 10.383 -5.91 8.273 1 90.56 343 ALA B N 1
ATOM 5758 C CA . ALA B 1 343 ? 8.969 -5.602 8.406 1 90.56 343 ALA B CA 1
ATOM 5759 C C . ALA B 1 343 ? 8.656 -4.203 7.875 1 90.56 343 ALA B C 1
ATOM 5761 O O . ALA B 1 343 ? 9.484 -3.299 7.969 1 90.56 343 ALA B O 1
ATOM 5762 N N . PRO B 1 344 ? 7.48 -4.031 7.336 1 91.19 344 PRO B N 1
ATOM 5763 C CA . PRO B 1 344 ? 7.113 -2.713 6.812 1 91.19 344 PRO B CA 1
ATOM 5764 C C . PRO B 1 344 ? 7.277 -1.6 7.848 1 91.19 344 PRO B C 1
ATOM 5766 O O . PRO B 1 344 ? 7.77 -0.517 7.52 1 91.19 344 PRO B O 1
ATOM 5769 N N . GLU B 1 345 ? 6.906 -1.835 9.039 1 93.56 345 GLU B N 1
ATOM 5770 C CA . GLU B 1 345 ? 7.031 -0.839 10.102 1 93.56 345 GLU B CA 1
ATOM 5771 C C . GLU B 1 345 ? 8.492 -0.481 10.352 1 93.56 345 GLU B C 1
ATOM 5773 O O . GLU B 1 345 ? 8.805 0.66 10.703 1 93.56 345 GLU B O 1
ATOM 5778 N N . ARG B 1 346 ? 9.352 -1.461 10.172 1 95.62 346 ARG B N 1
ATOM 5779 C CA . ARG B 1 346 ? 10.773 -1.22 10.391 1 95.62 346 ARG B CA 1
ATOM 5780 C C . ARG B 1 346 ? 11.352 -0.325 9.305 1 95.62 346 ARG B C 1
ATOM 5782 O O . ARG B 1 346 ? 12.25 0.48 9.562 1 95.62 346 ARG B O 1
ATOM 5789 N N . LEU B 1 347 ? 10.93 -0.504 8.086 1 97.44 347 LEU B N 1
ATOM 5790 C CA . LEU B 1 347 ? 11.367 0.412 7.039 1 97.44 347 LEU B CA 1
ATOM 5791 C C . LEU B 1 347 ? 10.961 1.846 7.371 1 97.44 347 LEU B C 1
ATOM 5793 O O . LEU B 1 347 ? 11.742 2.777 7.156 1 97.44 347 LEU B O 1
ATOM 5797 N N . THR B 1 348 ? 9.742 2.027 7.887 1 97.88 348 THR B N 1
ATOM 5798 C CA . THR B 1 348 ? 9.289 3.344 8.32 1 97.88 348 THR B CA 1
ATOM 5799 C C . THR B 1 348 ? 10.203 3.9 9.406 1 97.88 348 THR B C 1
ATOM 5801 O O . THR B 1 348 ? 10.562 5.078 9.375 1 97.88 348 THR B O 1
ATOM 5804 N N . ASP B 1 349 ? 10.594 3.037 10.305 1 97.5 349 ASP B N 1
ATOM 5805 C CA . ASP B 1 349 ? 11.5 3.445 11.375 1 97.5 349 ASP B CA 1
ATOM 5806 C C . ASP B 1 349 ? 12.836 3.906 10.805 1 97.5 349 ASP B C 1
ATOM 5808 O O . ASP B 1 349 ? 13.422 4.883 11.289 1 97.5 349 ASP B O 1
ATOM 5812 N N . VAL B 1 350 ? 13.289 3.158 9.859 1 97.56 350 VAL B N 1
ATOM 5813 C CA . VAL B 1 350 ? 14.547 3.473 9.195 1 97.56 350 VAL B CA 1
ATOM 5814 C C . VAL B 1 350 ? 14.469 4.863 8.57 1 97.56 350 VAL B C 1
ATOM 5816 O O . VAL B 1 350 ? 15.352 5.695 8.781 1 97.56 350 VAL B O 1
ATOM 5819 N N . VAL B 1 351 ? 13.445 5.125 7.855 1 98.12 351 VAL B N 1
ATOM 5820 C CA . VAL B 1 351 ? 13.258 6.398 7.164 1 98.12 351 VAL B CA 1
ATOM 5821 C C . VAL B 1 351 ? 13.094 7.523 8.188 1 98.12 351 VAL B C 1
ATOM 5823 O O . VAL B 1 351 ? 13.703 8.586 8.055 1 98.12 351 VAL B O 1
ATOM 5826 N N . ARG B 1 352 ? 12.266 7.262 9.172 1 97.88 352 ARG B N 1
ATOM 5827 C CA . ARG B 1 352 ? 12.062 8.234 10.242 1 97.88 352 ARG B CA 1
ATOM 5828 C C . ARG B 1 352 ? 13.383 8.625 10.891 1 97.88 352 ARG B C 1
ATOM 5830 O O . ARG B 1 352 ? 13.656 9.812 11.094 1 97.88 352 ARG B O 1
ATOM 5837 N N . GLY B 1 353 ? 14.164 7.602 11.258 1 97.69 353 GLY B N 1
ATOM 5838 C CA . GLY B 1 353 ? 15.461 7.855 11.867 1 97.69 353 GLY B CA 1
ATOM 5839 C C . GLY B 1 353 ? 16.375 8.703 10.992 1 97.69 353 GLY B C 1
ATOM 5840 O O . GLY B 1 353 ? 17.047 9.609 11.484 1 97.69 353 GLY B O 1
ATOM 5841 N N . ALA B 1 354 ? 16.391 8.375 9.734 1 97.94 354 ALA B N 1
ATOM 5842 C CA . ALA B 1 354 ? 17.219 9.125 8.789 1 97.94 354 ALA B CA 1
ATOM 5843 C C . ALA B 1 354 ? 16.781 10.586 8.719 1 97.94 354 ALA B C 1
ATOM 5845 O O . ALA B 1 354 ? 17.625 11.492 8.68 1 97.94 354 ALA B O 1
ATOM 5846 N N . ILE B 1 355 ? 15.508 10.828 8.695 1 97.5 355 ILE B N 1
ATOM 5847 C CA . ILE B 1 355 ? 14.953 12.18 8.641 1 97.5 355 ILE B CA 1
ATOM 5848 C C . ILE B 1 355 ? 15.375 12.961 9.875 1 97.5 355 ILE B C 1
ATOM 5850 O O . ILE B 1 355 ? 15.828 14.102 9.773 1 97.5 355 ILE B O 1
ATOM 5854 N N . ARG B 1 356 ? 15.242 12.344 11 1 95.62 356 ARG B N 1
ATOM 5855 C CA . ARG B 1 356 ? 15.555 12.992 12.266 1 95.62 356 ARG B CA 1
ATOM 5856 C C . ARG B 1 356 ? 17.047 13.336 12.359 1 95.62 356 ARG B C 1
ATOM 5858 O O . ARG B 1 356 ? 17.406 14.391 12.875 1 95.62 356 ARG B O 1
ATOM 5865 N N . HIS B 1 357 ? 17.781 12.43 11.891 1 95 357 HIS B N 1
ATOM 5866 C CA . HIS B 1 357 ? 19.219 12.633 11.922 1 95 357 HIS B CA 1
ATOM 5867 C C . HIS B 1 357 ? 19.609 13.914 11.188 1 95 357 HIS B C 1
ATOM 5869 O O . HIS B 1 357 ? 20.594 14.562 11.547 1 95 357 HIS B O 1
ATOM 5875 N N . GLN B 1 358 ? 18.859 14.258 10.234 1 94.31 358 GLN B N 1
ATOM 5876 C CA . GLN B 1 358 ? 19.156 15.438 9.422 1 94.31 358 GLN B CA 1
ATOM 5877 C C . GLN B 1 358 ? 18.359 16.641 9.898 1 94.31 358 GLN B C 1
ATOM 5879 O O . GLN B 1 358 ? 18.391 17.703 9.266 1 94.31 358 GLN B O 1
ATOM 5884 N N . ASP B 1 359 ? 17.609 16.484 10.961 1 93.75 359 ASP B N 1
ATOM 5885 C CA . ASP B 1 359 ? 16.781 17.547 11.516 1 93.75 359 ASP B CA 1
ATOM 5886 C C . ASP B 1 359 ? 15.812 18.094 10.461 1 93.75 359 ASP B C 1
ATOM 5888 O O . ASP B 1 359 ? 15.727 19.297 10.266 1 93.75 359 ASP B O 1
ATOM 5892 N N . ARG B 1 360 ? 15.219 17.188 9.727 1 96.31 360 ARG B N 1
ATOM 5893 C CA . ARG B 1 360 ? 14.219 17.531 8.727 1 96.31 360 ARG B CA 1
ATOM 5894 C C . ARG B 1 360 ? 12.867 16.906 9.062 1 96.31 360 ARG B C 1
ATOM 5896 O O . ARG B 1 360 ? 12.727 16.25 10.102 1 96.31 360 ARG B O 1
ATOM 5903 N N . GLN B 1 361 ? 11.891 17.234 8.312 1 97 361 GLN B N 1
ATOM 5904 C CA . GLN B 1 361 ? 10.555 16.656 8.43 1 97 361 GLN B CA 1
ATOM 5905 C C . GLN B 1 361 ? 10.297 15.641 7.32 1 97 361 GLN B C 1
ATOM 5907 O O . GLN B 1 361 ? 10.914 15.703 6.258 1 97 361 GLN B O 1
ATOM 5912 N N . GLY B 1 362 ? 9.5 14.672 7.668 1 97.81 362 GLY B N 1
ATOM 5913 C CA . GLY B 1 362 ? 9.141 13.664 6.684 1 97.81 362 GLY B CA 1
ATOM 5914 C C . GLY B 1 362 ? 7.645 13.453 6.57 1 97.81 362 GLY B C 1
ATOM 5915 O O . GLY B 1 362 ? 6.926 13.523 7.566 1 97.81 362 GLY B O 1
ATOM 5916 N N . GLN B 1 363 ? 7.129 13.281 5.383 1 98.62 363 GLN B N 1
ATOM 5917 C CA . GLN B 1 363 ? 5.758 12.875 5.082 1 98.62 363 GLN B CA 1
ATOM 5918 C C . GLN B 1 363 ? 5.734 11.664 4.152 1 98.62 363 GLN B C 1
ATOM 5920 O O . GLN B 1 363 ? 6.219 11.734 3.021 1 98.62 363 GLN B O 1
ATOM 5925 N N . ILE B 1 364 ? 5.23 10.547 4.648 1 98.75 364 ILE B N 1
ATOM 5926 C CA . ILE B 1 364 ? 5.027 9.406 3.766 1 98.75 364 ILE B CA 1
ATOM 5927 C C . ILE B 1 364 ? 3.789 9.633 2.902 1 98.75 364 ILE B C 1
ATOM 5929 O O . ILE B 1 364 ? 2.666 9.656 3.412 1 98.75 364 ILE B O 1
ATOM 5933 N N . VAL B 1 365 ? 4.012 9.812 1.583 1 98.75 365 VAL B N 1
ATOM 5934 C CA . VAL B 1 365 ? 2.912 10.172 0.691 1 98.75 365 VAL B CA 1
ATOM 5935 C C . VAL B 1 365 ? 2.578 8.984 -0.216 1 98.75 365 VAL B C 1
ATOM 5937 O O . VAL B 1 365 ? 1.649 9.062 -1.024 1 98.75 365 VAL B O 1
ATOM 5940 N N . TYR B 1 366 ? 3.354 7.918 -0.09 1 98.62 366 TYR B N 1
ATOM 5941 C CA . TYR B 1 366 ? 3.16 6.719 -0.901 1 98.62 366 TYR B CA 1
ATOM 5942 C C . TYR B 1 366 ? 3.621 5.473 -0.153 1 98.62 366 TYR B C 1
ATOM 5944 O O . TYR B 1 366 ? 4.68 5.477 0.479 1 98.62 366 TYR B O 1
ATOM 5952 N N . GLN B 1 367 ? 2.836 4.438 -0.13 1 98.25 367 GLN B N 1
ATOM 5953 C CA . GLN B 1 367 ? 3.168 3.092 0.329 1 98.25 367 GLN B CA 1
ATOM 5954 C C . GLN B 1 367 ? 2.898 2.057 -0.759 1 98.25 367 GLN B C 1
ATOM 5956 O O . GLN B 1 367 ? 1.744 1.804 -1.11 1 98.25 367 GLN B O 1
ATOM 5961 N N . GLY B 1 368 ? 3.996 1.511 -1.243 1 97.94 368 GLY B N 1
ATOM 5962 C CA . GLY B 1 368 ? 3.893 0.595 -2.369 1 97.94 368 GLY B CA 1
ATOM 5963 C C . GLY B 1 368 ? 4.254 -0.834 -2.01 1 97.94 368 GLY B C 1
ATOM 5964 O O . GLY B 1 368 ? 4.883 -1.081 -0.978 1 97.94 368 GLY B O 1
ATOM 5965 N N . HIS B 1 369 ? 3.834 -1.72 -2.863 1 97.5 369 HIS B N 1
ATOM 5966 C CA . HIS B 1 369 ? 4.062 -3.156 -2.768 1 97.5 369 HIS B CA 1
ATOM 5967 C C . HIS B 1 369 ? 4.41 -3.752 -4.129 1 97.5 369 HIS B C 1
ATOM 5969 O O . HIS B 1 369 ? 4.699 -3.02 -5.074 1 97.5 369 HIS B O 1
ATOM 5975 N N . GLN B 1 370 ? 4.559 -5.125 -4.098 1 98.38 370 GLN B N 1
ATOM 5976 C CA . GLN B 1 370 ? 4.77 -5.816 -5.363 1 98.38 370 GLN B CA 1
ATOM 5977 C C . GLN B 1 370 ? 3.557 -5.676 -6.277 1 98.38 370 GLN B C 1
ATOM 5979 O O . GLN B 1 370 ? 2.422 -5.586 -5.801 1 98.38 370 GLN B O 1
ATOM 5984 N N . GLY B 1 371 ? 3.779 -5.59 -7.59 1 97.81 371 GLY B N 1
ATOM 5985 C CA . GLY B 1 371 ? 2.732 -5.355 -8.57 1 97.81 371 GLY B CA 1
ATOM 5986 C C . GLY B 1 371 ? 1.725 -6.484 -8.648 1 97.81 371 GLY B C 1
ATOM 5987 O O . GLY B 1 371 ? 1.922 -7.543 -8.047 1 97.81 371 GLY B O 1
ATOM 5988 N N . PRO B 1 372 ? 0.672 -6.25 -9.422 1 98.38 372 PRO B N 1
ATOM 5989 C CA . PRO B 1 372 ? -0.435 -7.207 -9.453 1 98.38 372 PRO B CA 1
ATOM 5990 C C . PRO B 1 372 ? -0.057 -8.523 -10.125 1 98.38 372 PRO B C 1
ATOM 5992 O O . PRO B 1 372 ? -0.776 -9.523 -9.992 1 98.38 372 PRO B O 1
ATOM 5995 N N . ASP B 1 373 ? 1.027 -8.523 -10.922 1 98.69 373 ASP B N 1
ATOM 5996 C CA . ASP B 1 373 ? 1.483 -9.773 -11.516 1 98.69 373 ASP B CA 1
ATOM 5997 C C . ASP B 1 373 ? 2.311 -10.594 -10.523 1 98.69 373 ASP B C 1
ATOM 5999 O O . ASP B 1 373 ? 2.771 -11.688 -10.844 1 98.69 373 ASP B O 1
ATOM 6003 N N . HIS B 1 374 ? 2.52 -10.078 -9.359 1 98.69 374 HIS B N 1
ATOM 6004 C CA . HIS B 1 374 ? 3.045 -10.781 -8.195 1 98.69 374 HIS B CA 1
ATOM 6005 C C . HIS B 1 374 ? 2.008 -10.859 -7.082 1 98.69 374 HIS B C 1
ATOM 6007 O O . HIS B 1 374 ? 2.234 -10.352 -5.98 1 98.69 374 HIS B O 1
ATOM 6013 N N . PRO B 1 375 ? 0.888 -11.523 -7.367 1 98.69 375 PRO B N 1
ATOM 6014 C CA . PRO B 1 375 ? -0.167 -11.555 -6.352 1 98.69 375 PRO B CA 1
ATOM 6015 C C . PRO B 1 375 ? 0.303 -12.164 -5.035 1 98.69 375 PRO B C 1
ATOM 6017 O O . PRO B 1 375 ? 1.204 -13.008 -5.023 1 98.69 375 PRO B O 1
ATOM 6020 N N . VAL B 1 376 ? -0.271 -11.727 -3.963 1 98.38 376 VAL B N 1
ATOM 6021 C CA . VAL B 1 376 ? 0.011 -12.266 -2.635 1 98.38 376 VAL B CA 1
ATOM 6022 C C . VAL B 1 376 ? -0.993 -13.359 -2.297 1 98.38 376 VAL B C 1
ATOM 6024 O O . VAL B 1 376 ? -2.199 -13.188 -2.484 1 98.38 376 VAL B O 1
ATOM 6027 N N . HIS B 1 377 ? -0.463 -14.5 -1.951 1 98.38 377 HIS B N 1
ATOM 6028 C CA . HIS B 1 377 ? -1.332 -15.555 -1.443 1 98.38 377 HIS B CA 1
ATOM 6029 C C . HIS B 1 377 ? -1.809 -15.25 -0.028 1 98.38 377 HIS B C 1
ATOM 6031 O O . HIS B 1 377 ? -0.995 -15.102 0.887 1 98.38 377 HIS B O 1
ATOM 6037 N N . PRO B 1 378 ? -3.105 -15.164 0.195 1 97.81 378 PRO B N 1
ATOM 6038 C CA . PRO B 1 378 ? -3.609 -14.664 1.477 1 97.81 378 PRO B CA 1
ATOM 6039 C C . PRO B 1 378 ? -3.182 -15.531 2.656 1 97.81 378 PRO B C 1
ATOM 6041 O O . PRO B 1 378 ? -3.125 -15.055 3.793 1 97.81 378 PRO B O 1
ATOM 6044 N N . ALA B 1 379 ? -2.824 -16.75 2.457 1 97.81 379 ALA B N 1
ATOM 6045 C CA . ALA B 1 379 ? -2.488 -17.656 3.553 1 97.81 379 ALA B CA 1
ATOM 6046 C C . ALA B 1 379 ? -0.976 -17.781 3.717 1 97.81 379 ALA B C 1
ATOM 6048 O O . ALA B 1 379 ? -0.498 -18.5 4.602 1 97.81 379 ALA B O 1
ATOM 6049 N N . ILE B 1 380 ? -0.242 -17.156 2.852 1 97.31 380 ILE B N 1
ATOM 6050 C CA . ILE B 1 380 ? 1.212 -17.281 2.885 1 97.31 380 ILE B CA 1
ATOM 6051 C C . ILE B 1 380 ? 1.846 -15.891 2.938 1 97.31 380 ILE B C 1
ATOM 6053 O O . ILE B 1 380 ? 2.236 -15.336 1.905 1 97.31 380 ILE B O 1
ATOM 6057 N N . PRO B 1 381 ? 1.986 -15.383 4.141 1 94.38 381 PRO B N 1
ATOM 6058 C CA . PRO B 1 381 ? 2.473 -14.008 4.309 1 94.38 381 PRO B CA 1
ATOM 6059 C C . PRO B 1 381 ? 3.82 -13.773 3.629 1 94.38 381 PRO B C 1
ATOM 6061 O O . PRO B 1 381 ? 4.109 -12.656 3.191 1 94.38 381 PRO B O 1
ATOM 6064 N N . GLU B 1 382 ? 4.605 -14.836 3.453 1 93.19 382 GLU B N 1
ATOM 6065 C CA . GLU B 1 382 ? 5.926 -14.734 2.844 1 93.19 382 GLU B CA 1
ATOM 6066 C C . GLU B 1 382 ? 5.828 -14.312 1.379 1 93.19 382 GLU B C 1
ATOM 6068 O O . GLU B 1 382 ? 6.82 -13.898 0.779 1 93.19 382 GLU B O 1
ATOM 6073 N N . THR B 1 383 ? 4.648 -14.469 0.782 1 96.06 383 THR B N 1
ATOM 6074 C CA . THR B 1 383 ? 4.484 -14.078 -0.614 1 96.06 383 THR B CA 1
ATOM 6075 C C . THR B 1 383 ? 4.34 -12.562 -0.738 1 96.06 383 THR B C 1
ATOM 6077 O O . THR B 1 383 ? 4.379 -12.016 -1.843 1 96.06 383 THR B O 1
ATOM 6080 N N . SER B 1 384 ? 4.141 -11.844 0.374 1 95.94 384 SER B N 1
ATOM 6081 C CA . SER B 1 384 ? 4.203 -10.391 0.443 1 95.94 384 SER B CA 1
ATOM 6082 C C . SER B 1 384 ? 5.586 -9.914 0.875 1 95.94 384 SER B C 1
ATOM 6084 O O . SER B 1 384 ? 5.883 -9.859 2.07 1 95.94 384 SER B O 1
ATOM 6086 N N . TYR B 1 385 ? 6.387 -9.445 -0.064 1 94.75 385 TYR B N 1
ATOM 6087 C CA . TYR B 1 385 ? 7.797 -9.297 0.286 1 94.75 385 TYR B CA 1
ATOM 6088 C C . TYR B 1 385 ? 8.281 -7.883 0.008 1 94.75 385 TYR B C 1
ATOM 6090 O O . TYR B 1 385 ? 9.289 -7.441 0.574 1 94.75 385 TYR B O 1
ATOM 6098 N N . LEU B 1 386 ? 7.668 -7.203 -0.916 1 97.44 386 LEU B N 1
ATOM 6099 C CA . LEU B 1 386 ? 8.195 -5.93 -1.398 1 97.44 386 LEU B CA 1
ATOM 6100 C C . LEU B 1 386 ? 7.512 -4.762 -0.697 1 97.44 386 LEU B C 1
ATOM 6102 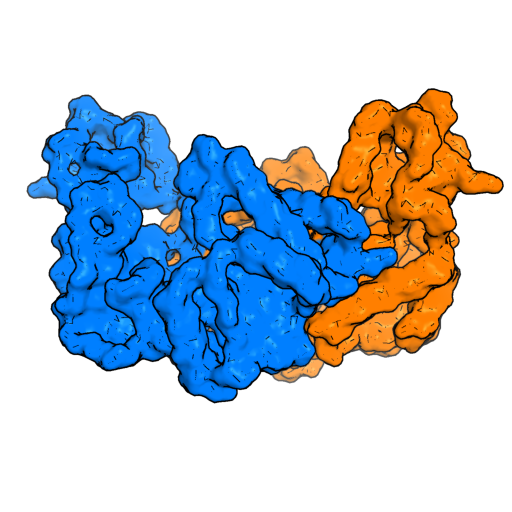O O . LEU B 1 386 ? 6.281 -4.73 -0.58 1 97.44 386 LEU B O 1
ATOM 6106 N N . LYS B 1 387 ? 8.266 -3.871 -0.15 1 96.69 387 LYS B N 1
ATOM 6107 C CA . LYS B 1 387 ? 7.789 -2.615 0.42 1 96.69 387 LYS B CA 1
ATOM 6108 C C . LYS B 1 387 ? 8.484 -1.419 -0.225 1 96.69 387 LYS B C 1
ATOM 6110 O O . LYS B 1 387 ? 9.68 -1.474 -0.52 1 96.69 387 LYS B O 1
ATOM 6115 N N . ALA B 1 388 ? 7.758 -0.396 -0.434 1 98.44 388 ALA B N 1
ATOM 6116 C CA . ALA B 1 388 ? 8.297 0.865 -0.938 1 98.44 388 ALA B CA 1
ATOM 6117 C C . ALA B 1 388 ? 7.621 2.057 -0.264 1 98.44 388 ALA B C 1
ATOM 6119 O O . ALA B 1 388 ? 6.406 2.049 -0.044 1 98.44 388 ALA B O 1
ATOM 6120 N N . LEU B 1 389 ? 8.391 3.016 0.156 1 98.75 389 LEU B N 1
ATOM 6121 C CA . LEU B 1 389 ? 7.879 4.254 0.736 1 98.75 389 LEU B CA 1
ATOM 6122 C C . LEU B 1 389 ? 8.281 5.457 -0.11 1 98.75 389 LEU B C 1
ATOM 6124 O O . LEU B 1 389 ? 9.453 5.621 -0.443 1 98.75 389 LEU B O 1
ATOM 6128 N N . GLY B 1 390 ? 7.32 6.199 -0.6 1 98.81 390 GLY B N 1
ATOM 6129 C CA . GLY B 1 390 ? 7.574 7.543 -1.098 1 98.81 390 GLY B CA 1
ATOM 6130 C C . GLY B 1 390 ? 7.48 8.609 -0.02 1 98.81 390 GLY B C 1
ATOM 6131 O O . GLY B 1 390 ? 6.434 8.773 0.606 1 98.81 390 GLY B O 1
ATOM 6132 N N . VAL B 1 391 ? 8.555 9.336 0.212 1 98.81 391 VAL B N 1
ATOM 6133 C CA . VAL B 1 391 ? 8.648 10.227 1.36 1 98.81 391 VAL B CA 1
ATOM 6134 C C . VAL B 1 391 ? 9.086 11.617 0.9 1 98.81 391 VAL B C 1
ATOM 6136 O O . VAL B 1 391 ? 10.141 11.766 0.281 1 98.81 391 VAL B O 1
ATOM 6139 N N . ARG B 1 392 ? 8.258 12.586 1.158 1 98.75 392 ARG B N 1
ATOM 6140 C CA . ARG B 1 392 ? 8.734 13.961 1.054 1 98.75 392 ARG B CA 1
ATOM 6141 C C . ARG B 1 392 ? 9.617 14.328 2.246 1 98.75 392 ARG B C 1
ATOM 6143 O O . ARG B 1 392 ? 9.227 14.102 3.396 1 98.75 392 ARG B O 1
ATOM 6150 N N . VAL B 1 393 ? 10.773 14.773 2.037 1 98.38 393 VAL B N 1
ATOM 6151 C CA . VAL B 1 393 ? 11.703 15.234 3.062 1 98.38 393 VAL B CA 1
ATOM 6152 C C . VAL B 1 393 ? 11.945 16.734 2.906 1 98.38 393 VAL B C 1
ATOM 6154 O O . VAL B 1 393 ? 12.422 17.188 1.865 1 98.38 393 VAL B O 1
ATOM 6157 N N . PHE B 1 394 ? 11.586 17.469 3.957 1 97.38 394 PHE B N 1
ATOM 6158 C CA . PHE B 1 394 ? 11.641 18.922 3.795 1 97.38 394 PHE B CA 1
ATOM 6159 C C . PHE B 1 394 ? 12.062 19.594 5.094 1 97.38 394 PHE B C 1
ATOM 6161 O O . PHE B 1 394 ? 12.234 18.922 6.117 1 97.38 394 PHE B O 1
ATOM 6168 N N . ARG B 1 395 ? 12.391 20.828 5.008 1 93.81 395 ARG B N 1
ATOM 6169 C CA . ARG B 1 395 ? 12.75 21.641 6.168 1 93.81 395 ARG B CA 1
ATOM 6170 C C . ARG B 1 395 ? 11.617 22.578 6.559 1 93.81 395 ARG B C 1
ATOM 6172 O O . ARG B 1 395 ? 10.969 23.172 5.695 1 93.81 395 ARG B O 1
ATOM 6179 N N . ASP B 1 396 ? 11.391 22.484 7.805 1 90.38 396 ASP B N 1
ATOM 6180 C CA . ASP B 1 396 ? 10.367 23.359 8.344 1 90.38 396 ASP B CA 1
ATOM 6181 C C . ASP B 1 396 ? 10.93 24.75 8.648 1 90.38 396 ASP B C 1
ATOM 6183 O O . ASP B 1 396 ? 12.094 24.875 9.039 1 90.38 396 ASP B O 1
#

Secondary structure (DSSP, 8-state):
-PPEEEBPTTTTHHHHTT--EEEGGGB-TTTS-GGGSPTT-EEEEE-TTS-EEEEEEE-TTSSEEEEEEES-TT---SHHHHHHHHHHHHHHHHHH-SSSEEEEEEGGGGT-TTEEEEEETTEEEEEE-SHHHHHTHHHHHHHHHHHT--SEEEEEE--HHHHHHTPPPEEEEEES---S-EEEEETTEEEEE-TTTSSTTSS-GGGHHHHHHHHTT-TT-EEEEES-TTTHHHHHHHHTT-SEEEEEES-HHHHHHHHHHHHHTT-TTTEEEEES-HHHHHHHHHHTT--EEEEEE-PPPS-SSGGGHHHHHHHHHHHHHHHHTTEEEEEEEEEEE--TTS-HHHHHHHHHHHHHHTT-EEEEEEEE---TTSPBPTT-GGG---EEEEEEEE--/-PEEEEBPTTTTHHHHTT--EEEGGGB-TTTS-GGGSPTT-EEEEE-TTS-EEEEEEE-TTSSEEEEEEES-TT---SHHHHHHHHHHHHHHHHHH-SSSEEEEEEGGGGT-TTEEEEEETTEEEEEE-SHHHHHTHHHHHHHHHHHT--SEEEEEE--HHHHHHTPPPEEEEEES---S-EEEEETTEEEEE-TTTSSTTSS-GGGHHHHHHHHTT-TT-EEEEES-TTTHHHHHHHHTT-SEEEEEES-HHHHHHHHHHHHHTT-TTTEEEEES-HHHHHHHHHHTT--EEEEEE-PPPS-SSGGGHHHHHHHHHHHHHHHHTTEEEEEEEEEEE--TTS-HHHHHHHHHHHHHHTT-EEEEEEEE---TTSPBPTT-GGG---EEEEEEEE--

Radius of gyration: 27.87 Å; Cα contacts (8 Å, |Δi|>4): 1881; chains: 2; bounding box: 65×82×71 Å

pLDDT: mean 96.85, std 2.88, range [77.0, 98.94]

Solvent-accessible surface area (backbone atoms only — not comparable to full-atom values): 39835 Å² total; per-residue (Å²): 131,78,46,68,42,35,25,28,82,77,51,49,54,56,47,72,58,58,30,45,70,38,44,52,89,36,45,28,46,88,84,35,49,47,83,77,52,56,69,21,38,62,29,33,34,18,38,62,86,62,51,76,57,10,18,27,26,27,31,58,88,36,64,64,18,28,40,51,64,39,70,46,54,86,55,62,96,42,42,68,48,46,36,52,40,51,50,56,32,44,52,54,48,59,69,75,37,96,60,62,49,44,39,53,34,46,13,61,38,50,64,39,58,43,32,36,29,37,31,39,63,48,35,36,35,33,30,60,37,32,51,42,46,52,70,37,43,69,40,46,53,52,24,42,43,72,75,67,52,54,58,17,33,32,39,41,27,71,47,69,59,19,52,73,64,71,46,84,69,46,74,46,72,79,35,67,66,80,63,97,67,47,51,39,60,54,94,90,39,56,39,69,40,36,56,88,78,43,64,81,61,22,65,74,62,42,46,51,57,49,46,52,57,51,32,72,72,26,58,71,26,37,34,38,20,39,54,25,53,55,21,71,58,34,46,46,24,39,76,41,41,21,59,32,24,40,31,24,23,65,46,62,70,33,44,53,41,23,52,49,28,19,47,72,65,74,32,53,88,34,50,45,77,44,78,33,53,64,70,58,48,49,51,51,40,52,75,71,64,50,67,24,40,30,42,39,39,49,52,77,61,65,28,88,48,77,89,33,40,69,61,20,52,51,50,52,28,51,52,47,33,57,55,54,70,29,37,44,68,74,12,38,39,38,48,38,42,58,19,66,72,57,48,71,69,52,54,40,47,32,50,34,51,26,31,48,74,66,72,40,42,55,25,38,43,38,71,40,46,50,19,54,52,42,30,23,26,59,55,38,67,81,52,60,33,41,40,32,37,33,28,43,37,32,68,129,132,78,47,67,43,34,25,29,82,76,51,50,54,55,47,73,59,59,30,46,69,37,44,52,89,35,44,28,47,89,84,34,48,48,83,76,52,54,68,23,39,60,28,32,33,18,37,60,86,62,52,75,55,10,18,26,27,27,30,59,86,36,65,65,18,26,41,50,65,41,70,46,53,86,57,64,95,43,43,68,48,46,35,52,40,50,50,54,31,44,53,54,46,59,70,73,38,97,60,62,48,44,39,53,32,45,13,62,38,48,63,39,60,44,32,37,30,37,30,40,63,49,34,36,36,32,29,59,36,32,50,42,46,53,70,38,43,69,40,45,54,52,22,42,44,73,74,68,52,56,57,20,34,32,38,41,28,72,46,70,59,20,53,74,65,70,46,83,70,48,73,45,74,78,35,66,67,81,62,97,67,46,51,40,62,56,94,90,38,55,40,69,40,35,56,87,77,42,65,82,62,22,65,75,61,41,45,51,57,48,47,54,56,53,32,72,71,24,59,69,26,36,35,37,19,40,55,25,53,55,22,71,58,35,46,44,26,39,76,41,40,20,59,30,24,39,31,25,25,64,47,62,70,34,45,53,42,24,52,48,27,20,47,74,65,74,33,53,88,33,49,44,77,44,78,34,52,64,69,58,48,48,51,51,39,51,75,71,64,49,69,24,42,30,39,38,40,49,52,77,59,65,28,87,47,78,91,33,40,69,62,19,53,50,50,52,28,51,51,46,34,56,54,54,70,28,36,44,68,74,12,38,37,36,48,39,40,58,18,66,75,55,47,71,68,52,54,40,48,31,52,34,52,28,31,49,73,66,72,40,42,54,25,37,43,40,72,39,47,49,17,54,52,42,30,21,26,59,55,38,68,81,51,61,35,41,40,31,36,34,28,43,36,32,67,129

Foldseek 3Di:
DAAAWEFDAPQCVLVVVPAFFHFLVGTPCVVPNLVPDDFQGKHFYAYNVGHTQAIWGAQSPARRGITGQTRDRVDDPFLVVLLVLLLVLVVLVVVVDVAQFFWSDQAVQSSHHQWTWTTLHLEIEIERLGSNCVVHVVSNVVSCCVRPVGQWYWYQHQDPSNVNSVHDGDIDIPHHDDDPFRWHDALRAIATFPCRPAPDRRDQQFCRVVLNVVLVPAAQWEEEEEQQQLNSNFLSNQVSHHQAYEYEHQDPVSVVNVCVSNVSSPNNVRYHYHHDDLLVVLVVCVVVVAATQEYEADDAAQDPDLVSLVVRLVVLLVNLLSRVSRYPQWHKYKHKHQAQNQDQVSNVVSNVNSLVVVPWDKDFPDWDFTDPSQDDDPSDCSSTGMIITIMITHHD/DAAAWEFDAPQCVLVVVPAFFRFLVGTPCVVPNLVPDDFQRKHFYAYNVGHTQAIWGAQSPARRGITTQTRDRVDDPFLVVLLVLLLVLVVLVVVVDVAQFFWSDQAVQSSHHQWTWTTLHLEIEIERLGSNCVVHVVSNVVSCCVRPVGQWYWYQHQDPSNVNSVHDGDIDIPHHDDDPFRWHDALRAIATFPCRDAPDRRDQQFCRVVLNVVLVPAAQWEEEEEQQQLNSNFLSNQVSHHQAYEYEEQDPVSVVNVCVSNVSSPNNVRYHYHHDDLLVVLVVCVVVVAATQEYEADDAAQDPDLVSLVVRLVVLLVNLLSRVSRYPQWHKYKHKHQAQNQDQVSNVVSNVNSLVVVPWDKDFPDWDFTDPSQDDDPSDCSSTGMIITIMTIHHD

Organism: NCBI:txid1178482

InterPro domains:
  IPR002478 PUA domain [SM00359] (3-91)
  IPR015947 PUA-like superfamily [SSF88697] (4-73)
  IPR019614 S-adenosylmethionine-dependent methyltransferase [PF10672] (172-346)
  IPR029063 S-adenosyl-L-methionine-dependent methyltransferase superfamily [G3DSA:3.40.50.150] (182-395)
  IPR029063 S-adenosyl-L-methionine-dependent methyltransferase superfamily [SSF53335] (84-389)
  IPR036974 PUA domain superfamily [G3DSA:2.30.130.10] (3-74)
  IPR041532 RlmI-like, PUA domain [PF17785] (5-71)
  IPR041532 RlmI-like, PUA domain [cd21153] (4-73)